Protein AF-A0AAD2PWD1-F1 (afdb_monomer)

pLDDT: mean 79.76, std 17.72, range [30.19, 98.25]

Sequence (967 aa):
MTVSPRPSRDESFILEKDSSLRKLFDGLADLHDQFEELQKESFYGIPEDQGRRESTFLSDDDGLDALRRELEGICLPEYQEWQQEERSVESMPSKRPRSSISLPIVSKMADHEKINDVIAAREKTNGIRLAESSAAAMEMIKEDSEISENIGMTPDTMLNELGAVLSKYEVPMGLMNKLMMLSEFEVLKFMIDDAGSMALCDSNMRGSIKAPLSRWNEAQGRLKELLEILAYVPFHQITIEFLNRSTTISLERNGRNPAAFLADAIAQVDEEFAKPPAGTSLFLERLTQSLTESPGIKIARWYFGDGKPQGGDTAQEQIVNLVMNRDNPAGNPITFVSCTNVDDDVEWMKDLEEIAPFCSEYDDYQTEAGEVLRDQGMAMPYSKGFHLVGTLVAAINPDDLDAMDESVPFTKTTLDNLLGIQHTEEMYRHYFRCFQVAQSKRQVISDADRLKKSMKWDYDEFFTASGPSNIPSVQRYETELKQISAPSRADSFILEKDSSLRKLFDGLADLHDQFEELQKESFYGIPEDQVRRESTFLSDDDGLDTLRRELEGICLPEYQEWQQEERSVESMPSKRPRSSISLPIVSKMADHEKINDVIAARGKTNGIRLAESSAAAMEMIKEDSEISENIGMTPDTMLNELGAVLSKYEVPMGLMNKLMMLSEFEVLKFMIDDAGSMALCDSNMRGSIKAPLSRWNEAQGRLKELLEILAYVPFHQITIEFLNRSTTISLERNGRNPAAFLADAIAQVDEEFAKPPAGTSLFLERLTQSLTESPGIKIARWYFGDGKPQGGDTAQEQIVNLVMNRDNPAGNPITFVSCTNVDDDVEWMKDLEEIAPFCSEYDDYQTEAGEVLRDQGMAMPYSKGFHLVGTLVAAINPDDLDAMDESVPFTKTTLDNLLGIQHTEEMYRHYFRCFQVAQSKRQVISDADRLKKSMKWDYDEFFTASGPSNIPSVQRYETELKRITGY

Solvent-accessible surface area (backbone atoms only — not comparable to full-atom values): 42301 Å² total; per-residue (Å²): 133,84,90,84,87,83,87,86,88,85,80,74,82,64,68,62,59,62,58,56,55,48,55,53,54,56,55,51,49,62,53,49,55,52,53,59,51,60,67,63,74,75,73,84,88,83,86,93,85,85,86,90,75,93,84,90,74,73,77,71,34,60,54,33,36,45,46,48,43,14,25,45,46,12,7,24,78,57,35,19,60,51,28,37,46,55,28,26,80,36,94,44,56,44,49,41,64,36,29,46,41,21,17,66,36,27,34,33,68,80,42,49,53,46,50,31,53,57,43,36,74,71,74,65,56,93,50,72,44,63,10,68,40,23,46,56,8,60,43,37,21,67,71,34,50,64,36,9,57,64,16,48,33,51,50,57,38,23,59,41,23,37,16,6,48,36,18,15,29,10,12,14,22,3,2,2,73,34,46,42,52,41,45,72,22,52,31,45,29,39,33,19,24,46,4,10,29,22,58,14,24,52,21,54,34,20,36,78,32,19,14,17,19,8,6,13,13,18,7,34,14,8,26,51,32,4,5,30,24,57,22,13,19,40,70,54,36,17,28,11,33,5,24,66,12,63,7,36,27,81,15,63,74,87,58,28,13,21,12,36,26,6,52,2,35,20,21,68,14,29,52,34,3,38,31,53,47,5,23,48,16,35,44,56,69,16,54,51,39,61,68,62,75,50,75,86,58,33,29,42,24,32,32,39,10,2,20,30,28,49,70,38,68,69,26,44,56,51,40,50,54,49,62,66,66,45,77,58,31,73,42,41,13,39,9,31,10,18,11,26,31,56,48,37,36,32,41,67,49,34,68,33,37,72,76,20,74,27,26,16,55,18,43,17,44,49,10,11,37,36,6,0,38,19,2,36,6,34,23,9,7,10,24,12,8,4,28,15,19,17,25,72,18,4,8,63,42,42,83,49,30,44,40,28,34,13,12,44,64,74,6,44,44,41,28,18,21,7,20,12,32,46,67,55,67,36,12,48,50,20,25,42,56,0,34,63,41,24,50,76,44,37,67,39,64,22,56,32,18,46,51,12,34,77,51,80,85,59,64,68,60,33,62,69,32,68,38,43,85,77,36,79,67,41,54,47,41,58,52,58,38,63,61,58,67,44,81,62,88,62,57,82,68,51,64,80,55,50,81,66,49,58,74,56,51,66,70,46,55,76,57,46,62,71,45,60,72,62,57,79,79,70,78,89,87,84,85,87,83,79,78,84,81,78,83,81,84,87,80,69,72,64,67,56,61,69,41,49,48,29,37,71,15,64,26,29,56,77,34,43,50,48,59,48,52,28,55,64,78,29,96,61,75,89,71,80,79,76,61,79,50,23,33,27,30,23,38,23,28,31,51,22,22,26,5,42,29,36,35,1,64,56,57,47,65,30,15,21,33,32,32,36,19,13,38,27,55,28,6,13,57,41,14,24,20,32,11,27,8,13,44,76,39,19,30,68,58,27,15,61,49,37,17,25,62,18,28,11,12,27,21,6,13,7,31,22,36,42,19,43,40,30,37,25,22,39,11,37,28,42,20,37,47,25,14,43,70,29,61,42,64,56,17,72,32,58,49,100,58,88,47,50,33,28,16,41,67,19,48,52,44,28,57,43,60,43,43,55,58,38,25,62,28,22,21,54,34,23,14,38,38,34,55,71,53,93,52,55,52,67,51,50,24,72,50,33,54,34,71,67,37,31,59,49,55,50,50,57,50,50,62,56,64,73,48,78,48,54,63,52,39,50,42,65,63,49,15,65,65,38,34,66,65,43,59,55,38,4,31,23,17,26,33,24,43,63,42,71,40,67,67,38,72,64,37,47,52,39,23,24,37,77,38,13,72,62,45,32,11,12,13,20,28,19,12,34,24,20,20,37,71,49,61,78,50,26,34,77,16,51,68,21,30,24,66,7,13,16,4,14,21,9,15,22,85,67,54,41,69,42,41,33,33,39,27,28,3,60,16,38,50,75,28,55,12,20,14,35,51,13,43,17,14,21,15,62,6,8,62,44,3,22,38,22,56,20,52,63,84,29,40,13,4,23,8,22,30,27,23,32,14,21,15,20,4,84,33,11,29,45,31,39,50,30,22,57,58,13,32,75,62,51,71,68,83,51,73,56,38,44,47,47,43,64,61,67,47,38,38,18,12,21,35,36,34,59,18,54,49,47,15,41,21,51,54,60,43,36,63,50,39,29,66,62,82,66,113

Structure (mmCIF, N/CA/C/O backbone):
data_AF-A0AAD2PWD1-F1
#
_entry.id   AF-A0AAD2PWD1-F1
#
loop_
_atom_site.group_PDB
_atom_site.id
_atom_site.type_symbol
_atom_site.label_atom_id
_atom_site.label_alt_id
_atom_site.label_comp_id
_atom_site.label_asym_id
_atom_site.label_entity_id
_atom_site.label_seq_id
_atom_site.pdbx_PDB_ins_code
_atom_site.Cartn_x
_atom_site.Cartn_y
_atom_site.Cartn_z
_atom_site.occupancy
_atom_site.B_iso_or_equiv
_atom_site.auth_seq_id
_atom_site.auth_comp_id
_atom_site.auth_asym_id
_atom_site.auth_atom_id
_atom_site.pdbx_PDB_model_num
ATOM 1 N N . MET A 1 1 ? 31.851 91.792 -3.297 1.00 39.25 1 MET A N 1
ATOM 2 C CA . MET A 1 1 ? 31.481 91.153 -2.011 1.00 39.25 1 MET A CA 1
ATOM 3 C C . MET A 1 1 ? 30.847 89.795 -2.309 1.00 39.25 1 MET A C 1
ATOM 5 O O . MET A 1 1 ? 30.501 89.575 -3.460 1.00 39.25 1 MET A O 1
ATOM 9 N N . THR A 1 2 ? 30.711 88.945 -1.282 1.00 33.47 2 THR A N 1
ATOM 10 C CA . THR A 1 2 ? 29.836 87.748 -1.194 1.00 33.47 2 THR A CA 1
ATOM 11 C C . THR A 1 2 ? 29.979 86.585 -2.199 1.00 33.47 2 THR A C 1
ATOM 13 O O . THR A 1 2 ? 29.434 86.651 -3.290 1.00 33.47 2 THR A O 1
ATOM 16 N N . VAL A 1 3 ? 30.545 85.479 -1.679 1.00 33.78 3 VAL A N 1
ATOM 17 C CA . VAL A 1 3 ? 30.082 84.061 -1.752 1.00 33.78 3 VAL A CA 1
ATOM 18 C C . VAL A 1 3 ? 30.106 83.295 -3.100 1.00 33.78 3 VAL A C 1
ATOM 20 O O . VAL A 1 3 ? 29.794 83.814 -4.163 1.00 33.78 3 VAL A O 1
ATOM 23 N N . SER A 1 4 ? 30.485 82.012 -3.007 1.00 34.62 4 SER A N 1
ATOM 24 C CA . SER A 1 4 ? 30.736 81.038 -4.087 1.00 34.62 4 SER A CA 1
ATOM 25 C C . SER A 1 4 ? 29.516 80.197 -4.516 1.00 34.62 4 SER A C 1
ATOM 27 O O . SER A 1 4 ? 28.591 80.014 -3.724 1.00 34.62 4 SER A O 1
ATOM 29 N N . PRO A 1 5 ? 29.588 79.528 -5.685 1.00 43.53 5 PRO A N 1
ATOM 30 C CA . PRO A 1 5 ? 28.935 78.243 -5.962 1.00 43.53 5 PRO A CA 1
ATOM 31 C C . PRO A 1 5 ? 29.911 77.037 -5.864 1.00 43.53 5 PRO A C 1
ATOM 33 O O . PRO A 1 5 ? 31.103 77.210 -5.606 1.00 43.53 5 PRO A O 1
ATOM 36 N N . ARG A 1 6 ? 29.391 75.809 -6.037 1.00 31.20 6 ARG A N 1
ATOM 37 C CA . ARG A 1 6 ? 30.099 74.507 -5.917 1.00 31.20 6 ARG A CA 1
ATOM 38 C C . ARG A 1 6 ? 30.609 73.962 -7.277 1.00 31.20 6 ARG A C 1
ATOM 40 O O . ARG A 1 6 ? 30.070 74.379 -8.300 1.00 31.20 6 ARG A O 1
ATOM 47 N N . PRO A 1 7 ? 31.584 73.024 -7.300 1.00 42.31 7 PRO A N 1
ATOM 48 C CA . PRO A 1 7 ? 32.034 72.322 -8.513 1.00 42.31 7 PRO A CA 1
ATOM 49 C C . PRO A 1 7 ? 31.127 71.137 -8.926 1.00 42.31 7 PRO A C 1
ATOM 51 O O . PRO A 1 7 ? 30.170 70.797 -8.228 1.00 42.31 7 PRO A O 1
ATOM 54 N N . SER A 1 8 ? 31.439 70.541 -10.082 1.00 35.03 8 SER A N 1
ATOM 55 C CA . SER A 1 8 ? 30.737 69.438 -10.765 1.00 35.03 8 SER A CA 1
ATOM 56 C C . SER A 1 8 ? 31.136 68.025 -10.288 1.00 35.03 8 SER A C 1
ATOM 58 O O . SER A 1 8 ? 32.053 67.877 -9.487 1.00 35.03 8 SER A O 1
ATOM 60 N N . ARG A 1 9 ? 30.427 66.995 -10.784 1.00 37.66 9 ARG A N 1
ATOM 61 C CA . ARG A 1 9 ? 30.715 65.557 -10.579 1.00 37.66 9 ARG A CA 1
ATOM 62 C C . ARG A 1 9 ? 31.785 65.031 -11.550 1.00 37.66 9 ARG A C 1
ATOM 64 O O . ARG A 1 9 ? 31.933 65.585 -12.636 1.00 37.66 9 ARG A O 1
ATOM 71 N N . ASP A 1 10 ? 32.448 63.943 -11.159 1.00 39.62 10 ASP A N 1
ATOM 72 C CA . ASP A 1 10 ? 33.430 63.190 -11.954 1.00 39.62 10 ASP A CA 1
ATOM 73 C C . ASP A 1 10 ? 32.801 62.164 -12.917 1.00 39.62 10 ASP A C 1
ATOM 75 O O . ASP A 1 10 ? 31.712 61.644 -12.671 1.00 39.62 10 ASP A O 1
ATOM 79 N N . GLU A 1 11 ? 33.538 61.819 -13.979 1.00 41.50 11 GLU A N 1
ATOM 80 C CA . GLU A 1 11 ? 33.194 60.778 -14.971 1.00 41.50 11 GLU A CA 1
ATOM 81 C C . GLU A 1 11 ? 33.912 59.429 -14.714 1.00 41.50 11 GLU A C 1
ATOM 83 O O . GLU A 1 11 ? 33.790 58.487 -15.494 1.00 41.50 11 GLU A O 1
ATOM 88 N N . SER A 1 12 ? 34.668 59.305 -13.618 1.00 38.44 12 SER A N 1
ATOM 89 C CA . SER A 1 12 ? 35.568 58.168 -13.351 1.00 38.44 12 SER A CA 1
ATOM 90 C C . SER A 1 12 ? 34.874 56.828 -13.062 1.00 38.44 12 SER A C 1
ATOM 92 O O . SER A 1 12 ? 35.495 55.781 -13.217 1.00 38.44 12 SER A O 1
ATOM 94 N N . PHE A 1 13 ? 33.598 56.833 -12.667 1.00 40.38 13 PHE A N 1
ATOM 95 C CA . PHE A 1 13 ? 32.919 55.660 -12.093 1.00 40.38 13 PHE A CA 1
ATOM 96 C C . PHE A 1 13 ? 32.425 54.613 -13.117 1.00 40.38 13 PHE A C 1
ATOM 98 O O . PHE A 1 13 ? 31.902 53.571 -12.729 1.00 40.38 13 PHE A O 1
ATOM 105 N N . ILE A 1 14 ? 32.549 54.878 -14.424 1.00 43.72 14 ILE A N 1
ATOM 106 C CA . ILE A 1 14 ? 31.994 54.010 -15.484 1.00 43.72 14 ILE A CA 1
ATOM 107 C C . ILE A 1 14 ? 33.025 52.995 -16.012 1.00 43.72 14 ILE A C 1
ATOM 109 O O . ILE A 1 14 ? 32.657 51.879 -16.367 1.00 43.72 14 ILE A O 1
ATOM 113 N N . LEU A 1 15 ? 34.317 53.341 -16.025 1.00 43.69 15 LEU A N 1
ATOM 114 C CA . LEU A 1 15 ? 35.368 52.510 -16.636 1.00 43.69 15 LEU A CA 1
ATOM 115 C C . LEU A 1 15 ? 35.779 51.284 -15.803 1.00 43.69 15 LEU A C 1
ATOM 117 O O . LEU A 1 15 ? 36.368 50.352 -16.342 1.00 43.69 15 LEU A O 1
ATOM 121 N N . GLU A 1 16 ? 35.486 51.266 -14.502 1.00 45.25 16 GLU A N 1
ATOM 122 C CA . GLU A 1 16 ? 35.958 50.205 -13.604 1.00 45.25 16 GLU A CA 1
ATOM 123 C C . GLU A 1 16 ? 35.095 48.930 -13.709 1.00 45.25 16 GLU A C 1
ATOM 125 O O . GLU A 1 16 ? 35.638 47.825 -13.796 1.00 45.25 16 GLU A O 1
ATOM 130 N N . LYS A 1 17 ? 33.762 49.074 -13.830 1.00 48.88 17 LYS A N 1
ATOM 131 C CA . LYS A 1 17 ? 32.816 47.943 -13.954 1.00 48.88 17 LYS A CA 1
ATOM 132 C C . LYS A 1 17 ? 33.000 47.108 -15.231 1.00 48.88 17 LYS A C 1
ATOM 134 O O . LYS A 1 17 ? 32.878 45.887 -15.166 1.00 48.88 17 LYS A O 1
ATOM 139 N N . ASP A 1 18 ? 33.325 47.738 -16.362 1.00 51.06 18 ASP A N 1
ATOM 140 C CA . ASP A 1 18 ? 33.531 47.051 -17.655 1.00 51.06 18 ASP A CA 1
ATOM 141 C C . ASP A 1 18 ? 34.737 46.083 -17.609 1.00 51.06 18 ASP A C 1
ATOM 143 O O . ASP A 1 18 ? 34.759 45.050 -18.276 1.00 51.06 18 ASP A O 1
ATOM 147 N N . SER A 1 19 ? 35.724 46.354 -16.743 1.00 49.97 19 SER A N 1
ATOM 148 C CA . SER A 1 19 ? 36.881 45.466 -16.553 1.00 49.97 19 SER A CA 1
ATOM 149 C C . SER A 1 19 ? 36.564 44.196 -15.751 1.00 49.97 19 SER A C 1
ATOM 151 O O . SER A 1 19 ? 37.165 43.150 -16.003 1.00 49.97 19 SER A O 1
ATOM 153 N N . SER A 1 20 ? 35.615 44.266 -14.812 1.00 52.94 20 SER A N 1
ATOM 154 C CA . SER A 1 20 ? 35.197 43.119 -13.995 1.00 52.94 20 SER A CA 1
ATOM 155 C C . SER A 1 20 ? 34.278 42.178 -14.769 1.00 52.94 20 SER A C 1
ATOM 157 O O . SER A 1 20 ? 34.447 40.966 -14.682 1.00 52.94 20 SER A O 1
ATOM 159 N N . LEU A 1 21 ? 33.357 42.724 -15.573 1.00 47.84 21 LEU A N 1
ATOM 160 C CA . LEU A 1 21 ? 32.475 41.923 -16.427 1.00 47.84 21 LEU A CA 1
ATOM 161 C C . LEU A 1 21 ? 33.262 41.119 -17.468 1.00 47.84 21 LEU A C 1
ATOM 163 O O . LEU A 1 21 ? 32.997 39.934 -17.632 1.00 47.84 21 LEU A O 1
ATOM 167 N N . ARG A 1 22 ? 34.276 41.715 -18.113 1.00 56.31 22 ARG A N 1
ATOM 168 C CA . ARG A 1 22 ? 35.141 40.981 -19.055 1.00 56.31 22 ARG A CA 1
ATOM 169 C C . ARG A 1 22 ? 35.827 39.786 -18.403 1.00 56.31 22 ARG A C 1
ATOM 171 O O . ARG A 1 22 ? 35.689 38.687 -18.913 1.00 56.31 22 ARG A O 1
ATOM 178 N N . LYS A 1 23 ? 36.445 39.966 -17.230 1.00 57.41 23 LYS A N 1
ATOM 179 C CA . LYS A 1 23 ? 37.082 38.861 -16.489 1.00 57.41 23 LYS A CA 1
ATOM 180 C C . LYS A 1 23 ? 36.118 37.726 -16.131 1.00 57.41 23 LYS A C 1
ATOM 182 O O . LYS A 1 23 ? 36.555 36.584 -16.054 1.00 57.41 23 LYS A O 1
ATOM 187 N N . LEU A 1 24 ? 34.840 38.036 -15.902 1.00 51.72 24 LEU A N 1
ATOM 188 C CA . LEU A 1 24 ? 33.809 37.031 -15.647 1.00 51.72 24 LEU A CA 1
ATOM 189 C C . LEU A 1 24 ? 33.505 36.212 -16.914 1.00 51.72 24 LEU A C 1
ATOM 191 O O . LEU A 1 24 ? 33.471 34.988 -16.857 1.00 51.72 24 LEU A O 1
ATOM 195 N N . PHE A 1 25 ? 33.345 36.877 -18.064 1.00 53.75 25 PHE A N 1
ATOM 196 C CA . PHE A 1 25 ? 33.115 36.207 -19.349 1.00 53.75 25 PHE A CA 1
ATOM 197 C C . PHE A 1 25 ? 34.342 35.440 -19.860 1.00 53.75 25 PHE A C 1
ATOM 199 O O . PHE A 1 25 ? 34.189 34.320 -20.336 1.00 53.75 25 PHE A O 1
ATOM 206 N N . ASP A 1 26 ? 35.545 36.003 -19.716 1.00 59.59 26 ASP A N 1
ATOM 207 C CA . ASP A 1 26 ? 36.805 35.344 -20.079 1.00 59.59 26 ASP A CA 1
ATOM 208 C C . ASP A 1 26 ? 36.976 34.038 -19.267 1.00 59.59 26 ASP A C 1
ATOM 210 O O . ASP A 1 26 ? 37.296 32.994 -19.828 1.00 59.59 26 ASP A O 1
ATOM 214 N N . GLY A 1 27 ? 36.676 34.065 -17.959 1.00 66.00 27 GLY A N 1
ATOM 215 C CA . GLY A 1 27 ? 36.751 32.884 -17.088 1.00 66.00 27 GLY A CA 1
ATOM 216 C C . GLY A 1 27 ? 35.671 31.822 -17.336 1.00 66.00 27 GLY A C 1
ATOM 217 O O . GLY A 1 27 ? 35.916 30.646 -17.085 1.00 66.00 27 GLY A O 1
ATOM 218 N N . LEU A 1 28 ? 34.496 32.206 -17.850 1.00 51.78 28 LEU A N 1
ATOM 219 C CA . LEU A 1 28 ? 33.450 31.258 -18.262 1.00 51.78 28 LEU A CA 1
ATOM 220 C C . LEU A 1 28 ? 33.791 30.550 -19.584 1.00 51.78 28 LEU A C 1
ATOM 222 O O . LEU A 1 28 ? 33.408 29.396 -19.764 1.00 51.78 28 LEU A O 1
ATOM 226 N N . ALA A 1 29 ? 34.531 31.207 -20.485 1.00 51.47 29 ALA A N 1
ATOM 227 C CA . ALA A 1 29 ? 34.992 30.600 -21.734 1.00 51.47 29 ALA A CA 1
ATOM 228 C C . ALA A 1 29 ? 36.032 29.493 -21.481 1.00 51.47 29 ALA A C 1
ATOM 230 O O . ALA A 1 29 ? 35.835 28.368 -21.937 1.00 51.47 29 ALA A O 1
ATOM 231 N N . ASP A 1 30 ? 37.065 29.771 -20.672 1.00 55.09 30 ASP A N 1
ATOM 232 C CA . ASP A 1 30 ? 38.083 28.776 -20.284 1.00 55.09 30 ASP A CA 1
ATOM 233 C C . ASP A 1 30 ? 37.453 27.520 -19.641 1.00 55.09 30 ASP A C 1
ATOM 235 O O . ASP A 1 30 ? 37.965 26.410 -19.798 1.00 55.09 30 ASP A O 1
ATOM 239 N N . LEU A 1 31 ? 36.344 27.678 -18.909 1.00 51.47 31 LEU A N 1
ATOM 240 C CA . LEU A 1 31 ? 35.621 26.591 -18.235 1.00 51.47 31 LEU A CA 1
ATOM 241 C C . LEU A 1 31 ? 34.773 25.754 -19.211 1.00 51.47 31 LEU A C 1
ATOM 243 O O . LEU A 1 31 ? 34.670 24.537 -19.054 1.00 51.47 31 LEU A O 1
ATOM 247 N N . HIS A 1 32 ? 34.208 26.387 -20.243 1.00 52.16 32 HIS A N 1
ATOM 248 C CA . HIS A 1 32 ? 33.454 25.709 -21.298 1.00 52.16 32 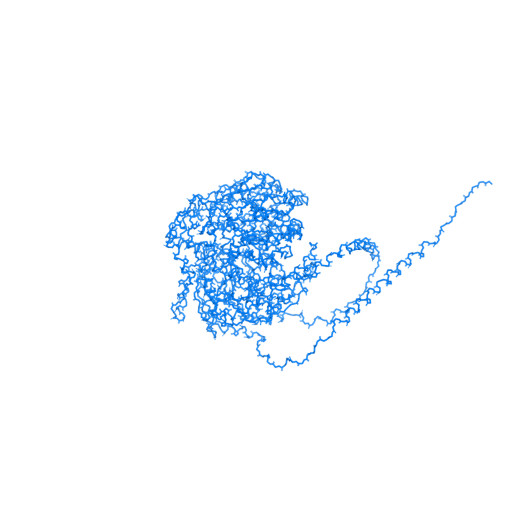HIS A CA 1
ATOM 249 C C . HIS A 1 32 ? 34.367 24.876 -22.211 1.00 52.16 32 HIS A C 1
ATOM 251 O O . HIS A 1 32 ? 34.058 23.715 -22.477 1.00 52.16 32 HIS A O 1
ATOM 257 N N . ASP A 1 33 ? 35.522 25.419 -22.610 1.00 53.25 33 ASP A N 1
ATOM 258 C CA . ASP A 1 33 ? 36.493 24.709 -23.454 1.00 53.25 33 ASP A CA 1
ATOM 259 C C . ASP A 1 33 ? 37.054 23.454 -22.747 1.00 53.25 33 ASP A C 1
ATOM 261 O O . ASP A 1 33 ? 37.162 22.394 -23.365 1.00 53.25 33 ASP A O 1
ATOM 265 N N . GLN A 1 34 ? 37.318 23.526 -21.433 1.00 54.62 34 GLN A N 1
ATOM 266 C CA . GLN A 1 34 ? 37.720 22.364 -20.617 1.00 54.62 34 GLN A CA 1
ATOM 267 C C . GLN A 1 34 ? 36.636 21.273 -20.560 1.00 54.62 34 GLN A C 1
ATOM 269 O O . GLN A 1 34 ? 36.947 20.082 -20.625 1.00 54.62 34 GLN A O 1
ATOM 274 N N . PHE A 1 35 ? 35.359 21.659 -20.471 1.00 45.88 35 PHE A N 1
ATOM 275 C CA . PHE A 1 35 ? 34.238 20.716 -20.494 1.00 45.88 35 PHE A CA 1
ATOM 276 C C . PHE A 1 35 ? 34.085 20.054 -21.874 1.00 45.88 35 PHE A C 1
ATOM 278 O O . PHE A 1 3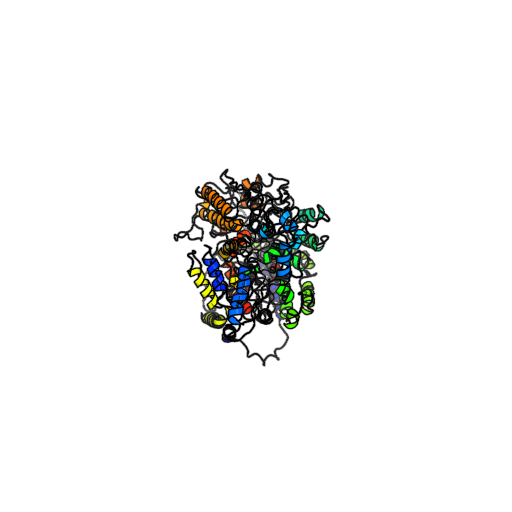5 ? 33.864 18.844 -21.970 1.00 45.88 35 PHE A O 1
ATOM 285 N N . GLU A 1 36 ? 34.272 20.821 -22.953 1.00 45.72 36 GLU A N 1
ATOM 286 C CA . GLU A 1 36 ? 34.235 20.287 -24.315 1.00 45.72 36 GLU A CA 1
ATOM 287 C C . GLU A 1 36 ? 35.437 19.378 -24.634 1.00 45.72 36 GLU A C 1
ATOM 289 O O . GLU A 1 36 ? 35.312 18.508 -25.496 1.00 45.72 36 GLU A O 1
ATOM 294 N N . GLU A 1 37 ? 36.594 19.536 -23.983 1.00 43.75 37 GLU A N 1
ATOM 295 C CA . GLU A 1 37 ? 37.750 18.638 -24.149 1.00 43.75 37 GLU A CA 1
ATOM 296 C C . GLU A 1 37 ? 37.512 17.278 -23.458 1.00 43.75 37 GLU A C 1
ATOM 298 O O . GLU A 1 37 ? 37.685 16.232 -24.089 1.00 43.75 37 GLU A O 1
ATOM 303 N N . LEU A 1 38 ? 36.966 17.272 -22.234 1.00 43.06 38 LEU A N 1
ATOM 304 C CA . LEU A 1 38 ? 36.607 16.049 -21.492 1.00 43.06 38 LEU A CA 1
ATOM 305 C C . LEU A 1 38 ? 35.541 15.184 -22.198 1.00 43.06 38 LEU A C 1
ATOM 307 O O . LEU A 1 38 ? 35.607 13.951 -22.156 1.00 43.06 38 LEU A O 1
ATOM 311 N N . GLN A 1 39 ? 34.584 15.797 -22.906 1.00 39.34 39 GLN A N 1
ATOM 312 C CA . GLN A 1 39 ? 33.607 15.044 -23.711 1.00 39.34 39 GLN A CA 1
ATOM 313 C C . GLN A 1 39 ? 34.186 14.437 -25.004 1.00 39.34 39 GLN A C 1
ATOM 315 O O . GLN A 1 39 ? 33.539 13.590 -25.618 1.00 39.34 39 GLN A O 1
ATOM 320 N N . LYS A 1 40 ? 35.398 14.821 -25.435 1.00 39.62 40 LYS A N 1
ATOM 321 C CA . LYS A 1 40 ? 36.029 14.265 -26.650 1.00 39.62 40 LYS A CA 1
ATOM 322 C C . LYS A 1 40 ? 36.901 13.037 -26.388 1.00 39.62 40 LYS A C 1
ATOM 324 O O . LYS A 1 40 ? 37.109 12.257 -27.315 1.00 39.62 40 LYS A O 1
ATOM 329 N N . GLU A 1 41 ? 37.384 12.832 -25.162 1.00 39.97 41 GLU A N 1
ATOM 330 C CA . GLU A 1 41 ? 38.195 11.651 -24.811 1.00 39.97 41 GLU A CA 1
ATOM 331 C C . GLU A 1 41 ? 37.360 10.421 -24.404 1.00 39.97 41 GLU A C 1
ATOM 333 O O . GLU A 1 41 ? 37.868 9.302 -24.405 1.00 39.97 41 GLU A O 1
ATOM 338 N N . SER A 1 42 ? 36.071 10.595 -24.097 1.00 40.47 42 SER A N 1
ATOM 339 C CA . SER A 1 42 ? 35.223 9.577 -23.451 1.00 40.47 42 SER A CA 1
ATOM 340 C C . SER A 1 42 ? 34.507 8.588 -24.393 1.00 40.47 42 SER A C 1
ATOM 342 O O . SER A 1 42 ? 33.867 7.659 -23.907 1.00 40.47 42 SER A O 1
ATOM 344 N N . PHE A 1 43 ? 34.627 8.719 -25.723 1.00 38.75 43 PHE A N 1
ATOM 345 C CA . PHE A 1 43 ? 33.912 7.863 -26.693 1.00 38.75 43 PHE A CA 1
ATOM 346 C C . PHE A 1 43 ? 34.766 7.419 -27.902 1.00 38.75 43 PHE A C 1
ATOM 348 O O . PHE A 1 43 ? 34.640 7.990 -28.982 1.00 38.75 43 PHE A O 1
ATOM 355 N N . TYR A 1 44 ? 35.575 6.350 -27.777 1.00 37.72 44 TYR A N 1
ATOM 356 C CA . TYR A 1 44 ? 36.008 5.528 -28.934 1.00 37.72 44 TYR A CA 1
ATOM 357 C C . TYR A 1 44 ? 36.525 4.114 -28.568 1.00 37.72 44 TYR A C 1
ATOM 359 O O . TYR A 1 44 ? 37.499 3.968 -27.834 1.00 37.72 44 TYR A O 1
ATOM 367 N N . GLY A 1 45 ? 35.945 3.078 -29.197 1.00 33.50 45 GLY A N 1
ATOM 368 C CA . GLY A 1 45 ? 36.287 1.646 -29.042 1.00 33.50 45 GLY A CA 1
ATOM 369 C C . GLY A 1 45 ? 35.190 0.875 -28.287 1.00 33.50 45 GLY A C 1
ATOM 370 O O . GLY A 1 45 ? 34.656 1.399 -27.324 1.00 33.50 45 GLY A O 1
ATOM 371 N N . ILE A 1 46 ? 34.762 -0.338 -28.664 1.00 34.56 46 ILE A N 1
ATOM 372 C CA . ILE A 1 46 ? 35.353 -1.418 -29.492 1.00 34.56 46 ILE A CA 1
ATOM 373 C C . ILE A 1 46 ? 34.296 -1.964 -30.512 1.00 34.56 46 ILE A C 1
ATOM 375 O O . ILE A 1 46 ? 33.115 -1.682 -30.338 1.00 34.56 46 ILE A O 1
ATOM 379 N N . PRO A 1 47 ? 34.667 -2.662 -31.617 1.00 36.12 47 PRO A N 1
ATOM 380 C CA . PRO A 1 47 ? 33.793 -2.807 -32.802 1.00 36.12 47 PRO A CA 1
ATOM 381 C C . PRO A 1 47 ? 32.680 -3.876 -32.769 1.00 36.12 47 PRO A C 1
ATOM 383 O O . PRO A 1 47 ? 32.868 -4.978 -32.259 1.00 36.12 47 PRO A O 1
ATOM 386 N N . GLU A 1 48 ? 31.585 -3.599 -33.490 1.00 35.94 48 GLU A N 1
ATOM 387 C CA . GLU A 1 48 ? 30.562 -4.575 -33.904 1.00 35.94 48 GLU A CA 1
ATOM 388 C C . GLU A 1 48 ? 31.057 -5.502 -35.044 1.00 35.94 48 GLU A C 1
ATOM 390 O O . GLU A 1 48 ? 31.077 -5.076 -36.198 1.00 35.94 48 GLU A O 1
ATOM 395 N N . ASP A 1 49 ? 31.380 -6.779 -34.779 1.00 38.19 49 ASP A N 1
ATOM 396 C CA . ASP A 1 49 ? 31.263 -7.854 -35.801 1.00 38.19 49 ASP A CA 1
ATOM 397 C C . ASP A 1 49 ? 31.194 -9.286 -35.211 1.00 38.19 49 ASP A C 1
ATOM 399 O O . ASP A 1 49 ? 32.072 -10.126 -35.440 1.00 38.19 49 ASP A O 1
ATOM 403 N N . GLN A 1 50 ? 30.152 -9.580 -34.419 1.00 38.38 50 GLN A N 1
ATOM 404 C CA . GLN A 1 50 ? 29.659 -10.952 -34.176 1.00 38.38 50 GLN A CA 1
ATOM 405 C C . GLN A 1 50 ? 28.291 -10.939 -33.468 1.00 38.38 50 GLN A C 1
ATOM 407 O O . GLN A 1 50 ? 28.213 -10.831 -32.252 1.00 38.38 50 GLN A O 1
ATOM 412 N N . GLY A 1 51 ? 27.197 -11.048 -34.234 1.00 33.53 51 GLY A N 1
ATOM 413 C CA . GLY A 1 51 ? 25.838 -10.985 -33.662 1.00 33.53 51 GLY A CA 1
ATOM 414 C C . GLY A 1 51 ? 24.673 -11.288 -34.614 1.00 33.53 51 GLY A C 1
ATOM 415 O O . GLY A 1 51 ? 23.565 -10.812 -34.397 1.00 33.53 51 GLY A O 1
ATOM 416 N N . ARG A 1 52 ? 24.892 -12.033 -35.712 1.00 35.03 52 ARG A N 1
ATOM 417 C CA . ARG A 1 52 ? 23.826 -12.398 -36.678 1.00 35.03 52 ARG A CA 1
ATOM 418 C C . ARG A 1 52 ? 23.771 -13.892 -37.011 1.00 35.03 52 ARG A C 1
ATOM 420 O O . ARG A 1 52 ? 23.956 -14.296 -38.163 1.00 35.03 52 ARG A O 1
ATOM 427 N N . ARG A 1 53 ? 23.464 -14.695 -35.993 1.00 36.94 53 ARG A N 1
ATOM 428 C CA . ARG A 1 53 ? 22.763 -15.992 -36.063 1.00 36.94 53 ARG A CA 1
ATOM 429 C C . ARG A 1 53 ? 22.158 -16.288 -34.689 1.00 36.94 53 ARG A C 1
ATOM 431 O O . ARG A 1 53 ? 22.693 -15.824 -33.694 1.00 36.94 53 ARG A O 1
ATOM 438 N N . GLU A 1 54 ? 21.075 -17.062 -34.683 1.00 40.72 54 GLU A N 1
ATOM 439 C CA . GLU A 1 54 ? 20.471 -17.663 -33.481 1.00 40.72 54 GLU A CA 1
ATOM 440 C C . GLU A 1 54 ? 19.845 -16.683 -32.465 1.00 40.72 54 GLU A C 1
ATOM 442 O O . GLU A 1 54 ? 19.992 -16.821 -31.259 1.00 40.72 54 GLU A O 1
ATOM 447 N N . SER A 1 55 ? 18.994 -15.779 -32.964 1.00 33.78 55 SER A N 1
ATOM 448 C CA . SER A 1 55 ? 17.762 -15.407 -32.251 1.00 33.78 55 SER A CA 1
ATOM 449 C C . SER A 1 55 ? 16.556 -15.607 -33.178 1.00 33.78 55 SER A C 1
ATOM 451 O O . SER A 1 55 ? 16.461 -15.028 -34.262 1.00 33.78 55 SER A O 1
ATOM 453 N N . THR A 1 56 ? 15.671 -16.544 -32.825 1.00 37.03 56 THR A N 1
ATOM 454 C CA . THR A 1 56 ? 14.410 -16.832 -33.551 1.00 37.03 56 THR A CA 1
ATOM 455 C C . THR A 1 56 ? 13.383 -17.513 -32.632 1.00 37.03 56 THR A C 1
ATOM 457 O O . THR A 1 56 ? 12.549 -18.291 -33.082 1.00 37.03 56 THR A O 1
ATOM 460 N N . PHE A 1 57 ? 13.473 -17.246 -31.328 1.00 38.78 57 PHE A N 1
ATOM 461 C CA . PHE A 1 57 ? 12.509 -17.679 -30.323 1.00 38.78 57 PHE A CA 1
ATOM 462 C C . PHE A 1 57 ? 12.087 -16.461 -29.503 1.00 38.78 57 PHE A C 1
ATOM 464 O O . PHE A 1 57 ? 12.933 -15.788 -28.922 1.00 38.78 57 PHE A O 1
ATOM 471 N N . LEU A 1 58 ? 10.776 -16.224 -29.484 1.00 42.62 58 LEU A N 1
ATOM 472 C CA . LEU A 1 58 ? 10.054 -15.372 -28.539 1.00 42.62 58 LEU A CA 1
ATOM 473 C C . LEU A 1 58 ? 10.508 -13.900 -28.480 1.00 42.62 58 LEU A C 1
ATOM 475 O O . LEU A 1 58 ? 10.868 -13.371 -27.429 1.00 42.62 58 LEU A O 1
ATOM 479 N N . SER A 1 59 ? 10.387 -13.215 -29.618 1.00 36.16 59 SER A N 1
ATOM 480 C CA . SER A 1 59 ? 9.638 -11.955 -29.579 1.00 36.16 59 SER A CA 1
ATOM 481 C C . SER A 1 59 ? 8.157 -12.263 -29.825 1.00 36.16 59 SER A C 1
ATOM 483 O O . SER A 1 59 ? 7.835 -13.325 -30.365 1.00 36.16 59 SER A O 1
ATOM 485 N N . ASP A 1 60 ? 7.303 -11.307 -29.472 1.00 47.81 60 ASP A N 1
ATOM 486 C CA . ASP A 1 60 ? 5.873 -11.274 -29.773 1.00 47.81 60 ASP A CA 1
ATOM 487 C C . ASP A 1 60 ? 5.005 -12.231 -28.927 1.00 47.81 60 ASP A C 1
ATOM 489 O O . ASP A 1 60 ? 5.465 -13.119 -28.202 1.00 47.81 60 ASP A O 1
ATOM 493 N N . ASP A 1 61 ? 3.705 -11.969 -29.032 1.00 48.31 61 ASP A N 1
ATOM 494 C CA . ASP A 1 61 ? 2.616 -12.361 -28.136 1.00 48.31 61 ASP A CA 1
ATOM 495 C C . ASP A 1 61 ? 2.537 -13.867 -27.817 1.00 48.31 61 ASP A C 1
ATOM 497 O O . ASP A 1 61 ? 2.257 -14.290 -26.690 1.00 48.31 61 ASP A O 1
ATOM 501 N N . ASP A 1 62 ? 2.831 -14.687 -28.824 1.00 46.03 62 ASP A N 1
ATOM 502 C CA . ASP A 1 62 ? 2.540 -16.117 -28.841 1.00 46.03 62 ASP A CA 1
ATOM 503 C C . ASP A 1 62 ? 3.338 -16.940 -27.827 1.00 46.03 62 ASP A C 1
ATOM 505 O O . ASP A 1 62 ? 2.883 -18.014 -27.453 1.00 46.03 62 ASP A O 1
ATOM 509 N N . GLY A 1 63 ? 4.521 -16.500 -27.385 1.00 52.66 63 GLY A N 1
ATOM 510 C CA . GLY A 1 63 ? 5.358 -17.290 -26.465 1.00 52.66 63 GLY A CA 1
ATOM 511 C C . GLY A 1 63 ? 4.719 -17.488 -25.096 1.00 52.66 63 GLY A C 1
ATOM 512 O O . GLY A 1 63 ? 4.860 -18.531 -24.463 1.00 52.66 63 GLY A O 1
ATOM 513 N N . LEU A 1 64 ? 3.967 -16.481 -24.675 1.00 54.69 64 LEU A N 1
ATOM 514 C CA . LEU A 1 64 ? 3.342 -16.398 -23.370 1.00 54.69 64 LEU A CA 1
ATOM 515 C C . LEU A 1 64 ? 1.950 -17.006 -23.385 1.00 54.69 64 LEU A C 1
ATOM 517 O O . LEU A 1 64 ? 1.563 -17.650 -22.417 1.00 54.69 64 LEU A O 1
ATOM 521 N N . ASP A 1 65 ? 1.220 -16.895 -24.494 1.00 55.03 65 ASP A N 1
ATOM 522 C CA . ASP A 1 65 ? -0.026 -17.642 -24.679 1.00 55.03 65 ASP A CA 1
ATOM 523 C C . ASP A 1 65 ? 0.228 -19.112 -25.079 1.00 55.03 65 ASP A C 1
ATOM 525 O O . ASP A 1 65 ? -0.585 -19.997 -24.818 1.00 55.03 65 ASP A O 1
ATOM 529 N N . ALA A 1 66 ? 1.407 -19.423 -25.626 1.00 54.44 66 ALA A N 1
ATOM 530 C CA . ALA A 1 66 ? 1.940 -20.779 -25.681 1.00 54.44 66 ALA A CA 1
ATOM 531 C C . ALA A 1 66 ? 2.382 -21.256 -24.303 1.00 54.44 66 ALA A C 1
ATOM 533 O O . ALA A 1 66 ? 2.183 -22.433 -24.046 1.00 54.44 66 ALA A O 1
ATOM 534 N N . LEU A 1 67 ? 2.861 -20.384 -23.405 1.00 54.03 67 LEU A N 1
ATOM 535 C CA . LEU A 1 67 ? 2.957 -20.730 -21.991 1.00 54.03 67 LEU A CA 1
ATOM 536 C C . LEU A 1 67 ? 1.568 -21.032 -21.450 1.00 54.03 67 LEU A C 1
ATOM 538 O O . LEU A 1 67 ? 1.386 -22.129 -20.958 1.00 54.03 67 LEU A O 1
ATOM 542 N N . ARG A 1 68 ? 0.574 -20.155 -21.666 1.00 61.12 68 ARG A N 1
ATOM 543 C CA . ARG A 1 68 ? -0.843 -20.322 -21.277 1.00 61.12 68 ARG A CA 1
ATOM 544 C C . ARG A 1 68 ? -1.548 -21.534 -21.894 1.00 61.12 68 ARG A C 1
ATOM 546 O O . ARG A 1 68 ? -2.623 -21.965 -21.464 1.00 61.12 68 ARG A O 1
ATOM 553 N N . ARG A 1 69 ? -0.931 -22.109 -22.921 1.00 59.91 69 ARG A N 1
ATOM 554 C CA . ARG A 1 69 ? -1.322 -23.359 -23.577 1.00 59.91 69 ARG A CA 1
ATOM 555 C C . ARG A 1 69 ? -0.216 -24.415 -23.535 1.00 59.91 69 ARG A C 1
ATOM 557 O O . ARG A 1 69 ? -0.296 -25.446 -24.189 1.00 59.91 69 ARG A O 1
ATOM 564 N N . GLU A 1 70 ? 0.715 -24.208 -22.625 1.00 57.91 70 GLU A N 1
ATOM 565 C CA . GLU A 1 70 ? 1.435 -25.193 -21.858 1.00 57.91 70 GLU A CA 1
ATOM 566 C C . GLU A 1 70 ? 0.671 -25.382 -20.530 1.00 57.91 70 GLU A C 1
ATOM 568 O O . GLU A 1 70 ? 1.288 -25.871 -19.609 1.00 57.91 70 GLU A O 1
ATOM 573 N N . LEU A 1 71 ? -0.639 -25.050 -20.415 1.00 59.44 71 LEU A N 1
ATOM 574 C CA . LEU A 1 71 ? -1.419 -25.069 -19.159 1.00 59.44 71 LEU A CA 1
ATOM 575 C C . LEU A 1 71 ? -2.839 -25.722 -19.211 1.00 59.44 71 LEU A C 1
ATOM 577 O O . LEU A 1 71 ? -3.698 -25.228 -19.924 1.00 59.44 71 LEU A O 1
ATOM 581 N N . GLU A 1 72 ? -3.109 -26.775 -18.416 1.00 59.84 72 GLU A N 1
ATOM 582 C CA . GLU A 1 72 ? -4.435 -27.315 -17.951 1.00 59.84 72 GLU A CA 1
ATOM 583 C C . GLU A 1 72 ? -4.297 -28.443 -16.858 1.00 59.84 72 GLU A C 1
ATOM 585 O O . GLU A 1 72 ? -5.226 -29.225 -16.677 1.00 59.84 72 GLU A O 1
ATOM 590 N N . GLY A 1 73 ? -3.133 -28.582 -16.161 1.00 57.12 73 GLY A N 1
ATOM 591 C CA . GLY A 1 73 ? -2.810 -29.802 -15.371 1.00 57.12 73 GLY A CA 1
ATOM 592 C C . GLY A 1 73 ? -1.584 -29.890 -14.404 1.00 57.12 73 GLY A C 1
ATOM 593 O O . GLY A 1 73 ? -0.989 -30.952 -14.350 1.00 57.12 73 GLY A O 1
ATOM 594 N N . ILE A 1 74 ? -1.102 -28.778 -13.799 1.00 65.25 74 ILE A N 1
ATOM 595 C CA . ILE A 1 74 ? -0.364 -28.648 -12.491 1.00 65.25 74 ILE A CA 1
ATOM 596 C C . ILE A 1 74 ? -0.470 -27.183 -11.959 1.00 65.25 74 ILE A C 1
ATOM 598 O O . ILE A 1 74 ? 0.448 -26.582 -11.427 1.00 65.25 74 ILE A O 1
ATOM 602 N N . CYS A 1 75 ? -1.670 -26.624 -12.163 1.00 63.34 75 CYS A N 1
ATOM 603 C CA . CYS A 1 75 ? -2.360 -25.513 -11.472 1.00 63.34 75 CYS A CA 1
ATOM 604 C C . CYS A 1 75 ? -3.960 -25.637 -11.095 1.00 63.34 75 CYS A C 1
ATOM 606 O O . CYS A 1 75 ? -4.724 -24.895 -11.685 1.00 63.34 75 CYS A O 1
ATOM 608 N N . LEU A 1 76 ? -4.515 -26.588 -10.272 1.00 77.50 76 LEU A N 1
ATOM 609 C CA . LEU A 1 76 ? -5.860 -27.288 -10.188 1.00 77.50 76 LEU A CA 1
ATOM 610 C C . LEU A 1 76 ? -7.120 -26.424 -10.009 1.00 77.50 76 LEU A C 1
ATOM 612 O O . LEU A 1 76 ? -7.542 -26.196 -8.875 1.00 77.50 76 LEU A O 1
ATOM 616 N N . PRO A 1 77 ? -7.782 -25.960 -11.081 1.00 76.50 77 PRO A N 1
ATOM 617 C CA . PRO A 1 77 ? -8.736 -24.863 -11.094 1.00 76.50 77 PRO A CA 1
ATOM 618 C C . PRO A 1 77 ? -10.062 -25.051 -10.333 1.00 76.50 77 PRO A C 1
ATOM 620 O O . PRO A 1 77 ? -11.036 -24.408 -10.693 1.00 76.50 77 PRO A O 1
ATOM 623 N N . GLU A 1 78 ? -10.052 -25.862 -9.276 1.00 79.81 78 GLU A N 1
ATOM 624 C CA . GLU A 1 78 ? -11.055 -26.238 -8.289 1.00 79.81 78 GLU A CA 1
ATOM 625 C C . GLU A 1 78 ? -10.646 -25.916 -6.824 1.00 79.81 78 GLU A C 1
ATOM 627 O O . GLU A 1 78 ? -11.517 -25.783 -5.967 1.00 79.81 78 GLU A O 1
ATOM 632 N N . TYR A 1 79 ? -9.351 -25.832 -6.466 1.00 73.94 79 TYR A N 1
ATOM 633 C CA . TYR A 1 79 ? -8.966 -25.696 -5.042 1.00 73.94 79 TYR A CA 1
ATOM 634 C C . TYR A 1 79 ? -8.911 -24.250 -4.550 1.00 73.94 79 TYR A C 1
ATOM 636 O O . TYR A 1 79 ? -9.338 -24.021 -3.424 1.00 73.94 79 TYR A O 1
ATOM 644 N N . GLN A 1 80 ? -8.574 -23.256 -5.388 1.00 76.44 80 GLN A N 1
ATOM 645 C CA . GLN A 1 80 ? -8.943 -21.882 -5.009 1.00 76.44 80 GLN A CA 1
ATOM 646 C C . GLN A 1 80 ? -10.423 -21.688 -4.967 1.00 76.44 80 GLN A C 1
ATOM 648 O O . GLN A 1 80 ? -10.852 -21.004 -4.051 1.00 76.44 80 GLN A O 1
ATOM 653 N N . GLU A 1 81 ? -11.168 -22.288 -5.901 1.00 78.06 81 GLU A N 1
ATOM 654 C CA . GLU A 1 81 ? -12.633 -22.218 -5.875 1.00 78.06 81 GLU A CA 1
ATOM 655 C C . GLU A 1 81 ? -13.154 -22.679 -4.527 1.00 78.06 81 GLU A C 1
ATOM 657 O O . GLU A 1 81 ? -14.063 -22.102 -3.961 1.00 78.06 81 GLU A O 1
ATOM 662 N N . TRP A 1 82 ? -12.487 -23.650 -3.918 1.00 82.75 82 TRP A N 1
ATOM 663 C CA . TRP A 1 82 ? -12.808 -23.976 -2.549 1.00 82.75 82 TRP A CA 1
ATOM 664 C C . TRP A 1 82 ? -12.324 -22.947 -1.509 1.00 82.75 82 TRP A C 1
ATOM 666 O O . TRP A 1 82 ? -13.022 -22.734 -0.515 1.00 82.75 82 TRP A O 1
ATOM 676 N N . GLN A 1 83 ? -11.184 -22.270 -1.693 1.00 69.88 83 GLN A N 1
ATOM 677 C CA . GLN A 1 83 ? -10.798 -21.253 -0.719 1.00 69.88 83 GLN A CA 1
ATOM 678 C C . GLN A 1 83 ? -11.625 -20.005 -0.742 1.00 69.88 83 GLN A C 1
ATOM 680 O O . GLN A 1 83 ? -11.882 -19.480 0.332 1.00 69.88 83 GLN A O 1
ATOM 685 N N . GLN A 1 84 ? -11.875 -19.402 -1.898 1.00 72.56 84 GLN A N 1
ATOM 686 C CA . GLN A 1 84 ? -12.589 -18.141 -1.865 1.00 72.56 84 GLN A CA 1
ATOM 687 C C . GLN A 1 84 ? -14.079 -18.343 -1.675 1.00 72.56 84 GLN A C 1
ATOM 689 O O . GLN A 1 84 ? -14.722 -17.407 -1.222 1.00 72.56 84 GLN A O 1
ATOM 694 N N . GLU A 1 85 ? -14.577 -19.571 -1.798 1.00 74.31 85 GLU A N 1
ATOM 695 C CA . GLU A 1 85 ? -15.809 -20.014 -1.181 1.00 74.31 85 GLU A CA 1
ATOM 696 C C . GLU A 1 85 ? -15.659 -19.956 0.347 1.00 74.31 85 GLU A C 1
ATOM 698 O O . GLU A 1 85 ? -16.443 -19.233 0.961 1.00 74.31 85 GLU A O 1
ATOM 703 N N . GLU A 1 86 ? -14.617 -20.540 0.969 1.00 68.44 86 GLU A N 1
ATOM 704 C CA . GLU A 1 86 ? -14.347 -20.292 2.405 1.00 68.44 86 GLU A CA 1
ATOM 705 C C . GLU A 1 86 ? -14.219 -18.787 2.731 1.00 68.44 86 GLU A C 1
ATOM 707 O O . GLU A 1 86 ? -14.875 -18.309 3.651 1.00 68.44 86 GLU A O 1
ATOM 712 N N . ARG A 1 87 ? -13.437 -18.012 1.964 1.00 66.25 87 ARG A N 1
ATOM 713 C CA . ARG A 1 87 ? -13.224 -16.571 2.191 1.00 66.25 87 ARG A CA 1
ATOM 714 C C . ARG A 1 87 ? -14.466 -15.735 2.011 1.00 66.25 87 ARG A C 1
ATOM 716 O O . ARG A 1 87 ? -14.531 -14.637 2.547 1.00 66.25 87 ARG A O 1
ATOM 723 N N . SER A 1 88 ? -15.348 -16.161 1.117 1.00 55.53 88 SER A N 1
ATOM 724 C CA . SER A 1 88 ? -16.572 -15.441 0.818 1.00 55.53 88 SER A CA 1
ATOM 725 C C . SER A 1 88 ? -17.471 -15.564 2.036 1.00 55.53 88 SER A C 1
ATOM 727 O O . SER A 1 88 ? -17.825 -14.546 2.619 1.00 55.53 88 SER A O 1
ATOM 729 N N . VAL A 1 89 ? -17.758 -16.807 2.446 1.00 49.41 89 VAL A N 1
ATOM 730 C CA . VAL A 1 89 ? -18.702 -17.210 3.505 1.00 49.41 89 VAL A CA 1
ATOM 731 C C . VAL A 1 89 ? -18.403 -16.572 4.863 1.00 49.41 89 VAL A C 1
ATOM 733 O O . VAL A 1 89 ? -19.270 -16.480 5.733 1.00 49.41 89 VAL A O 1
ATOM 736 N N . GLU A 1 90 ? -17.178 -16.111 5.042 1.00 49.16 90 GLU A N 1
ATOM 737 C CA . GLU A 1 90 ? -16.737 -15.341 6.180 1.00 49.16 90 GLU A CA 1
ATOM 738 C C . GLU A 1 90 ? -16.704 -13.840 5.750 1.00 49.16 90 GLU A C 1
ATOM 740 O O . GLU A 1 90 ? -16.092 -13.485 4.753 1.00 49.16 90 GLU A O 1
ATOM 745 N N . SER A 1 91 ? -17.376 -12.900 6.441 1.00 30.19 91 SER A N 1
ATOM 746 C CA . SER A 1 91 ? -17.693 -11.546 5.888 1.00 30.19 91 SER A CA 1
ATOM 747 C C . SER A 1 91 ? -16.549 -10.492 5.881 1.00 30.19 91 SER A C 1
ATOM 749 O O . SER A 1 91 ? -16.243 -9.903 6.930 1.00 30.19 91 SER A O 1
ATOM 751 N N . MET A 1 92 ? -15.845 -10.294 4.749 1.00 41.12 92 MET A N 1
ATOM 752 C CA . MET A 1 92 ? -14.397 -9.995 4.814 1.00 41.12 92 MET A CA 1
ATOM 753 C C . MET A 1 92 ? -13.771 -9.101 3.690 1.00 41.12 92 MET A C 1
ATOM 755 O O . MET A 1 92 ? -13.978 -9.359 2.502 1.00 41.12 92 MET A O 1
ATOM 759 N N . PRO A 1 93 ? -13.071 -7.972 4.004 1.00 34.88 93 PRO A N 1
ATOM 760 C CA . PRO A 1 93 ? -13.115 -6.773 3.153 1.00 34.88 93 PRO A CA 1
ATOM 761 C C . PRO A 1 93 ? -11.861 -6.492 2.311 1.00 34.88 93 PRO A C 1
ATOM 763 O O . PRO A 1 93 ? -10.797 -6.188 2.812 1.00 34.88 93 PRO A O 1
ATOM 766 N N . SER A 1 94 ? -12.027 -6.362 0.994 1.00 34.66 94 SER A N 1
ATOM 767 C CA . SER A 1 94 ? -11.044 -5.693 0.112 1.00 34.66 94 SER A CA 1
ATOM 768 C C . SER A 1 94 ? -9.683 -6.373 -0.139 1.00 34.66 94 SER A C 1
ATOM 770 O O . SER A 1 94 ? -8.754 -5.720 -0.622 1.00 34.66 94 SER A O 1
ATOM 772 N N . LYS A 1 95 ? -9.645 -7.711 -0.055 1.00 49.34 95 LYS A N 1
ATOM 773 C CA . LYS A 1 95 ? -8.763 -8.566 -0.882 1.00 49.34 95 LYS A CA 1
ATOM 774 C C . LYS A 1 95 ? -8.592 -7.968 -2.340 1.00 49.34 95 LYS A C 1
ATOM 776 O O . LYS A 1 95 ? -9.620 -7.862 -3.020 1.00 49.34 95 LYS A O 1
ATOM 781 N N . ARG A 1 96 ? -7.388 -7.508 -2.802 1.00 43.72 96 ARG A N 1
ATOM 782 C CA . ARG A 1 96 ? -6.935 -7.286 -4.229 1.00 43.72 96 ARG A CA 1
ATOM 783 C C . ARG A 1 96 ? -6.396 -8.643 -4.734 1.00 43.72 96 ARG A C 1
ATOM 785 O O . ARG A 1 96 ? -5.461 -9.094 -4.116 1.00 43.72 96 ARG A O 1
ATOM 792 N N . PRO A 1 97 ? -6.911 -9.263 -5.815 1.00 44.81 97 PRO A N 1
ATOM 793 C CA . PRO A 1 97 ? -6.698 -10.686 -6.183 1.00 44.81 97 PRO A CA 1
ATOM 794 C C . PRO A 1 97 ? -5.256 -11.267 -6.217 1.00 44.81 97 PRO A C 1
ATOM 796 O O . PRO A 1 97 ? -4.275 -10.565 -6.036 1.00 44.81 97 PRO A O 1
ATOM 799 N N . ARG A 1 98 ? -5.108 -12.535 -6.609 1.00 59.22 98 ARG A N 1
ATOM 800 C CA . ARG A 1 98 ? -3.901 -13.126 -7.201 1.00 59.22 98 ARG A CA 1
ATOM 801 C C . ARG A 1 98 ? -3.988 -13.293 -8.744 1.00 59.22 98 ARG A C 1
ATOM 803 O O . ARG A 1 98 ? -4.794 -12.640 -9.400 1.00 59.22 98 ARG A O 1
ATOM 810 N N . SER A 1 99 ? -3.121 -14.134 -9.321 1.00 59.72 99 SER A N 1
ATOM 811 C CA . SER A 1 99 ? -3.015 -14.582 -10.720 1.00 59.72 99 SER A CA 1
ATOM 812 C C . SER A 1 99 ? -2.680 -16.103 -10.710 1.00 59.72 99 SER A C 1
ATOM 814 O O . SER A 1 99 ? -1.902 -16.500 -9.843 1.00 59.72 99 SER A O 1
ATOM 816 N N . SER A 1 100 ? -3.229 -16.967 -11.594 1.00 71.56 100 SER A N 1
ATOM 817 C CA . SER A 1 100 ? -3.098 -18.454 -11.484 1.00 71.56 100 SER A CA 1
ATOM 818 C C . SER A 1 100 ? -1.784 -19.035 -12.010 1.00 71.56 100 SER A C 1
ATOM 820 O O . SER A 1 100 ? -1.772 -19.841 -12.937 1.00 71.56 100 SER A O 1
ATOM 822 N N . ILE A 1 101 ? -0.670 -18.725 -11.365 1.00 76.31 101 ILE A N 1
ATOM 823 C CA . ILE A 1 101 ? 0.601 -19.410 -11.610 1.00 76.31 101 ILE A CA 1
ATOM 824 C C . ILE A 1 101 ? 1.216 -19.972 -10.316 1.00 76.31 101 ILE A C 1
ATOM 826 O O . ILE A 1 101 ? 1.946 -19.234 -9.674 1.00 76.31 101 ILE A O 1
ATOM 830 N N . SER A 1 102 ? 0.907 -21.211 -9.855 1.00 86.19 102 SER A N 1
ATOM 831 C CA . SER A 1 102 ? 1.265 -21.617 -8.468 1.00 86.19 102 SER A CA 1
ATOM 832 C C . SER A 1 102 ? 1.264 -23.103 -8.005 1.00 86.19 102 SER A C 1
ATOM 834 O O . SER A 1 102 ? 1.870 -23.926 -8.695 1.00 86.19 102 SER A O 1
ATOM 836 N N . LEU A 1 103 ? 0.746 -23.447 -6.796 1.00 89.38 103 LEU A N 1
ATOM 837 C CA . LEU A 1 103 ? 1.087 -24.677 -6.059 1.00 89.38 103 LEU A CA 1
ATOM 838 C C . LEU A 1 103 ? 0.092 -25.182 -4.961 1.00 89.38 103 LEU A C 1
ATOM 840 O O . LEU A 1 103 ? -1.089 -25.176 -5.214 1.00 89.38 103 LEU A O 1
ATOM 844 N N . PRO A 1 104 ? 0.473 -25.721 -3.780 1.00 87.38 104 PRO A N 1
ATOM 845 C CA . PRO A 1 104 ? -0.248 -25.435 -2.502 1.00 87.38 104 PRO A CA 1
ATOM 846 C C . PRO A 1 104 ? 0.550 -24.604 -1.490 1.00 87.38 104 PRO A C 1
ATOM 848 O O . PRO A 1 104 ? 1.770 -24.615 -1.576 1.00 87.38 104 PRO A O 1
ATOM 851 N N . ILE A 1 105 ? -0.100 -23.927 -0.530 1.00 86.75 105 ILE A N 1
ATOM 852 C CA . ILE A 1 105 ? 0.591 -23.341 0.634 1.00 86.75 105 ILE A CA 1
ATOM 853 C C . ILE A 1 105 ? 0.064 -23.933 1.911 1.00 86.75 105 ILE A C 1
ATOM 855 O O . ILE A 1 105 ? -1.113 -23.807 2.136 1.00 86.75 105 ILE A O 1
ATOM 859 N N . VAL A 1 106 ? 0.880 -24.510 2.781 1.00 88.56 106 VAL A N 1
ATOM 860 C CA . VAL A 1 106 ? 0.404 -25.625 3.593 1.00 88.56 106 VAL A CA 1
ATOM 861 C C . VAL A 1 106 ? -0.236 -25.312 4.970 1.00 88.56 106 VAL A C 1
ATOM 863 O O . VAL A 1 106 ? -0.397 -26.229 5.750 1.00 88.56 106 VAL A O 1
ATOM 866 N N . SER A 1 107 ? -0.687 -24.088 5.294 1.00 88.25 107 SER A N 1
ATOM 867 C CA . SER A 1 107 ? -1.261 -23.729 6.623 1.00 88.25 107 SER A CA 1
ATOM 868 C C . SER A 1 107 ? -2.018 -24.808 7.374 1.00 88.25 107 SER A C 1
ATOM 870 O O . SER A 1 107 ? -1.703 -25.073 8.525 1.00 88.25 107 SER A O 1
ATOM 872 N N . LYS A 1 108 ? -3.076 -25.376 6.795 1.00 88.75 108 LYS A N 1
ATOM 873 C CA . LYS A 1 108 ? -3.984 -26.228 7.550 1.00 88.75 108 LYS A CA 1
ATOM 874 C C . LYS A 1 108 ? -4.010 -27.648 7.080 1.00 88.75 108 LYS A C 1
ATOM 876 O O . LYS A 1 108 ? -3.881 -27.918 5.899 1.00 88.75 108 LYS A O 1
ATOM 881 N N . MET A 1 109 ? -4.272 -28.559 8.016 1.00 86.06 109 MET A N 1
ATOM 882 C CA . MET A 1 109 ? -4.519 -29.952 7.662 1.00 86.06 109 MET A CA 1
ATOM 883 C C . MET A 1 109 ? -5.722 -30.076 6.731 1.00 86.06 109 MET A C 1
ATOM 885 O O . MET A 1 109 ? -5.593 -30.734 5.709 1.00 86.06 109 MET A O 1
ATOM 889 N N . ALA A 1 110 ? -6.829 -29.382 7.018 1.00 88.88 110 ALA A N 1
ATOM 890 C CA . ALA A 1 110 ? -8.036 -29.396 6.182 1.00 88.88 110 ALA A CA 1
ATOM 891 C C . ALA A 1 110 ? -7.778 -28.967 4.725 1.00 88.88 110 ALA A C 1
ATOM 893 O O . ALA A 1 110 ? -8.418 -29.442 3.791 1.00 88.88 110 ALA A O 1
ATOM 894 N N . ASP A 1 111 ? -6.813 -28.077 4.523 1.00 86.00 111 ASP A N 1
ATOM 895 C CA . ASP A 1 111 ? -6.381 -27.659 3.202 1.00 86.00 111 ASP A CA 1
ATOM 896 C C . ASP A 1 111 ? -5.263 -28.556 2.642 1.00 86.00 111 ASP A C 1
ATOM 898 O O . ASP A 1 111 ? -5.222 -28.776 1.433 1.00 86.00 111 ASP A O 1
ATOM 902 N N . HIS A 1 112 ? -4.374 -29.109 3.478 1.00 89.38 112 HIS A N 1
ATOM 903 C CA . HIS A 1 112 ? -3.377 -30.088 3.046 1.00 89.38 112 HIS A CA 1
ATOM 904 C C . HIS A 1 112 ? -4.061 -31.343 2.490 1.00 89.38 112 HIS A C 1
ATOM 906 O O . HIS A 1 112 ? -3.664 -31.917 1.478 1.00 89.38 112 HIS A O 1
ATOM 912 N N . GLU A 1 113 ? -5.138 -31.765 3.144 1.00 89.25 113 GLU A N 1
ATOM 913 C CA . GLU A 1 113 ? -6.043 -32.814 2.686 1.00 89.25 113 GLU A CA 1
ATOM 914 C C . GLU A 1 113 ? -6.646 -32.481 1.320 1.00 89.25 113 GLU A C 1
ATOM 916 O O . GLU A 1 113 ? -6.809 -33.377 0.490 1.00 89.25 113 GLU A O 1
ATOM 921 N N . LYS A 1 114 ? -6.884 -31.198 1.033 1.00 90.88 114 LYS A N 1
ATOM 922 C CA . LYS A 1 114 ? -7.469 -30.775 -0.233 1.00 90.88 114 LYS A CA 1
ATOM 923 C C . LYS A 1 114 ? -6.446 -30.636 -1.391 1.00 90.88 114 LYS A C 1
ATOM 925 O O . LYS A 1 114 ? -6.896 -30.893 -2.512 1.00 90.88 114 LYS A O 1
ATOM 930 N N . ILE A 1 115 ? -5.114 -30.540 -1.141 1.00 85.81 115 ILE A N 1
ATOM 931 C CA . ILE A 1 115 ? -4.085 -31.000 -2.133 1.00 85.81 115 ILE A CA 1
ATOM 932 C C . ILE A 1 115 ? -4.505 -32.357 -2.629 1.00 85.81 115 ILE A C 1
ATOM 934 O O . ILE A 1 115 ? -4.598 -32.644 -3.824 1.00 85.81 115 ILE A O 1
ATOM 938 N N . ASN A 1 116 ? -4.656 -33.233 -1.653 1.00 87.62 116 ASN A N 1
ATOM 939 C CA . ASN A 1 116 ? -4.631 -34.644 -1.896 1.00 87.62 116 ASN A CA 1
ATOM 940 C C . ASN A 1 116 ? -5.923 -35.080 -2.583 1.00 87.62 116 ASN A C 1
ATOM 942 O O . ASN A 1 116 ? -5.847 -35.901 -3.492 1.00 87.62 116 ASN A O 1
ATOM 946 N N . ASP A 1 117 ? -7.059 -34.448 -2.280 1.00 88.88 117 ASP A N 1
ATOM 947 C CA . ASP A 1 117 ? -8.291 -34.583 -3.062 1.00 88.88 117 ASP A CA 1
ATOM 948 C C . ASP A 1 117 ? -8.125 -34.135 -4.520 1.00 88.88 117 ASP A C 1
ATOM 950 O O . ASP A 1 117 ? -8.477 -34.882 -5.440 1.00 88.88 117 ASP A O 1
ATOM 954 N N . VAL A 1 118 ? -7.623 -32.920 -4.759 1.00 84.81 118 VAL A N 1
ATOM 955 C CA . VAL A 1 118 ? -7.718 -32.319 -6.094 1.00 84.81 118 VAL A CA 1
ATOM 956 C C . VAL A 1 118 ? -6.580 -32.810 -7.016 1.00 84.81 118 VAL A C 1
ATOM 958 O O . VAL A 1 118 ? -6.847 -33.108 -8.184 1.00 84.81 118 VAL A O 1
ATOM 961 N N . ILE A 1 119 ? -5.375 -33.098 -6.499 1.00 80.56 119 ILE A N 1
ATOM 962 C CA . ILE A 1 119 ? -4.345 -33.881 -7.220 1.00 80.56 119 ILE A CA 1
ATOM 963 C C . ILE A 1 119 ? -4.837 -35.311 -7.495 1.00 80.56 119 ILE A C 1
ATOM 965 O O . ILE A 1 119 ? -4.697 -35.804 -8.620 1.00 80.56 119 ILE A O 1
ATOM 969 N N . ALA A 1 120 ? -5.453 -36.002 -6.524 1.00 82.62 120 ALA A N 1
ATOM 970 C CA . ALA A 1 120 ? -5.939 -37.368 -6.756 1.00 82.62 120 ALA A CA 1
ATOM 971 C C . ALA A 1 120 ? -7.072 -37.425 -7.793 1.00 82.62 120 ALA A C 1
ATOM 973 O O . ALA A 1 120 ? -7.162 -38.407 -8.541 1.00 82.62 120 ALA A O 1
ATOM 974 N N . ALA A 1 121 ? -7.900 -36.378 -7.886 1.00 83.94 121 ALA A N 1
ATOM 975 C CA . ALA A 1 121 ? -8.930 -36.245 -8.915 1.00 83.94 121 ALA A CA 1
ATOM 976 C C . ALA A 1 121 ? -8.349 -36.207 -10.341 1.00 83.94 121 ALA A C 1
ATOM 978 O O . ALA A 1 121 ? -9.026 -36.622 -11.289 1.00 83.94 121 ALA A O 1
ATOM 979 N N . ARG A 1 122 ? -7.101 -35.749 -10.493 1.00 79.75 122 ARG A N 1
ATOM 980 C CA . ARG A 1 122 ? -6.477 -35.450 -11.786 1.00 79.75 122 ARG A CA 1
ATOM 981 C C . ARG A 1 122 ? -5.376 -36.428 -12.185 1.00 79.75 122 ARG A C 1
ATOM 983 O O . ARG A 1 122 ? -5.492 -37.071 -13.231 1.00 79.75 122 ARG A O 1
ATOM 990 N N . GLU A 1 123 ? -4.377 -36.648 -11.336 1.00 73.44 123 GLU A N 1
ATOM 991 C CA . GLU A 1 123 ? -3.208 -37.470 -11.682 1.00 73.44 123 GLU A CA 1
ATOM 992 C C . GLU A 1 123 ? -3.302 -38.942 -11.248 1.00 73.44 123 GLU A C 1
ATOM 994 O O . GLU A 1 123 ? -2.648 -39.808 -11.836 1.00 73.44 123 GLU A O 1
ATOM 999 N N . LYS A 1 124 ? -4.121 -39.255 -10.230 1.00 74.62 124 LYS A N 1
ATOM 1000 C CA . LYS A 1 124 ? -4.147 -40.565 -9.530 1.00 74.62 124 LYS A CA 1
ATOM 1001 C C . LYS A 1 124 ? -2.808 -40.949 -8.877 1.00 74.62 124 LYS A C 1
ATOM 1003 O O . LYS A 1 124 ? -2.503 -42.137 -8.727 1.00 74.62 124 LYS A O 1
ATOM 1008 N N . THR A 1 125 ? -2.010 -39.954 -8.509 1.00 75.75 125 THR A N 1
ATOM 1009 C CA . THR A 1 125 ? -0.801 -40.094 -7.690 1.00 75.75 125 THR A CA 1
ATOM 1010 C C . THR A 1 125 ? -1.168 -40.365 -6.221 1.00 75.75 125 THR A C 1
ATOM 1012 O O . THR A 1 125 ? -2.339 -40.361 -5.844 1.00 75.75 125 THR A O 1
ATOM 1015 N N . ASN A 1 126 ? -0.177 -40.660 -5.372 1.00 78.31 126 ASN A N 1
ATOM 1016 C CA . ASN A 1 126 ? -0.398 -40.998 -3.952 1.00 78.31 126 ASN A CA 1
ATOM 1017 C C . ASN A 1 126 ? -0.594 -39.759 -3.054 1.00 78.31 126 ASN A C 1
ATOM 1019 O O . ASN A 1 126 ? -0.340 -39.838 -1.852 1.00 78.31 126 ASN A O 1
ATOM 1023 N N . GLY A 1 127 ? -0.987 -38.630 -3.644 1.00 83.44 127 GLY A N 1
ATOM 1024 C CA . GLY A 1 127 ? -0.943 -37.337 -2.987 1.00 83.44 127 GLY A CA 1
ATOM 1025 C C . GLY A 1 127 ? 0.476 -36.791 -2.803 1.00 83.44 127 GLY A C 1
ATOM 1026 O O . GLY A 1 127 ? 1.484 -37.439 -3.108 1.00 83.44 127 GLY A O 1
ATOM 1027 N N . ILE A 1 128 ? 0.516 -35.575 -2.285 1.00 88.12 128 ILE A N 1
ATOM 1028 C CA . ILE A 1 128 ? 1.690 -34.871 -1.796 1.00 88.12 128 ILE A CA 1
ATOM 1029 C C . ILE A 1 128 ? 1.784 -35.081 -0.283 1.00 88.12 128 ILE A C 1
ATOM 1031 O O . ILE A 1 128 ? 0.793 -35.308 0.411 1.00 88.12 128 ILE A O 1
ATOM 1035 N N . ARG A 1 129 ? 3.010 -35.054 0.228 1.00 92.38 129 ARG A N 1
ATOM 1036 C CA . ARG A 1 129 ? 3.289 -35.197 1.657 1.00 92.38 129 ARG A CA 1
ATOM 1037 C C . ARG A 1 129 ? 3.580 -33.847 2.260 1.00 92.38 129 ARG A C 1
ATOM 1039 O O . ARG A 1 129 ? 4.170 -33.023 1.575 1.00 92.38 129 ARG A O 1
ATOM 1046 N N . LEU A 1 130 ? 3.324 -33.719 3.555 1.00 91.31 130 LEU A N 1
ATOM 1047 C CA . LEU A 1 130 ? 3.967 -32.711 4.382 1.00 91.31 130 LEU A CA 1
ATOM 1048 C C . LEU A 1 130 ? 5.501 -32.755 4.237 1.00 91.31 130 LEU A C 1
ATOM 1050 O O . LEU A 1 130 ? 6.072 -33.810 3.942 1.00 91.31 130 LEU A O 1
ATOM 1054 N N . ALA A 1 131 ? 6.156 -31.612 4.434 1.00 92.38 131 ALA A N 1
ATOM 1055 C CA . ALA A 1 131 ? 7.615 -31.522 4.469 1.00 92.38 131 ALA A CA 1
ATOM 1056 C C . ALA A 1 131 ? 8.232 -32.268 5.663 1.00 92.38 131 ALA A C 1
ATOM 1058 O O . ALA A 1 131 ? 7.516 -32.720 6.555 1.00 92.38 131 ALA A O 1
ATOM 1059 N N . GLU A 1 132 ? 9.563 -32.388 5.696 1.00 90.81 132 GLU A N 1
ATOM 1060 C CA . GLU A 1 132 ? 10.252 -32.948 6.868 1.00 90.81 132 GLU A CA 1
ATOM 1061 C C . GLU A 1 132 ? 10.072 -32.031 8.079 1.00 90.81 132 GLU A C 1
ATOM 1063 O O . GLU A 1 132 ? 9.627 -32.483 9.134 1.00 90.81 132 GLU A O 1
ATOM 1068 N N . SER A 1 133 ? 10.263 -30.733 7.867 1.00 88.31 133 SER A N 1
ATOM 1069 C CA . SER A 1 133 ? 10.028 -29.710 8.875 1.00 88.31 133 SER A CA 1
ATOM 1070 C C . SER A 1 133 ? 8.558 -29.681 9.349 1.00 88.31 133 SER A C 1
ATOM 1072 O O . SER A 1 133 ? 8.274 -29.845 10.529 1.00 88.31 133 SER A O 1
ATOM 1074 N N . SER A 1 134 ? 7.573 -29.720 8.437 1.00 88.06 134 SER A N 1
ATOM 1075 C CA . SER A 1 134 ? 6.146 -29.949 8.772 1.00 88.06 134 SER A CA 1
ATOM 1076 C C . SER A 1 134 ? 5.815 -31.204 9.571 1.00 88.06 134 SER A C 1
ATOM 1078 O O . SER A 1 134 ? 4.714 -31.282 10.133 1.00 88.06 134 SER A O 1
ATOM 1080 N N . ALA A 1 135 ? 6.649 -32.235 9.498 1.00 91.00 135 ALA A N 1
ATOM 1081 C CA . ALA A 1 135 ? 6.397 -33.482 10.195 1.00 91.00 135 ALA A CA 1
ATOM 1082 C C . ALA A 1 135 ? 6.867 -33.340 11.642 1.00 91.00 135 ALA A C 1
ATOM 1084 O O . ALA A 1 135 ? 6.022 -33.429 12.536 1.00 91.00 135 ALA A O 1
ATOM 1085 N N . ALA A 1 136 ? 8.145 -32.977 11.834 1.00 88.19 136 ALA A N 1
ATOM 1086 C CA . ALA A 1 136 ? 8.712 -32.575 13.128 1.00 88.19 136 ALA A CA 1
ATOM 1087 C C . ALA A 1 136 ? 7.787 -31.578 13.845 1.00 88.19 136 ALA A C 1
ATOM 1089 O O . ALA A 1 136 ? 7.437 -31.748 15.011 1.00 88.19 136 ALA A O 1
ATOM 1090 N N . ALA A 1 137 ? 7.218 -30.668 13.057 1.00 85.19 137 ALA A N 1
ATOM 1091 C CA . ALA A 1 137 ? 6.348 -29.610 13.506 1.00 85.19 137 ALA A CA 1
ATOM 1092 C C . ALA A 1 137 ? 5.155 -30.037 14.340 1.00 85.19 137 ALA A C 1
ATOM 1094 O O . ALA A 1 137 ? 4.754 -29.416 15.320 1.00 85.19 137 ALA A O 1
ATOM 1095 N N . MET A 1 138 ? 4.475 -31.049 13.821 1.00 86.25 138 MET A N 1
ATOM 1096 C CA . MET A 1 138 ? 3.276 -31.576 14.435 1.00 86.25 138 MET A CA 1
ATOM 1097 C C . MET A 1 138 ? 3.620 -32.664 15.440 1.00 86.25 138 MET A C 1
ATOM 1099 O O . MET A 1 138 ? 2.733 -33.075 16.180 1.00 86.25 138 MET A O 1
ATOM 1103 N N . GLU A 1 139 ? 4.859 -33.150 15.422 1.00 90.38 139 GLU A N 1
ATOM 1104 C CA . GLU A 1 139 ? 5.401 -34.132 16.347 1.00 90.38 139 GLU A CA 1
ATOM 1105 C C . GLU A 1 139 ? 5.715 -33.449 17.681 1.00 90.38 139 GLU A C 1
ATOM 1107 O O . GLU A 1 139 ? 5.128 -33.840 18.687 1.00 90.38 139 GLU A O 1
ATOM 1112 N N . MET A 1 140 ? 6.490 -32.356 17.703 1.00 87.00 140 MET A N 1
ATOM 1113 C CA . MET A 1 140 ? 6.863 -31.727 18.977 1.00 87.00 140 MET A CA 1
ATOM 1114 C C . MET A 1 140 ? 5.659 -31.136 19.744 1.00 87.00 140 MET A C 1
ATOM 1116 O O . MET A 1 140 ? 5.682 -31.249 20.957 1.00 87.00 140 MET A O 1
ATOM 1120 N N . ILE A 1 141 ? 4.554 -30.672 19.107 1.00 84.06 141 ILE A N 1
ATOM 1121 C CA . ILE A 1 141 ? 3.314 -30.312 19.861 1.00 84.06 141 ILE A CA 1
ATOM 1122 C C . ILE A 1 141 ? 2.874 -31.522 20.673 1.00 84.06 141 ILE A C 1
ATOM 1124 O O . ILE A 1 141 ? 2.550 -31.466 21.854 1.00 84.06 141 ILE A O 1
ATOM 1128 N N . LYS A 1 142 ? 2.710 -32.623 19.934 1.00 85.75 142 LYS A N 1
ATOM 1129 C CA . LYS A 1 142 ? 1.914 -33.776 20.342 1.00 85.75 142 LYS A CA 1
ATOM 1130 C C . LYS A 1 142 ? 2.692 -34.631 21.323 1.00 85.75 142 LYS A C 1
ATOM 1132 O O . LYS A 1 142 ? 2.078 -35.401 22.061 1.00 85.75 142 LYS A O 1
ATOM 1137 N N . GLU A 1 143 ? 4.015 -34.503 21.308 1.00 88.06 143 GLU A N 1
ATOM 1138 C CA . GLU A 1 143 ? 4.932 -35.244 22.158 1.00 88.06 143 GLU A CA 1
ATOM 1139 C C . GLU A 1 143 ? 5.551 -34.386 23.277 1.00 88.06 143 GLU A C 1
ATOM 1141 O O . GLU A 1 143 ? 5.764 -34.934 24.361 1.00 88.06 143 GLU A O 1
ATOM 1146 N N . ASP A 1 144 ? 5.758 -33.075 23.090 1.00 86.62 144 ASP A N 1
ATOM 1147 C CA . ASP A 1 144 ? 6.263 -32.167 24.130 1.00 86.62 144 ASP A CA 1
ATOM 1148 C C . ASP A 1 144 ? 5.160 -31.292 24.749 1.00 86.62 144 ASP A C 1
ATOM 1150 O O . ASP A 1 144 ? 4.883 -30.151 24.372 1.00 86.62 144 ASP A O 1
ATOM 1154 N N . SER A 1 145 ? 4.534 -31.853 25.784 1.00 85.44 145 SER A N 1
ATOM 1155 C CA . SER A 1 145 ? 3.571 -31.124 26.599 1.00 85.44 145 SER A CA 1
ATOM 1156 C C . SER A 1 145 ? 4.203 -30.234 27.677 1.00 85.44 145 SER A C 1
ATOM 1158 O O . SER A 1 145 ? 3.438 -29.635 28.427 1.00 85.44 145 SER A O 1
ATOM 1160 N N . GLU A 1 146 ? 5.535 -30.146 27.828 1.00 86.62 146 GLU A N 1
ATOM 1161 C CA . GLU A 1 146 ? 6.123 -29.115 28.704 1.00 86.62 146 GLU A CA 1
ATOM 1162 C C . GLU A 1 146 ? 6.039 -27.762 28.023 1.00 86.62 146 GLU A C 1
ATOM 1164 O O . GLU A 1 146 ? 5.632 -26.794 28.667 1.00 86.62 146 GLU A O 1
ATOM 1169 N N . ILE A 1 147 ? 6.344 -27.709 26.721 1.00 84.88 147 ILE A N 1
ATOM 1170 C CA . ILE A 1 147 ? 6.208 -26.467 25.970 1.00 84.88 147 ILE A CA 1
ATOM 1171 C C . ILE A 1 147 ? 4.744 -26.008 26.045 1.00 84.88 147 ILE A C 1
ATOM 1173 O O . ILE A 1 147 ? 4.505 -24.914 26.529 1.00 84.88 147 ILE A O 1
ATOM 1177 N N . SER A 1 148 ? 3.770 -26.897 25.815 1.00 85.94 148 SER A N 1
ATOM 1178 C CA . SER A 1 148 ? 2.350 -26.680 26.176 1.00 85.94 148 SER A CA 1
ATOM 1179 C C . SER A 1 148 ? 2.125 -26.161 27.616 1.00 85.94 148 SER A C 1
ATOM 1181 O O . SER A 1 148 ? 1.769 -25.007 27.848 1.00 85.94 148 SER A O 1
ATOM 1183 N N . GLU A 1 149 ? 2.351 -26.985 28.643 1.00 86.38 149 GLU A N 1
ATOM 1184 C CA . GLU A 1 149 ? 1.917 -26.681 30.018 1.00 86.38 149 GLU A CA 1
ATOM 1185 C C . GLU A 1 149 ? 2.575 -25.454 30.664 1.00 86.38 149 GLU A C 1
ATOM 1187 O O . GLU A 1 149 ? 2.027 -24.924 31.639 1.00 86.38 149 GLU A O 1
ATOM 1192 N N . ASN A 1 150 ? 3.701 -24.969 30.132 1.00 84.50 150 ASN A N 1
ATOM 1193 C CA . ASN A 1 150 ? 4.328 -23.713 30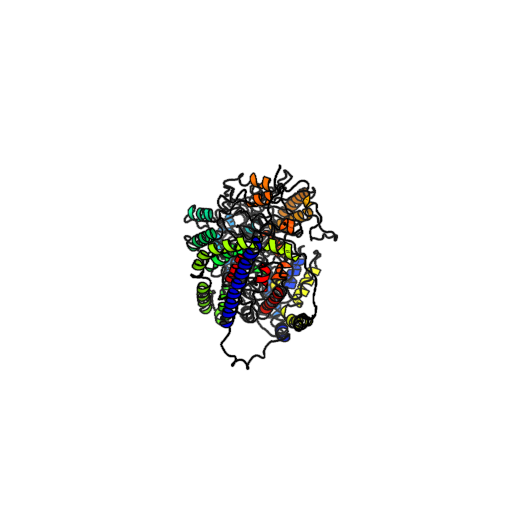.550 1.00 84.50 150 ASN A CA 1
ATOM 1194 C C . ASN A 1 150 ? 3.382 -22.497 30.433 1.00 84.50 150 ASN A C 1
ATOM 1196 O O . ASN A 1 150 ? 3.657 -21.442 31.018 1.00 84.50 150 ASN A O 1
ATOM 1200 N N . ILE A 1 151 ? 2.228 -22.668 29.775 1.00 84.25 151 ILE A N 1
ATOM 1201 C CA . ILE A 1 151 ? 1.161 -21.684 29.749 1.00 84.25 151 ILE A CA 1
ATOM 1202 C C . ILE A 1 151 ? -0.213 -22.109 30.287 1.00 84.25 151 ILE A C 1
ATOM 1204 O O . ILE A 1 151 ? -0.668 -21.494 31.260 1.00 84.25 151 ILE A O 1
ATOM 1208 N N . GLY A 1 152 ? -0.934 -23.062 29.655 1.00 86.06 152 GLY A N 1
ATOM 1209 C CA . GLY A 1 152 ? -2.376 -23.137 29.937 1.00 86.06 152 GLY A CA 1
ATOM 1210 C C . GLY A 1 152 ? -3.335 -24.103 29.212 1.00 86.06 152 GLY A C 1
ATOM 1211 O O . GLY A 1 152 ? -4.503 -24.116 29.616 1.00 86.06 152 GLY A O 1
ATOM 1212 N N . MET A 1 153 ? -2.944 -24.909 28.217 1.00 90.12 153 MET A N 1
ATOM 1213 C CA . MET A 1 153 ? -3.812 -25.863 27.486 1.00 90.12 153 MET A CA 1
ATOM 1214 C C . MET A 1 153 ? -3.114 -26.936 26.589 1.00 90.12 153 MET A C 1
ATOM 1216 O O . MET A 1 153 ? -3.064 -26.807 25.372 1.00 90.12 153 MET A O 1
ATOM 1220 N N . THR A 1 154 ? -2.808 -28.103 27.148 1.00 90.75 154 THR A N 1
ATOM 1221 C CA . THR A 1 154 ? -2.714 -29.440 26.493 1.00 90.75 154 THR A CA 1
ATOM 1222 C C . THR A 1 154 ? -2.483 -29.561 24.952 1.00 90.75 154 THR A C 1
ATOM 1224 O O . THR A 1 154 ? -3.307 -29.082 24.190 1.00 90.75 154 THR A O 1
ATOM 1227 N N . PRO A 1 155 ? -1.627 -30.468 24.442 1.00 87.19 155 PRO A N 1
ATOM 1228 C CA . PRO A 1 155 ? -1.456 -30.777 22.999 1.00 87.19 155 PRO A CA 1
ATOM 1229 C C . PRO A 1 155 ? -2.696 -31.138 22.125 1.00 87.19 155 PRO A C 1
ATOM 1231 O O . PRO A 1 155 ? -2.603 -31.160 20.897 1.00 87.19 155 PRO A O 1
ATOM 1234 N N . ASP A 1 156 ? -3.862 -31.384 22.736 1.00 86.94 156 ASP A N 1
ATOM 1235 C CA . ASP A 1 156 ? -5.182 -31.604 22.101 1.00 86.94 156 ASP A CA 1
ATOM 1236 C C . ASP A 1 156 ? -6.205 -30.476 22.418 1.00 86.94 156 ASP A C 1
ATOM 1238 O O . ASP A 1 156 ? -7.374 -30.515 22.046 1.00 86.94 156 ASP A O 1
ATOM 1242 N N . THR A 1 157 ? -5.760 -29.445 23.128 1.00 88.31 157 THR A N 1
ATOM 1243 C CA . THR A 1 157 ? -6.385 -28.130 23.298 1.00 88.31 157 THR A CA 1
ATOM 1244 C C . THR A 1 157 ? -5.324 -27.058 23.025 1.00 88.31 157 THR A C 1
ATOM 1246 O O . THR A 1 157 ? -5.499 -25.969 23.507 1.00 88.31 157 THR A O 1
ATOM 1249 N N . MET A 1 158 ? -4.233 -27.236 22.267 1.00 86.56 158 MET A N 1
ATOM 1250 C CA . MET A 1 158 ? -4.085 -27.809 20.905 1.00 86.56 158 MET A CA 1
ATOM 1251 C C . MET A 1 158 ? -5.279 -28.662 20.346 1.00 86.56 158 MET A C 1
ATOM 1253 O O . MET A 1 158 ? -6.366 -28.183 20.509 1.00 86.56 158 MET A O 1
ATOM 1257 N N . LEU A 1 159 ? -5.224 -29.807 19.645 1.00 84.31 159 LEU A N 1
ATOM 1258 C CA . LEU A 1 159 ? -6.310 -30.451 18.798 1.00 84.31 159 LEU A CA 1
ATOM 1259 C C . LEU A 1 159 ? -7.888 -30.496 19.136 1.00 84.31 159 LEU A C 1
ATOM 1261 O O . LEU A 1 159 ? -8.540 -31.509 18.872 1.00 84.31 159 LEU A O 1
ATOM 1265 N N . ASN A 1 160 ? -8.568 -29.438 19.629 1.00 85.94 160 ASN A N 1
ATOM 1266 C CA . ASN A 1 160 ? -9.811 -28.721 19.121 1.00 85.94 160 ASN A CA 1
ATOM 1267 C C . ASN A 1 160 ? -9.317 -27.260 18.783 1.00 85.94 160 ASN A C 1
ATOM 1269 O O . ASN A 1 160 ? -8.173 -27.100 19.025 1.00 85.94 160 ASN A O 1
ATOM 1273 N N . GLU A 1 161 ? -9.862 -26.143 18.263 1.00 88.50 161 GLU A N 1
ATOM 1274 C CA . GLU A 1 161 ? -9.014 -24.862 18.120 1.00 88.50 161 GLU A CA 1
ATOM 1275 C C . GLU A 1 161 ? -8.033 -24.747 16.878 1.00 88.50 161 GLU A C 1
ATOM 1277 O O . GLU A 1 161 ? -8.463 -25.146 15.877 1.00 88.50 161 GLU A O 1
ATOM 1282 N N . LEU A 1 162 ? -6.773 -24.283 16.654 1.00 85.31 162 LEU A N 1
ATOM 1283 C CA . LEU A 1 162 ? -5.984 -24.354 15.324 1.00 85.31 162 LEU A CA 1
ATOM 1284 C C . LEU A 1 162 ? -6.771 -24.772 14.010 1.00 85.31 162 LEU A C 1
ATOM 1286 O O . LEU A 1 162 ? -6.647 -25.919 13.623 1.00 85.31 162 LEU A O 1
ATOM 1290 N N . GLY A 1 163 ? -7.372 -23.914 13.149 1.00 85.44 163 GLY A N 1
ATOM 1291 C CA . GLY A 1 163 ? -8.767 -23.488 12.765 1.00 85.44 163 GLY A CA 1
ATOM 1292 C C . GLY A 1 163 ? -9.265 -21.952 12.709 1.00 85.44 163 GLY A C 1
ATOM 1293 O O . GLY A 1 163 ? -10.440 -21.696 12.524 1.00 85.44 163 GLY A O 1
ATOM 1294 N N . ALA A 1 164 ? -8.378 -20.950 12.850 1.00 87.88 164 ALA A N 1
ATOM 1295 C CA . ALA A 1 164 ? -8.262 -19.463 12.975 1.00 87.88 164 ALA A CA 1
ATOM 1296 C C . ALA A 1 164 ? -6.820 -18.901 12.696 1.00 87.88 164 ALA A C 1
ATOM 1298 O O . ALA A 1 164 ? -6.506 -18.542 11.579 1.00 87.88 164 ALA A O 1
ATOM 1299 N N . VAL A 1 165 ? -5.915 -18.742 13.663 1.00 86.00 165 VAL A N 1
ATOM 1300 C CA . VAL A 1 165 ? -4.622 -18.015 13.539 1.00 86.00 165 VAL A CA 1
ATOM 1301 C C . VAL A 1 165 ? -3.732 -18.303 12.296 1.00 86.00 165 VAL A C 1
ATOM 1303 O O . VAL A 1 165 ? -3.525 -17.413 11.480 1.00 86.00 165 VAL A O 1
ATOM 1306 N N . LEU A 1 166 ? -3.215 -19.515 12.086 1.00 85.56 166 LEU A N 1
ATOM 1307 C CA . LEU A 1 166 ? -2.222 -19.861 11.032 1.00 85.56 166 LEU A CA 1
ATOM 1308 C C . LEU A 1 166 ? -2.717 -19.963 9.589 1.00 85.56 166 LEU A C 1
ATOM 1310 O O . LEU A 1 166 ? -1.939 -20.237 8.678 1.00 85.56 166 LEU A O 1
ATOM 1314 N N . SER A 1 167 ? -4.014 -19.800 9.360 1.00 86.94 167 SER A N 1
ATOM 1315 C CA . SER A 1 167 ? -4.521 -19.509 8.020 1.00 86.94 167 SER A CA 1
ATOM 1316 C C . SER A 1 167 ? -5.129 -18.124 7.958 1.00 86.94 167 SER A C 1
ATOM 1318 O O . SER A 1 167 ? -5.802 -17.915 6.952 1.00 86.94 167 SER A O 1
ATOM 1320 N N . LYS A 1 168 ? -4.900 -17.243 8.977 1.00 87.50 168 LYS A N 1
ATOM 1321 C CA . LYS A 1 168 ? -4.973 -15.754 8.934 1.00 87.50 168 LYS A CA 1
ATOM 1322 C C . LYS A 1 168 ? -3.726 -15.267 8.315 1.00 87.50 168 LYS A C 1
ATOM 1324 O O . LYS A 1 168 ? -3.716 -14.732 7.236 1.00 87.50 168 LYS A O 1
ATOM 1329 N N . TYR A 1 169 ? -2.669 -15.531 9.023 1.00 89.00 169 TYR A N 1
ATOM 1330 C CA . TYR A 1 169 ? -1.382 -15.496 8.462 1.00 89.00 169 TYR A CA 1
ATOM 1331 C C . TYR A 1 169 ? -1.138 -16.982 8.329 1.00 89.00 169 TYR A C 1
ATOM 1333 O O . TYR A 1 169 ? -0.565 -17.611 9.195 1.00 89.00 169 TYR A O 1
ATOM 1341 N N . GLU A 1 170 ? -1.878 -17.713 7.498 1.00 89.69 170 GLU A N 1
ATOM 1342 C CA . GLU A 1 170 ? -1.659 -17.799 6.059 1.00 89.69 170 GLU A CA 1
ATOM 1343 C C . GLU A 1 170 ? -0.207 -18.356 5.814 1.00 89.69 170 GLU A C 1
ATOM 1345 O O . GLU A 1 170 ? 0.165 -18.737 4.729 1.00 89.69 170 GLU A O 1
ATOM 1350 N N . VAL A 1 171 ? 0.561 -18.674 6.858 1.00 90.88 171 VAL A N 1
ATOM 1351 C CA . VAL A 1 171 ? 1.740 -19.554 6.932 1.00 90.88 171 VAL A CA 1
ATOM 1352 C C . VAL A 1 171 ? 1.568 -20.873 6.174 1.00 90.88 171 VAL A C 1
ATOM 1354 O O . VAL A 1 171 ? 0.566 -21.531 6.403 1.00 90.88 171 VAL A O 1
ATOM 1357 N N . PRO A 1 172 ? 2.522 -21.371 5.369 1.00 92.69 172 PRO A N 1
ATOM 1358 C CA . PRO A 1 172 ? 2.582 -22.792 5.003 1.00 92.69 172 PRO A CA 1
ATOM 1359 C C . PRO A 1 172 ? 3.038 -23.756 6.097 1.00 92.69 172 PRO A C 1
ATOM 1361 O O . PRO A 1 172 ? 3.812 -23.397 6.961 1.00 92.69 172 PRO A O 1
ATOM 1364 N N . MET A 1 173 ? 2.671 -25.040 6.020 1.00 89.00 173 MET A N 1
ATOM 1365 C CA . MET A 1 173 ? 2.837 -25.966 7.152 1.00 89.00 173 MET A CA 1
ATOM 1366 C C . MET A 1 173 ? 4.249 -26.353 7.534 1.00 89.00 173 MET A C 1
ATOM 1368 O O . MET A 1 173 ? 4.405 -27.136 8.474 1.00 89.00 173 MET A O 1
ATOM 1372 N N . GLY A 1 174 ? 5.259 -25.893 6.818 1.00 89.38 174 GLY A N 1
ATOM 1373 C CA . GLY A 1 174 ? 6.628 -26.363 6.973 1.00 89.38 174 GLY A CA 1
ATOM 1374 C C . GLY A 1 174 ? 7.275 -25.924 8.250 1.00 89.38 174 GLY A C 1
ATOM 1375 O O . GLY A 1 174 ? 8.384 -26.318 8.532 1.00 89.38 174 GLY A O 1
ATOM 1376 N N . LEU A 1 175 ? 6.663 -24.954 8.892 1.00 92.31 175 LEU A N 1
ATOM 1377 C CA . LEU A 1 175 ? 7.399 -23.734 8.872 1.00 92.31 175 LEU A CA 1
ATOM 1378 C C . LEU A 1 175 ? 8.423 -23.756 10.067 1.00 92.31 175 LEU A C 1
ATOM 1380 O O . LEU A 1 175 ? 9.591 -23.548 9.848 1.00 92.31 175 LEU A O 1
ATOM 1384 N N . MET A 1 176 ? 8.098 -24.243 11.273 1.00 89.06 176 MET A N 1
ATOM 1385 C CA . MET A 1 176 ? 8.329 -23.492 12.542 1.00 89.06 176 MET A CA 1
ATOM 1386 C C . MET A 1 176 ? 9.691 -23.901 13.244 1.00 89.06 176 MET A C 1
ATOM 1388 O O . MET A 1 176 ? 9.774 -23.951 14.461 1.00 89.06 176 MET A O 1
ATOM 1392 N N . ASN A 1 177 ? 10.752 -24.344 12.571 1.00 86.56 177 ASN A N 1
ATOM 1393 C CA . ASN A 1 177 ? 11.984 -24.744 13.288 1.00 86.56 177 ASN A CA 1
ATOM 1394 C C . ASN A 1 177 ? 12.858 -23.553 13.739 1.00 86.56 177 ASN A C 1
ATOM 1396 O O . ASN A 1 177 ? 13.931 -23.780 14.299 1.00 86.56 177 ASN A O 1
ATOM 1400 N N . LYS A 1 178 ? 12.444 -22.290 13.512 1.00 91.88 178 LYS A N 1
ATOM 1401 C CA . LYS A 1 178 ? 13.365 -21.127 13.579 1.00 91.88 178 LYS A CA 1
ATOM 1402 C C . LYS A 1 178 ? 13.128 -20.057 14.659 1.00 91.88 178 LYS A C 1
ATOM 1404 O O . LYS A 1 178 ? 14.050 -19.405 15.083 1.00 91.88 178 LYS A O 1
ATOM 1409 N N . LEU A 1 179 ? 11.910 -19.908 15.139 1.00 90.62 179 LEU A N 1
ATOM 1410 C CA . LEU A 1 179 ? 11.308 -19.165 16.281 1.00 90.62 179 LEU A CA 1
ATOM 1411 C C . LEU A 1 179 ? 11.024 -20.165 17.412 1.00 90.62 179 LEU A C 1
ATOM 1413 O O . LEU A 1 179 ? 11.003 -19.768 18.563 1.00 90.62 179 LEU A O 1
ATOM 1417 N N . MET A 1 180 ? 11.121 -21.469 17.122 1.00 90.94 180 MET A N 1
ATOM 1418 C CA . MET A 1 180 ? 11.652 -22.480 18.037 1.00 90.94 180 MET A CA 1
ATOM 1419 C C . MET A 1 180 ? 12.988 -21.982 18.555 1.00 90.94 180 MET A C 1
ATOM 1421 O O . MET A 1 180 ? 13.259 -22.028 19.745 1.00 90.94 180 MET A O 1
ATOM 1425 N N . MET A 1 181 ? 13.792 -21.363 17.686 1.00 92.50 181 MET A N 1
ATOM 1426 C CA . MET A 1 181 ? 15.034 -20.739 18.113 1.00 92.50 181 MET A CA 1
ATOM 1427 C C . MET A 1 181 ? 14.808 -19.467 18.953 1.00 92.50 181 MET A C 1
ATOM 1429 O O . MET A 1 181 ? 15.754 -19.069 19.613 1.00 92.50 181 MET A O 1
ATOM 1433 N N . LEU A 1 182 ? 13.604 -18.868 19.043 1.00 93.00 182 LEU A N 1
ATOM 1434 C CA . LEU A 1 182 ? 13.290 -17.829 20.048 1.00 93.00 182 LEU A CA 1
ATOM 1435 C C . LEU A 1 182 ? 13.074 -18.401 21.447 1.00 93.00 182 LEU A C 1
ATOM 1437 O O . LEU A 1 182 ? 13.390 -17.701 22.411 1.00 93.00 182 LEU A O 1
ATOM 1441 N N . SER A 1 183 ? 12.653 -19.671 21.570 1.00 93.38 183 SER A N 1
ATOM 1442 C CA . SER A 1 183 ? 12.736 -20.391 22.852 1.00 93.38 183 SER A CA 1
ATOM 1443 C C . SER A 1 183 ? 14.133 -20.273 23.449 1.00 93.38 183 SER A C 1
ATOM 1445 O O . SER A 1 183 ? 14.299 -20.156 24.661 1.00 93.38 183 SER A O 1
ATOM 1447 N N . GLU A 1 184 ? 15.156 -20.268 22.590 1.00 93.81 184 GLU A N 1
ATOM 1448 C CA . GLU A 1 184 ? 16.539 -20.315 23.023 1.00 93.81 184 GLU A CA 1
ATOM 1449 C C . GLU A 1 184 ? 17.034 -18.994 23.622 1.00 93.81 184 GLU A C 1
ATOM 1451 O O . GLU A 1 184 ? 18.165 -18.961 24.109 1.00 93.81 184 GLU A O 1
ATOM 1456 N N . PHE A 1 185 ? 16.260 -17.907 23.568 1.00 96.62 185 PHE A N 1
ATOM 1457 C CA . PHE A 1 185 ? 16.673 -16.606 24.084 1.00 96.62 185 PHE A CA 1
ATOM 1458 C C . PHE A 1 185 ? 15.995 -16.286 25.419 1.00 96.62 185 PHE A C 1
ATOM 1460 O O . PHE A 1 185 ? 14.832 -16.592 25.679 1.00 96.62 185 PHE A O 1
ATOM 1467 N N . GLU A 1 186 ? 16.774 -15.666 26.300 1.00 95.31 186 GLU A N 1
ATOM 1468 C CA . GLU A 1 186 ? 16.361 -15.333 27.667 1.00 95.31 186 GLU A CA 1
ATOM 1469 C C . GLU A 1 186 ? 15.571 -14.027 27.718 1.00 95.31 186 GLU A C 1
ATOM 1471 O O . GLU A 1 186 ? 14.691 -13.856 28.559 1.00 95.31 186 GLU A O 1
ATOM 1476 N N . VAL A 1 187 ? 15.963 -13.101 26.845 1.00 96.38 187 VAL A N 1
ATOM 1477 C CA . VAL A 1 187 ? 15.440 -11.749 26.732 1.00 96.38 187 VAL A CA 1
ATOM 1478 C C . VAL A 1 187 ? 15.373 -11.437 25.254 1.00 96.38 187 VAL A C 1
ATOM 1480 O O . VAL A 1 187 ? 16.336 -10.964 24.660 1.00 96.38 187 VAL A O 1
ATOM 1483 N N . LEU A 1 188 ? 14.235 -11.725 24.643 1.00 97.69 188 LEU A N 1
ATOM 1484 C CA . LEU A 1 188 ? 13.926 -11.121 23.361 1.00 97.69 188 LEU A CA 1
ATOM 1485 C C . LEU A 1 188 ? 13.771 -9.605 23.667 1.00 97.69 188 LEU A C 1
ATOM 1487 O O . LEU A 1 188 ? 13.079 -9.192 24.608 1.00 97.69 188 LEU A O 1
ATOM 1491 N N . LYS A 1 189 ? 14.652 -8.811 23.048 1.00 96.00 189 LYS A N 1
ATOM 1492 C CA . LYS A 1 189 ? 14.858 -7.374 23.271 1.00 96.00 189 LYS A CA 1
ATOM 1493 C C . LYS A 1 189 ? 15.497 -6.741 22.050 1.00 96.00 189 LYS A C 1
ATOM 1495 O O . LYS A 1 189 ? 16.682 -6.430 22.008 1.00 96.00 189 LYS A O 1
ATOM 1500 N N . PHE A 1 190 ? 14.666 -6.450 21.079 1.00 97.75 190 PHE A N 1
ATOM 1501 C CA . PHE A 1 190 ? 14.341 -5.067 20.801 1.00 97.75 190 PHE A CA 1
ATOM 1502 C C . PHE A 1 190 ? 15.340 -3.949 21.088 1.00 97.75 190 PHE A C 1
ATOM 1504 O O . PHE A 1 190 ? 15.973 -3.856 22.135 1.00 97.75 190 PHE A O 1
ATOM 1511 N N . MET A 1 191 ? 15.341 -2.972 20.186 1.00 96.00 191 MET A N 1
ATOM 1512 C CA . MET A 1 191 ? 16.054 -1.708 20.258 1.00 96.00 191 MET A CA 1
ATOM 1513 C C . MET A 1 191 ? 15.241 -0.512 19.676 1.00 96.00 191 MET A C 1
ATOM 1515 O O . MET A 1 191 ? 15.881 0.257 18.990 1.00 96.00 191 MET A O 1
ATOM 1519 N N . ILE A 1 192 ? 13.927 -0.348 19.996 1.00 96.94 192 ILE A N 1
ATOM 1520 C CA . ILE A 1 192 ? 12.932 0.805 20.154 1.00 96.94 192 ILE A CA 1
ATOM 1521 C C . ILE A 1 192 ? 13.200 2.343 20.100 1.00 96.94 192 ILE A C 1
ATOM 1523 O O . ILE A 1 192 ? 12.773 3.003 21.046 1.00 96.94 192 ILE A O 1
ATOM 1527 N N . ASP A 1 193 ? 13.833 2.977 19.116 1.00 95.38 193 ASP A N 1
ATOM 1528 C CA . ASP A 1 193 ? 14.032 4.434 19.059 1.00 95.38 193 ASP A CA 1
ATOM 1529 C C . ASP A 1 193 ? 12.681 5.201 18.941 1.00 95.38 193 ASP A C 1
ATOM 1531 O O . ASP A 1 193 ? 11.612 4.633 19.070 1.00 95.38 193 ASP A O 1
ATOM 1535 N N . ASP A 1 194 ? 12.675 6.521 18.928 1.00 94.38 194 ASP A N 1
ATOM 1536 C CA . ASP A 1 194 ? 11.516 7.393 19.233 1.00 94.38 194 ASP A CA 1
ATOM 1537 C C . ASP A 1 194 ? 11.874 8.820 18.855 1.00 94.38 194 ASP A C 1
ATOM 1539 O O . ASP A 1 194 ? 11.903 9.753 19.662 1.00 94.38 194 ASP A O 1
ATOM 1543 N N . ALA A 1 195 ? 12.482 8.880 17.687 1.00 90.94 195 ALA A N 1
ATOM 1544 C CA . ALA A 1 195 ? 13.163 10.004 17.144 1.00 90.94 195 ALA A CA 1
ATOM 1545 C C . ALA A 1 195 ? 12.247 11.230 16.835 1.00 90.94 195 ALA A C 1
ATOM 1547 O O . ALA A 1 195 ? 11.253 11.479 17.522 1.00 90.94 195 ALA A O 1
ATOM 1548 N N . GLY A 1 196 ? 12.648 12.085 15.894 1.00 88.88 196 GLY A N 1
ATOM 1549 C CA . GLY A 1 196 ? 12.086 13.413 15.675 1.00 88.88 196 GLY A CA 1
ATOM 1550 C C . GLY A 1 196 ? 11.032 13.377 14.599 1.00 88.88 196 GLY A C 1
ATOM 1551 O O . GLY A 1 196 ? 9.892 13.073 14.899 1.00 88.88 196 GLY A O 1
ATOM 1552 N N . SER A 1 197 ? 11.436 13.693 13.374 1.00 89.81 197 SER A N 1
ATOM 1553 C CA . SER A 1 197 ? 11.486 12.672 12.324 1.00 89.81 197 SER A CA 1
ATOM 1554 C C . SER A 1 197 ? 10.242 11.798 12.254 1.00 89.81 197 SER A C 1
ATOM 1556 O O . SER A 1 197 ? 9.298 12.247 11.642 1.00 89.81 197 SER A O 1
ATOM 1558 N N . MET A 1 198 ? 10.141 10.727 13.033 1.00 88.81 198 MET A N 1
ATOM 1559 C CA . MET A 1 198 ? 8.968 10.000 13.578 1.00 88.81 198 MET A CA 1
ATOM 1560 C C . MET A 1 198 ? 7.595 10.686 13.671 1.00 88.81 198 MET A C 1
ATOM 1562 O O . MET A 1 198 ? 6.536 10.079 13.858 1.00 88.81 198 MET A O 1
ATOM 1566 N N . ALA A 1 199 ? 7.626 12.002 13.719 1.00 88.12 199 ALA A N 1
ATOM 1567 C CA . ALA A 1 199 ? 6.540 12.895 13.977 1.00 88.12 199 ALA A CA 1
ATOM 1568 C C . ALA A 1 199 ? 5.583 13.105 12.797 1.00 88.12 199 ALA A C 1
ATOM 1570 O O . ALA A 1 199 ? 4.903 14.128 12.800 1.00 88.12 199 ALA A O 1
ATOM 1571 N N . LEU A 1 200 ? 5.599 12.260 11.761 1.00 81.50 200 LEU A N 1
ATOM 1572 C CA . LEU A 1 200 ? 5.412 12.772 10.401 1.00 81.50 200 LEU A CA 1
ATOM 1573 C C . LEU A 1 200 ? 4.753 11.766 9.388 1.00 81.50 200 LEU A C 1
ATOM 1575 O O . LEU A 1 200 ? 5.079 10.603 9.391 1.00 81.50 200 LEU A O 1
ATOM 1579 N N . CYS A 1 201 ? 3.739 12.197 8.615 1.00 83.94 201 CYS A N 1
ATOM 1580 C CA . CYS A 1 201 ? 2.866 11.552 7.593 1.00 83.94 201 CYS A CA 1
ATOM 1581 C C . CYS A 1 201 ? 3.174 11.409 6.006 1.00 83.94 201 CYS A C 1
ATOM 1583 O O . CYS A 1 201 ? 2.367 11.925 5.230 1.00 83.94 201 CYS A O 1
ATOM 1585 N N . ASP A 1 202 ? 4.208 10.675 5.507 1.00 72.56 202 ASP A N 1
ATOM 1586 C CA . ASP A 1 202 ? 4.525 10.026 4.177 1.00 72.56 202 ASP A CA 1
ATOM 1587 C C . ASP A 1 202 ? 4.043 8.610 3.702 1.00 72.56 202 ASP A C 1
ATOM 1589 O O . ASP A 1 202 ? 3.385 8.554 2.656 1.00 72.56 202 ASP A O 1
ATOM 1593 N N . SER A 1 203 ? 4.509 7.511 4.311 1.00 68.12 203 SER A N 1
ATOM 1594 C CA . SER A 1 203 ? 4.718 6.159 3.736 1.00 68.12 203 SER A CA 1
ATOM 1595 C C . SER A 1 203 ? 3.502 5.308 3.243 1.00 68.12 203 SER A C 1
ATOM 1597 O O . SER A 1 203 ? 2.400 5.797 2.943 1.00 68.12 203 SER A O 1
ATOM 1599 N N . ASN A 1 204 ? 3.730 4.014 2.991 1.00 61.81 204 ASN A N 1
ATOM 1600 C CA . ASN A 1 204 ? 3.186 3.286 1.857 1.00 61.81 204 ASN A CA 1
ATOM 1601 C C . ASN A 1 204 ? 2.131 2.168 2.074 1.00 61.81 204 ASN A C 1
ATOM 1603 O O . ASN A 1 204 ? 1.482 1.760 1.126 1.00 61.81 204 ASN A O 1
ATOM 1607 N N . MET A 1 205 ? 1.877 1.568 3.228 1.00 61.53 205 MET A N 1
ATOM 1608 C CA . MET A 1 205 ? 0.519 1.212 3.699 1.00 61.53 205 MET A CA 1
ATOM 1609 C C . MET A 1 205 ? -0.377 2.421 3.965 1.00 61.53 205 MET A C 1
ATOM 1611 O O . MET A 1 205 ? -0.070 3.541 3.596 1.00 61.53 205 MET A O 1
ATOM 1615 N N . ARG A 1 206 ? -1.590 2.184 4.498 1.00 52.78 206 ARG A N 1
ATOM 1616 C CA . ARG A 1 206 ? -2.685 3.129 4.317 1.00 52.78 206 ARG A CA 1
ATOM 1617 C C . ARG A 1 206 ? -4.016 2.886 5.060 1.00 52.78 206 ARG A C 1
ATOM 1619 O O . ARG A 1 206 ? -5.007 2.492 4.432 1.00 52.78 206 ARG A O 1
ATOM 1626 N N . GLY A 1 207 ? -4.099 3.000 6.386 1.00 51.03 207 GLY A N 1
ATOM 1627 C CA . GLY A 1 207 ? -5.233 2.529 7.231 1.00 51.03 207 GLY A CA 1
ATOM 1628 C C . GLY A 1 207 ? -6.677 2.526 6.627 1.00 51.03 207 GLY A C 1
ATOM 1629 O O . GLY A 1 207 ? -7.004 3.375 5.806 1.00 51.03 207 GLY A O 1
ATOM 1630 N N . SER A 1 208 ? -7.628 1.700 7.083 1.00 41.88 208 SER A N 1
ATOM 1631 C CA . SER A 1 208 ? -9.008 1.514 6.540 1.00 41.88 208 SER A CA 1
ATOM 1632 C C . SER A 1 208 ? -9.817 2.625 5.807 1.00 41.88 208 SER A C 1
ATOM 1634 O O . SER A 1 208 ? -10.666 2.269 4.992 1.00 41.88 208 SER A O 1
ATOM 1636 N N . ILE A 1 209 ? -9.589 3.929 6.009 1.00 39.06 209 ILE A N 1
ATOM 1637 C CA . ILE A 1 209 ? -10.476 5.035 5.574 1.00 39.06 209 ILE A CA 1
ATOM 1638 C C . ILE A 1 209 ? -9.837 6.121 4.705 1.00 39.06 209 ILE A C 1
ATOM 1640 O O . ILE A 1 209 ? -10.561 6.869 4.046 1.00 39.06 209 ILE A O 1
ATOM 1644 N N . LYS A 1 210 ? -8.526 6.012 4.537 1.00 57.38 210 LYS A N 1
ATOM 1645 C CA . LYS A 1 210 ? -7.717 6.643 3.518 1.00 57.38 210 LYS A CA 1
ATOM 1646 C C . LYS A 1 210 ? -7.194 8.079 3.762 1.00 57.38 210 LYS A C 1
ATOM 1648 O O . LYS A 1 210 ? -7.767 9.030 3.227 1.00 57.38 210 LYS A O 1
ATOM 1653 N N . ALA A 1 211 ? -6.045 8.176 4.438 1.00 50.72 211 ALA A N 1
ATOM 1654 C CA . ALA A 1 211 ? -5.147 9.340 4.575 1.00 50.72 211 ALA A CA 1
ATOM 1655 C C . ALA A 1 211 ? -3.854 8.962 5.369 1.00 50.72 211 ALA A C 1
ATOM 1657 O O . ALA A 1 211 ? -3.880 7.911 6.001 1.00 50.72 211 ALA A O 1
ATOM 1658 N N . PRO A 1 212 ? -2.755 9.738 5.451 1.00 67.31 212 PRO A N 1
ATOM 1659 C CA . PRO A 1 212 ? -1.478 9.149 5.894 1.00 67.31 212 PRO A CA 1
ATOM 1660 C C . PRO A 1 212 ? -1.242 8.891 7.386 1.00 67.31 212 PRO A C 1
ATOM 1662 O O . PRO A 1 212 ? -1.343 9.793 8.192 1.00 67.31 212 PRO A O 1
ATOM 1665 N N . LEU A 1 213 ? -0.998 7.648 7.823 1.00 76.38 213 LEU A N 1
ATOM 1666 C CA . LEU A 1 213 ? -0.833 7.281 9.226 1.00 76.38 213 LEU A CA 1
ATOM 1667 C C . LEU A 1 213 ? 0.594 7.312 9.785 1.00 76.38 213 LEU A C 1
ATOM 1669 O O . LEU A 1 213 ? 1.309 6.341 9.614 1.00 76.38 213 LEU A O 1
ATOM 1673 N N . SER A 1 214 ? 0.937 8.427 10.480 1.00 90.06 214 SER A N 1
ATOM 1674 C CA . SER A 1 214 ? 2.322 8.955 10.563 1.00 90.06 214 SER A CA 1
ATOM 1675 C C . SER A 1 214 ? 3.341 7.948 10.905 1.00 90.06 214 SER A C 1
ATOM 1677 O O . SER A 1 214 ? 3.029 7.169 11.760 1.00 90.06 214 SER A O 1
ATOM 1679 N N . ARG A 1 215 ? 4.578 8.220 10.558 1.00 88.25 215 ARG A N 1
ATOM 1680 C CA . ARG A 1 215 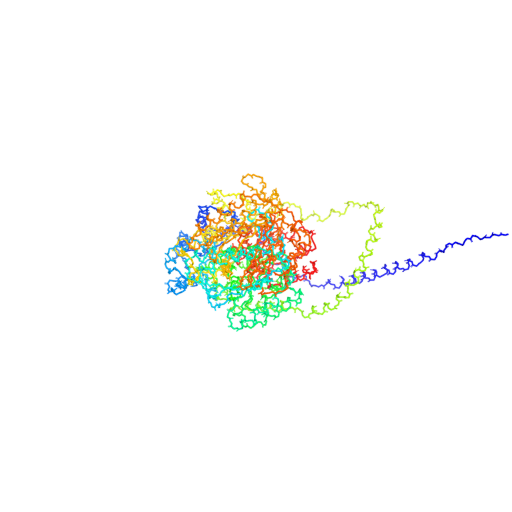? 5.792 7.698 11.088 1.00 88.25 215 ARG A CA 1
ATOM 1681 C C . ARG A 1 215 ? 5.755 6.960 12.395 1.00 88.25 215 ARG A C 1
ATOM 1683 O O . ARG A 1 215 ? 6.322 5.920 12.402 1.00 88.25 215 ARG A O 1
ATOM 1690 N N . TRP A 1 216 ? 5.155 7.396 13.495 1.00 90.56 216 TRP A N 1
ATOM 1691 C CA . TRP A 1 216 ? 5.190 6.683 14.791 1.00 90.56 216 TRP A CA 1
ATOM 1692 C C . TRP A 1 216 ? 5.103 5.001 14.594 1.00 90.56 216 TRP A C 1
ATOM 1694 O O . TRP A 1 216 ? 6.164 4.397 14.502 1.00 90.56 216 TRP A O 1
ATOM 1704 N N . ASN A 1 217 ? 4.050 4.119 14.461 1.00 91.44 217 ASN A N 1
ATOM 1705 C CA . ASN A 1 217 ? 3.198 3.033 15.187 1.00 91.44 217 ASN A CA 1
ATOM 1706 C C . ASN A 1 217 ? 2.565 2.070 14.163 1.00 91.44 217 ASN A C 1
ATOM 1708 O O . ASN A 1 217 ? 1.894 1.137 14.570 1.00 91.44 217 ASN A O 1
ATOM 1712 N N . GLU A 1 218 ? 2.642 2.246 12.857 1.00 91.19 218 GLU A N 1
ATOM 1713 C CA . GLU A 1 218 ? 2.696 1.086 12.004 1.00 91.19 218 GLU A CA 1
ATOM 1714 C C . GLU A 1 218 ? 3.695 0.136 12.686 1.00 91.19 218 GLU A C 1
ATOM 1716 O O . GLU A 1 218 ? 3.288 -0.923 13.106 1.00 91.19 218 GLU A O 1
ATOM 1721 N N . ALA A 1 219 ? 4.784 0.662 13.228 1.00 90.00 219 ALA A N 1
ATOM 1722 C CA . ALA A 1 219 ? 5.684 -0.012 14.124 1.00 90.00 219 ALA A CA 1
ATOM 1723 C C . ALA A 1 219 ? 4.949 -0.704 15.323 1.00 90.00 219 ALA A C 1
ATOM 1725 O O . ALA A 1 219 ? 4.996 -1.920 15.502 1.00 90.00 219 ALA A O 1
ATOM 1726 N N . GLN A 1 220 ? 4.143 -0.001 16.140 1.00 92.88 220 GLN A N 1
ATOM 1727 C CA . GLN A 1 220 ? 3.235 -0.637 17.127 1.00 92.88 220 GLN A CA 1
ATOM 1728 C C . GLN A 1 220 ? 2.308 -1.649 16.499 1.00 92.88 220 GLN A C 1
ATOM 1730 O O . GLN A 1 220 ? 1.738 -2.518 17.136 1.00 92.88 220 GLN A O 1
ATOM 1735 N N . GLY A 1 221 ? 1.919 -1.344 15.299 1.00 91.94 221 GLY A N 1
ATOM 1736 C CA . GLY A 1 221 ? 0.923 -1.979 14.549 1.00 91.94 221 GLY A CA 1
ATOM 1737 C C . GLY A 1 221 ? 1.484 -3.349 14.277 1.00 91.94 221 GLY A C 1
ATOM 1738 O O . GLY A 1 221 ? 0.782 -4.292 14.596 1.00 91.94 221 GLY A O 1
ATOM 1739 N N . ARG A 1 222 ? 2.752 -3.520 13.881 1.00 91.19 222 ARG A N 1
ATOM 1740 C CA . ARG A 1 222 ? 3.358 -4.838 13.973 1.00 91.19 222 ARG A CA 1
ATOM 1741 C C . ARG A 1 222 ? 3.257 -5.323 15.353 1.00 91.19 222 ARG A C 1
ATOM 1743 O O . ARG A 1 222 ? 2.981 -6.472 15.483 1.00 91.19 222 ARG A O 1
ATOM 1750 N N . LEU A 1 223 ? 3.543 -4.535 16.371 1.00 92.50 223 LEU A N 1
ATOM 1751 C CA . LEU A 1 223 ? 3.389 -4.993 17.748 1.00 92.50 223 LEU A CA 1
ATOM 1752 C C . LEU A 1 223 ? 2.053 -5.720 17.891 1.00 92.50 223 LEU A C 1
ATOM 1754 O O . LEU A 1 223 ? 2.007 -6.899 18.210 1.00 92.50 223 LEU A O 1
ATOM 1758 N N . LYS A 1 224 ? 0.992 -5.069 17.462 1.00 95.12 224 LYS A N 1
ATOM 1759 C CA . LYS A 1 224 ? -0.380 -5.529 17.337 1.00 95.12 224 LYS A CA 1
ATOM 1760 C C . LYS A 1 224 ? -0.574 -6.680 16.335 1.00 95.12 224 LYS A C 1
ATOM 1762 O O . LYS A 1 224 ? -1.469 -7.486 16.552 1.00 95.12 224 LYS A O 1
ATOM 1767 N N . GLU A 1 225 ? 0.271 -6.832 15.322 1.00 93.75 225 GLU A N 1
ATOM 1768 C CA . GLU A 1 225 ? 0.596 -8.135 14.748 1.00 93.75 225 GLU A CA 1
ATOM 1769 C C . GLU A 1 225 ? 1.298 -8.950 15.854 1.00 93.75 225 GLU A C 1
ATOM 1771 O O . GLU A 1 225 ? 0.695 -9.553 16.731 1.00 93.75 225 GLU A O 1
ATOM 1776 N N . LEU A 1 226 ? 2.615 -8.993 15.776 1.00 93.31 226 LEU A N 1
ATOM 1777 C CA . LEU A 1 226 ? 3.611 -9.485 16.666 1.00 93.31 226 LEU A CA 1
ATOM 1778 C C . LEU A 1 226 ? 3.144 -10.450 17.697 1.00 93.31 226 LEU A C 1
ATOM 1780 O O . LEU A 1 226 ? 3.341 -11.627 17.504 1.00 93.31 226 LEU A O 1
ATOM 1784 N N . LEU A 1 227 ? 2.637 -10.077 18.842 1.00 94.94 227 LEU A N 1
ATOM 1785 C CA . LEU A 1 227 ? 2.500 -11.123 19.844 1.00 94.94 227 LEU A CA 1
ATOM 1786 C C . LEU A 1 227 ? 1.351 -12.045 19.511 1.00 94.94 227 LEU A C 1
ATOM 1788 O O . LEU A 1 227 ? 1.055 -12.904 20.312 1.00 94.94 227 LEU A O 1
ATOM 1792 N N . GLU A 1 228 ? 0.782 -11.952 18.306 1.00 94.12 228 GLU A N 1
ATOM 1793 C CA . GLU A 1 228 ? -0.356 -12.725 17.919 1.00 94.12 228 GLU A CA 1
ATOM 1794 C C . GLU A 1 228 ? -0.331 -14.217 18.201 1.00 94.12 228 GLU A C 1
ATOM 1796 O O . GLU A 1 228 ? -1.393 -14.793 18.308 1.00 94.12 228 GLU A O 1
ATOM 1801 N N . ILE A 1 229 ? 0.777 -14.902 18.473 1.00 92.50 229 ILE A N 1
ATOM 1802 C CA . ILE A 1 229 ? 2.065 -14.706 17.830 1.00 92.50 229 ILE A CA 1
ATOM 1803 C C . ILE A 1 229 ? 3.188 -15.111 18.819 1.00 92.50 229 ILE A C 1
ATOM 1805 O O . ILE A 1 229 ? 3.279 -16.292 19.057 1.00 92.50 229 ILE A O 1
ATOM 1809 N N . LEU A 1 230 ? 3.940 -14.238 19.541 1.00 94.25 230 LEU A N 1
ATOM 1810 C CA . LEU A 1 230 ? 4.679 -14.621 20.801 1.00 94.25 230 LEU A CA 1
ATOM 1811 C C . LEU A 1 230 ? 3.651 -14.866 21.962 1.00 94.25 230 LEU A C 1
ATOM 1813 O O . LEU A 1 230 ? 3.992 -14.836 23.143 1.00 94.25 230 LEU A O 1
ATOM 1817 N N . ALA A 1 231 ? 2.380 -15.162 21.640 1.00 93.62 231 ALA A N 1
ATOM 1818 C CA . ALA A 1 231 ? 1.728 -16.321 22.252 1.00 93.62 231 ALA A CA 1
ATOM 1819 C C . ALA A 1 231 ? 1.069 -17.411 21.306 1.00 93.62 231 ALA A C 1
ATOM 1821 O O . ALA A 1 231 ? -0.132 -17.636 21.388 1.00 93.62 231 ALA A O 1
ATOM 1822 N N . TYR A 1 232 ? 1.944 -18.039 20.463 1.00 92.88 232 TYR A N 1
ATOM 1823 C CA . TYR A 1 232 ? 2.344 -19.323 19.749 1.00 92.88 232 TYR A CA 1
ATOM 1824 C C . TYR A 1 232 ? 3.243 -20.555 20.347 1.00 92.88 232 TYR A C 1
ATOM 1826 O O . TYR A 1 232 ? 2.608 -21.579 20.484 1.00 92.88 232 TYR A O 1
ATOM 1834 N N . VAL A 1 233 ? 4.588 -20.784 20.661 1.00 90.12 233 VAL A N 1
ATOM 1835 C CA . VAL A 1 233 ? 6.050 -20.251 20.890 1.00 90.12 233 VAL A CA 1
ATOM 1836 C C . VAL A 1 233 ? 6.803 -20.888 22.083 1.00 90.12 233 VAL A C 1
ATOM 1838 O O . VAL A 1 233 ? 6.137 -21.623 22.793 1.00 90.12 233 VAL A O 1
ATOM 1841 N N . PRO A 1 234 ? 7.995 -20.395 22.521 1.00 90.81 234 PRO A N 1
ATOM 1842 C CA . PRO A 1 234 ? 8.222 -19.922 23.906 1.00 90.81 234 PRO A CA 1
ATOM 1843 C C . PRO A 1 234 ? 8.960 -18.579 24.016 1.00 90.81 234 PRO A C 1
ATOM 1845 O O . PRO A 1 234 ? 9.566 -18.088 23.065 1.00 90.81 234 PRO A O 1
ATOM 1848 N N . PHE A 1 235 ? 8.961 -18.020 25.227 1.00 93.25 235 PHE A N 1
ATOM 1849 C CA . PHE A 1 235 ? 9.931 -17.027 25.686 1.00 93.25 235 PHE A CA 1
ATOM 1850 C C . PHE A 1 235 ? 10.084 -17.082 27.208 1.00 93.25 235 PHE A C 1
ATOM 1852 O O . PHE A 1 235 ? 9.188 -17.511 27.929 1.00 93.25 235 PHE A O 1
ATOM 1859 N N . HIS A 1 236 ? 11.186 -16.533 27.716 1.00 91.44 236 HIS A N 1
ATOM 1860 C CA . HIS A 1 236 ? 11.462 -16.476 29.152 1.00 91.44 236 HIS A CA 1
ATOM 1861 C C . HIS A 1 236 ? 10.969 -15.174 29.799 1.00 91.44 236 HIS A C 1
ATOM 1863 O O . HIS A 1 236 ? 9.905 -15.130 30.421 1.00 91.44 236 HIS A O 1
ATOM 1869 N N . GLN A 1 237 ? 11.744 -14.106 29.625 1.00 94.50 237 GLN A N 1
ATOM 1870 C CA . GLN A 1 237 ? 11.328 -12.728 29.830 1.00 94.50 237 GLN A CA 1
ATOM 1871 C C . GLN A 1 237 ? 11.422 -12.037 28.473 1.00 94.50 237 GLN A C 1
ATOM 1873 O O . GLN A 1 237 ? 12.297 -12.372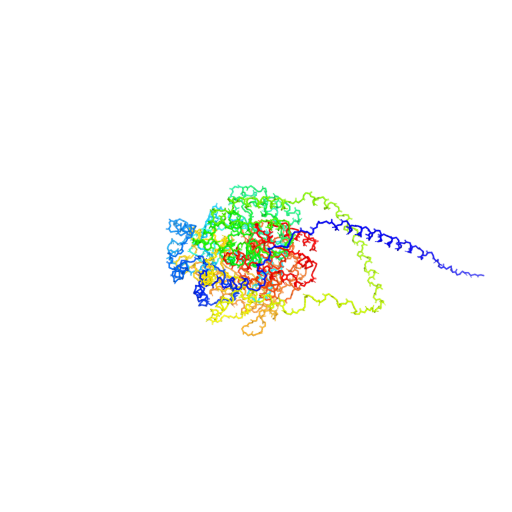 27.678 1.00 94.50 237 GLN A O 1
ATOM 1878 N N . ILE A 1 238 ? 10.559 -11.070 28.206 1.00 97.75 238 ILE A N 1
ATOM 1879 C CA . ILE A 1 238 ? 10.623 -10.279 26.984 1.00 97.75 238 ILE A CA 1
ATOM 1880 C C . ILE A 1 238 ? 10.306 -8.813 27.218 1.00 97.75 238 ILE A C 1
ATOM 1882 O O . ILE A 1 238 ? 9.634 -8.440 28.182 1.00 97.75 238 ILE A O 1
ATOM 1886 N N . THR A 1 239 ? 11.039 -7.979 26.485 1.00 96.06 239 THR A N 1
ATOM 1887 C CA . THR A 1 239 ? 11.699 -6.901 27.210 1.00 96.06 239 THR A CA 1
ATOM 1888 C C . THR A 1 239 ? 12.144 -5.790 26.228 1.00 96.06 239 THR A C 1
ATOM 1890 O O . THR A 1 239 ? 13.116 -5.927 25.515 1.00 96.06 239 THR A O 1
ATOM 1893 N N . ILE A 1 240 ? 11.563 -4.588 26.310 1.00 97.94 240 ILE A N 1
ATOM 1894 C CA . ILE A 1 240 ? 11.593 -3.428 25.374 1.00 97.94 240 ILE A CA 1
ATOM 1895 C C . ILE A 1 240 ? 12.051 -1.981 25.860 1.00 97.94 240 ILE A C 1
ATOM 1897 O O . ILE A 1 240 ? 11.312 -1.030 26.059 1.00 97.94 240 ILE A O 1
ATOM 1901 N N . GLU A 1 241 ? 13.334 -1.776 26.158 1.00 95.81 241 GLU A N 1
ATOM 1902 C CA . GLU A 1 241 ? 14.007 -0.638 26.881 1.00 95.81 241 GLU A CA 1
ATOM 1903 C C . GLU A 1 241 ? 13.773 0.824 26.369 1.00 95.81 241 GLU A C 1
ATOM 1905 O O . GLU A 1 241 ? 14.633 1.332 25.696 1.00 95.81 241 GLU A O 1
ATOM 1910 N N . PHE A 1 242 ? 12.667 1.533 26.644 1.00 95.94 242 PHE A N 1
ATOM 1911 C CA . PHE A 1 242 ? 12.298 2.857 26.051 1.00 95.94 242 PHE A CA 1
ATOM 1912 C C . PHE A 1 242 ? 13.360 3.970 25.841 1.00 95.94 242 PHE A C 1
ATOM 1914 O O . PHE A 1 242 ? 14.295 4.096 26.611 1.00 95.94 242 PHE A O 1
ATOM 1921 N N . LEU A 1 243 ? 12.994 4.935 24.969 1.00 95.19 243 LEU A N 1
ATOM 1922 C CA . LEU A 1 243 ? 13.420 6.352 24.795 1.00 95.19 243 LEU A CA 1
ATOM 1923 C C . LEU A 1 243 ? 13.437 7.363 25.945 1.00 95.19 243 LEU A C 1
ATOM 1925 O O . LEU A 1 243 ? 13.945 6.994 26.964 1.00 95.19 243 LEU A O 1
ATOM 1929 N N . ASN A 1 244 ? 13.117 8.678 25.797 1.00 93.62 244 ASN A N 1
ATOM 1930 C CA . ASN A 1 244 ? 13.363 9.765 26.828 1.00 93.62 244 ASN A CA 1
ATOM 1931 C C . ASN A 1 244 ? 12.370 9.698 27.992 1.00 93.62 244 ASN A C 1
ATOM 1933 O O . ASN A 1 244 ? 11.697 10.633 28.416 1.00 93.62 244 ASN A O 1
ATOM 1937 N N . ARG A 1 245 ? 12.246 8.446 28.346 1.00 90.81 245 ARG A N 1
ATOM 1938 C CA . ARG A 1 245 ? 11.212 7.608 28.849 1.00 90.81 245 ARG A CA 1
ATOM 1939 C C . ARG A 1 245 ? 12.132 6.506 29.400 1.00 90.81 245 ARG A C 1
ATOM 1941 O O . ARG A 1 245 ? 12.482 5.589 28.697 1.00 90.81 245 ARG A O 1
ATOM 1948 N N . SER A 1 246 ? 12.657 6.633 30.614 1.00 88.88 246 SER A N 1
ATOM 1949 C CA . SER A 1 246 ? 13.606 5.684 31.246 1.00 88.88 246 SER A CA 1
ATOM 1950 C C . SER A 1 246 ? 13.023 4.278 31.538 1.00 88.88 246 SER A C 1
ATOM 1952 O O . SER A 1 246 ? 13.159 3.717 32.629 1.00 88.88 246 SER A O 1
ATOM 1954 N N . THR A 1 247 ? 12.241 3.744 30.617 1.00 88.00 247 THR A N 1
ATOM 1955 C CA . THR A 1 247 ? 10.901 3.211 30.877 1.00 88.00 247 THR A CA 1
ATOM 1956 C C . THR A 1 247 ? 11.009 1.751 30.376 1.00 88.00 247 THR A C 1
ATOM 1958 O O . THR A 1 247 ? 11.322 1.454 29.229 1.00 88.00 247 THR A O 1
ATOM 1961 N N . THR A 1 248 ? 11.038 0.792 31.322 1.00 93.88 248 THR A N 1
ATOM 1962 C CA . THR A 1 248 ? 11.568 -0.580 31.149 1.00 93.88 248 THR A CA 1
ATOM 1963 C C . THR A 1 248 ? 10.889 -1.866 31.837 1.00 93.88 248 THR A C 1
ATOM 1965 O O . THR A 1 248 ? 11.327 -2.299 32.889 1.00 93.88 248 THR A O 1
ATOM 1968 N N . ILE A 1 249 ? 9.918 -2.520 31.142 1.00 92.94 249 ILE A N 1
ATOM 1969 C CA . ILE A 1 249 ? 8.966 -3.676 31.274 1.00 92.94 249 ILE A CA 1
ATOM 1970 C C . ILE A 1 249 ? 9.686 -4.990 31.449 1.00 92.94 249 ILE A C 1
ATOM 1972 O O . ILE A 1 249 ? 10.811 -5.175 30.976 1.00 92.94 249 ILE A O 1
ATOM 1976 N N . SER A 1 250 ? 8.938 -5.921 32.023 1.00 94.62 250 SER A N 1
ATOM 1977 C CA . SER A 1 250 ? 9.304 -7.315 32.174 1.00 94.62 250 SER A CA 1
ATOM 1978 C C . SER A 1 250 ? 8.126 -8.172 31.741 1.00 94.62 250 SER A C 1
ATOM 1980 O O . SER A 1 250 ? 7.182 -8.315 32.520 1.00 94.62 250 SER A O 1
ATOM 1982 N N . LEU A 1 251 ? 8.148 -8.723 30.519 1.00 93.94 251 LEU A N 1
ATOM 1983 C CA . LEU A 1 251 ? 7.070 -9.589 30.068 1.00 93.94 251 LEU A CA 1
ATOM 1984 C C . LEU A 1 251 ? 7.297 -11.076 30.150 1.00 93.94 251 LEU A C 1
ATOM 1986 O O . LEU A 1 251 ? 8.326 -11.621 29.795 1.00 93.94 251 LEU A O 1
ATOM 1990 N N . GLU A 1 252 ? 6.281 -11.704 30.722 1.00 93.12 252 GLU A N 1
ATOM 1991 C CA . GLU A 1 252 ? 6.387 -12.941 31.462 1.00 93.12 252 GLU A CA 1
ATOM 1992 C C . GLU A 1 252 ? 5.026 -13.614 31.434 1.00 93.12 252 GLU A C 1
ATOM 1994 O O . GLU A 1 252 ? 3.977 -12.970 31.596 1.00 93.12 252 GLU A O 1
ATOM 1999 N N . ARG A 1 253 ? 5.034 -14.930 31.262 1.00 87.38 253 ARG A N 1
ATOM 2000 C CA . ARG A 1 253 ? 3.819 -15.680 30.994 1.00 87.38 253 ARG A CA 1
ATOM 2001 C C . ARG A 1 253 ? 2.769 -15.601 32.083 1.00 87.38 253 ARG A C 1
ATOM 2003 O O . ARG A 1 253 ? 1.620 -15.226 31.840 1.00 87.38 253 ARG A O 1
ATOM 2010 N N . ASN A 1 254 ? 3.178 -15.918 33.303 1.00 87.31 254 ASN A N 1
ATOM 2011 C CA . ASN A 1 254 ? 2.301 -15.970 34.465 1.00 87.31 254 ASN A CA 1
ATOM 2012 C C . ASN A 1 254 ? 1.070 -16.905 34.293 1.00 87.31 254 ASN A C 1
ATOM 2014 O O . ASN A 1 254 ? 0.057 -16.694 34.954 1.00 87.31 254 ASN A O 1
ATOM 2018 N N . GLY A 1 255 ? 1.165 -17.948 33.450 1.00 82.56 255 GLY A N 1
ATOM 2019 C CA . GLY A 1 255 ? 0.243 -19.102 33.426 1.00 82.56 255 GLY A CA 1
ATOM 2020 C C . GLY A 1 255 ? -1.216 -18.791 33.062 1.00 82.56 255 GLY A C 1
ATOM 2021 O O . GLY A 1 255 ? -2.136 -19.041 33.843 1.00 82.56 255 GLY A O 1
ATOM 2022 N N . ARG A 1 256 ? -1.424 -18.197 31.892 1.00 88.25 256 ARG A N 1
ATOM 2023 C CA . ARG A 1 256 ? -2.721 -17.881 31.254 1.00 88.25 256 ARG A CA 1
ATOM 2024 C C . ARG A 1 256 ? -2.835 -18.828 30.008 1.00 88.25 256 ARG A C 1
ATOM 2026 O O . ARG A 1 256 ? -1.755 -19.226 29.646 1.00 88.25 256 ARG A O 1
ATOM 2033 N N . ASN A 1 257 ? -4.021 -19.170 29.391 1.00 90.94 257 ASN A N 1
ATOM 2034 C CA . ASN A 1 257 ? -4.478 -20.152 28.260 1.00 90.94 257 ASN A CA 1
ATOM 2035 C C . ASN A 1 257 ? -4.765 -20.112 26.543 1.00 90.94 257 ASN A C 1
ATOM 2037 O O . ASN A 1 257 ? -4.931 -21.263 26.253 1.00 90.94 257 ASN A O 1
ATOM 2041 N N . PRO A 1 258 ? -4.903 -19.265 25.319 1.00 91.44 258 PRO A N 1
ATOM 2042 C CA . PRO A 1 258 ? -4.805 -17.798 24.693 1.00 91.44 258 PRO A CA 1
ATOM 2043 C C . PRO A 1 258 ? -5.303 -16.381 25.190 1.00 91.44 258 PRO A C 1
ATOM 2045 O O . PRO A 1 258 ? -4.474 -15.512 25.295 1.00 91.44 258 PRO A O 1
ATOM 2048 N N . ALA A 1 259 ? -6.542 -16.082 25.593 1.00 92.62 259 ALA A N 1
ATOM 2049 C CA . ALA A 1 259 ? -7.147 -14.789 25.968 1.00 92.62 259 ALA A CA 1
ATOM 2050 C C . ALA A 1 259 ? -6.912 -14.029 27.318 1.00 92.62 259 ALA A C 1
ATOM 2052 O O . ALA A 1 259 ? -7.654 -13.087 27.552 1.00 92.62 259 ALA A O 1
ATOM 2053 N N . ALA A 1 260 ? -6.074 -14.402 28.277 1.00 91.62 260 ALA A N 1
ATOM 2054 C CA . ALA A 1 260 ? -6.009 -13.796 29.639 1.00 91.62 260 ALA A CA 1
ATOM 2055 C C . ALA A 1 260 ? -4.714 -13.069 29.956 1.00 91.62 260 ALA A C 1
ATOM 2057 O O . ALA A 1 260 ? -4.651 -12.078 30.670 1.00 91.62 260 ALA A O 1
ATOM 2058 N N . PHE A 1 261 ? -3.678 -13.583 29.350 1.00 92.44 261 PHE A N 1
ATOM 2059 C CA . PHE A 1 261 ? -2.763 -12.744 28.628 1.00 92.44 261 PHE A CA 1
ATOM 2060 C C . PHE A 1 261 ? -3.640 -12.301 27.388 1.00 92.44 261 PHE A C 1
ATOM 2062 O O . PHE A 1 261 ? -4.772 -11.845 27.578 1.00 92.44 261 PHE A O 1
ATOM 2069 N N . LEU A 1 262 ? -3.273 -12.417 26.118 1.00 93.88 262 LEU A N 1
ATOM 2070 C CA . LEU A 1 262 ? -4.042 -11.830 24.991 1.00 93.88 262 LEU A CA 1
ATOM 2071 C C . LEU A 1 262 ? -4.552 -10.426 25.239 1.00 93.88 262 LEU A C 1
ATOM 2073 O O . LEU A 1 262 ? -3.727 -9.669 25.687 1.00 93.88 262 LEU A O 1
ATOM 2077 N N . ALA A 1 263 ? -5.724 -9.973 24.818 1.00 94.56 263 ALA A N 1
ATOM 2078 C CA . ALA A 1 263 ? -5.941 -8.530 24.639 1.00 94.56 263 ALA A CA 1
ATOM 2079 C C . ALA A 1 263 ? -6.012 -7.732 25.923 1.00 94.56 263 ALA A C 1
ATOM 2081 O O . ALA A 1 263 ? -7.030 -7.423 26.506 1.00 94.56 263 ALA A O 1
ATOM 2082 N N . ASP A 1 264 ? -4.831 -7.426 26.333 1.00 93.81 264 ASP A N 1
ATOM 2083 C CA . ASP A 1 264 ? -4.391 -7.120 27.648 1.00 93.81 264 ASP A CA 1
ATOM 2084 C C . ASP A 1 264 ? -3.108 -6.297 27.288 1.00 93.81 264 ASP A C 1
ATOM 2086 O O . ASP A 1 264 ? -2.270 -5.945 28.063 1.00 93.81 264 ASP A O 1
ATOM 2090 N N . ALA A 1 265 ? -2.876 -5.846 26.063 1.00 92.44 265 ALA A N 1
ATOM 2091 C CA . ALA A 1 265 ? -1.809 -4.897 25.792 1.00 92.44 265 ALA A CA 1
ATOM 2092 C C . ALA A 1 265 ? -2.431 -3.800 24.985 1.00 92.44 265 ALA A C 1
ATOM 2094 O O . ALA A 1 265 ? -2.173 -3.613 23.804 1.00 92.44 265 ALA A O 1
ATOM 2095 N N . ILE A 1 266 ? -3.300 -3.122 25.735 1.00 96.75 266 ILE A N 1
ATOM 2096 C CA . ILE A 1 266 ? -3.853 -1.822 25.475 1.00 96.75 266 ILE A CA 1
ATOM 2097 C C . ILE A 1 266 ? -4.014 -0.970 26.790 1.00 96.75 266 ILE A C 1
ATOM 2099 O O . ILE A 1 266 ? -4.877 -0.146 26.700 1.00 96.75 266 ILE A O 1
ATOM 2103 N N . ALA A 1 267 ? -3.366 -1.152 28.001 1.00 94.25 267 ALA A N 1
ATOM 2104 C CA . ALA A 1 267 ? -3.653 -0.546 29.384 1.00 94.25 267 ALA A CA 1
ATOM 2105 C C . ALA A 1 267 ? -2.752 0.389 30.259 1.00 94.25 267 ALA A C 1
ATOM 2107 O O . ALA A 1 267 ? -3.236 1.435 30.666 1.00 94.25 267 ALA A O 1
ATOM 2108 N N . GLN A 1 268 ? -1.551 -0.023 30.694 1.00 93.56 268 GLN A N 1
ATOM 2109 C CA . GLN A 1 268 ? -0.553 0.707 31.512 1.00 93.56 268 GLN A CA 1
ATOM 2110 C C . GLN A 1 268 ? 0.693 1.077 30.669 1.00 93.56 268 GLN A C 1
ATOM 2112 O O . GLN A 1 268 ? 1.199 2.188 30.730 1.00 93.56 268 GLN A O 1
ATOM 2117 N N . VAL A 1 269 ? 0.998 0.273 29.647 1.00 92.50 269 VAL A N 1
ATOM 2118 C CA . VAL A 1 269 ? 1.321 0.765 28.303 1.00 92.50 269 VAL A CA 1
ATOM 2119 C C . VAL A 1 269 ? 0.027 1.310 27.648 1.00 92.50 269 VAL A C 1
ATOM 2121 O O . VAL A 1 269 ? -0.031 1.545 26.477 1.00 92.50 269 VAL A O 1
ATOM 2124 N N . ASP A 1 270 ? -1.064 1.585 28.348 1.00 94.88 270 ASP A N 1
ATOM 2125 C CA . ASP A 1 270 ? -2.063 2.633 28.034 1.00 94.88 270 ASP A CA 1
ATOM 2126 C C . ASP A 1 270 ? -2.257 3.597 29.186 1.00 94.88 270 ASP A C 1
ATOM 2128 O O . ASP A 1 270 ? -3.155 4.422 29.315 1.00 94.88 270 ASP A O 1
ATOM 2132 N N . GLU A 1 271 ? -1.165 3.690 29.886 1.00 93.25 271 GLU A N 1
ATOM 2133 C CA . GLU A 1 271 ? -0.543 4.962 29.830 1.00 93.25 271 GLU A CA 1
ATOM 2134 C C . GLU A 1 271 ? 0.324 4.988 28.585 1.00 93.25 271 GLU A C 1
ATOM 2136 O O . GLU A 1 271 ? -0.136 5.527 27.571 1.00 93.25 271 GLU A O 1
ATOM 2141 N N . GLU A 1 272 ? 1.532 4.421 28.603 1.00 91.00 272 GLU A N 1
ATOM 2142 C CA . GLU A 1 272 ? 2.482 4.748 27.549 1.00 91.00 272 GLU A CA 1
ATOM 2143 C C . GLU A 1 272 ? 2.330 4.194 26.137 1.00 91.00 272 GLU A C 1
ATOM 2145 O O . GLU A 1 272 ? 3.352 4.271 25.497 1.00 91.00 272 GLU A O 1
ATOM 2150 N N . PHE A 1 273 ? 1.138 3.827 25.615 1.00 93.44 273 PHE A N 1
ATOM 2151 C CA . PHE A 1 273 ? 0.873 3.649 24.162 1.00 93.44 273 PHE A CA 1
ATOM 2152 C C . PHE A 1 273 ? 0.144 4.737 23.384 1.00 93.44 273 PHE A C 1
ATOM 2154 O O . PHE A 1 273 ? -0.319 4.476 22.284 1.00 93.44 273 PHE A O 1
ATOM 2161 N N . ALA A 1 274 ? 0.057 5.965 23.871 1.00 89.31 274 ALA A N 1
ATOM 2162 C CA . ALA A 1 274 ? -0.444 7.046 23.036 1.00 89.31 274 ALA A CA 1
ATOM 2163 C C . ALA A 1 274 ? -0.265 8.406 23.669 1.00 89.31 274 ALA A C 1
ATOM 2165 O O . ALA A 1 274 ? -1.046 8.848 24.519 1.00 89.31 274 ALA A O 1
ATOM 2166 N N . LYS A 1 275 ? 0.874 8.981 23.299 1.00 88.94 275 LYS A N 1
ATOM 2167 C CA . LYS A 1 275 ? 1.506 10.222 23.739 1.00 88.94 275 LYS A CA 1
ATOM 2168 C C . LYS A 1 275 ? 2.568 10.489 22.603 1.00 88.94 275 LYS A C 1
ATOM 2170 O O . LYS A 1 275 ? 3.249 9.535 22.312 1.00 88.94 275 LYS A O 1
ATOM 2175 N N . PRO A 1 276 ? 2.710 11.629 21.885 1.00 85.25 276 PRO A N 1
ATOM 2176 C CA . PRO A 1 276 ? 3.611 11.893 20.693 1.00 85.25 276 PRO A CA 1
ATOM 2177 C C . PRO A 1 276 ? 5.161 11.708 20.736 1.00 85.25 276 PRO A C 1
ATOM 2179 O O . PRO A 1 276 ? 5.706 11.641 21.842 1.00 85.25 276 PRO A O 1
ATOM 2182 N N . PRO A 1 277 ? 5.886 11.699 19.580 1.00 88.88 277 PRO A N 1
ATOM 2183 C CA . PRO A 1 277 ? 7.369 11.575 19.443 1.00 88.88 277 PRO A CA 1
ATOM 2184 C C . PRO A 1 277 ? 8.158 12.912 19.564 1.00 88.88 277 PRO A C 1
ATOM 2186 O O . PRO A 1 277 ? 7.476 13.908 19.800 1.00 88.88 277 PRO A O 1
ATOM 2189 N N . ALA A 1 278 ? 9.529 12.921 19.484 1.00 88.88 278 ALA A N 1
ATOM 2190 C CA . ALA A 1 278 ? 10.481 14.082 19.303 1.00 88.88 278 ALA A CA 1
ATOM 2191 C C . ALA A 1 278 ? 11.991 13.882 19.695 1.00 88.88 278 ALA A C 1
ATOM 2193 O O . ALA A 1 278 ? 12.266 12.943 20.417 1.00 88.88 278 ALA A O 1
ATOM 2194 N N . GLY A 1 279 ? 12.952 14.819 19.409 1.00 85.75 279 GLY A N 1
ATOM 2195 C CA . GLY A 1 279 ? 14.335 15.010 20.012 1.00 85.75 279 GLY A CA 1
ATOM 2196 C C . GLY A 1 279 ? 15.657 15.258 19.188 1.00 85.75 279 GLY A C 1
ATOM 2197 O O . GLY A 1 279 ? 15.674 16.073 18.281 1.00 85.75 279 GLY A O 1
ATOM 2198 N N . THR A 1 280 ? 16.707 14.411 19.434 1.00 90.06 280 THR A N 1
ATOM 2199 C CA . THR A 1 280 ? 17.726 13.902 18.439 1.00 90.06 280 THR A CA 1
ATOM 2200 C C . THR A 1 280 ? 18.269 12.433 18.637 1.00 90.06 280 THR A C 1
ATOM 2202 O O . THR A 1 280 ? 18.889 12.189 19.652 1.00 90.06 280 THR A O 1
ATOM 2205 N N . SER A 1 281 ? 18.143 11.468 17.698 1.00 87.69 281 SER A N 1
ATOM 2206 C CA . SER A 1 281 ? 18.110 9.975 17.858 1.00 87.69 281 SER A CA 1
ATOM 2207 C C . SER A 1 281 ? 19.285 9.245 18.547 1.00 87.69 281 SER A C 1
ATOM 2209 O O . SER A 1 281 ? 20.243 8.817 17.898 1.00 87.69 281 SER A O 1
ATOM 2211 N N . LEU A 1 282 ? 19.177 8.952 19.844 1.00 90.81 282 LEU A N 1
ATOM 2212 C CA . LEU A 1 282 ? 20.200 8.187 20.582 1.00 90.81 282 LEU A CA 1
ATOM 2213 C C . LEU A 1 282 ? 20.133 6.645 20.443 1.00 90.81 282 LEU A C 1
ATOM 2215 O O . LEU A 1 282 ? 20.240 5.937 21.454 1.00 90.81 282 LEU A O 1
ATOM 2219 N N . PHE A 1 283 ? 20.013 6.094 19.226 1.00 94.12 283 PHE A N 1
ATOM 2220 C CA . PHE A 1 283 ? 20.255 4.657 19.037 1.00 94.12 283 PHE A CA 1
ATOM 2221 C C . PHE A 1 283 ? 21.665 4.294 19.469 1.00 94.12 283 PHE A C 1
ATOM 2223 O O . PHE A 1 283 ? 21.840 3.409 20.297 1.00 94.12 283 PHE A O 1
ATOM 2230 N N . LEU A 1 284 ? 22.671 4.981 18.927 1.00 93.38 284 LEU A N 1
ATOM 2231 C CA . LEU A 1 284 ? 24.082 4.656 19.117 1.00 93.38 284 LEU A CA 1
ATOM 2232 C C . LEU A 1 284 ? 24.429 4.445 20.599 1.00 93.38 284 LEU A C 1
ATOM 2234 O O . LEU A 1 284 ? 24.978 3.404 20.969 1.00 93.38 284 LEU A O 1
ATOM 2238 N N . GLU A 1 285 ? 24.056 5.390 21.464 1.00 94.75 285 GLU A N 1
ATOM 2239 C CA . GLU A 1 285 ? 24.297 5.357 22.911 1.00 94.75 285 GLU A CA 1
ATOM 2240 C C . GLU A 1 285 ? 23.704 4.128 23.592 1.00 94.75 285 GLU A C 1
ATOM 2242 O O . GLU A 1 285 ? 24.171 3.704 24.652 1.00 94.75 285 GLU A O 1
ATOM 2247 N N . ARG A 1 286 ? 22.662 3.552 23.007 1.00 93.38 286 ARG A N 1
ATOM 2248 C CA . ARG A 1 286 ? 21.795 2.607 23.685 1.00 93.38 286 ARG A CA 1
ATOM 2249 C C . ARG A 1 286 ? 21.674 1.249 22.992 1.00 93.38 286 ARG A C 1
ATOM 2251 O O . ARG A 1 286 ? 21.404 0.280 23.691 1.00 93.38 286 ARG A O 1
ATOM 2258 N N . LEU A 1 287 ? 22.072 1.120 21.725 1.00 94.25 287 LEU A N 1
ATOM 2259 C CA . LEU A 1 287 ? 22.711 -0.100 21.235 1.00 94.25 287 LEU A CA 1
ATOM 2260 C C . LEU A 1 287 ? 23.941 -0.383 22.080 1.00 94.25 287 LEU A C 1
ATOM 2262 O O . LEU A 1 287 ? 24.099 -1.480 22.608 1.00 94.25 287 LEU A O 1
ATOM 2266 N N . THR A 1 288 ? 24.776 0.648 22.263 1.00 94.50 288 THR A N 1
ATOM 2267 C CA . THR A 1 288 ? 25.949 0.581 23.132 1.00 94.50 288 THR A CA 1
ATOM 2268 C C . THR A 1 288 ? 25.521 0.156 24.530 1.00 94.50 288 THR A C 1
ATOM 2270 O O . THR A 1 288 ? 26.095 -0.786 25.071 1.00 94.50 288 THR A O 1
ATOM 2273 N N . GLN A 1 289 ? 24.472 0.758 25.101 1.00 92.94 289 GLN A N 1
ATOM 2274 C CA . GLN A 1 289 ? 23.948 0.315 26.392 1.00 92.94 289 GLN A CA 1
ATOM 2275 C C . GLN A 1 289 ? 23.447 -1.139 26.362 1.00 92.94 289 GLN A C 1
ATOM 2277 O O . GLN A 1 289 ? 23.893 -1.943 27.171 1.00 92.94 289 GLN A O 1
ATOM 2282 N N . SER A 1 290 ? 22.611 -1.542 25.407 1.00 92.75 290 SER A N 1
ATOM 2283 C CA . SER A 1 290 ? 22.055 -2.899 25.365 1.00 92.75 290 SER A CA 1
ATOM 2284 C C . SER A 1 290 ? 23.069 -4.007 25.100 1.00 92.75 290 SER A C 1
ATOM 2286 O O . SER A 1 290 ? 22.839 -5.143 25.525 1.00 92.75 290 SER A O 1
ATOM 2288 N N . LEU A 1 291 ? 24.129 -3.723 24.346 1.00 91.38 291 LEU A N 1
ATOM 2289 C CA . LEU A 1 291 ? 25.228 -4.657 24.109 1.00 91.38 291 LEU A CA 1
ATOM 2290 C C . LEU A 1 291 ? 26.195 -4.696 25.306 1.00 91.38 291 LEU A C 1
ATOM 2292 O O . LEU A 1 291 ? 26.942 -5.662 25.442 1.00 91.38 291 LEU A O 1
ATOM 2296 N N . THR A 1 292 ? 26.169 -3.697 26.202 1.00 92.31 292 THR A N 1
ATOM 2297 C CA . THR A 1 292 ? 27.061 -3.626 27.379 1.00 92.31 292 THR A CA 1
ATOM 2298 C C . THR A 1 292 ? 26.397 -3.924 28.728 1.00 92.31 292 THR A C 1
ATOM 2300 O O . THR A 1 292 ? 27.103 -4.341 29.646 1.00 92.31 292 THR A O 1
ATOM 2303 N N . GLU A 1 293 ? 25.077 -3.770 28.880 1.00 82.69 293 GLU A N 1
ATOM 2304 C CA . GLU A 1 293 ? 24.365 -4.013 30.149 1.00 82.69 293 GLU A CA 1
ATOM 2305 C C . GLU A 1 293 ? 24.103 -5.492 30.439 1.00 82.69 293 GLU A C 1
ATOM 2307 O O . GLU A 1 293 ? 24.090 -5.886 31.604 1.00 82.69 293 GLU A O 1
ATOM 2312 N N . SER A 1 294 ? 23.932 -6.315 29.401 1.00 77.00 294 SER A N 1
ATOM 2313 C CA . SER A 1 294 ? 23.577 -7.739 29.529 1.00 77.00 294 SER A CA 1
ATOM 2314 C C . SER A 1 294 ? 24.572 -8.684 28.826 1.00 77.00 294 SER A C 1
ATOM 2316 O O . SER A 1 294 ? 24.181 -9.475 27.966 1.00 77.00 294 SER A O 1
ATOM 2318 N N . PRO A 1 295 ? 25.880 -8.622 29.149 1.00 83.38 295 PRO A N 1
ATOM 2319 C CA . PRO A 1 295 ? 26.900 -9.408 28.463 1.00 83.38 295 PRO A CA 1
ATOM 2320 C C . PRO A 1 295 ? 26.746 -10.909 28.743 1.00 83.38 295 PRO A C 1
ATOM 2322 O O . PRO A 1 295 ? 26.949 -11.373 29.866 1.00 83.38 295 PRO A O 1
ATOM 2325 N N . GLY A 1 296 ? 26.449 -11.674 27.692 1.00 84.12 296 GLY A N 1
ATOM 2326 C CA . GLY A 1 296 ? 26.333 -13.134 27.737 1.00 84.12 296 GLY A CA 1
ATOM 2327 C C . GLY A 1 296 ? 24.919 -13.672 27.965 1.00 84.12 296 GLY A C 1
ATOM 2328 O O . GLY A 1 296 ? 24.759 -14.887 27.909 1.00 84.12 296 GLY A O 1
ATOM 2329 N N . ILE A 1 297 ? 23.925 -12.801 28.165 1.00 94.62 297 ILE A N 1
ATOM 2330 C CA . ILE A 1 297 ? 22.512 -13.165 27.996 1.00 94.62 297 ILE A CA 1
ATOM 2331 C C . ILE A 1 297 ? 22.275 -13.361 26.495 1.00 94.62 297 ILE A C 1
ATOM 2333 O O . ILE A 1 297 ? 22.765 -12.558 25.692 1.00 94.62 297 ILE A O 1
ATOM 2337 N N . LYS A 1 298 ? 21.544 -14.407 26.097 1.00 94.44 298 LYS A N 1
ATOM 2338 C CA . LYS A 1 298 ? 21.044 -14.495 24.717 1.00 94.44 298 LYS A CA 1
ATOM 2339 C C . LYS A 1 298 ? 19.941 -13.453 24.536 1.00 94.44 298 LYS A C 1
ATOM 2341 O O . LYS A 1 298 ? 18.851 -13.607 25.090 1.00 94.44 298 LYS A O 1
ATOM 2346 N N . ILE A 1 299 ? 20.240 -12.414 23.758 1.00 96.44 299 ILE A N 1
ATOM 2347 C CA . ILE A 1 299 ? 19.338 -11.295 23.504 1.00 96.44 299 ILE A CA 1
ATOM 2348 C C . ILE A 1 299 ? 19.127 -11.113 22.011 1.00 96.44 299 ILE A C 1
ATOM 2350 O O . ILE A 1 299 ? 19.959 -10.499 21.340 1.00 96.44 299 ILE A O 1
ATOM 2354 N N . ALA A 1 300 ? 18.000 -11.601 21.502 1.00 96.31 300 ALA A N 1
ATOM 2355 C CA . ALA A 1 300 ? 17.610 -11.283 20.144 1.00 96.31 300 ALA A CA 1
ATOM 2356 C C . ALA A 1 300 ? 17.103 -9.845 20.080 1.00 96.31 300 ALA A C 1
ATOM 2358 O O . ALA A 1 300 ? 16.354 -9.432 20.963 1.00 96.31 300 ALA A O 1
ATOM 2359 N N . ARG A 1 301 ? 17.599 -9.055 19.122 1.00 97.31 301 ARG A N 1
ATOM 2360 C CA . ARG A 1 301 ? 17.294 -7.629 19.010 1.00 97.31 301 ARG A CA 1
ATOM 2361 C C . ARG A 1 301 ? 16.713 -7.285 17.667 1.00 97.31 301 ARG A C 1
ATOM 2363 O O . ARG A 1 301 ? 17.092 -7.828 16.638 1.00 97.31 301 ARG A O 1
ATOM 2370 N N . TRP A 1 302 ? 15.878 -6.268 17.741 1.00 98.00 302 TRP A N 1
ATOM 2371 C CA . TRP A 1 302 ? 15.213 -5.650 16.616 1.00 98.00 302 TRP A CA 1
ATOM 2372 C C . TRP A 1 302 ? 15.407 -4.162 16.805 1.00 98.00 302 TRP A C 1
ATOM 2374 O O . TRP A 1 302 ? 14.776 -3.580 17.682 1.00 98.00 302 TRP A O 1
ATOM 2384 N N . TYR A 1 303 ? 16.377 -3.577 16.112 1.00 94.56 303 TYR A N 1
ATOM 2385 C CA . TYR A 1 303 ? 16.616 -2.135 16.099 1.00 94.56 303 TYR A CA 1
ATOM 2386 C C . TYR A 1 303 ? 16.019 -1.536 14.849 1.00 94.56 303 TYR A C 1
ATOM 2388 O O . TYR A 1 303 ? 16.283 -2.048 13.789 1.00 94.56 303 TYR A O 1
ATOM 2396 N N . PHE A 1 304 ? 15.308 -0.433 14.983 1.00 96.19 304 PHE A N 1
ATOM 2397 C CA . PHE A 1 304 ? 14.440 0.170 13.992 1.00 96.19 304 PHE A CA 1
ATOM 2398 C C . PHE A 1 304 ? 14.857 1.525 13.470 1.00 96.19 304 PHE A C 1
ATOM 2400 O O . PHE A 1 304 ? 15.796 2.148 13.934 1.00 96.19 304 PHE A O 1
ATOM 2407 N N . GLY A 1 305 ? 14.167 1.955 12.438 1.00 90.81 305 GLY A N 1
ATOM 2408 C CA . GLY A 1 305 ? 14.628 2.920 11.481 1.00 90.81 305 GLY A CA 1
ATOM 2409 C C . GLY A 1 305 ? 13.507 3.839 11.077 1.00 90.81 305 GLY A C 1
ATOM 2410 O O . GLY A 1 305 ? 12.354 3.493 11.180 1.00 90.81 305 GLY A O 1
ATOM 2411 N N . ASP A 1 306 ? 13.931 5.037 10.767 1.00 85.44 306 ASP A N 1
ATOM 2412 C CA . ASP A 1 306 ? 13.336 6.250 10.190 1.00 85.44 306 ASP A CA 1
ATOM 2413 C C . ASP A 1 306 ? 14.643 6.966 9.798 1.00 85.44 306 ASP A C 1
ATOM 2415 O O . ASP A 1 306 ? 15.178 7.836 10.474 1.00 85.44 306 ASP A O 1
ATOM 2419 N N . GLY A 1 307 ? 15.405 6.275 8.962 1.00 85.56 307 GLY A N 1
ATOM 2420 C CA . GLY A 1 307 ? 16.804 6.538 8.688 1.00 85.56 307 GLY A CA 1
ATOM 2421 C C . GLY A 1 307 ? 17.748 6.957 9.830 1.00 85.56 307 GLY A C 1
ATOM 2422 O O . GLY A 1 307 ? 18.287 6.112 10.558 1.00 85.56 307 GLY A O 1
ATOM 2423 N N . LYS A 1 308 ? 18.123 8.247 9.880 1.00 87.31 308 LYS A N 1
ATOM 2424 C CA . LYS A 1 308 ? 19.455 8.696 10.370 1.00 87.31 308 LYS A CA 1
ATOM 2425 C C . LYS A 1 308 ? 19.649 8.888 11.897 1.00 87.31 308 LYS A C 1
ATOM 2427 O O . LYS A 1 308 ? 19.157 9.863 12.466 1.00 87.31 308 LYS A O 1
ATOM 2432 N N . PRO A 1 309 ? 20.451 8.057 12.597 1.00 88.38 309 PRO A N 1
ATOM 2433 C CA . PRO A 1 309 ? 20.741 8.207 14.033 1.00 88.38 309 PRO A CA 1
ATOM 2434 C C . PRO A 1 309 ? 21.429 9.545 14.382 1.00 88.38 309 PRO A C 1
ATOM 2436 O O . PRO A 1 309 ? 22.032 10.193 13.530 1.00 88.38 309 PRO A O 1
ATOM 2439 N N . GLN A 1 310 ? 21.383 9.979 15.650 1.00 88.00 310 GLN A N 1
ATOM 2440 C CA . GLN A 1 310 ? 21.887 11.294 16.078 1.00 88.00 310 GLN A CA 1
ATOM 2441 C C . GLN A 1 310 ? 23.376 11.464 15.817 1.00 88.00 310 GLN A C 1
ATOM 2443 O O . GLN A 1 310 ? 24.211 10.784 16.407 1.00 88.00 310 GLN A O 1
ATOM 2448 N N . GLY A 1 311 ? 23.704 12.465 15.008 1.00 85.19 311 GLY A N 1
ATOM 2449 C CA . GLY A 1 311 ? 25.021 12.640 14.405 1.00 85.19 311 GLY A CA 1
ATOM 2450 C C . GLY A 1 311 ? 25.045 12.303 12.913 1.00 85.19 311 GLY A C 1
ATOM 2451 O O . GLY A 1 311 ? 26.102 12.447 12.301 1.00 85.19 311 GLY A O 1
ATOM 2452 N N . GLY A 1 312 ? 23.912 11.891 12.334 1.00 90.81 312 GLY A N 1
ATOM 2453 C CA . GLY A 1 312 ? 23.780 11.509 10.930 1.00 90.81 312 GLY A CA 1
ATOM 2454 C C . GLY A 1 312 ? 24.704 10.346 10.590 1.00 90.81 312 GLY A C 1
ATOM 2455 O O . GLY A 1 312 ? 24.902 9.432 11.395 1.00 90.81 312 GLY A O 1
ATOM 2456 N N . ASP A 1 313 ? 25.357 10.440 9.438 1.00 88.25 313 ASP A N 1
ATOM 2457 C CA . ASP A 1 313 ? 26.318 9.456 8.927 1.00 88.25 313 ASP A CA 1
ATOM 2458 C C . ASP A 1 313 ? 27.414 9.109 9.947 1.00 88.25 313 ASP A C 1
ATOM 2460 O O . ASP A 1 313 ? 27.842 7.965 10.053 1.00 88.25 313 ASP A O 1
ATOM 2464 N N . THR A 1 314 ? 27.834 10.068 10.783 1.00 90.69 314 THR A N 1
ATOM 2465 C CA . THR A 1 314 ? 28.844 9.821 11.831 1.00 90.69 314 THR A CA 1
ATOM 2466 C C . THR A 1 314 ? 28.346 8.850 12.907 1.00 90.69 314 THR A C 1
ATOM 2468 O O . THR A 1 314 ? 29.158 8.171 13.537 1.00 90.69 314 THR A O 1
ATOM 2471 N N . ALA A 1 315 ? 27.035 8.770 13.143 1.00 90.56 315 ALA A N 1
ATOM 2472 C CA . ALA A 1 315 ? 26.441 7.769 14.021 1.00 90.56 315 ALA A CA 1
ATOM 2473 C C . ALA A 1 315 ? 26.102 6.474 13.277 1.00 90.56 315 ALA A C 1
ATOM 2475 O O . ALA A 1 315 ? 26.329 5.413 13.856 1.00 90.56 315 ALA A O 1
ATOM 2476 N N . GLN A 1 316 ? 25.682 6.538 12.005 1.00 91.81 316 GLN A N 1
ATOM 2477 C CA . GLN A 1 316 ? 25.556 5.355 11.139 1.00 91.81 316 GLN A CA 1
ATOM 2478 C C . GLN A 1 316 ? 26.882 4.582 11.095 1.00 91.81 316 GLN A C 1
ATOM 2480 O O . GLN A 1 316 ? 26.914 3.424 11.493 1.00 91.81 316 GLN A O 1
ATOM 2485 N N . GLU A 1 317 ? 28.008 5.236 10.770 1.00 90.44 317 GLU A N 1
ATOM 2486 C CA . GLU A 1 317 ? 29.360 4.648 10.803 1.00 90.44 317 GLU A CA 1
ATOM 2487 C C . GLU A 1 317 ? 29.668 3.952 12.141 1.00 90.44 317 GLU A C 1
ATOM 2489 O O . GLU A 1 317 ? 30.278 2.880 12.180 1.00 90.44 317 GLU A O 1
ATOM 2494 N N . GLN A 1 318 ? 29.263 4.563 13.260 1.00 93.88 318 GLN A N 1
ATOM 2495 C CA . GLN A 1 318 ? 29.527 4.035 14.598 1.00 93.88 318 GLN A CA 1
ATOM 2496 C C . GLN A 1 318 ? 28.612 2.862 14.959 1.00 93.88 318 GLN A C 1
ATOM 2498 O O . GLN A 1 318 ? 29.080 1.940 15.626 1.00 93.88 318 GLN A O 1
ATOM 2503 N N . ILE A 1 319 ? 27.362 2.857 14.494 1.00 93.12 319 ILE A N 1
ATOM 2504 C CA . ILE A 1 319 ? 26.416 1.748 14.642 1.00 93.12 319 ILE A CA 1
ATOM 2505 C C . ILE A 1 319 ? 26.810 0.583 13.734 1.00 93.12 319 ILE A C 1
ATOM 2507 O O . ILE A 1 319 ? 26.954 -0.523 14.240 1.00 93.12 319 ILE A O 1
ATOM 2511 N N . VAL A 1 320 ? 27.094 0.826 12.452 1.00 92.12 320 VAL A N 1
ATOM 2512 C CA . VAL A 1 320 ? 27.656 -0.156 11.509 1.00 92.12 320 VAL A CA 1
ATOM 2513 C C . VAL A 1 320 ? 28.881 -0.822 12.130 1.00 92.12 320 VAL A C 1
ATOM 2515 O O . VAL A 1 320 ? 28.935 -2.042 12.270 1.00 92.12 320 VAL A O 1
ATOM 2518 N N . ASN A 1 321 ? 29.838 -0.032 12.628 1.00 93.81 321 ASN A N 1
ATOM 2519 C CA . ASN A 1 321 ? 31.010 -0.560 13.323 1.00 93.81 321 ASN A CA 1
ATOM 2520 C C . ASN A 1 321 ? 30.657 -1.316 14.623 1.00 93.81 321 ASN A C 1
ATOM 2522 O O . ASN A 1 321 ? 31.314 -2.310 14.937 1.00 93.81 321 ASN A O 1
ATOM 2526 N N . LEU A 1 322 ? 29.655 -0.878 15.388 1.00 94.25 322 LEU A N 1
ATOM 2527 C CA . LEU A 1 322 ? 29.217 -1.532 16.626 1.00 94.25 322 LEU A CA 1
ATOM 2528 C C . LEU A 1 322 ? 28.529 -2.880 16.356 1.00 94.25 322 LEU A C 1
ATOM 2530 O O . LEU A 1 322 ? 28.798 -3.840 17.073 1.00 94.25 322 LEU A O 1
ATOM 2534 N N . VAL A 1 323 ? 27.706 -2.974 15.310 1.00 92.81 323 VAL A N 1
ATOM 2535 C CA . VAL A 1 323 ? 27.008 -4.196 14.888 1.00 92.81 323 VAL A CA 1
ATOM 2536 C C . VAL A 1 323 ? 27.971 -5.181 14.237 1.00 92.81 323 VAL A C 1
ATOM 2538 O O . VAL A 1 323 ? 28.018 -6.340 14.653 1.00 92.81 323 VAL A O 1
ATOM 2541 N N . MET A 1 324 ? 28.806 -4.724 13.300 1.00 92.69 324 MET A N 1
ATOM 2542 C CA . MET A 1 324 ? 29.838 -5.538 12.637 1.00 92.69 324 MET A CA 1
ATOM 2543 C C . MET A 1 324 ? 30.842 -6.163 13.611 1.00 92.69 324 MET A C 1
ATOM 2545 O O . MET A 1 324 ? 31.395 -7.226 13.339 1.00 92.69 324 MET A O 1
ATOM 2549 N N . ASN A 1 325 ? 31.088 -5.510 14.751 1.00 93.50 325 ASN A N 1
ATOM 2550 C CA . ASN A 1 325 ? 32.037 -5.964 15.768 1.00 93.50 325 ASN A CA 1
ATOM 2551 C C . ASN A 1 325 ? 31.353 -6.375 17.090 1.00 93.50 325 ASN A C 1
ATOM 2553 O O . ASN A 1 325 ? 32.026 -6.425 18.123 1.00 93.50 325 ASN A O 1
ATOM 2557 N N . ARG A 1 326 ? 30.041 -6.665 17.088 1.00 93.88 326 ARG A N 1
ATOM 2558 C CA . ARG A 1 326 ? 29.320 -7.095 18.301 1.00 93.88 326 ARG A CA 1
ATOM 2559 C C . ARG A 1 326 ? 29.728 -8.502 18.737 1.00 93.88 326 ARG A C 1
ATOM 2561 O O . ARG A 1 326 ? 29.919 -9.396 17.914 1.00 93.88 326 ARG A O 1
ATOM 2568 N N . ASP A 1 327 ? 29.819 -8.715 20.047 1.00 91.38 327 ASP A N 1
ATOM 2569 C CA . ASP A 1 327 ? 30.113 -10.035 20.605 1.00 91.38 327 ASP A CA 1
ATOM 2570 C C . ASP A 1 327 ? 28.947 -11.010 20.362 1.00 91.38 327 ASP A C 1
ATOM 2572 O O . ASP A 1 327 ? 27.790 -10.707 20.647 1.00 91.38 327 ASP A O 1
ATOM 2576 N N . ASN A 1 328 ? 29.271 -12.217 19.888 1.00 92.31 328 ASN A N 1
ATOM 2577 C CA . ASN A 1 328 ? 28.327 -13.310 19.616 1.00 92.31 328 ASN A CA 1
ATOM 2578 C C . ASN A 1 328 ? 27.090 -12.909 18.768 1.00 92.31 328 ASN A C 1
ATOM 2580 O O . ASN A 1 328 ? 25.977 -12.969 19.288 1.00 92.31 328 ASN A O 1
ATOM 2584 N N . PRO A 1 329 ? 27.245 -12.558 17.474 1.00 94.62 329 PRO A N 1
ATOM 2585 C CA . PRO A 1 329 ? 26.133 -12.156 16.607 1.00 94.62 329 PRO A CA 1
ATOM 2586 C C . PRO A 1 329 ? 24.919 -13.099 16.628 1.00 94.62 329 PRO A C 1
ATOM 2588 O O . PRO A 1 329 ? 23.811 -12.621 16.791 1.00 94.62 329 PRO A O 1
ATOM 2591 N N . ALA A 1 330 ? 25.099 -14.423 16.603 1.00 93.94 330 ALA A N 1
ATOM 2592 C CA . ALA A 1 330 ? 23.985 -15.387 16.623 1.00 93.94 330 ALA A CA 1
ATOM 2593 C C . ALA A 1 330 ? 23.185 -15.443 17.946 1.00 93.94 330 ALA A C 1
ATOM 2595 O O . ALA A 1 330 ? 22.070 -15.952 17.983 1.00 93.94 330 ALA A O 1
ATOM 2596 N N . GLY A 1 331 ? 23.755 -14.962 19.058 1.00 93.88 331 GLY A N 1
ATOM 2597 C CA . GLY A 1 331 ? 23.047 -14.797 20.338 1.00 93.88 331 GLY A CA 1
ATOM 2598 C C . GLY A 1 331 ? 22.788 -13.337 20.712 1.00 93.88 331 GLY A C 1
ATOM 2599 O O . GLY A 1 331 ? 22.183 -13.073 21.746 1.00 93.88 331 GLY A O 1
ATOM 2600 N N . ASN A 1 332 ? 23.250 -12.410 19.877 1.00 95.19 332 ASN A N 1
ATOM 2601 C CA . ASN A 1 332 ? 22.929 -10.993 19.880 1.00 95.19 332 ASN A CA 1
ATOM 2602 C C . ASN A 1 332 ? 22.504 -10.577 18.460 1.00 95.19 332 ASN A C 1
ATOM 2604 O O . ASN A 1 332 ? 23.127 -9.667 17.897 1.00 95.19 332 ASN A O 1
ATOM 2608 N N . PRO A 1 333 ? 21.528 -11.271 17.840 1.00 96.06 333 PRO A N 1
ATOM 2609 C CA . PRO A 1 333 ? 21.096 -10.941 16.498 1.00 96.06 333 PRO A CA 1
ATOM 2610 C C . PRO A 1 333 ? 20.505 -9.536 16.543 1.00 96.06 333 PRO A C 1
ATOM 2612 O O . PRO A 1 333 ? 19.931 -9.137 17.560 1.00 96.06 333 PRO A O 1
ATOM 2615 N N . ILE A 1 334 ? 20.750 -8.752 15.502 1.00 96.00 334 ILE A N 1
ATOM 2616 C CA . ILE A 1 334 ? 20.186 -7.408 15.383 1.00 96.00 334 ILE A CA 1
ATOM 2617 C C . ILE A 1 334 ? 19.577 -7.352 14.015 1.00 96.00 334 ILE A C 1
ATOM 2619 O O . ILE A 1 334 ? 20.185 -6.900 13.057 1.00 96.00 334 ILE A O 1
ATOM 2623 N N . THR A 1 335 ? 18.365 -7.838 13.950 1.00 96.56 335 THR A N 1
ATOM 2624 C CA . THR A 1 335 ? 17.477 -7.432 12.897 1.00 96.56 335 THR A CA 1
ATOM 2625 C C . THR A 1 335 ? 17.372 -5.904 12.905 1.00 96.56 335 THR A C 1
ATOM 2627 O O . THR A 1 335 ? 17.127 -5.315 13.968 1.00 96.56 335 THR A O 1
ATOM 2630 N N . PHE A 1 336 ? 17.637 -5.277 11.764 1.00 96.06 336 PHE A N 1
ATOM 2631 C CA . PHE A 1 336 ? 17.382 -3.857 11.551 1.00 96.06 336 PHE A CA 1
ATOM 2632 C C . PHE A 1 336 ? 15.911 -3.640 11.288 1.00 96.06 336 PHE A C 1
ATOM 2634 O O . PHE A 1 336 ? 15.190 -4.626 11.326 1.00 96.06 336 PHE A O 1
ATOM 2641 N N . VAL A 1 337 ? 15.428 -2.394 11.268 1.00 94.69 337 VAL A N 1
ATOM 2642 C CA . VAL A 1 337 ? 14.003 -2.119 11.477 1.00 94.69 337 VAL A CA 1
ATOM 2643 C C . VAL A 1 337 ? 13.513 -0.669 11.065 1.00 94.69 337 VAL A C 1
ATOM 2645 O O . VAL A 1 337 ? 12.603 -0.122 11.633 1.00 94.69 337 VAL A O 1
ATOM 2648 N N . SER A 1 338 ? 14.023 0.061 10.080 1.00 93.50 338 SER A N 1
ATOM 2649 C CA . SER A 1 338 ? 13.124 0.917 9.235 1.00 93.50 338 SER A CA 1
ATOM 2650 C C . SER A 1 338 ? 11.724 0.309 8.876 1.00 93.50 338 SER A C 1
ATOM 2652 O O . SER A 1 338 ? 11.346 -0.741 9.385 1.00 93.50 338 SER A O 1
ATOM 2654 N N . CYS A 1 339 ? 10.924 0.810 7.944 1.00 87.56 339 CYS A N 1
ATOM 2655 C CA . CYS A 1 339 ? 10.483 2.192 7.767 1.00 87.56 339 CYS A CA 1
ATOM 2656 C C . CYS A 1 339 ? 11.386 3.253 7.169 1.00 87.56 339 CYS A C 1
ATOM 2658 O O . CYS A 1 339 ? 12.037 3.986 7.916 1.00 87.56 339 CYS A O 1
ATOM 2660 N N . THR A 1 340 ? 11.346 3.387 5.845 1.00 85.38 340 THR A N 1
ATOM 2661 C CA . THR A 1 340 ? 10.882 4.641 5.245 1.00 85.38 340 THR A CA 1
ATOM 2662 C C . THR A 1 340 ? 10.470 4.526 3.772 1.00 85.38 340 THR A C 1
ATOM 2664 O O . THR A 1 340 ? 10.996 3.698 3.032 1.00 85.38 340 THR A O 1
ATOM 2667 N N . ASN A 1 341 ? 9.659 5.482 3.306 1.00 82.56 341 ASN A N 1
ATOM 2668 C CA . ASN A 1 341 ? 9.463 5.814 1.897 1.00 82.56 341 ASN A CA 1
ATOM 2669 C C . ASN A 1 341 ? 10.690 6.201 1.086 1.00 82.56 341 ASN A C 1
ATOM 2671 O O . ASN A 1 341 ? 10.931 5.576 0.045 1.00 82.56 341 ASN A O 1
ATOM 2675 N N . VAL A 1 342 ? 11.395 7.284 1.441 1.00 86.38 342 VAL A N 1
ATOM 2676 C CA . VAL A 1 342 ? 12.560 7.699 0.658 1.00 86.38 342 VAL A CA 1
ATOM 2677 C C . VAL A 1 342 ? 13.766 6.921 1.140 1.00 86.38 342 VAL A C 1
ATOM 2679 O O . VAL A 1 342 ? 14.561 7.379 1.959 1.00 86.38 342 VAL A O 1
ATOM 2682 N N . ASP A 1 343 ? 13.874 5.743 0.520 1.00 82.25 343 ASP A N 1
ATOM 2683 C CA . ASP A 1 343 ? 15.067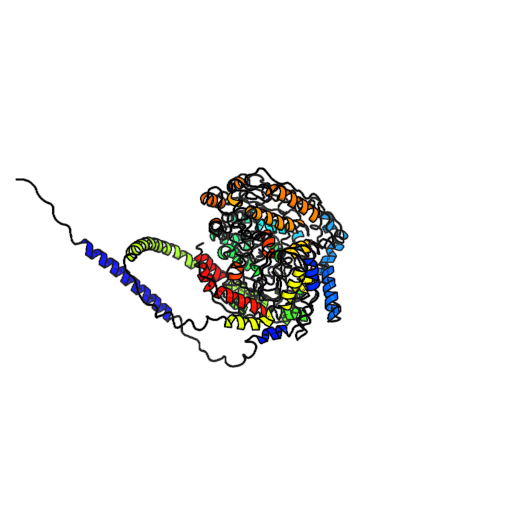 4.977 0.155 1.00 82.25 343 ASP A CA 1
ATOM 2684 C C . ASP A 1 343 ? 16.345 5.365 0.934 1.00 82.25 343 ASP A C 1
ATOM 2686 O O . ASP A 1 343 ? 16.913 4.608 1.725 1.00 82.25 343 ASP A O 1
ATOM 2690 N N . ASP A 1 344 ? 16.791 6.592 0.675 1.00 85.38 344 ASP A N 1
ATOM 2691 C CA . ASP A 1 344 ? 17.961 7.273 1.199 1.00 85.38 344 ASP A CA 1
ATOM 2692 C C . ASP A 1 344 ? 18.339 6.954 2.628 1.00 85.38 344 ASP A C 1
ATOM 2694 O O . ASP A 1 344 ? 19.438 6.463 2.899 1.00 85.38 344 ASP A O 1
ATOM 2698 N N . ASP A 1 345 ? 17.511 7.365 3.571 1.00 83.88 345 ASP A N 1
ATOM 2699 C CA . ASP A 1 345 ? 18.056 7.599 4.894 1.00 83.88 345 ASP A CA 1
ATOM 2700 C C . ASP A 1 345 ? 18.061 6.334 5.731 1.00 83.88 345 ASP A C 1
ATOM 2702 O O . ASP A 1 345 ? 18.805 6.287 6.714 1.00 83.88 345 ASP A O 1
ATOM 2706 N N . VAL A 1 346 ? 17.317 5.308 5.303 1.00 87.38 346 VAL A N 1
ATOM 2707 C CA . VAL A 1 346 ? 17.292 3.955 5.870 1.00 87.38 346 VAL A CA 1
ATOM 2708 C C . VAL A 1 346 ? 18.305 3.020 5.254 1.00 87.38 346 VAL A C 1
ATOM 2710 O O . VAL A 1 346 ? 18.786 2.147 5.959 1.00 87.38 346 VAL A O 1
ATOM 2713 N N . GLU A 1 347 ? 18.719 3.236 4.005 1.00 88.62 347 GLU A N 1
ATOM 2714 C CA . GLU A 1 347 ? 19.633 2.349 3.274 1.00 88.62 347 GLU A CA 1
ATOM 2715 C C . GLU A 1 347 ? 20.981 2.103 3.986 1.00 88.62 347 GLU A C 1
ATOM 2717 O O . GLU A 1 347 ? 21.701 1.189 3.627 1.00 88.62 347 GLU A O 1
ATOM 2722 N N . TRP A 1 348 ? 21.358 2.836 5.041 1.00 89.38 348 TRP A N 1
ATOM 2723 C CA . TRP A 1 348 ? 22.506 2.417 5.872 1.00 89.38 348 TRP A CA 1
ATOM 2724 C C . TRP A 1 348 ? 22.259 1.127 6.679 1.00 89.38 348 TRP A C 1
ATOM 2726 O O . TRP A 1 348 ? 23.210 0.563 7.219 1.00 89.38 348 TRP A O 1
ATOM 2736 N N . MET A 1 349 ? 21.000 0.711 6.810 1.00 91.50 349 MET A N 1
ATOM 2737 C CA . MET A 1 349 ? 20.556 -0.577 7.341 1.00 91.50 349 MET A CA 1
ATOM 2738 C C . MET A 1 349 ? 20.717 -1.639 6.237 1.00 91.50 349 MET A C 1
ATOM 2740 O O . MET A 1 349 ? 21.372 -2.655 6.493 1.00 91.50 349 MET A O 1
ATOM 2744 N N . LYS A 1 350 ? 20.358 -1.274 4.991 1.00 89.75 350 LYS A N 1
ATOM 2745 C CA . LYS A 1 350 ? 20.562 -2.062 3.755 1.00 89.75 350 LYS A CA 1
ATOM 2746 C C . LYS A 1 350 ? 22.031 -2.368 3.532 1.00 89.75 350 LYS A C 1
ATOM 2748 O O . LYS A 1 350 ? 22.447 -3.523 3.561 1.00 89.75 350 LYS A O 1
ATOM 2753 N N . ASP A 1 351 ? 22.859 -1.328 3.521 1.00 85.25 351 ASP A N 1
ATOM 2754 C CA . ASP A 1 351 ? 24.324 -1.381 3.549 1.00 85.25 351 ASP A CA 1
ATOM 2755 C C . ASP A 1 351 ? 24.913 -2.172 4.754 1.00 85.25 351 ASP A C 1
ATOM 2757 O O . ASP A 1 351 ? 26.116 -2.466 4.754 1.00 85.25 351 ASP A O 1
ATOM 2761 N N . LEU A 1 352 ? 24.140 -2.483 5.810 1.00 88.19 352 LEU A N 1
ATOM 2762 C CA . LEU A 1 352 ? 24.621 -3.125 7.044 1.00 88.19 352 LEU A CA 1
ATOM 2763 C C . LEU A 1 352 ? 24.322 -4.626 7.123 1.00 88.19 352 LEU A C 1
ATOM 2765 O O . LEU A 1 352 ? 25.231 -5.366 7.509 1.00 88.19 352 LEU A O 1
ATOM 2769 N N . GLU A 1 353 ? 23.133 -5.113 6.768 1.00 88.81 353 GLU A N 1
ATOM 2770 C CA . GLU A 1 353 ? 22.894 -6.569 6.742 1.00 88.81 353 GLU A CA 1
ATOM 2771 C C . GLU A 1 353 ? 23.823 -7.274 5.757 1.00 88.81 353 GLU A C 1
ATOM 2773 O O . GLU A 1 353 ? 24.482 -8.234 6.166 1.00 88.81 353 GLU A O 1
ATOM 2778 N N . GLU A 1 354 ? 23.989 -6.703 4.551 1.00 83.94 354 GLU A N 1
ATOM 2779 C CA . GLU A 1 354 ? 25.003 -7.021 3.523 1.00 83.94 354 GLU A CA 1
ATOM 2780 C C . GLU A 1 354 ? 26.254 -7.730 4.061 1.00 83.94 354 GLU A C 1
ATOM 2782 O O . GLU A 1 354 ? 26.809 -8.696 3.513 1.00 83.94 354 GLU A O 1
ATOM 2787 N N . ILE A 1 355 ? 26.775 -7.111 5.117 1.00 82.62 355 ILE A N 1
ATOM 2788 C CA . ILE A 1 355 ? 28.100 -7.295 5.669 1.00 82.62 355 ILE A CA 1
ATOM 2789 C C . ILE A 1 355 ? 28.059 -7.870 7.090 1.00 82.62 355 ILE A C 1
ATOM 2791 O O . ILE A 1 355 ? 29.056 -8.469 7.515 1.00 82.62 355 ILE A O 1
ATOM 2795 N N . ALA A 1 356 ? 26.951 -7.718 7.824 1.00 88.38 356 ALA A N 1
ATOM 2796 C CA . ALA A 1 356 ? 26.830 -8.094 9.227 1.00 88.38 356 ALA A CA 1
ATOM 2797 C C . ALA A 1 356 ? 26.097 -9.438 9.396 1.00 88.38 356 ALA A C 1
ATOM 2799 O O . ALA A 1 356 ? 24.880 -9.501 9.305 1.00 88.38 356 ALA A O 1
ATOM 2800 N N . PRO A 1 357 ? 26.786 -10.531 9.774 1.00 89.25 357 PRO A N 1
ATOM 2801 C CA . PRO A 1 357 ? 26.116 -11.814 9.978 1.00 89.25 357 PRO A CA 1
ATOM 2802 C C . PRO A 1 357 ? 25.151 -11.737 11.169 1.00 89.25 357 PRO A C 1
ATOM 2804 O O . PRO A 1 357 ? 25.475 -11.093 12.178 1.00 89.25 357 PRO A O 1
ATOM 2807 N N . PHE A 1 358 ? 24.003 -12.421 11.089 1.00 92.62 358 PHE A N 1
ATOM 2808 C CA . PHE A 1 358 ? 22.936 -12.382 12.109 1.00 92.62 358 PHE A CA 1
ATOM 2809 C C . PHE A 1 358 ? 22.398 -10.954 12.358 1.00 92.62 358 PHE A C 1
ATOM 2811 O O . PHE A 1 358 ? 21.925 -10.614 13.449 1.00 92.62 358 PHE A O 1
ATOM 2818 N N . CYS A 1 359 ? 22.625 -10.065 11.394 1.00 93.94 359 CYS A N 1
ATOM 2819 C CA . CYS A 1 359 ? 21.776 -8.916 11.110 1.00 93.94 359 CYS A CA 1
ATOM 2820 C C . CYS A 1 359 ? 20.599 -9.429 10.258 1.00 93.94 359 CYS A C 1
ATOM 2822 O O . CYS A 1 359 ? 20.711 -10.550 9.783 1.00 93.94 359 CYS A O 1
ATOM 2824 N N . SER A 1 360 ? 19.495 -8.694 10.106 1.00 93.75 360 SER A N 1
ATOM 2825 C CA . SER A 1 360 ? 18.493 -9.021 9.069 1.00 93.75 360 SER A CA 1
ATOM 2826 C C . SER A 1 360 ? 17.582 -7.847 8.708 1.00 93.75 360 SER A C 1
ATOM 2828 O O . SER A 1 360 ? 17.419 -6.978 9.561 1.00 93.75 360 SER A O 1
ATOM 2830 N N . GLU A 1 361 ? 16.915 -7.907 7.550 1.00 93.12 361 GLU A N 1
ATOM 2831 C CA . GLU A 1 361 ? 16.246 -6.791 6.835 1.00 93.12 361 GLU A CA 1
ATOM 2832 C C . GLU A 1 361 ? 14.834 -7.115 6.228 1.00 93.12 361 GLU A C 1
ATOM 2834 O O . GLU A 1 361 ? 14.762 -7.559 5.100 1.00 93.12 361 GLU A O 1
ATOM 2839 N N . TYR A 1 362 ? 13.672 -6.921 6.897 1.00 92.62 362 TYR A N 1
ATOM 2840 C CA . TYR A 1 362 ? 12.348 -7.506 6.510 1.00 92.62 362 TYR A CA 1
ATOM 2841 C C . TYR A 1 362 ? 11.034 -6.700 6.936 1.00 92.62 362 TYR A C 1
ATOM 2843 O O . TYR A 1 362 ? 10.899 -6.505 8.134 1.00 92.62 362 TYR A O 1
ATOM 2851 N N . ASP A 1 363 ? 9.977 -6.294 6.161 1.00 90.56 363 ASP A N 1
ATOM 2852 C CA . ASP A 1 363 ? 8.881 -5.281 6.626 1.00 90.56 363 ASP A CA 1
ATOM 2853 C C . ASP A 1 363 ? 7.311 -5.029 6.286 1.00 90.56 363 ASP A C 1
ATOM 2855 O O . ASP A 1 363 ? 6.440 -5.884 6.468 1.00 90.56 363 ASP A O 1
ATOM 2859 N N . ASP A 1 364 ? 6.861 -3.763 6.036 1.00 89.88 364 ASP A N 1
ATOM 2860 C CA . ASP A 1 364 ? 5.536 -3.271 5.593 1.00 89.88 364 ASP A CA 1
ATOM 2861 C C . ASP A 1 364 ? 5.057 -4.202 4.533 1.00 89.88 364 ASP A C 1
ATOM 2863 O O . ASP A 1 364 ? 5.819 -4.543 3.670 1.00 89.88 364 ASP A O 1
ATOM 2867 N N . TYR A 1 365 ? 3.799 -4.581 4.468 1.00 89.25 365 TYR A N 1
ATOM 2868 C CA . TYR A 1 365 ? 3.490 -5.535 3.432 1.00 89.25 365 TYR A CA 1
ATOM 2869 C C . TYR A 1 365 ? 3.707 -5.088 1.930 1.00 89.25 365 TYR A C 1
ATOM 2871 O O . TYR A 1 365 ? 3.602 -5.975 1.096 1.00 89.25 365 TYR A O 1
ATOM 2879 N N . GLN A 1 366 ? 4.045 -3.853 1.483 1.00 86.19 366 GLN A N 1
ATOM 2880 C CA . GLN A 1 366 ? 4.105 -3.502 0.030 1.00 86.19 366 GLN A CA 1
ATOM 2881 C C . GLN A 1 366 ? 5.417 -3.094 -0.728 1.00 86.19 366 GLN A C 1
ATOM 2883 O O . GLN A 1 366 ? 5.274 -2.825 -1.927 1.00 86.19 366 GLN A O 1
ATOM 2888 N N . THR A 1 367 ? 6.649 -3.074 -0.200 1.00 88.94 367 THR A N 1
ATOM 2889 C CA . THR A 1 367 ? 7.890 -2.707 -0.975 1.00 88.94 367 THR A CA 1
ATOM 2890 C C . THR A 1 367 ? 8.535 -3.914 -1.437 1.00 88.94 367 THR A C 1
ATOM 2892 O O . THR A 1 367 ? 8.664 -4.129 -2.634 1.00 88.94 367 THR A O 1
ATOM 2895 N N . GLU A 1 368 ? 8.781 -4.748 -0.448 1.00 88.06 368 GLU A N 1
ATOM 2896 C CA . GLU A 1 368 ? 9.029 -6.082 -0.696 1.00 88.06 368 GLU A CA 1
ATOM 2897 C C . GLU A 1 368 ? 7.760 -6.504 -1.458 1.00 88.06 368 GLU A C 1
ATOM 2899 O O . GLU A 1 368 ? 7.939 -7.037 -2.498 1.00 88.06 368 GLU A O 1
ATOM 2904 N N . ALA A 1 369 ? 6.516 -6.005 -1.255 1.00 90.56 369 ALA A N 1
ATOM 2905 C CA . ALA A 1 369 ? 5.423 -5.897 -2.281 1.00 90.56 369 ALA A CA 1
ATOM 2906 C C . ALA A 1 369 ? 5.703 -5.772 -3.778 1.00 90.56 369 ALA A C 1
ATOM 2908 O O . ALA A 1 369 ? 5.054 -6.440 -4.591 1.00 90.56 369 ALA A O 1
ATOM 2909 N N . GLY A 1 370 ? 6.514 -4.810 -4.176 1.00 90.00 370 GLY A N 1
ATOM 2910 C CA . GLY A 1 370 ? 6.874 -4.625 -5.566 1.00 90.00 370 GLY A CA 1
ATOM 2911 C C . GLY A 1 370 ? 8.194 -5.312 -5.912 1.00 90.00 370 GLY A C 1
ATOM 2912 O O . GLY A 1 370 ? 8.397 -5.552 -7.099 1.00 90.00 370 GLY A O 1
ATOM 2913 N N . GLU A 1 371 ? 9.059 -5.573 -4.921 1.00 88.75 371 GLU A N 1
ATOM 2914 C CA . GLU A 1 371 ? 10.351 -6.255 -5.010 1.00 88.75 371 GLU A CA 1
ATOM 2915 C C . GLU A 1 371 ? 10.131 -7.766 -5.391 1.00 88.75 371 GLU A C 1
ATOM 2917 O O . GLU A 1 371 ? 9.197 -7.980 -6.129 1.00 88.75 371 GLU A O 1
ATOM 2922 N N . VAL A 1 372 ? 10.976 -8.809 -5.140 1.00 90.06 372 VAL A N 1
ATOM 2923 C CA . VAL A 1 372 ? 10.905 -10.366 -5.013 1.00 90.06 372 VAL A CA 1
ATOM 2924 C C . VAL A 1 372 ? 10.120 -11.020 -6.201 1.00 90.06 372 VAL A C 1
ATOM 2926 O O . VAL A 1 372 ? 10.509 -12.031 -6.709 1.00 90.06 372 VAL A O 1
ATOM 2929 N N . LEU A 1 373 ? 9.119 -10.433 -6.834 1.00 91.06 373 LEU A N 1
ATOM 2930 C CA . LEU A 1 373 ? 8.930 -10.352 -8.274 1.00 91.06 373 LEU A CA 1
ATOM 2931 C C . LEU A 1 373 ? 9.748 -9.122 -8.711 1.00 91.06 373 LEU A C 1
ATOM 2933 O O . LEU A 1 373 ? 9.326 -8.454 -9.641 1.00 91.06 373 LEU A O 1
ATOM 2937 N N . ARG A 1 374 ? 10.901 -8.869 -8.023 1.00 91.06 374 ARG A N 1
ATOM 2938 C CA . ARG A 1 374 ? 12.144 -8.209 -8.413 1.00 91.06 374 ARG A CA 1
ATOM 2939 C C . ARG A 1 374 ? 13.579 -8.625 -7.899 1.00 91.06 374 ARG A C 1
ATOM 2941 O O . ARG A 1 374 ? 14.081 -8.019 -8.848 1.00 91.06 374 ARG A O 1
ATOM 2948 N N . ASP A 1 375 ? 14.261 -9.450 -6.851 1.00 88.94 375 ASP A N 1
ATOM 2949 C CA . ASP A 1 375 ? 15.498 -10.681 -6.696 1.00 88.94 375 ASP A CA 1
ATOM 2950 C C . ASP A 1 375 ? 15.660 -12.216 -7.525 1.00 88.94 375 ASP A C 1
ATOM 2952 O O . ASP A 1 375 ? 16.703 -12.286 -8.160 1.00 88.94 375 ASP A O 1
ATOM 2956 N N . GLN A 1 376 ? 14.912 -13.404 -7.921 1.00 92.56 376 GLN A N 1
ATOM 2957 C CA . GLN A 1 376 ? 13.535 -14.230 -7.794 1.00 92.56 376 GLN A CA 1
ATOM 2958 C C . GLN A 1 376 ? 12.426 -14.339 -8.967 1.00 92.56 376 GLN A C 1
ATOM 2960 O O . GLN A 1 376 ? 12.661 -15.128 -9.875 1.00 92.56 376 GLN A O 1
ATOM 2965 N N . GLY A 1 377 ? 11.196 -13.758 -9.061 1.00 90.12 377 GLY A N 1
ATOM 2966 C CA . GLY A 1 377 ? 10.392 -13.828 -10.340 1.00 90.12 377 GLY A CA 1
ATOM 2967 C C . GLY A 1 377 ? 8.854 -13.497 -10.584 1.00 90.12 377 GLY A C 1
ATOM 2968 O O . GLY A 1 377 ? 8.581 -12.325 -10.632 1.00 90.12 377 GLY A O 1
ATOM 2969 N N . MET A 1 378 ? 7.868 -14.375 -10.990 1.00 91.56 378 MET A N 1
ATOM 2970 C CA . MET A 1 378 ? 6.354 -14.085 -10.998 1.00 91.56 378 MET A CA 1
ATOM 2971 C C . MET A 1 378 ? 5.256 -15.138 -10.614 1.00 91.56 378 MET A C 1
ATOM 2973 O O . MET A 1 378 ? 4.172 -14.753 -10.187 1.00 91.56 378 MET A O 1
ATOM 2977 N N . ALA A 1 379 ? 5.467 -16.449 -10.695 1.00 91.19 379 ALA A N 1
ATOM 2978 C CA . ALA A 1 379 ? 4.565 -17.439 -10.076 1.00 91.19 379 ALA A CA 1
ATOM 2979 C C . ALA A 1 379 ? 4.424 -17.387 -8.553 1.00 91.19 379 ALA A C 1
ATOM 2981 O O . ALA A 1 379 ? 3.291 -17.318 -8.105 1.00 91.19 379 ALA A O 1
ATOM 2982 N N . MET A 1 380 ? 5.519 -17.389 -7.766 1.00 92.44 380 MET A N 1
ATOM 2983 C CA . MET A 1 380 ? 5.603 -16.785 -6.416 1.00 92.44 380 MET A CA 1
ATOM 2984 C C . MET A 1 380 ? 4.690 -15.583 -6.282 1.00 92.44 380 MET A C 1
ATOM 2986 O O . MET A 1 380 ? 4.294 -15.008 -7.300 1.00 92.44 380 MET A O 1
ATOM 2990 N N . PRO A 1 381 ? 4.229 -15.290 -5.052 1.00 89.31 381 PRO A N 1
ATOM 2991 C CA . PRO A 1 381 ? 5.173 -14.551 -4.197 1.00 89.31 381 PRO A CA 1
ATOM 2992 C C . PRO A 1 381 ? 5.557 -14.752 -2.650 1.00 89.31 381 PRO A C 1
ATOM 2994 O O . PRO A 1 381 ? 6.139 -13.865 -2.120 1.00 89.31 381 PRO A O 1
ATOM 2997 N N . TYR A 1 382 ? 5.278 -15.748 -1.790 1.00 91.62 382 TYR A N 1
ATOM 2998 C CA . TYR A 1 382 ? 4.988 -15.676 -0.288 1.00 91.62 382 TYR A CA 1
ATOM 2999 C C . TYR A 1 382 ? 3.670 -15.157 0.452 1.00 91.62 382 TYR A C 1
ATOM 3001 O O . TYR A 1 382 ? 2.809 -16.012 0.635 1.00 91.62 382 TYR A O 1
ATOM 3009 N N . SER A 1 383 ? 3.395 -13.870 0.848 1.00 91.38 383 SER A N 1
ATOM 3010 C CA . SER A 1 383 ? 2.147 -13.095 1.367 1.00 91.38 383 SER A CA 1
ATOM 3011 C C . SER A 1 383 ? 1.816 -12.430 2.782 1.00 91.38 383 SER A C 1
ATOM 3013 O O . SER A 1 383 ? 1.947 -11.227 2.939 1.00 91.38 383 SER A O 1
ATOM 3015 N N . LYS A 1 384 ? 1.188 -13.109 3.767 1.00 92.44 384 LYS A N 1
ATOM 3016 C CA . LYS A 1 384 ? 1.206 -13.016 5.237 1.00 92.44 384 LYS A CA 1
ATOM 3017 C C . LYS A 1 384 ? 1.207 -14.434 5.921 1.00 92.44 384 LYS A C 1
ATOM 3019 O O . LYS A 1 384 ? 0.238 -15.137 6.063 1.00 92.44 384 LYS A O 1
ATOM 3024 N N . GLY A 1 385 ? 2.380 -14.957 6.251 1.00 90.94 385 GLY A N 1
ATOM 3025 C CA . GLY A 1 385 ? 2.734 -16.236 6.874 1.00 90.94 385 GLY A CA 1
ATOM 3026 C C . GLY A 1 385 ? 4.252 -16.426 7.033 1.00 90.94 385 GLY A C 1
ATOM 3027 O O . GLY A 1 385 ? 4.785 -16.612 8.094 1.00 90.94 385 GLY A O 1
ATOM 3028 N N . PHE A 1 386 ? 4.979 -16.256 5.956 1.00 92.44 386 PHE A N 1
ATOM 3029 C CA . PHE A 1 386 ? 6.433 -16.162 5.741 1.00 92.44 386 PHE A CA 1
ATOM 3030 C C . PHE A 1 386 ? 7.173 -14.937 6.375 1.00 92.44 386 PHE A C 1
ATOM 3032 O O . PHE A 1 386 ? 7.413 -15.028 7.563 1.00 92.44 386 PHE A O 1
ATOM 3039 N N . HIS A 1 387 ? 7.500 -13.820 5.685 1.00 94.69 387 HIS A N 1
ATOM 3040 C CA . HIS A 1 387 ? 8.395 -12.683 6.080 1.00 94.69 387 HIS A CA 1
ATOM 3041 C C . HIS A 1 387 ? 8.478 -12.268 7.514 1.00 94.69 387 HIS A C 1
ATOM 3043 O O . HIS A 1 387 ? 9.454 -11.628 7.921 1.00 94.69 387 HIS A O 1
ATOM 3049 N N . LEU A 1 388 ? 7.384 -12.448 8.249 1.00 93.25 388 LEU A N 1
ATOM 3050 C CA . LEU A 1 388 ? 7.363 -11.904 9.555 1.00 93.25 388 LEU A CA 1
ATOM 3051 C C . LEU A 1 388 ? 8.361 -12.730 10.435 1.00 93.25 388 LEU A C 1
ATOM 3053 O O . LEU A 1 388 ? 9.039 -12.241 11.318 1.00 93.25 388 LEU A O 1
ATOM 3057 N N . VAL A 1 389 ? 8.739 -13.935 10.019 1.00 93.81 389 VAL A N 1
ATOM 3058 C CA . VAL A 1 389 ? 9.907 -14.669 10.524 1.00 93.81 389 VAL A CA 1
ATOM 3059 C C . VAL A 1 389 ? 11.187 -13.968 10.139 1.00 93.81 389 VAL A C 1
ATOM 3061 O O . VAL A 1 389 ? 12.156 -14.050 10.870 1.00 93.81 389 VAL A O 1
ATOM 3064 N N . GLY A 1 390 ? 11.191 -13.296 8.995 1.00 94.19 390 GLY A N 1
ATOM 3065 C CA . GLY A 1 390 ? 12.251 -12.412 8.563 1.00 94.19 390 GLY A CA 1
ATOM 3066 C C . GLY A 1 390 ? 12.569 -11.360 9.620 1.00 94.19 390 GLY A C 1
ATOM 3067 O O . GLY A 1 390 ? 13.718 -11.006 9.785 1.00 94.19 390 GLY A O 1
ATOM 3068 N N . THR A 1 391 ? 11.620 -10.898 10.454 1.00 94.31 391 THR A N 1
ATOM 3069 C CA . THR A 1 391 ? 12.049 -10.183 11.681 1.00 94.31 391 THR A CA 1
ATOM 3070 C C . THR A 1 391 ? 12.714 -11.156 12.582 1.00 94.31 391 THR A C 1
ATOM 3072 O O . THR A 1 391 ? 13.854 -10.984 12.983 1.00 94.31 391 THR A O 1
ATOM 3075 N N . LEU A 1 392 ? 11.911 -12.104 13.039 1.00 94.62 392 LEU A N 1
ATOM 3076 C CA . LEU A 1 392 ? 12.210 -12.612 14.348 1.00 94.62 392 LEU A CA 1
ATOM 3077 C C . LEU A 1 392 ? 13.414 -13.507 14.320 1.00 94.62 392 LEU A C 1
ATOM 3079 O O . LEU A 1 392 ? 14.113 -13.605 15.315 1.00 94.62 392 LEU A O 1
ATOM 3083 N N . VAL A 1 393 ? 13.645 -14.141 13.181 1.00 93.62 393 VAL A N 1
ATOM 3084 C CA . VAL A 1 393 ? 14.579 -15.228 13.047 1.00 93.62 393 VAL A CA 1
ATOM 3085 C C . VAL A 1 393 ? 15.314 -15.257 11.710 1.00 93.62 393 VAL A C 1
ATOM 3087 O O . VAL A 1 393 ? 16.061 -16.209 11.527 1.00 93.62 393 VAL A O 1
ATOM 3090 N N . ALA A 1 394 ? 15.216 -14.258 10.817 1.00 89.44 394 ALA A N 1
ATOM 3091 C CA . ALA A 1 394 ? 16.217 -14.147 9.741 1.00 89.44 394 ALA A CA 1
ATOM 3092 C C . ALA A 1 394 ? 17.601 -13.905 10.321 1.00 89.44 394 ALA A C 1
ATOM 3094 O O . ALA A 1 394 ? 18.453 -14.794 10.257 1.00 89.44 394 ALA A O 1
ATOM 3095 N N . ALA A 1 395 ? 17.703 -12.884 11.173 1.00 88.56 395 ALA A N 1
ATOM 3096 C CA . ALA A 1 395 ? 18.897 -12.630 11.961 1.00 88.56 395 ALA A CA 1
ATOM 3097 C C . ALA A 1 395 ? 19.281 -13.785 12.908 1.00 88.56 395 ALA A C 1
ATOM 3099 O O . ALA A 1 395 ? 20.330 -13.719 13.535 1.00 88.56 395 ALA A O 1
ATOM 3100 N N . ILE A 1 396 ? 18.469 -14.839 13.060 1.00 92.62 396 ILE A N 1
ATOM 3101 C CA . ILE A 1 396 ? 18.776 -16.038 13.864 1.00 92.62 396 ILE A CA 1
ATOM 3102 C C . ILE A 1 396 ? 19.123 -17.248 12.980 1.00 92.62 396 ILE A C 1
ATOM 3104 O O . ILE A 1 396 ? 19.862 -18.136 13.410 1.00 92.62 396 ILE A O 1
ATOM 3108 N N . ASN A 1 397 ? 18.636 -17.277 11.742 1.00 88.44 397 ASN A N 1
ATOM 3109 C CA . ASN A 1 397 ? 18.744 -18.381 10.800 1.00 88.44 397 ASN A CA 1
ATOM 3110 C C . ASN A 1 397 ? 18.946 -17.844 9.361 1.00 88.44 397 ASN A C 1
ATOM 3112 O O . ASN A 1 397 ? 18.055 -17.963 8.520 1.00 88.44 397 ASN A O 1
ATOM 3116 N N . PRO A 1 398 ? 20.127 -17.263 9.078 1.00 81.31 398 PRO A N 1
ATOM 3117 C CA . PRO A 1 398 ? 20.380 -16.498 7.860 1.00 81.31 398 PRO A CA 1
ATOM 3118 C C . PRO A 1 398 ? 20.635 -17.354 6.606 1.00 81.31 398 PRO A C 1
ATOM 3120 O O . PRO A 1 398 ? 20.287 -16.928 5.520 1.00 81.31 398 PRO A O 1
ATOM 3123 N N . ASP A 1 399 ? 21.136 -18.597 6.733 1.00 79.69 399 ASP A N 1
ATOM 3124 C CA . ASP A 1 399 ? 21.357 -19.571 5.621 1.00 79.69 399 ASP A CA 1
ATOM 3125 C C . ASP A 1 399 ? 20.095 -19.928 4.798 1.00 79.69 399 ASP A C 1
ATOM 3127 O O . ASP A 1 399 ? 20.156 -20.670 3.815 1.00 79.69 399 ASP A O 1
ATOM 3131 N N . ASP A 1 400 ? 18.970 -19.421 5.271 1.00 83.38 400 ASP A N 1
ATOM 3132 C CA . ASP A 1 400 ? 17.599 -19.716 4.925 1.00 83.38 400 ASP A CA 1
ATOM 3133 C C . ASP A 1 400 ? 16.862 -18.370 4.833 1.00 83.38 400 ASP A C 1
ATOM 3135 O O . ASP A 1 400 ? 16.342 -17.986 3.804 1.00 83.38 400 ASP A O 1
ATOM 3139 N N . LEU A 1 401 ? 16.857 -17.575 5.903 1.00 82.50 401 LEU A N 1
ATOM 3140 C CA . LEU A 1 401 ? 15.886 -16.494 6.049 1.00 82.50 401 LEU A CA 1
ATOM 3141 C C . LEU A 1 401 ? 16.429 -15.088 5.857 1.00 82.50 401 LEU A C 1
ATOM 3143 O O . LEU A 1 401 ? 15.671 -14.236 5.433 1.00 82.50 401 LEU A O 1
ATOM 3147 N N . ASP A 1 402 ? 17.717 -14.861 6.101 1.00 76.50 402 ASP A N 1
ATOM 3148 C CA . ASP A 1 402 ? 18.401 -13.852 5.287 1.00 76.50 402 ASP A CA 1
ATOM 3149 C C . ASP A 1 402 ? 18.508 -14.401 3.854 1.00 76.50 402 ASP A C 1
ATOM 3151 O O . ASP A 1 402 ? 18.700 -13.626 2.938 1.00 76.50 402 ASP A O 1
ATOM 3155 N N . ALA A 1 403 ? 18.333 -15.720 3.611 1.00 80.56 403 ALA A N 1
ATOM 3156 C CA . ALA A 1 403 ? 18.351 -16.290 2.263 1.00 80.56 403 ALA A CA 1
ATOM 3157 C C . ALA A 1 403 ? 17.137 -15.833 1.377 1.00 80.56 403 ALA A C 1
ATOM 3159 O O . ALA A 1 403 ? 16.873 -16.406 0.322 1.00 80.56 403 ALA A O 1
ATOM 3160 N N . MET A 1 404 ? 16.384 -14.794 1.765 1.00 81.62 404 MET A N 1
ATOM 3161 C CA . MET A 1 404 ? 15.025 -14.500 1.287 1.00 81.62 404 MET A CA 1
ATOM 3162 C C . MET A 1 404 ? 14.876 -13.349 0.323 1.00 81.62 404 MET A C 1
ATOM 3164 O O . MET A 1 404 ? 14.306 -13.528 -0.756 1.00 81.62 404 MET A O 1
ATOM 3168 N N . ASP A 1 405 ? 15.387 -12.191 0.682 1.00 70.69 405 ASP A N 1
ATOM 3169 C CA . ASP A 1 405 ? 15.687 -11.188 -0.319 1.00 70.69 405 ASP A CA 1
ATOM 3170 C C . ASP A 1 405 ? 16.717 -11.756 -1.342 1.00 70.69 405 ASP A C 1
ATOM 3172 O O . ASP A 1 405 ? 16.865 -11.272 -2.464 1.00 70.69 405 ASP A O 1
ATOM 3176 N N . GLU A 1 406 ? 17.369 -12.887 -1.032 1.00 78.56 406 GLU A N 1
ATOM 3177 C CA . GLU A 1 406 ? 18.266 -13.567 -1.949 1.00 78.56 406 GLU A CA 1
ATOM 3178 C C . GLU A 1 406 ? 17.672 -14.245 -3.185 1.00 78.56 406 GLU A C 1
ATOM 3180 O O . GLU A 1 406 ? 16.581 -14.809 -3.264 1.00 78.56 406 GLU A O 1
ATOM 3185 N N . SER A 1 407 ? 18.534 -14.334 -4.188 1.00 85.81 407 SER A N 1
ATOM 3186 C CA . SER A 1 407 ? 18.329 -14.975 -5.474 1.00 85.81 407 SER A CA 1
ATOM 3187 C C . SER A 1 407 ? 19.501 -15.768 -5.997 1.00 85.81 407 SER A C 1
ATOM 3189 O O . SER A 1 407 ? 19.544 -16.220 -7.135 1.00 85.81 407 SER A O 1
ATOM 3191 N N . VAL A 1 408 ? 20.390 -16.122 -5.104 1.00 91.12 408 VAL A N 1
ATOM 3192 C CA . VAL A 1 408 ? 20.508 -17.549 -4.843 1.00 91.12 408 VAL A CA 1
ATOM 3193 C C . VAL A 1 408 ? 19.129 -18.245 -4.964 1.00 91.12 408 VAL A C 1
ATOM 3195 O O . VAL A 1 408 ? 18.209 -17.870 -4.248 1.00 91.12 408 VAL A O 1
ATOM 3198 N N . PRO A 1 409 ? 18.903 -19.205 -5.886 1.00 93.81 409 PRO A N 1
ATOM 3199 C CA . PRO A 1 409 ? 17.701 -20.015 -5.830 1.00 93.81 409 PRO A CA 1
ATOM 3200 C C . PRO A 1 409 ? 17.602 -20.802 -4.538 1.00 93.81 409 PRO A C 1
ATOM 3202 O O . PRO A 1 409 ? 18.593 -21.349 -4.053 1.00 93.81 409 PRO A O 1
ATOM 3205 N N . PHE A 1 410 ? 16.381 -21.013 -4.069 1.00 94.81 410 PHE A N 1
ATOM 3206 C CA . PHE A 1 410 ? 16.162 -22.034 -3.068 1.00 94.81 410 PHE A CA 1
ATOM 3207 C C . PHE A 1 410 ? 16.390 -23.413 -3.649 1.00 94.81 410 PHE A C 1
ATOM 3209 O O . PHE A 1 410 ? 15.909 -23.777 -4.727 1.00 94.81 410 PHE A O 1
ATOM 3216 N N . THR A 1 411 ? 17.149 -24.216 -2.918 1.00 95.38 411 THR A N 1
ATOM 3217 C CA . THR A 1 411 ? 17.347 -25.620 -3.272 1.00 95.38 411 THR A CA 1
ATOM 3218 C C . THR A 1 411 ? 16.035 -26.365 -3.114 1.00 95.38 411 THR A C 1
ATOM 3220 O O . THR A 1 411 ? 15.216 -25.956 -2.302 1.00 95.38 411 THR A O 1
ATOM 3223 N N . LYS A 1 412 ? 15.812 -27.502 -3.787 1.00 95.56 412 LYS A N 1
ATOM 3224 C CA . LYS A 1 412 ? 14.585 -28.281 -3.541 1.00 95.56 412 LYS A CA 1
ATOM 3225 C C . LYS A 1 412 ? 14.398 -28.588 -2.052 1.00 95.56 412 LYS A C 1
ATOM 3227 O O . LYS A 1 412 ? 13.250 -28.713 -1.643 1.00 95.56 412 LYS A O 1
ATOM 3232 N N . THR A 1 413 ? 15.465 -28.762 -1.284 1.00 94.31 413 THR A N 1
ATOM 3233 C CA . THR A 1 413 ? 15.375 -29.303 0.074 1.00 94.31 413 THR A CA 1
ATOM 3234 C C . THR A 1 413 ? 15.040 -28.249 1.107 1.00 94.31 413 THR A C 1
ATOM 3236 O O . THR A 1 413 ? 14.094 -28.498 1.850 1.00 94.31 413 THR A O 1
ATOM 3239 N N . THR A 1 414 ? 15.740 -27.097 1.096 1.00 93.06 414 THR A N 1
ATOM 3240 C CA . THR A 1 414 ? 15.274 -25.882 1.785 1.00 93.06 414 THR A CA 1
ATOM 3241 C C . THR A 1 414 ? 13.817 -25.740 1.394 1.00 93.06 414 THR A C 1
ATOM 3243 O O . THR A 1 414 ? 12.921 -26.032 2.170 1.00 93.06 414 THR A O 1
ATOM 3246 N N . LEU A 1 415 ? 13.569 -25.565 0.101 1.00 93.81 415 LEU A N 1
ATOM 3247 C CA . LEU A 1 415 ? 12.246 -25.318 -0.425 1.00 93.81 415 LEU A CA 1
ATOM 3248 C C . LEU A 1 415 ? 11.200 -26.341 0.028 1.00 93.81 415 LEU A C 1
ATOM 3250 O O . LEU A 1 415 ? 10.163 -25.946 0.491 1.00 93.81 415 LEU A O 1
ATOM 3254 N N . ASP A 1 416 ? 11.407 -27.657 -0.005 1.00 94.75 416 ASP A N 1
ATOM 3255 C CA . ASP A 1 416 ? 10.401 -28.600 0.525 1.00 94.75 416 ASP A CA 1
ATOM 3256 C C . ASP A 1 416 ? 10.040 -28.300 1.987 1.00 94.75 416 ASP A C 1
ATOM 3258 O O . ASP A 1 416 ? 8.850 -28.162 2.283 1.00 94.75 416 ASP A O 1
ATOM 3262 N N . ASN A 1 417 ? 11.046 -28.153 2.861 1.00 91.62 417 ASN A N 1
ATOM 3263 C CA . ASN A 1 417 ? 10.852 -27.736 4.252 1.00 91.62 417 ASN A CA 1
ATOM 3264 C C . ASN A 1 417 ? 10.018 -26.471 4.303 1.00 91.62 417 ASN A C 1
ATOM 3266 O O . ASN A 1 417 ? 8.929 -26.492 4.869 1.00 91.62 417 ASN A O 1
ATOM 3270 N N . LEU A 1 418 ? 10.481 -25.450 3.584 1.00 90.75 418 LEU A N 1
ATOM 3271 C CA . LEU A 1 418 ? 10.055 -24.054 3.562 1.00 90.75 418 LEU A CA 1
ATOM 3272 C C . LEU A 1 418 ? 8.610 -23.741 3.284 1.00 90.75 418 LEU A C 1
ATOM 3274 O O . LEU A 1 418 ? 8.276 -22.575 3.143 1.00 90.75 418 LEU A O 1
ATOM 3278 N N . LEU A 1 419 ? 7.786 -24.771 3.152 1.00 92.31 419 LEU A N 1
ATOM 3279 C CA . LEU A 1 419 ? 6.486 -24.769 2.506 1.00 92.31 419 LEU A CA 1
ATOM 3280 C C . LEU A 1 419 ? 5.530 -25.741 3.128 1.00 92.31 419 LEU A C 1
ATOM 3282 O O . LEU A 1 419 ? 4.320 -25.658 2.940 1.00 92.31 419 LEU A O 1
ATOM 3286 N N . GLY A 1 420 ? 6.085 -26.696 3.845 1.00 89.88 420 GLY A N 1
ATOM 3287 C CA . GLY A 1 420 ? 5.333 -27.752 4.441 1.00 89.88 420 GLY A CA 1
ATOM 3288 C C . GLY A 1 420 ? 4.773 -28.774 3.501 1.00 89.88 420 GLY A C 1
ATOM 3289 O O . GLY A 1 420 ? 3.882 -29.504 3.911 1.00 89.88 420 GLY A O 1
ATOM 3290 N N . ILE A 1 421 ? 5.300 -28.882 2.286 1.00 92.69 421 ILE A N 1
ATOM 3291 C CA . ILE A 1 421 ? 5.065 -30.051 1.446 1.00 92.69 421 ILE A CA 1
ATOM 3292 C C . ILE A 1 421 ? 6.323 -30.509 0.712 1.00 92.69 421 ILE A C 1
ATOM 3294 O O . ILE A 1 421 ? 7.199 -29.730 0.356 1.00 92.69 421 ILE A O 1
ATOM 3298 N N . GLN A 1 422 ? 6.371 -31.803 0.415 1.00 94.12 422 GLN A N 1
ATOM 3299 C CA . GLN A 1 422 ? 7.337 -32.418 -0.486 1.00 94.12 422 GLN A CA 1
ATOM 3300 C C . GLN A 1 422 ? 6.837 -32.332 -1.921 1.00 94.12 422 GLN A C 1
ATOM 3302 O O . GLN A 1 422 ? 5.897 -33.015 -2.331 1.00 94.12 422 GLN A O 1
ATOM 3307 N N . HIS A 1 423 ? 7.501 -31.499 -2.700 1.00 93.44 423 HIS A N 1
ATOM 3308 C CA . HIS A 1 423 ? 7.091 -31.163 -4.048 1.00 93.44 423 HIS A CA 1
ATOM 3309 C C . HIS A 1 423 ? 7.542 -32.214 -5.050 1.00 93.44 423 HIS A C 1
ATOM 3311 O O . HIS A 1 423 ? 8.619 -32.800 -4.902 1.00 93.44 423 HIS A O 1
ATOM 3317 N N . THR A 1 424 ? 6.772 -32.390 -6.118 1.00 91.81 424 THR A N 1
ATOM 3318 C CA . THR A 1 424 ? 7.196 -33.173 -7.285 1.00 91.81 424 THR A CA 1
ATOM 3319 C C . THR A 1 424 ? 8.398 -32.518 -8.002 1.00 91.81 424 THR A C 1
ATOM 3321 O O . THR A 1 424 ? 8.798 -31.390 -7.683 1.00 91.81 424 THR A O 1
ATOM 3324 N N . GLU A 1 425 ? 9.042 -33.234 -8.933 1.00 91.50 425 GLU A N 1
ATOM 3325 C CA . GLU A 1 425 ? 10.177 -32.681 -9.696 1.00 91.50 425 GLU A CA 1
ATOM 3326 C C . GLU A 1 425 ? 9.671 -31.555 -10.578 1.00 91.50 425 GLU A C 1
ATOM 3328 O O . GLU A 1 425 ? 10.161 -30.441 -10.499 1.00 91.50 425 GLU A O 1
ATOM 3333 N N . GLU A 1 426 ? 8.646 -31.878 -11.352 1.00 89.31 426 GLU A N 1
ATOM 3334 C CA . GLU A 1 426 ? 7.614 -31.008 -11.883 1.00 89.31 426 GLU A CA 1
ATOM 3335 C C . GLU A 1 426 ? 7.490 -29.701 -11.095 1.00 89.31 426 GLU A C 1
ATOM 3337 O O . GLU A 1 426 ? 7.825 -28.637 -11.613 1.00 89.31 426 GLU A O 1
ATOM 3342 N N . MET A 1 427 ? 7.080 -29.798 -9.831 1.00 89.69 427 MET A N 1
ATOM 3343 C CA . MET A 1 427 ? 6.877 -28.662 -8.948 1.00 89.69 427 MET A CA 1
ATOM 3344 C C . MET A 1 427 ? 8.161 -27.812 -8.774 1.00 89.69 427 MET A C 1
ATOM 3346 O O . MET A 1 427 ? 8.184 -26.604 -9.024 1.00 89.69 427 MET A O 1
ATOM 3350 N N . TYR A 1 428 ? 9.311 -28.441 -8.510 1.00 94.56 428 TYR A N 1
ATOM 3351 C CA . TYR A 1 428 ? 10.602 -27.728 -8.518 1.00 94.56 428 TYR A CA 1
ATOM 3352 C C . TYR A 1 428 ? 11.019 -27.176 -9.896 1.00 94.56 428 TYR A C 1
ATOM 3354 O O . TYR A 1 428 ? 11.659 -26.133 -9.991 1.00 94.56 428 TYR A O 1
ATOM 3362 N N . ARG A 1 429 ? 10.645 -27.833 -10.990 1.00 92.25 429 ARG A N 1
ATOM 3363 C CA . ARG A 1 429 ? 11.050 -27.476 -12.349 1.00 92.25 429 ARG A CA 1
ATOM 3364 C C . ARG A 1 429 ? 10.244 -26.328 -12.914 1.00 92.25 429 ARG A C 1
ATOM 3366 O O . ARG A 1 429 ? 10.735 -25.686 -13.843 1.00 92.25 429 ARG A O 1
ATOM 3373 N N . HIS A 1 430 ? 9.057 -26.020 -12.393 1.00 92.19 430 HIS A N 1
ATOM 3374 C CA . HIS A 1 430 ? 8.520 -24.700 -12.673 1.00 92.19 430 HIS A CA 1
ATOM 3375 C C . HIS A 1 430 ? 9.230 -23.735 -11.786 1.00 92.19 430 HIS A C 1
ATOM 3377 O O . HIS A 1 430 ? 9.695 -22.792 -12.364 1.00 92.19 430 HIS A O 1
ATOM 3383 N N . TYR A 1 431 ? 9.448 -23.976 -10.488 1.00 94.44 431 TYR A N 1
ATOM 3384 C CA . TYR A 1 431 ? 10.288 -23.045 -9.735 1.00 94.44 431 TYR A CA 1
ATOM 3385 C C . TYR A 1 431 ? 11.649 -22.736 -10.416 1.00 94.44 431 TYR A C 1
ATOM 3387 O O . TYR A 1 431 ? 12.159 -21.621 -10.353 1.00 94.44 431 TYR A O 1
ATOM 3395 N N . PHE A 1 432 ? 12.209 -23.645 -11.194 1.00 93.81 432 PHE A N 1
ATOM 3396 C CA . PHE A 1 432 ? 13.401 -23.288 -11.945 1.00 93.81 432 PHE A CA 1
ATOM 3397 C C . PHE A 1 432 ? 13.180 -22.720 -13.344 1.00 93.81 432 PHE A C 1
ATOM 3399 O O . PHE A 1 432 ? 13.904 -21.809 -13.733 1.00 93.81 432 PHE A O 1
ATOM 3406 N N . ARG A 1 433 ? 12.107 -23.127 -14.032 1.00 91.69 433 ARG A N 1
ATOM 3407 C CA . ARG A 1 433 ? 11.399 -22.273 -15.005 1.00 91.69 433 ARG A CA 1
ATOM 3408 C C . ARG A 1 433 ? 10.590 -21.193 -14.271 1.00 91.69 433 ARG A C 1
ATOM 3410 O O . ARG A 1 433 ? 9.400 -21.005 -14.530 1.00 91.69 433 ARG A O 1
ATOM 3417 N N . CYS A 1 434 ? 11.206 -20.584 -13.263 1.00 92.00 434 CYS A N 1
ATOM 3418 C CA . CYS A 1 434 ? 10.702 -19.485 -12.454 1.00 92.00 434 CYS A CA 1
ATOM 3419 C C . CYS A 1 434 ? 11.873 -18.614 -11.987 1.00 92.00 434 CYS A C 1
ATOM 3421 O O . CYS A 1 434 ? 11.996 -17.440 -12.331 1.00 92.00 434 CYS A O 1
ATOM 3423 N N . PHE A 1 435 ? 12.930 -19.277 -11.570 1.00 93.06 435 PHE A N 1
ATOM 3424 C CA . PHE A 1 435 ? 14.219 -18.959 -12.145 1.00 93.06 435 PHE A CA 1
ATOM 3425 C C . PHE A 1 435 ? 14.232 -18.814 -13.698 1.00 93.06 435 PHE A C 1
ATOM 3427 O O . PHE A 1 435 ? 13.220 -18.782 -14.387 1.00 93.06 435 PHE A O 1
ATOM 3434 N N . GLN A 1 436 ? 15.405 -18.631 -14.284 1.00 91.25 436 GLN A N 1
ATOM 3435 C CA . GLN A 1 436 ? 15.635 -18.656 -15.737 1.00 91.25 436 GLN A CA 1
ATOM 3436 C C . GLN A 1 436 ? 15.054 -17.525 -16.613 1.00 91.25 436 GLN A C 1
ATOM 3438 O O . GLN A 1 436 ? 15.832 -16.643 -16.922 1.00 91.25 436 GLN A O 1
ATOM 3443 N N . VAL A 1 437 ? 13.804 -17.442 -17.078 1.00 90.06 437 VAL A N 1
ATOM 3444 C CA . VAL A 1 437 ? 13.349 -16.329 -17.976 1.00 90.06 437 VAL A CA 1
ATOM 3445 C C . VAL A 1 437 ? 13.031 -15.039 -17.230 1.00 90.06 437 VAL A C 1
ATOM 3447 O O . VAL A 1 437 ? 12.988 -13.948 -17.802 1.00 90.06 437 VAL A O 1
ATOM 3450 N N . ALA A 1 438 ? 13.081 -15.144 -15.919 1.00 89.50 438 ALA A N 1
ATOM 3451 C CA . ALA A 1 438 ? 13.431 -14.084 -15.029 1.00 89.50 438 ALA A CA 1
ATOM 3452 C C . ALA A 1 438 ? 14.858 -13.510 -15.362 1.00 89.50 438 ALA A C 1
ATOM 3454 O O . ALA A 1 438 ? 15.283 -12.566 -14.714 1.00 89.50 438 ALA A O 1
ATOM 3455 N N . GLN A 1 439 ? 15.507 -14.029 -16.445 1.00 90.44 439 GLN A N 1
ATOM 3456 C CA . GLN A 1 439 ? 16.582 -13.577 -17.368 1.00 90.44 439 GLN A CA 1
ATOM 3457 C C . GLN A 1 439 ? 16.120 -13.290 -18.896 1.00 90.44 439 GLN A C 1
ATOM 3459 O O . GLN A 1 439 ? 16.494 -14.017 -19.818 1.00 90.44 439 GLN A O 1
ATOM 3464 N N . SER A 1 440 ? 15.238 -12.305 -19.279 1.00 88.25 440 SER A N 1
ATOM 3465 C CA . SER A 1 440 ? 15.662 -11.056 -20.067 1.00 88.25 440 SER A CA 1
ATOM 3466 C C . SER A 1 440 ? 14.744 -9.736 -20.123 1.00 88.25 440 SER A C 1
ATOM 3468 O O . SER A 1 440 ? 14.266 -9.420 -21.214 1.00 88.25 440 SER A O 1
ATOM 3470 N N . LYS A 1 441 ? 14.494 -8.941 -19.029 1.00 89.56 441 LYS A N 1
ATOM 3471 C CA . LYS A 1 441 ? 14.298 -7.437 -18.857 1.00 89.56 441 LYS A CA 1
ATOM 3472 C C . LYS A 1 441 ? 15.197 -6.504 -17.889 1.00 89.56 441 LYS A C 1
ATOM 3474 O O . LYS A 1 441 ? 15.787 -5.678 -18.572 1.00 89.56 441 LYS A O 1
ATOM 3479 N N . ARG A 1 442 ? 15.320 -6.602 -16.498 1.00 86.19 442 ARG A N 1
ATOM 3480 C CA . ARG A 1 442 ? 16.010 -5.818 -15.310 1.00 86.19 442 ARG A CA 1
ATOM 3481 C C . ARG A 1 442 ? 15.970 -4.351 -15.595 1.00 86.19 442 ARG A C 1
ATOM 3483 O O . ARG A 1 442 ? 15.732 -3.892 -16.703 1.00 86.19 442 ARG A O 1
ATOM 3490 N N . GLN A 1 443 ? 16.132 -3.574 -14.563 1.00 89.50 443 GLN A N 1
ATOM 3491 C CA . GLN A 1 443 ? 16.922 -2.419 -14.791 1.00 89.50 443 GLN A CA 1
ATOM 3492 C C . GLN A 1 443 ? 18.333 -2.531 -14.149 1.00 89.50 443 GLN A C 1
ATOM 3494 O O . GLN A 1 443 ? 18.343 -2.493 -12.951 1.00 89.50 443 GLN A O 1
ATOM 3499 N N . VAL A 1 444 ? 19.456 -2.766 -14.909 1.00 84.25 444 VAL A N 1
ATOM 3500 C CA . VAL A 1 444 ? 20.952 -2.525 -14.693 1.00 84.25 444 VAL A CA 1
ATOM 3501 C C . VAL A 1 444 ? 21.386 -1.083 -14.333 1.00 84.25 444 VAL A C 1
ATOM 3503 O O . VAL A 1 444 ? 21.761 -0.293 -15.209 1.00 84.25 444 VAL A O 1
ATOM 3506 N N . ILE A 1 445 ? 21.246 -0.672 -13.084 1.00 85.25 445 ILE A N 1
ATOM 3507 C CA . ILE A 1 445 ? 21.861 0.554 -12.575 1.00 85.25 445 ILE A CA 1
ATOM 3508 C C . ILE A 1 445 ? 23.208 0.027 -12.032 1.00 85.25 445 ILE A C 1
ATOM 3510 O O . ILE A 1 445 ? 24.253 0.519 -12.465 1.00 85.25 445 ILE A O 1
ATOM 3514 N N . SER A 1 446 ? 23.199 -1.003 -11.165 1.00 82.69 446 SER A N 1
ATOM 3515 C CA . SER A 1 446 ? 24.325 -1.425 -10.303 1.00 82.69 446 SER A CA 1
ATOM 3516 C C . SER A 1 446 ? 25.445 -2.212 -10.955 1.00 82.69 446 SER A C 1
ATOM 3518 O O . SER A 1 446 ? 25.388 -2.611 -12.114 1.00 82.69 446 SER A O 1
ATOM 3520 N N . ASP A 1 447 ? 26.466 -2.510 -10.148 1.00 82.62 447 ASP A N 1
ATOM 3521 C CA . ASP A 1 447 ? 27.579 -3.381 -10.515 1.00 82.62 447 ASP A CA 1
ATOM 3522 C C . ASP A 1 447 ? 27.509 -4.809 -9.944 1.00 82.62 447 ASP A C 1
ATOM 3524 O O . ASP A 1 447 ? 27.920 -5.713 -10.671 1.00 82.62 447 ASP A O 1
ATOM 3528 N N . ALA A 1 448 ? 26.909 -5.082 -8.768 1.00 80.62 448 ALA A N 1
ATOM 3529 C CA . ALA A 1 448 ? 26.426 -6.453 -8.511 1.00 80.62 448 ALA A CA 1
ATOM 3530 C C . ALA A 1 448 ? 25.053 -6.711 -9.138 1.00 80.62 448 ALA A C 1
ATOM 3532 O O . ALA A 1 448 ? 24.638 -7.860 -9.204 1.00 80.62 448 ALA A O 1
ATOM 3533 N N . ASP A 1 449 ? 24.400 -5.685 -9.714 1.00 83.62 449 ASP A N 1
ATOM 3534 C CA . ASP A 1 449 ? 23.290 -5.895 -10.641 1.00 83.62 449 ASP A CA 1
ATOM 3535 C C . ASP A 1 449 ? 23.995 -6.711 -11.731 1.00 83.62 449 ASP A C 1
ATOM 3537 O O . ASP A 1 449 ? 23.673 -7.864 -11.987 1.00 83.62 449 ASP A O 1
ATOM 3541 N N . ARG A 1 450 ? 25.108 -6.189 -12.249 1.00 90.06 450 ARG A N 1
ATOM 3542 C CA . ARG A 1 450 ? 25.920 -6.826 -13.286 1.00 90.06 450 ARG A CA 1
ATOM 3543 C C . ARG A 1 450 ? 26.545 -8.151 -12.920 1.00 90.06 450 ARG A C 1
ATOM 3545 O O . ARG A 1 450 ? 26.591 -9.030 -13.787 1.00 90.06 450 ARG A O 1
ATOM 3552 N N . LEU A 1 451 ? 26.968 -8.329 -11.670 1.00 87.25 451 LEU A N 1
ATOM 3553 C CA . LEU A 1 451 ? 27.323 -9.654 -11.174 1.00 87.25 451 LEU A CA 1
ATOM 3554 C C . LEU A 1 451 ? 26.146 -10.605 -11.373 1.00 87.25 451 LEU A C 1
ATOM 3556 O O . LEU A 1 451 ? 26.303 -11.626 -12.049 1.00 87.25 451 LEU A O 1
ATOM 3560 N N . LYS A 1 452 ? 24.963 -10.209 -10.897 1.00 88.31 452 LYS A N 1
ATOM 3561 C CA . LYS A 1 452 ? 23.749 -10.981 -11.083 1.00 88.31 452 LYS A CA 1
ATOM 3562 C C . LYS A 1 452 ? 23.470 -11.282 -12.587 1.00 88.31 452 LYS A C 1
ATOM 3564 O O . LYS A 1 452 ? 23.267 -12.448 -12.908 1.00 88.31 452 LYS A O 1
ATOM 3569 N N . LYS A 1 453 ? 23.657 -10.378 -13.581 1.00 90.00 453 LYS A N 1
ATOM 3570 C CA . LYS A 1 453 ? 23.449 -10.739 -15.034 1.00 90.00 453 LYS A CA 1
ATOM 3571 C C . LYS A 1 453 ? 24.402 -11.746 -15.564 1.00 90.00 453 LYS A C 1
ATOM 3573 O O . LYS A 1 453 ? 24.026 -12.612 -16.360 1.00 90.00 453 LYS A O 1
ATOM 3578 N N . SER A 1 454 ? 25.660 -11.572 -15.201 1.00 90.94 454 SER A N 1
ATOM 3579 C CA . SER A 1 454 ? 26.688 -12.487 -15.655 1.00 90.94 454 SER A CA 1
ATOM 3580 C C . SER A 1 454 ? 26.374 -13.924 -15.219 1.00 90.94 454 SER A C 1
ATOM 3582 O O . SER A 1 454 ? 26.754 -14.880 -15.903 1.00 90.94 454 SER A O 1
ATOM 3584 N N . MET A 1 455 ? 25.630 -14.064 -14.122 1.00 91.62 455 MET A N 1
ATOM 3585 C CA . MET A 1 455 ? 25.360 -15.312 -13.453 1.00 91.62 455 MET A CA 1
ATOM 3586 C C . MET A 1 455 ? 24.147 -16.053 -14.020 1.00 91.62 455 MET A C 1
ATOM 3588 O O . MET A 1 455 ? 23.176 -15.513 -14.554 1.00 91.62 455 MET A O 1
ATOM 3592 N N . LYS A 1 456 ? 24.284 -17.377 -13.984 1.00 93.06 456 LYS A N 1
ATOM 3593 C CA . LYS A 1 456 ? 23.364 -18.344 -14.570 1.00 93.06 456 LYS A CA 1
ATOM 3594 C C . LYS A 1 456 ? 23.339 -19.555 -13.669 1.00 93.06 456 LYS A C 1
ATOM 3596 O O . LYS A 1 456 ? 24.391 -20.129 -13.395 1.00 93.06 456 LYS A O 1
ATOM 3601 N N . TRP A 1 457 ? 22.149 -19.934 -13.239 1.00 93.81 457 TRP A N 1
ATOM 3602 C CA . TRP A 1 457 ? 21.974 -21.045 -12.324 1.00 93.81 457 TRP A CA 1
ATOM 3603 C C . TRP A 1 457 ? 21.603 -22.322 -13.061 1.00 93.81 457 TRP A C 1
ATOM 3605 O O . TRP A 1 457 ? 20.824 -22.302 -14.022 1.00 93.81 457 TRP A O 1
ATOM 3615 N N . ASP A 1 458 ? 22.174 -23.427 -12.598 1.00 95.81 458 ASP A N 1
ATOM 3616 C CA . ASP A 1 458 ? 21.903 -24.755 -13.123 1.00 95.81 458 ASP A CA 1
ATOM 3617 C C . ASP A 1 458 ? 20.732 -25.398 -12.373 1.00 95.81 458 ASP A C 1
ATOM 3619 O O . ASP A 1 458 ? 20.685 -25.389 -11.146 1.00 95.81 458 ASP A O 1
ATOM 3623 N N . TYR A 1 459 ? 19.779 -25.959 -13.115 1.00 96.06 459 TYR A N 1
ATOM 3624 C CA . TYR A 1 459 ? 18.598 -26.588 -12.528 1.00 96.06 459 TYR A CA 1
ATOM 3625 C C . TYR A 1 459 ? 18.942 -27.744 -11.586 1.00 96.06 459 TYR A C 1
ATOM 3627 O O . TYR A 1 459 ? 18.353 -27.871 -10.511 1.00 96.06 459 TYR A O 1
ATOM 3635 N N . ASP A 1 460 ? 19.852 -28.615 -12.021 1.00 97.19 460 ASP A N 1
ATOM 3636 C CA . ASP A 1 460 ? 20.127 -29.875 -11.345 1.00 97.19 460 ASP A CA 1
ATOM 3637 C C . ASP A 1 460 ? 20.944 -29.630 -10.063 1.00 97.19 460 ASP A C 1
ATOM 3639 O O . ASP A 1 460 ? 20.762 -30.358 -9.085 1.00 97.19 460 ASP A O 1
ATOM 3643 N N . GLU A 1 461 ? 21.773 -28.576 -10.014 1.00 96.12 461 GLU A N 1
ATOM 3644 C CA . GLU A 1 461 ? 22.474 -28.156 -8.788 1.00 96.12 461 GLU A CA 1
ATOM 3645 C C . GLU A 1 461 ? 21.480 -27.813 -7.667 1.00 96.12 461 GLU A C 1
ATOM 3647 O O . GLU A 1 461 ? 21.526 -28.418 -6.594 1.00 96.12 461 GLU A O 1
ATOM 3652 N N . PHE A 1 462 ? 20.517 -26.922 -7.916 1.00 95.62 462 PHE A N 1
ATOM 3653 C CA . PHE A 1 462 ? 19.560 -26.526 -6.880 1.00 95.62 462 PHE A CA 1
ATOM 3654 C C . PHE A 1 462 ? 18.453 -27.567 -6.649 1.00 95.62 462 PHE A C 1
ATOM 3656 O O . PHE A 1 462 ? 17.999 -27.729 -5.518 1.00 95.62 462 PHE A O 1
ATOM 3663 N N . PHE A 1 463 ? 18.063 -28.357 -7.656 1.00 96.31 463 PHE A N 1
ATOM 3664 C CA . PHE A 1 463 ? 17.126 -29.475 -7.465 1.00 96.31 463 PHE A CA 1
ATOM 3665 C C . PHE A 1 463 ? 17.684 -30.593 -6.564 1.00 96.31 463 PHE A C 1
ATOM 3667 O O . PHE A 1 463 ? 16.907 -31.369 -6.004 1.00 96.31 463 PHE A O 1
ATOM 3674 N N . THR A 1 464 ? 19.010 -30.700 -6.421 1.00 95.44 464 THR A N 1
ATOM 3675 C CA . THR A 1 464 ? 19.657 -31.784 -5.657 1.00 95.44 464 THR A CA 1
ATOM 3676 C C . THR A 1 464 ? 20.384 -31.339 -4.388 1.00 95.44 464 THR A C 1
ATOM 3678 O O . THR A 1 464 ? 20.706 -32.190 -3.557 1.00 95.44 464 THR A O 1
ATOM 3681 N N . ALA A 1 465 ? 20.623 -30.040 -4.202 1.00 95.19 465 ALA A N 1
ATOM 3682 C CA . ALA A 1 465 ? 21.227 -29.498 -2.990 1.00 95.19 465 ALA A CA 1
ATOM 3683 C C . ALA A 1 465 ? 20.278 -29.512 -1.772 1.00 95.19 465 ALA A C 1
ATOM 3685 O O . ALA A 1 465 ? 19.052 -29.579 -1.898 1.00 95.19 465 ALA A O 1
ATOM 3686 N N . SER A 1 466 ? 20.879 -29.449 -0.579 1.00 90.06 466 SER A N 1
ATOM 3687 C CA . SER A 1 466 ? 20.188 -29.413 0.718 1.00 90.06 466 SER A CA 1
ATOM 3688 C C . SER A 1 466 ? 19.889 -28.001 1.239 1.00 90.06 466 SER A C 1
ATOM 3690 O O . SER A 1 466 ? 18.980 -27.842 2.041 1.00 90.06 466 SER A O 1
ATOM 3692 N N . GLY A 1 467 ? 20.672 -27.011 0.811 1.00 89.00 467 GLY A N 1
ATOM 3693 C CA . GLY A 1 467 ? 20.608 -25.609 1.232 1.00 89.00 467 GLY A CA 1
ATOM 3694 C C . GLY A 1 467 ? 21.570 -24.761 0.385 1.00 89.00 467 GLY A C 1
ATOM 3695 O O . GLY A 1 467 ? 22.530 -25.330 -0.159 1.00 89.00 467 GLY A O 1
ATOM 3696 N N . PRO A 1 468 ? 21.315 -23.455 0.216 1.00 86.75 468 PRO A N 1
ATOM 3697 C CA . PRO A 1 468 ? 21.957 -22.608 -0.797 1.00 86.75 468 PRO A CA 1
ATOM 3698 C C . PRO A 1 468 ? 23.488 -22.583 -0.720 1.00 86.75 468 PRO A C 1
ATOM 3700 O O . PRO A 1 468 ? 24.172 -22.810 -1.724 1.00 86.75 468 PRO A O 1
ATOM 3703 N N . SER A 1 469 ? 24.026 -22.452 0.494 1.00 88.62 469 SER A N 1
ATOM 3704 C CA . SER A 1 469 ? 25.461 -22.413 0.810 1.00 88.62 469 SER A CA 1
ATOM 3705 C C . SER A 1 469 ? 26.255 -23.667 0.391 1.00 88.62 469 SER A C 1
ATOM 3707 O O . SER A 1 469 ? 27.488 -23.678 0.435 1.00 88.62 469 SER A O 1
ATOM 3709 N N . ASN A 1 470 ? 25.592 -24.728 -0.091 1.00 91.62 470 ASN A N 1
ATOM 3710 C CA . ASN A 1 470 ? 26.230 -25.930 -0.644 1.00 91.62 470 ASN A CA 1
ATOM 3711 C C . ASN A 1 470 ? 26.596 -25.814 -2.139 1.00 91.62 470 ASN A C 1
ATOM 3713 O O . ASN A 1 470 ? 27.234 -26.722 -2.679 1.00 91.62 470 ASN A O 1
ATOM 3717 N N . ILE A 1 471 ? 26.189 -24.740 -2.825 1.00 93.62 471 ILE A N 1
ATOM 3718 C CA . ILE A 1 471 ? 26.240 -24.652 -4.289 1.00 93.62 471 ILE A CA 1
ATOM 3719 C C . ILE A 1 471 ? 27.434 -23.790 -4.760 1.00 93.62 471 ILE A C 1
ATOM 3721 O O . ILE A 1 471 ? 27.557 -22.632 -4.362 1.00 93.62 471 ILE A O 1
ATOM 3725 N N . PRO A 1 472 ? 28.329 -24.287 -5.645 1.00 93.94 472 PRO A N 1
ATOM 3726 C CA . PRO A 1 472 ? 29.565 -23.572 -6.007 1.00 93.94 472 PRO A CA 1
ATOM 3727 C C . PRO A 1 472 ? 29.383 -22.278 -6.812 1.00 93.94 472 PRO A C 1
ATOM 3729 O O . PRO A 1 472 ? 30.325 -21.487 -6.930 1.00 93.94 472 PRO A O 1
ATOM 3732 N N . SER A 1 473 ? 28.220 -22.071 -7.431 1.00 91.88 473 SER A N 1
ATOM 3733 C CA . SER A 1 473 ? 27.850 -20.778 -8.004 1.00 91.88 473 SER A CA 1
ATOM 3734 C C . SER A 1 473 ? 27.401 -19.793 -6.924 1.00 91.88 473 SER A C 1
ATOM 3736 O O . SER A 1 473 ? 27.752 -18.630 -7.046 1.00 91.88 473 SER A O 1
ATOM 3738 N N . VAL A 1 474 ? 26.714 -20.245 -5.866 1.00 91.75 474 VAL A N 1
ATOM 3739 C CA . VAL A 1 474 ? 26.215 -19.408 -4.752 1.00 91.75 474 VAL A CA 1
ATOM 3740 C C . VAL A 1 474 ? 27.381 -18.849 -3.947 1.00 91.75 474 VAL A C 1
ATOM 3742 O O . VAL A 1 474 ? 27.563 -17.642 -3.885 1.00 91.75 474 VAL A O 1
ATOM 3745 N N . GLN A 1 475 ? 28.302 -19.715 -3.529 1.00 92.31 475 GLN A N 1
ATOM 3746 C CA . GLN A 1 475 ? 29.518 -19.302 -2.818 1.00 92.31 475 GLN A CA 1
ATOM 3747 C C . GLN A 1 475 ? 30.366 -18.291 -3.608 1.00 92.31 475 GLN A C 1
ATOM 3749 O O . GLN A 1 475 ? 30.985 -17.391 -3.038 1.00 92.31 475 GLN A O 1
ATOM 3754 N N . ARG A 1 476 ? 30.436 -18.438 -4.942 1.00 91.94 476 ARG A N 1
ATOM 3755 C CA . ARG A 1 476 ? 31.120 -17.463 -5.808 1.00 91.94 476 ARG A CA 1
ATOM 3756 C C . ARG A 1 476 ? 30.335 -16.166 -5.879 1.00 91.94 476 ARG A C 1
ATOM 3758 O O . ARG A 1 476 ? 30.937 -15.102 -5.817 1.00 91.94 476 ARG A O 1
ATOM 3765 N N . TYR A 1 477 ? 29.027 -16.292 -6.031 1.00 89.44 477 TYR A N 1
ATOM 3766 C CA . TYR A 1 477 ? 28.109 -15.189 -6.106 1.00 89.44 477 TYR A CA 1
ATOM 3767 C C . TYR A 1 477 ? 28.242 -14.291 -4.857 1.00 89.44 477 TYR A C 1
ATOM 3769 O O . TYR A 1 477 ? 28.670 -13.148 -4.997 1.00 89.44 477 TYR A O 1
ATOM 3777 N N . GLU A 1 478 ? 28.056 -14.845 -3.652 1.00 88.06 478 GLU A N 1
ATOM 3778 C CA . GLU A 1 478 ? 28.294 -14.179 -2.357 1.00 88.06 478 GLU A CA 1
ATOM 3779 C C . GLU A 1 478 ? 29.680 -13.514 -2.277 1.00 88.06 478 GLU A C 1
ATOM 3781 O O . GLU A 1 478 ? 29.850 -12.429 -1.723 1.00 88.06 478 GLU A O 1
ATOM 3786 N N . THR A 1 479 ? 30.702 -14.181 -2.821 1.00 88.62 479 THR A N 1
ATOM 3787 C CA . THR A 1 479 ? 32.095 -13.724 -2.751 1.00 88.62 479 THR A CA 1
ATOM 3788 C C . THR A 1 479 ? 32.375 -12.552 -3.689 1.00 88.62 479 THR A C 1
ATOM 3790 O O . THR A 1 479 ? 33.126 -11.649 -3.323 1.00 88.62 479 THR A O 1
ATOM 3793 N N . GLU A 1 480 ? 31.852 -12.566 -4.916 1.00 88.75 480 GLU A N 1
ATOM 3794 C CA . GLU A 1 480 ? 32.023 -11.467 -5.876 1.00 88.75 480 GLU A CA 1
ATOM 3795 C C . GLU A 1 480 ? 31.186 -10.252 -5.455 1.00 88.75 480 GLU A C 1
ATOM 3797 O O . GLU A 1 480 ? 31.663 -9.127 -5.529 1.00 88.75 480 GLU A O 1
ATOM 3802 N N . LEU A 1 481 ? 30.007 -10.489 -4.894 1.00 83.88 481 LEU A N 1
ATOM 3803 C CA . LEU A 1 481 ? 29.126 -9.510 -4.268 1.00 83.88 481 LEU A CA 1
ATOM 3804 C C . LEU A 1 481 ? 29.778 -8.757 -3.105 1.00 83.88 481 LEU A C 1
ATOM 3806 O O . LEU A 1 481 ? 29.953 -7.544 -3.187 1.00 83.88 481 LEU A O 1
ATOM 3810 N N . LYS A 1 482 ? 30.253 -9.480 -2.080 1.00 83.44 482 LYS A N 1
ATOM 3811 C CA . LYS A 1 482 ? 30.912 -8.908 -0.889 1.00 83.44 482 LYS A CA 1
ATOM 3812 C C . LYS A 1 482 ? 32.259 -8.232 -1.211 1.00 83.44 482 LYS A C 1
ATOM 3814 O O . LYS A 1 482 ? 32.901 -7.668 -0.328 1.00 83.44 482 LYS A O 1
ATOM 3819 N N . GLN A 1 483 ? 32.705 -8.261 -2.474 1.00 85.12 483 GLN A N 1
ATOM 3820 C CA . GLN A 1 483 ? 33.808 -7.441 -2.998 1.00 85.12 483 GLN A CA 1
ATOM 3821 C C . GLN A 1 483 ? 33.357 -6.125 -3.650 1.00 85.12 483 GLN A C 1
ATOM 3823 O O . GLN A 1 483 ? 34.196 -5.237 -3.808 1.00 85.12 483 GLN A O 1
ATOM 3828 N N . ILE A 1 484 ? 32.092 -6.000 -4.055 1.00 82.31 484 ILE A N 1
ATOM 3829 C CA . ILE A 1 484 ? 31.539 -4.798 -4.691 1.00 82.31 484 ILE A CA 1
ATOM 3830 C C . ILE A 1 484 ? 30.758 -3.962 -3.659 1.00 82.31 484 ILE A C 1
ATOM 3832 O O . ILE A 1 484 ? 30.928 -2.748 -3.658 1.00 82.31 484 ILE A O 1
ATOM 3836 N N . SER A 1 485 ? 30.029 -4.593 -2.728 1.00 72.88 485 SER A N 1
ATOM 3837 C CA . SER A 1 485 ? 29.386 -3.926 -1.575 1.00 72.88 485 SER A CA 1
ATOM 3838 C C . SER A 1 485 ? 30.377 -3.418 -0.519 1.00 72.88 485 SER A C 1
ATOM 3840 O O . SER A 1 485 ? 30.027 -2.689 0.400 1.00 72.88 485 SER A O 1
ATOM 3842 N N . ALA A 1 486 ? 31.654 -3.802 -0.618 1.00 71.56 486 ALA A N 1
ATOM 3843 C CA . ALA A 1 486 ? 32.683 -3.328 0.299 1.00 71.56 486 ALA A CA 1
ATOM 3844 C C . ALA A 1 486 ? 33.009 -1.841 0.024 1.00 71.56 486 ALA A C 1
ATOM 3846 O O . ALA A 1 486 ? 33.552 -1.541 -1.047 1.00 71.56 486 ALA A O 1
ATOM 3847 N N . PRO A 1 487 ? 32.768 -0.910 0.974 1.00 56.66 487 PRO A N 1
ATOM 3848 C CA . PRO A 1 487 ? 32.830 0.526 0.713 1.00 56.66 487 PRO A CA 1
ATOM 3849 C C . PRO A 1 487 ? 34.192 0.963 0.166 1.00 56.66 487 PRO A C 1
ATOM 3851 O O . PRO A 1 487 ? 35.264 0.654 0.708 1.00 56.66 487 PRO A O 1
ATOM 3854 N N . SER A 1 488 ? 34.149 1.685 -0.954 1.00 51.47 488 SER A N 1
ATOM 3855 C CA . SER A 1 488 ? 35.340 1.984 -1.737 1.00 51.47 488 SER A CA 1
ATOM 3856 C C . SER A 1 488 ? 36.304 2.901 -0.977 1.00 51.47 488 SER A C 1
ATOM 3858 O O . SER A 1 488 ? 35.982 3.971 -0.458 1.00 51.47 488 SER A O 1
ATOM 3860 N N . ARG A 1 489 ? 37.579 2.503 -0.971 1.00 43.78 489 ARG A N 1
ATOM 3861 C CA . ARG A 1 489 ? 38.648 3.232 -0.273 1.00 43.78 489 ARG A CA 1
ATOM 3862 C C . ARG A 1 489 ? 38.986 4.593 -0.905 1.00 43.78 489 ARG A C 1
ATOM 3864 O O . ARG A 1 489 ? 39.878 5.276 -0.403 1.00 43.78 489 ARG A O 1
ATOM 3871 N N . ALA A 1 490 ? 38.340 4.966 -2.011 1.00 40.03 490 ALA A N 1
ATOM 3872 C CA . ALA A 1 490 ? 38.534 6.248 -2.684 1.00 40.03 490 ALA A CA 1
ATOM 3873 C C . ALA A 1 490 ? 37.652 7.367 -2.104 1.00 40.03 490 ALA A C 1
ATOM 3875 O O . ALA A 1 490 ? 38.096 8.514 -2.049 1.00 40.03 490 ALA A O 1
ATOM 3876 N N . ASP A 1 491 ? 36.448 7.050 -1.633 1.00 42.00 491 ASP A N 1
ATOM 3877 C CA . ASP A 1 491 ? 35.399 8.052 -1.388 1.00 42.00 491 ASP A CA 1
ATOM 3878 C C . ASP A 1 491 ? 35.638 8.831 -0.087 1.00 42.00 491 ASP A C 1
ATOM 3880 O O . ASP A 1 491 ? 35.511 10.058 -0.049 1.00 42.00 491 ASP A O 1
ATOM 3884 N N . SER A 1 492 ? 36.234 8.159 0.906 1.00 41.94 492 SER A N 1
ATOM 3885 C CA . SER A 1 492 ? 36.869 8.784 2.083 1.00 41.94 492 SER A CA 1
ATOM 3886 C C . SER A 1 492 ? 37.912 9.876 1.757 1.00 41.94 492 SER A C 1
ATOM 3888 O O . SER A 1 492 ? 38.272 10.665 2.629 1.00 41.94 492 SER A O 1
ATOM 3890 N N . PHE A 1 493 ? 38.409 9.950 0.515 1.00 38.88 493 PHE A N 1
ATOM 3891 C CA . PHE A 1 493 ? 39.381 10.950 0.052 1.00 38.88 493 PHE A CA 1
ATOM 3892 C C . PHE A 1 493 ? 38.740 12.125 -0.718 1.00 38.88 493 PHE A C 1
ATOM 3894 O O . PHE A 1 493 ? 39.429 13.093 -1.057 1.00 38.88 493 PHE A O 1
ATOM 3901 N N . ILE A 1 494 ? 37.439 12.057 -1.018 1.00 44.50 494 ILE A N 1
ATOM 3902 C CA . ILE A 1 494 ? 36.698 13.095 -1.756 1.00 44.50 494 ILE A CA 1
ATOM 3903 C C . ILE A 1 494 ? 36.097 14.118 -0.779 1.00 44.50 494 ILE A C 1
ATOM 3905 O O . ILE A 1 494 ? 36.270 15.325 -0.976 1.00 44.50 494 ILE A O 1
ATOM 3909 N N . LEU A 1 495 ? 35.504 13.641 0.321 1.00 44.28 495 LEU A N 1
ATOM 3910 C CA . LEU A 1 495 ? 34.843 14.449 1.359 1.00 44.28 495 LEU A CA 1
ATOM 3911 C C . LEU A 1 495 ? 35.723 15.575 1.943 1.00 44.28 495 LEU A C 1
ATOM 3913 O O . LEU A 1 495 ? 35.233 16.677 2.194 1.00 44.28 495 LEU A O 1
ATOM 3917 N N . GLU A 1 496 ? 37.041 15.369 2.090 1.00 44.22 496 GLU A N 1
ATOM 3918 C CA . GLU A 1 496 ? 37.951 16.389 2.652 1.00 44.22 496 GLU A CA 1
ATOM 3919 C C . GLU A 1 496 ? 38.011 17.681 1.797 1.00 44.22 496 GLU A C 1
ATOM 3921 O O . GLU A 1 496 ? 38.308 18.765 2.312 1.00 44.22 496 GLU A O 1
ATOM 3926 N N . LYS A 1 497 ? 37.686 17.614 0.496 1.00 44.06 497 LYS A N 1
ATOM 3927 C CA . LYS A 1 497 ? 37.717 18.783 -0.403 1.00 44.06 497 LYS A CA 1
ATOM 3928 C C . LYS A 1 497 ? 36.439 19.616 -0.412 1.00 44.06 497 LYS A C 1
ATOM 3930 O O . LYS A 1 497 ? 36.528 20.830 -0.618 1.00 44.06 497 LYS A O 1
ATOM 3935 N N . ASP A 1 498 ? 35.273 19.012 -0.211 1.00 46.88 498 ASP A N 1
ATOM 3936 C CA . ASP A 1 498 ? 33.999 19.658 -0.567 1.00 46.88 498 ASP A CA 1
ATOM 3937 C C . ASP A 1 498 ? 33.614 20.814 0.384 1.00 46.88 498 ASP A C 1
ATOM 3939 O O . ASP A 1 498 ? 33.017 21.822 -0.004 1.00 46.88 498 ASP A O 1
ATOM 3943 N N . SER A 1 499 ? 34.139 20.784 1.616 1.00 43.91 499 SER A N 1
ATOM 3944 C CA . SER A 1 499 ? 34.058 21.890 2.592 1.00 43.91 499 SER A CA 1
ATOM 3945 C C . SER A 1 499 ? 34.651 23.235 2.109 1.00 43.91 499 SER A C 1
ATOM 3947 O O . SER A 1 499 ? 34.428 24.289 2.734 1.00 43.91 499 SER A O 1
ATOM 3949 N N . SER A 1 500 ? 35.414 23.208 1.008 1.00 48.25 500 SER A N 1
ATOM 3950 C CA . SER A 1 500 ? 35.959 24.384 0.317 1.00 48.25 500 SER A CA 1
ATOM 3951 C C . SER A 1 500 ? 35.105 24.860 -0.865 1.00 48.25 500 SER A C 1
ATOM 3953 O O . SER A 1 500 ? 35.245 26.019 -1.253 1.00 48.25 500 SER A O 1
ATOM 3955 N N . LEU A 1 501 ? 34.226 24.015 -1.417 1.00 48.19 501 LEU A N 1
ATOM 3956 C CA . LEU A 1 501 ? 33.349 24.352 -2.544 1.00 48.19 501 LEU A CA 1
ATOM 3957 C C . LEU A 1 501 ? 32.034 24.990 -2.087 1.00 48.19 501 LEU A C 1
ATOM 3959 O O . LEU A 1 501 ? 31.668 26.017 -2.654 1.00 48.19 501 LEU A O 1
ATOM 3963 N N . ARG A 1 502 ? 31.375 24.485 -1.026 1.00 47.84 502 ARG A N 1
ATOM 3964 C CA . ARG A 1 502 ? 30.114 25.081 -0.510 1.00 47.84 502 ARG A CA 1
ATOM 3965 C C . ARG A 1 502 ? 30.236 26.602 -0.271 1.00 47.84 502 ARG A C 1
ATOM 3967 O O . ARG A 1 502 ? 29.435 27.370 -0.792 1.00 47.84 502 ARG A O 1
ATOM 3974 N N . LYS A 1 503 ? 31.349 27.058 0.330 1.00 57.50 503 LYS A N 1
ATOM 3975 C CA . LYS A 1 503 ? 31.664 28.492 0.560 1.00 57.50 503 LYS A CA 1
ATOM 3976 C C . LYS A 1 503 ? 31.799 29.358 -0.706 1.00 57.50 503 LYS A C 1
ATOM 3978 O O . LYS A 1 503 ? 31.923 30.578 -0.592 1.00 57.50 503 LYS A O 1
ATOM 3983 N N . LEU A 1 504 ? 31.870 28.753 -1.892 1.00 49.25 504 LEU A N 1
ATOM 3984 C CA . LEU A 1 504 ? 31.901 29.450 -3.178 1.00 49.25 504 LEU A CA 1
ATOM 3985 C C . LEU A 1 504 ? 30.487 29.629 -3.759 1.00 49.25 504 LEU A C 1
ATOM 3987 O O . LEU A 1 504 ? 30.232 30.630 -4.426 1.00 49.25 504 LEU A O 1
ATOM 3991 N N . PHE A 1 505 ? 29.580 28.684 -3.488 1.00 49.03 505 PHE A N 1
ATOM 3992 C CA . PHE A 1 505 ? 28.198 28.698 -3.976 1.00 49.03 505 PHE A CA 1
ATOM 3993 C C . PHE A 1 505 ? 27.312 29.687 -3.212 1.00 49.03 505 PHE A C 1
ATOM 3995 O O . PHE A 1 505 ? 26.544 30.408 -3.850 1.00 49.03 505 PHE A O 1
ATOM 4002 N N . ASP A 1 506 ? 27.498 29.827 -1.894 1.00 51.75 506 ASP A N 1
ATOM 4003 C CA . ASP A 1 506 ? 26.785 30.824 -1.072 1.00 51.75 506 ASP A CA 1
ATOM 4004 C C . ASP A 1 506 ? 26.907 32.249 -1.660 1.00 51.75 506 ASP A C 1
ATOM 4006 O O . ASP A 1 506 ? 25.957 33.027 -1.678 1.00 51.75 506 ASP A O 1
ATOM 4010 N N . GLY A 1 507 ? 28.085 32.583 -2.207 1.00 59.66 507 GLY A N 1
ATOM 4011 C CA . GLY A 1 507 ? 28.374 33.881 -2.829 1.00 59.66 507 GLY A CA 1
ATOM 4012 C C . GLY A 1 507 ? 27.863 34.060 -4.266 1.00 59.66 507 GLY A C 1
ATOM 4013 O O . GLY A 1 507 ? 28.040 35.140 -4.833 1.00 59.66 507 GLY A O 1
ATOM 4014 N N . LEU A 1 508 ? 27.265 33.027 -4.870 1.00 51.75 508 LEU A N 1
ATOM 4015 C CA . LEU A 1 508 ? 26.649 33.081 -6.202 1.00 51.75 508 LEU A CA 1
ATOM 4016 C C . LEU A 1 508 ? 25.129 33.296 -6.132 1.00 51.75 508 LEU A C 1
ATOM 4018 O O . LEU A 1 508 ? 24.589 33.964 -7.015 1.00 51.75 508 LEU A O 1
ATOM 4022 N N . ALA A 1 509 ? 24.458 32.809 -5.081 1.00 49.12 509 ALA A N 1
ATOM 4023 C CA . ALA A 1 509 ? 23.018 33.002 -4.871 1.00 49.12 509 ALA A CA 1
ATOM 4024 C C . ALA A 1 509 ? 22.643 34.494 -4.756 1.00 49.12 509 ALA A C 1
ATOM 4026 O O . ALA A 1 509 ? 21.832 34.986 -5.540 1.00 49.12 509 ALA A O 1
ATOM 4027 N N . ASP A 1 510 ? 23.356 35.245 -3.904 1.00 54.12 510 ASP A N 1
ATOM 4028 C CA . ASP A 1 510 ? 23.260 36.714 -3.738 1.00 54.12 510 ASP A CA 1
ATOM 4029 C C . ASP A 1 510 ? 23.353 37.505 -5.066 1.00 54.12 510 ASP A C 1
ATOM 4031 O O . ASP A 1 510 ? 22.944 38.667 -5.156 1.00 54.12 510 ASP A O 1
ATOM 4035 N N . LEU A 1 511 ? 23.948 36.902 -6.100 1.00 54.19 511 LEU A N 1
ATOM 4036 C CA . LEU A 1 511 ? 24.198 37.485 -7.418 1.00 54.19 511 LEU A CA 1
ATOM 4037 C C . LEU A 1 511 ? 23.114 37.118 -8.451 1.00 54.19 511 LEU A C 1
ATOM 4039 O O . LEU A 1 511 ? 22.979 37.819 -9.457 1.00 54.19 511 LEU A O 1
ATOM 4043 N N . HIS A 1 512 ? 22.335 36.062 -8.199 1.00 52.12 512 HIS A N 1
ATOM 4044 C CA . HIS A 1 512 ? 21.247 35.593 -9.059 1.00 52.12 512 HIS A CA 1
ATOM 4045 C C . HIS A 1 512 ? 19.991 36.468 -8.914 1.00 52.12 512 HIS A C 1
ATOM 4047 O O . HIS A 1 512 ? 19.451 36.945 -9.914 1.00 52.12 512 HIS A O 1
ATOM 4053 N N . ASP A 1 513 ? 19.596 36.791 -7.679 1.00 53.44 513 ASP A N 1
ATOM 4054 C CA . ASP A 1 513 ? 18.425 37.634 -7.378 1.00 53.44 513 ASP A CA 1
ATOM 4055 C C . ASP A 1 513 ? 18.528 39.033 -8.014 1.00 53.44 513 ASP A C 1
ATOM 4057 O O . ASP A 1 513 ? 17.562 39.579 -8.552 1.00 53.44 513 ASP A O 1
ATOM 4061 N N . GLN A 1 514 ? 19.743 39.593 -8.040 1.00 54.16 514 GLN A N 1
ATOM 4062 C CA . GLN A 1 514 ? 20.053 40.877 -8.687 1.00 54.16 514 GLN A CA 1
ATOM 4063 C C . GLN A 1 514 ? 19.963 40.828 -10.227 1.00 54.16 514 GLN A C 1
ATOM 4065 O O . GLN A 1 514 ? 19.983 41.873 -10.881 1.00 54.16 514 GLN A O 1
ATOM 4070 N N . PHE A 1 515 ? 19.889 39.634 -10.821 1.00 45.62 515 PHE A N 1
ATOM 4071 C CA . PHE A 1 515 ? 19.770 39.405 -12.263 1.00 45.62 515 PHE A CA 1
ATOM 4072 C C . PHE A 1 515 ? 18.313 39.127 -12.673 1.00 45.62 515 PHE A C 1
ATOM 4074 O O . PHE A 1 515 ? 17.846 39.650 -13.688 1.00 45.62 515 PHE A O 1
ATOM 4081 N N . GLU A 1 516 ? 17.572 38.396 -11.836 1.00 47.81 516 GLU A N 1
ATOM 4082 C CA . GLU A 1 516 ? 16.115 38.186 -11.906 1.00 47.81 516 GLU A CA 1
ATOM 4083 C C . GLU A 1 516 ? 15.328 39.512 -11.979 1.00 47.81 516 GLU A C 1
ATOM 4085 O O . GLU A 1 516 ? 14.414 39.659 -12.797 1.00 47.81 516 GLU A O 1
ATOM 4090 N N . GLU A 1 517 ? 15.703 40.515 -11.172 1.00 43.69 517 GLU A N 1
ATOM 4091 C CA . GLU A 1 517 ? 15.050 41.838 -11.174 1.00 43.69 517 GLU A CA 1
ATOM 4092 C C . GLU A 1 517 ? 15.268 42.609 -12.497 1.00 43.69 517 GLU A C 1
ATOM 4094 O O . GLU A 1 517 ? 14.430 43.422 -12.890 1.00 43.69 517 GLU A O 1
ATOM 4099 N N . LEU A 1 518 ? 16.346 42.314 -13.239 1.00 42.62 518 LEU A N 1
ATOM 4100 C CA . LEU A 1 518 ? 16.678 42.970 -14.511 1.00 42.62 518 LEU A CA 1
ATOM 4101 C C . LEU A 1 518 ? 16.029 42.318 -15.744 1.00 42.62 518 LEU A C 1
ATOM 4103 O O . LEU A 1 518 ? 15.805 43.011 -16.737 1.00 42.62 518 LEU A O 1
ATOM 4107 N N . GLN A 1 519 ? 15.711 41.017 -15.720 1.00 41.81 519 GLN A N 1
ATOM 4108 C CA . GLN A 1 519 ? 15.121 40.346 -16.894 1.00 41.81 519 GLN A CA 1
ATOM 4109 C C . GLN A 1 519 ? 13.633 40.664 -17.110 1.00 41.81 519 GLN A C 1
ATOM 4111 O O . GLN A 1 519 ? 13.136 40.598 -18.238 1.00 41.81 519 GLN A O 1
ATOM 4116 N N . LYS A 1 520 ? 12.913 41.061 -16.055 1.00 46.88 520 LYS A N 1
ATOM 4117 C CA . LYS A 1 520 ? 11.451 41.258 -16.084 1.00 46.88 520 LYS A CA 1
ATOM 4118 C C . LYS A 1 520 ? 10.972 42.458 -16.924 1.00 46.88 520 LYS A C 1
ATOM 4120 O O . LYS A 1 520 ? 9.768 42.592 -17.136 1.00 46.88 520 LYS A O 1
ATOM 4125 N N . GLU A 1 521 ? 11.870 43.287 -17.472 1.00 38.81 521 GLU A N 1
ATOM 4126 C CA . GLU A 1 521 ? 11.516 44.403 -18.372 1.00 38.81 521 GLU A CA 1
ATOM 4127 C C . GLU A 1 521 ? 11.577 44.084 -19.892 1.00 38.81 521 GLU A C 1
ATOM 4129 O O . GLU A 1 521 ? 11.095 44.894 -20.690 1.00 38.81 521 GLU A O 1
ATOM 4134 N N . SER A 1 522 ? 12.125 42.940 -20.348 1.00 35.72 522 SER A N 1
ATOM 4135 C CA . SER A 1 522 ? 12.513 42.755 -21.770 1.00 35.72 522 SER A CA 1
ATOM 4136 C C . SER A 1 522 ? 11.844 41.606 -22.564 1.00 35.72 522 SER A C 1
ATOM 4138 O O . SER A 1 522 ? 12.448 40.571 -22.812 1.00 35.72 522 SER A O 1
ATOM 4140 N N . PHE A 1 523 ? 10.637 41.876 -23.079 1.00 36.03 523 PHE A N 1
ATOM 4141 C CA . PHE A 1 523 ? 10.089 41.468 -24.402 1.00 36.03 523 PHE A CA 1
ATOM 4142 C C . PHE A 1 523 ? 10.206 40.014 -24.961 1.00 36.03 523 PHE A C 1
ATOM 4144 O O . PHE A 1 523 ? 11.197 39.637 -25.572 1.00 36.03 523 PHE A O 1
ATOM 4151 N N . TYR A 1 524 ? 9.060 39.312 -24.974 1.00 38.88 524 TYR A N 1
ATOM 4152 C CA . TYR A 1 524 ? 8.392 38.643 -26.126 1.00 38.88 524 TYR A CA 1
ATOM 4153 C C . TYR A 1 524 ? 9.187 38.062 -27.339 1.00 38.88 524 TYR A C 1
ATOM 4155 O O . TYR A 1 524 ? 9.712 38.811 -28.163 1.00 38.88 524 TYR A O 1
ATOM 4163 N N . GLY A 1 525 ? 8.961 36.761 -27.618 1.00 35.00 525 GLY A N 1
ATOM 4164 C CA . GLY A 1 525 ? 9.122 36.089 -28.936 1.00 35.00 525 GLY A CA 1
ATOM 4165 C C . GLY A 1 525 ? 10.437 35.302 -29.119 1.00 35.00 525 GLY A C 1
ATOM 4166 O O . GLY A 1 525 ? 11.428 35.641 -28.492 1.00 35.00 525 GLY A O 1
ATOM 4167 N N . ILE A 1 526 ? 10.559 34.260 -29.963 1.00 35.62 526 ILE A N 1
ATOM 4168 C CA . ILE A 1 526 ? 9.686 33.666 -31.017 1.00 35.62 526 ILE A CA 1
ATOM 4169 C C . ILE A 1 526 ? 9.970 32.117 -31.094 1.00 35.62 526 ILE A C 1
ATOM 4171 O O . ILE A 1 526 ? 10.392 31.572 -30.082 1.00 35.62 526 ILE A O 1
ATOM 4175 N N . PRO A 1 527 ? 9.887 31.406 -32.246 1.00 38.66 527 PRO A N 1
ATOM 4176 C CA . PRO A 1 527 ? 8.737 30.750 -32.889 1.00 38.66 527 PRO A CA 1
ATOM 4177 C C . PRO A 1 527 ? 8.614 29.211 -32.670 1.00 38.66 527 PRO A C 1
ATOM 4179 O O . PRO A 1 527 ? 9.505 28.544 -32.160 1.00 38.66 527 PRO A O 1
ATOM 4182 N N . GLU A 1 528 ? 7.505 28.636 -33.149 1.00 38.84 528 GLU A N 1
ATOM 4183 C CA . GLU A 1 528 ? 6.986 27.274 -32.878 1.00 38.84 528 GLU A CA 1
ATOM 4184 C C . GLU A 1 528 ? 7.619 26.122 -33.714 1.00 38.84 528 GLU A C 1
ATOM 4186 O O . GLU A 1 528 ? 7.195 24.968 -33.642 1.00 38.84 528 GLU A O 1
ATOM 4191 N N . ASP A 1 529 ? 8.633 26.403 -34.539 1.00 36.44 529 ASP A N 1
ATOM 4192 C CA . ASP A 1 529 ? 8.990 25.557 -35.696 1.00 36.44 529 ASP A CA 1
ATOM 4193 C C . ASP A 1 529 ? 9.875 24.319 -35.402 1.00 36.44 529 ASP A C 1
ATOM 4195 O O . ASP A 1 529 ? 10.118 23.514 -36.307 1.00 36.44 529 ASP A O 1
ATOM 4199 N N . GLN A 1 530 ? 10.367 24.131 -34.169 1.00 35.91 530 GLN A N 1
ATOM 4200 C CA . GLN A 1 530 ? 11.395 23.115 -33.853 1.00 35.91 530 GLN A CA 1
ATOM 4201 C C . GLN A 1 530 ? 10.878 21.851 -33.129 1.00 35.91 530 GLN A C 1
ATOM 4203 O O . GLN A 1 530 ? 11.602 20.865 -33.030 1.00 35.91 530 GLN A O 1
ATOM 4208 N N . VAL A 1 531 ? 9.608 21.810 -32.713 1.00 40.34 531 VAL A N 1
ATOM 4209 C CA . VAL A 1 531 ? 9.012 20.696 -31.927 1.00 40.34 531 VAL A CA 1
ATOM 4210 C C . VAL A 1 531 ? 8.749 19.421 -32.764 1.00 40.34 531 VAL A C 1
ATOM 4212 O O . VAL A 1 531 ? 8.387 18.369 -32.247 1.00 40.34 531 VAL A O 1
ATOM 4215 N N . ARG A 1 532 ? 8.899 19.480 -34.094 1.00 33.97 532 ARG A N 1
ATOM 4216 C CA . ARG A 1 532 ? 8.129 18.626 -35.019 1.00 33.97 532 ARG A CA 1
ATOM 4217 C C . ARG A 1 532 ? 8.887 17.489 -35.724 1.00 33.97 532 ARG A C 1
ATOM 4219 O O . ARG A 1 532 ? 8.540 17.169 -36.864 1.00 33.97 532 ARG A O 1
ATOM 4226 N N . ARG A 1 533 ? 9.929 16.904 -35.111 1.00 34.28 533 ARG A N 1
ATOM 4227 C CA . ARG A 1 533 ? 10.738 15.838 -35.757 1.00 34.28 533 ARG A CA 1
ATOM 4228 C C . ARG A 1 533 ? 11.109 14.590 -34.954 1.00 34.28 533 ARG A C 1
ATOM 4230 O O . ARG A 1 533 ? 11.538 13.637 -35.592 1.00 34.28 533 ARG A O 1
ATOM 4237 N N . GLU A 1 534 ? 10.891 14.535 -33.641 1.00 38.84 534 GLU A N 1
ATOM 4238 C CA . GLU A 1 534 ? 11.247 13.344 -32.835 1.00 38.84 534 GLU A CA 1
ATOM 4239 C C . GLU A 1 534 ? 10.035 12.681 -32.144 1.00 38.84 534 GLU A C 1
ATOM 4241 O O . GLU A 1 534 ? 10.148 11.620 -31.542 1.00 38.84 534 GLU A O 1
ATOM 4246 N N . SER A 1 535 ? 8.824 13.212 -32.347 1.00 34.94 535 SER A N 1
ATOM 4247 C CA . SER A 1 535 ? 7.560 12.678 -31.811 1.00 34.94 535 SER A CA 1
ATOM 4248 C C . SER A 1 535 ? 6.968 11.516 -32.638 1.00 34.94 535 SER A C 1
ATOM 4250 O O . SER A 1 535 ? 5.776 11.523 -32.934 1.00 34.94 535 SER A O 1
ATOM 4252 N N . THR A 1 536 ? 7.786 10.574 -33.125 1.00 36.97 536 THR A N 1
ATOM 4253 C CA . THR A 1 536 ? 7.336 9.529 -34.085 1.00 36.97 536 THR A CA 1
ATOM 4254 C C . THR A 1 536 ? 7.714 8.092 -33.710 1.00 36.97 536 THR A C 1
ATOM 4256 O O . THR A 1 536 ? 7.791 7.234 -34.585 1.00 36.97 536 THR A O 1
ATOM 4259 N N . PHE A 1 537 ? 7.909 7.806 -32.416 1.00 40.59 537 PHE A N 1
ATOM 4260 C CA . PHE A 1 537 ? 8.042 6.420 -31.930 1.00 40.59 537 PHE A CA 1
ATOM 4261 C C . PHE A 1 537 ? 7.402 6.107 -30.561 1.00 40.59 537 PHE A C 1
ATOM 4263 O O . PHE A 1 537 ? 7.409 4.951 -30.156 1.00 40.59 537 PHE A O 1
ATOM 4270 N N . LEU A 1 538 ? 6.834 7.094 -29.852 1.00 48.03 538 LEU A N 1
ATOM 4271 C CA . LEU A 1 538 ? 6.165 6.906 -28.549 1.00 48.03 538 LEU A CA 1
ATOM 4272 C C . LEU A 1 538 ? 4.871 7.737 -28.442 1.00 48.03 538 LEU A C 1
ATOM 4274 O O . LEU A 1 538 ? 4.639 8.449 -27.468 1.00 48.03 538 LEU A O 1
ATOM 4278 N N . SER A 1 539 ? 4.027 7.665 -29.471 1.00 37.88 539 SER A N 1
ATOM 4279 C CA . SER A 1 539 ? 2.666 8.210 -29.443 1.00 37.88 539 SER A CA 1
ATOM 4280 C C . SER A 1 539 ? 1.749 7.386 -30.348 1.00 37.88 539 SER A C 1
ATOM 4282 O O . SER A 1 539 ? 1.771 7.595 -31.557 1.00 37.88 539 SER A O 1
ATOM 4284 N N . ASP A 1 540 ? 1.038 6.425 -29.755 1.00 43.25 540 ASP A N 1
ATOM 4285 C CA . ASP A 1 540 ? -0.301 5.906 -30.104 1.00 43.25 540 ASP A CA 1
ATOM 4286 C C . ASP A 1 540 ? -0.569 4.635 -29.255 1.00 43.25 540 ASP A C 1
ATOM 4288 O O . ASP A 1 540 ? 0.368 4.018 -28.737 1.00 43.25 540 ASP A O 1
ATOM 4292 N N . ASP A 1 541 ? -1.838 4.248 -29.068 1.00 46.31 541 ASP A N 1
ATOM 4293 C CA . ASP A 1 541 ? -2.248 3.153 -28.159 1.00 46.31 541 ASP A CA 1
ATOM 4294 C C . ASP A 1 541 ? -1.759 1.745 -28.581 1.00 46.31 541 ASP A C 1
ATOM 4296 O O . ASP A 1 541 ? -1.779 0.809 -27.775 1.00 46.31 541 ASP A O 1
ATOM 4300 N N . ASP A 1 542 ? -1.260 1.588 -29.815 1.00 46.41 542 ASP A N 1
ATOM 4301 C CA . ASP A 1 542 ? -0.783 0.319 -30.397 1.00 46.41 542 ASP A CA 1
ATOM 4302 C C . ASP A 1 542 ? 0.262 -0.408 -29.528 1.00 46.41 542 ASP A C 1
ATOM 4304 O O . ASP A 1 542 ? 0.333 -1.641 -29.535 1.00 46.41 542 ASP A O 1
ATOM 4308 N N . GLY A 1 543 ? 1.065 0.336 -28.757 1.00 53.94 543 GLY A N 1
ATOM 4309 C CA . GLY A 1 543 ? 2.070 -0.227 -27.849 1.00 53.94 543 GLY A CA 1
ATOM 4310 C C . GLY A 1 543 ? 1.480 -0.955 -26.636 1.00 53.94 543 GLY A C 1
ATOM 4311 O O . GLY A 1 543 ? 2.106 -1.879 -26.124 1.00 53.94 543 GLY A O 1
ATOM 4312 N N . LEU A 1 544 ? 0.271 -0.587 -26.194 1.00 53.81 544 LEU A N 1
ATOM 4313 C CA . LEU A 1 544 ? -0.444 -1.301 -25.132 1.00 53.81 544 LEU A CA 1
ATOM 4314 C C . LEU A 1 544 ? -1.185 -2.519 -25.679 1.00 53.81 544 LEU A C 1
ATOM 4316 O O . LEU A 1 544 ? -1.138 -3.569 -25.051 1.00 53.81 544 LEU A O 1
ATOM 4320 N N . ASP A 1 545 ? -1.794 -2.430 -26.863 1.00 52.59 545 ASP A N 1
ATOM 4321 C CA . ASP A 1 545 ? -2.468 -3.577 -27.491 1.00 52.59 545 ASP A CA 1
ATOM 4322 C C . ASP A 1 545 ? -1.484 -4.632 -28.047 1.00 52.59 545 ASP A C 1
ATOM 4324 O O . ASP A 1 545 ? -1.861 -5.792 -28.206 1.00 52.59 545 ASP A O 1
ATOM 4328 N N . THR A 1 546 ? -0.219 -4.262 -28.282 1.00 55.25 546 THR A N 1
ATOM 4329 C CA . THR A 1 546 ? 0.904 -5.179 -28.612 1.00 55.25 546 THR A CA 1
ATOM 4330 C C . THR A 1 546 ? 1.698 -5.619 -27.369 1.00 55.25 546 THR A C 1
ATOM 4332 O O . THR A 1 546 ? 2.672 -6.350 -27.465 1.00 55.25 546 THR A O 1
ATOM 4335 N N . LEU A 1 547 ? 1.268 -5.191 -26.180 1.00 54.66 547 LEU A N 1
ATOM 4336 C CA . LEU A 1 547 ? 1.594 -5.850 -24.913 1.00 54.66 547 LEU A CA 1
ATOM 4337 C C . LEU A 1 547 ? 0.428 -6.759 -24.511 1.00 54.66 547 LEU A C 1
ATOM 4339 O O . LEU A 1 547 ? 0.622 -7.876 -24.063 1.00 54.66 547 LEU A O 1
ATOM 4343 N N . ARG A 1 548 ? -0.814 -6.304 -24.706 1.00 56.81 548 ARG A N 1
ATOM 4344 C CA . ARG A 1 548 ? -2.044 -6.991 -24.295 1.00 56.81 548 ARG A CA 1
ATOM 4345 C C . ARG A 1 548 ? -2.183 -8.399 -24.863 1.00 56.81 548 ARG A C 1
ATOM 4347 O O . ARG A 1 548 ? -2.765 -9.242 -24.195 1.00 56.81 548 ARG A O 1
ATOM 4354 N N . ARG A 1 549 ? -1.662 -8.637 -26.065 1.00 55.78 549 ARG A N 1
ATOM 4355 C CA . ARG A 1 549 ? -1.651 -9.953 -26.704 1.00 55.78 549 ARG A CA 1
ATOM 4356 C C . ARG A 1 549 ? -0.575 -10.869 -26.075 1.00 55.78 549 ARG A C 1
ATOM 4358 O O . ARG A 1 549 ? -0.923 -11.985 -25.719 1.00 55.78 549 ARG A O 1
ATOM 4365 N N . GLU A 1 550 ? 0.645 -10.399 -25.766 1.00 54.91 550 GLU A N 1
ATOM 4366 C CA . GLU A 1 550 ? 1.611 -11.111 -24.885 1.00 54.91 550 GLU A CA 1
ATOM 4367 C C . GLU A 1 550 ? 0.965 -11.470 -23.530 1.00 54.91 550 GLU A C 1
ATOM 4369 O O . GLU A 1 550 ? 1.151 -12.555 -22.971 1.00 54.91 550 GLU A O 1
ATOM 4374 N N . LEU A 1 551 ? 0.164 -10.543 -23.005 1.00 56.50 551 LEU A N 1
ATOM 4375 C CA . LEU A 1 551 ? -0.549 -10.663 -21.737 1.00 56.50 551 LEU A CA 1
ATOM 4376 C C . LEU A 1 551 ? -1.785 -11.570 -21.811 1.00 56.50 551 LEU A C 1
ATOM 4378 O O . LEU A 1 551 ? -2.252 -12.005 -20.755 1.00 56.50 551 LEU A O 1
ATOM 4382 N N . GLU A 1 552 ? -2.274 -11.926 -23.012 1.00 56.50 552 GLU A N 1
ATOM 4383 C CA . GLU A 1 552 ? -3.302 -12.967 -23.153 1.00 56.50 552 GLU A CA 1
ATOM 4384 C C . GLU A 1 552 ? -2.808 -14.288 -22.580 1.00 56.50 552 GLU A C 1
ATOM 4386 O O . GLU A 1 552 ? -3.651 -15.076 -22.177 1.00 56.50 552 GLU A O 1
ATOM 4391 N N . GLY A 1 553 ? -1.492 -14.477 -22.402 1.00 54.91 553 GLY A N 1
ATOM 4392 C CA . GLY A 1 553 ? -0.932 -15.632 -21.720 1.00 54.91 553 GLY A CA 1
ATOM 4393 C C . GLY A 1 553 ? -0.479 -15.452 -20.266 1.00 54.91 553 GLY A C 1
ATOM 4394 O O . GLY A 1 553 ? -0.814 -16.282 -19.422 1.00 54.91 553 GLY A O 1
ATOM 4395 N N . ILE A 1 554 ? 0.235 -14.365 -19.961 1.00 59.84 554 ILE A N 1
ATOM 4396 C CA . ILE A 1 554 ? 0.912 -14.119 -18.668 1.00 59.84 554 ILE A CA 1
ATOM 4397 C C . ILE A 1 554 ? -0.035 -14.097 -17.459 1.00 59.84 554 ILE A C 1
ATOM 4399 O O . ILE A 1 554 ? 0.259 -14.691 -16.429 1.00 59.84 554 ILE A O 1
ATOM 4403 N N . CYS A 1 555 ? -1.090 -13.280 -17.514 1.00 60.44 555 CYS A N 1
ATOM 4404 C CA . CYS A 1 555 ? -1.687 -12.686 -16.300 1.00 60.44 555 CYS A CA 1
ATOM 4405 C C . CYS A 1 555 ? -2.913 -13.441 -15.770 1.00 60.44 555 CYS A C 1
ATOM 4407 O O . CYS A 1 555 ? -3.645 -12.943 -14.917 1.00 60.44 555 CYS A O 1
ATOM 4409 N N . LEU A 1 556 ? -3.161 -14.599 -16.375 1.00 69.50 556 LEU A N 1
ATOM 4410 C CA . LEU A 1 556 ? -4.240 -15.559 -16.155 1.00 69.50 556 LEU A CA 1
ATOM 4411 C C . LEU A 1 556 ? -5.566 -14.961 -15.679 1.00 69.50 556 LEU A C 1
ATOM 4413 O O . LEU A 1 556 ? -6.006 -15.204 -14.556 1.00 69.50 556 LEU A O 1
ATOM 4417 N N . PRO A 1 557 ? -6.248 -14.215 -16.565 1.00 69.00 557 PRO A N 1
ATOM 4418 C CA . PRO A 1 557 ? -7.681 -13.998 -16.508 1.00 69.00 557 PRO A CA 1
ATOM 4419 C C . PRO A 1 557 ? -8.527 -15.143 -15.933 1.00 69.00 557 PRO A C 1
ATOM 4421 O O . PRO A 1 557 ? -9.293 -14.817 -15.043 1.00 69.00 557 PRO A O 1
ATOM 4424 N N . GLU A 1 558 ? -8.358 -16.435 -16.274 1.00 74.69 558 GLU A N 1
ATOM 4425 C CA . GLU A 1 558 ? -9.207 -17.520 -15.709 1.00 74.69 558 GLU A CA 1
ATOM 4426 C C . GLU A 1 558 ? -9.155 -17.557 -14.183 1.00 74.69 558 GLU A C 1
ATOM 4428 O O . GLU A 1 558 ? -10.074 -18.031 -13.522 1.00 74.69 558 GLU A O 1
ATOM 4433 N N . TYR A 1 559 ? -8.059 -17.056 -13.626 1.00 62.19 559 TYR A N 1
ATOM 4434 C CA . TYR A 1 559 ? -7.892 -16.892 -12.209 1.00 62.19 559 TYR A CA 1
ATOM 4435 C C . TYR A 1 559 ? -8.483 -15.623 -11.661 1.00 62.19 559 TYR A C 1
ATOM 4437 O O . TYR A 1 559 ? -9.171 -15.642 -10.653 1.00 62.19 559 TYR A O 1
ATOM 4445 N N . GLN A 1 560 ? -8.180 -14.496 -12.293 1.00 75.00 560 GLN A N 1
ATOM 4446 C CA . GLN A 1 560 ? -8.640 -13.211 -11.797 1.00 75.00 560 GLN A CA 1
ATOM 4447 C C . GLN A 1 560 ? -10.162 -13.128 -11.908 1.00 75.00 560 GLN A C 1
ATOM 4449 O O . GLN A 1 560 ? -10.800 -12.562 -11.026 1.00 75.00 560 GLN A O 1
ATOM 4454 N N . GLU A 1 561 ? -10.726 -13.700 -12.973 1.00 73.50 561 GLU A N 1
ATOM 4455 C CA . GLU A 1 561 ? -12.149 -13.927 -13.218 1.00 73.50 561 GLU A CA 1
ATOM 4456 C C . GLU A 1 561 ? -12.735 -14.789 -12.115 1.00 73.50 561 GLU A C 1
ATOM 4458 O O . GLU A 1 561 ? -13.540 -14.283 -11.341 1.00 73.50 561 GLU A O 1
ATOM 4463 N N . TRP A 1 562 ? -12.260 -16.025 -11.974 1.00 77.69 562 TRP A N 1
ATOM 4464 C CA . TRP A 1 562 ? -12.707 -16.928 -10.923 1.00 77.69 562 TRP A CA 1
ATOM 4465 C C . TRP A 1 562 ? -12.633 -16.269 -9.527 1.00 77.69 562 TRP A C 1
ATOM 4467 O O . TRP A 1 562 ? -13.593 -16.250 -8.767 1.00 77.69 562 TRP A O 1
ATOM 4477 N N . GLN A 1 563 ? -11.535 -15.587 -9.217 1.00 69.31 563 GLN A N 1
ATOM 4478 C CA . GLN A 1 563 ? -11.330 -14.899 -7.948 1.00 69.31 563 GLN A CA 1
ATOM 4479 C C . GLN A 1 563 ? -12.345 -13.777 -7.725 1.00 69.31 563 GLN A C 1
ATOM 4481 O O . GLN A 1 563 ? -12.669 -13.435 -6.589 1.00 69.31 563 GLN A O 1
ATOM 4486 N N . GLN A 1 564 ? -12.845 -13.180 -8.806 1.00 67.06 564 GLN A N 1
ATOM 4487 C CA . GLN A 1 564 ? -13.950 -12.230 -8.786 1.00 67.06 564 GLN A CA 1
ATOM 4488 C C . GLN A 1 564 ? -15.324 -12.925 -8.713 1.00 67.06 564 GLN A C 1
ATOM 4490 O O . GLN A 1 564 ? -16.237 -12.326 -8.147 1.00 67.06 564 GLN A O 1
ATOM 4495 N N . GLU A 1 565 ? -15.482 -14.157 -9.208 1.00 71.69 565 GLU A N 1
ATOM 4496 C CA . GLU A 1 565 ? -16.712 -14.964 -9.086 1.00 71.69 565 GLU A CA 1
ATOM 4497 C C . GLU A 1 565 ? -17.001 -15.334 -7.625 1.00 71.69 565 GLU A C 1
ATOM 4499 O O . GLU A 1 565 ? -18.127 -15.188 -7.156 1.00 71.69 565 GLU A O 1
ATOM 4504 N N . GLU A 1 566 ? -15.979 -15.673 -6.854 1.00 62.31 566 GLU A N 1
ATOM 4505 C CA . GLU A 1 566 ? -16.100 -16.050 -5.437 1.00 62.31 566 GLU A CA 1
ATOM 4506 C C . GLU A 1 566 ? -16.482 -14.844 -4.579 1.00 62.31 566 GLU A C 1
ATOM 4508 O O . GLU A 1 566 ? -17.409 -14.860 -3.772 1.00 62.31 566 GLU A O 1
ATOM 4513 N N . ARG A 1 567 ? -15.837 -13.710 -4.872 1.00 64.06 567 ARG A N 1
ATOM 4514 C CA . ARG A 1 567 ? -16.197 -12.385 -4.346 1.00 64.06 567 ARG A CA 1
ATOM 4515 C C . ARG A 1 567 ? -17.564 -11.912 -4.832 1.00 64.06 567 ARG A C 1
ATOM 4517 O O . ARG A 1 567 ? -18.031 -10.890 -4.344 1.00 64.06 567 ARG A O 1
ATOM 4524 N N . SER A 1 568 ? -18.185 -12.595 -5.796 1.00 55.25 568 SER A N 1
ATOM 4525 C CA . SER A 1 568 ? -19.560 -12.327 -6.228 1.00 55.25 568 SER A CA 1
ATOM 4526 C C . SER A 1 568 ? -20.599 -13.138 -5.445 1.00 55.25 568 SER A C 1
ATOM 4528 O O . SER A 1 568 ? -21.773 -12.762 -5.448 1.00 55.25 568 SER A O 1
ATOM 4530 N N . VAL A 1 569 ? -20.175 -14.190 -4.728 1.00 48.62 569 VAL A N 1
ATOM 4531 C CA . VAL A 1 569 ? -21.015 -14.927 -3.771 1.00 48.62 569 VAL A CA 1
ATOM 4532 C C . VAL A 1 569 ? -21.309 -14.068 -2.535 1.00 48.62 569 VAL A C 1
ATOM 4534 O O . VAL A 1 569 ? -22.407 -14.157 -1.984 1.00 48.62 569 VAL A O 1
ATOM 4537 N N . GLU A 1 570 ? -20.385 -13.178 -2.148 1.00 47.69 570 GLU A N 1
ATOM 4538 C CA . GLU A 1 570 ? -20.476 -12.396 -0.908 1.00 47.69 570 GLU A CA 1
ATOM 4539 C C . GLU A 1 570 ? -20.421 -10.877 -1.047 1.00 47.69 570 GLU A C 1
ATOM 4541 O O . GLU A 1 570 ? -19.798 -10.288 -1.929 1.00 47.69 570 GLU A O 1
ATOM 4546 N N . SER A 1 571 ? -21.159 -10.213 -0.159 1.00 35.31 571 SER A N 1
ATOM 4547 C CA . SER A 1 571 ? -21.701 -8.871 -0.408 1.00 35.31 571 SER A CA 1
ATOM 4548 C C . SER A 1 571 ? -20.780 -7.736 0.051 1.00 35.31 571 SER A C 1
ATOM 4550 O O . SER A 1 571 ? -21.215 -6.763 0.670 1.00 35.31 571 SER A O 1
ATOM 4552 N N . MET A 1 572 ? -19.490 -7.847 -0.273 1.00 43.03 572 MET A N 1
ATOM 4553 C CA . MET A 1 572 ? -18.457 -6.959 0.264 1.00 43.03 572 MET A CA 1
ATOM 4554 C C . MET A 1 572 ? -18.301 -5.628 -0.501 1.00 43.03 572 MET A C 1
ATOM 4556 O O . MET A 1 572 ? -18.428 -5.591 -1.729 1.00 43.03 572 MET A O 1
ATOM 4560 N N . PRO A 1 573 ? -18.011 -4.496 0.182 1.00 35.62 573 PRO A N 1
ATOM 4561 C CA . PRO A 1 573 ? -18.039 -3.182 -0.460 1.00 35.62 573 PRO A CA 1
ATOM 4562 C C . PRO A 1 573 ? -16.846 -2.897 -1.387 1.00 35.62 573 PRO A C 1
ATOM 4564 O O . PRO A 1 573 ? -15.703 -3.224 -1.090 1.00 35.62 573 PRO A O 1
ATOM 4567 N N . SER A 1 574 ? -17.116 -2.142 -2.458 1.00 41.25 574 SER A N 1
ATOM 4568 C CA . SER A 1 574 ? -16.179 -1.204 -3.104 1.00 41.25 574 SER A CA 1
ATOM 4569 C C . SER A 1 574 ? -14.754 -1.706 -3.433 1.00 41.25 574 SER A C 1
ATOM 4571 O O . SER A 1 574 ? -13.767 -1.090 -3.023 1.00 41.25 574 SER A O 1
ATOM 4573 N N . LYS A 1 575 ? -14.616 -2.726 -4.288 1.00 50.75 575 LYS A N 1
ATOM 4574 C CA . LYS A 1 575 ? -13.319 -3.062 -4.912 1.00 50.75 575 LYS A CA 1
ATOM 4575 C C . LYS A 1 575 ? -13.147 -2.337 -6.261 1.00 50.75 575 LYS A C 1
ATOM 4577 O O . LYS A 1 575 ? -14.083 -2.293 -7.061 1.00 50.75 575 LYS A O 1
ATOM 4582 N N . ARG A 1 576 ? -11.956 -1.779 -6.543 1.00 45.12 576 ARG A N 1
ATOM 4583 C CA . ARG A 1 576 ? -11.562 -1.438 -7.930 1.00 45.12 576 ARG A CA 1
ATOM 4584 C C . ARG A 1 576 ? -11.468 -2.769 -8.708 1.00 45.12 576 ARG A C 1
ATOM 4586 O O . ARG A 1 576 ? -10.908 -3.715 -8.151 1.00 45.12 576 ARG A O 1
ATOM 4593 N N . PRO A 1 577 ? -11.988 -2.881 -9.949 1.00 48.38 577 PRO A N 1
ATOM 4594 C CA . PRO A 1 577 ? -11.718 -4.056 -10.773 1.00 48.38 577 PRO A CA 1
ATOM 4595 C C . PRO A 1 577 ? -10.212 -4.149 -11.003 1.00 48.38 577 PRO A C 1
ATOM 4597 O O . PRO A 1 577 ? -9.522 -3.125 -11.068 1.00 48.38 577 PRO A O 1
ATOM 4600 N N . ARG A 1 578 ? -9.691 -5.371 -11.094 1.00 58.03 578 ARG A N 1
ATOM 4601 C CA . ARG A 1 578 ? -8.251 -5.552 -11.214 1.00 58.03 578 ARG A CA 1
ATOM 4602 C C . ARG A 1 578 ? -7.728 -5.055 -12.554 1.00 58.03 578 ARG A C 1
ATOM 4604 O O . ARG A 1 578 ? -8.417 -5.138 -13.569 1.00 58.03 578 ARG A O 1
ATOM 4611 N N . SER A 1 579 ? -6.472 -4.614 -12.574 1.00 55.31 579 SER A N 1
ATOM 4612 C CA . SER A 1 579 ? -5.723 -4.642 -13.823 1.00 55.31 579 SER A CA 1
ATOM 4613 C C . SER A 1 579 ? -5.550 -6.116 -14.202 1.00 55.31 579 SER A C 1
ATOM 4615 O O . SER A 1 579 ? -5.061 -6.898 -13.384 1.00 55.31 579 SER A O 1
ATOM 4617 N N . SER A 1 580 ? -5.913 -6.497 -15.432 1.00 67.38 580 SER A N 1
ATOM 4618 C CA . SER A 1 580 ? -5.744 -7.864 -15.969 1.00 67.38 580 SER A CA 1
ATOM 4619 C C . SER A 1 580 ? -4.274 -8.207 -16.260 1.00 67.38 580 SER A C 1
ATOM 4621 O O . SER A 1 580 ? -3.967 -8.899 -17.225 1.00 67.38 580 SER A O 1
ATOM 4623 N N . ILE A 1 581 ? -3.381 -7.596 -15.480 1.00 72.06 581 ILE A N 1
ATOM 4624 C CA . ILE A 1 581 ? -1.925 -7.574 -15.571 1.00 72.06 581 ILE A CA 1
ATOM 4625 C C . ILE A 1 581 ? -1.253 -7.543 -14.190 1.00 72.06 581 ILE A C 1
ATOM 4627 O O . ILE A 1 581 ? -0.033 -7.585 -14.127 1.00 72.06 581 ILE A O 1
ATOM 4631 N N . SER A 1 582 ? -2.019 -7.477 -13.094 1.00 81.25 582 SER A N 1
ATOM 4632 C CA . SER A 1 582 ? -1.488 -7.555 -11.725 1.00 81.25 582 SER A CA 1
ATOM 4633 C C . SER A 1 582 ? -1.461 -8.991 -11.211 1.00 81.25 582 SER A C 1
ATOM 4635 O O . SER A 1 582 ? -2.118 -9.870 -11.763 1.00 81.25 582 SER A O 1
ATOM 4637 N N . LEU A 1 583 ? -0.650 -9.244 -10.188 1.00 84.50 583 LEU A N 1
ATOM 4638 C CA . LEU A 1 583 ? 0.016 -10.536 -9.997 1.00 84.50 583 LEU A CA 1
ATOM 4639 C C . LEU A 1 583 ? -0.366 -11.227 -8.678 1.00 84.50 583 LEU A C 1
ATOM 4641 O O . LEU A 1 583 ? -1.346 -10.770 -8.072 1.00 84.50 583 LEU A O 1
ATOM 4645 N N . PRO A 1 584 ? 0.211 -12.383 -8.296 1.00 84.25 584 PRO A N 1
ATOM 4646 C CA . PRO A 1 584 ? -0.469 -13.205 -7.315 1.00 84.25 584 PRO A CA 1
ATOM 4647 C C . PRO A 1 584 ? -0.374 -12.700 -5.865 1.00 84.25 584 PRO A C 1
ATOM 4649 O O . PRO A 1 584 ? 0.636 -12.930 -5.260 1.00 84.25 584 PRO A O 1
ATOM 4652 N N . ILE A 1 585 ? -1.405 -12.102 -5.255 1.00 83.88 585 ILE A N 1
ATOM 4653 C CA . ILE A 1 585 ? -1.467 -11.855 -3.802 1.00 83.88 585 ILE A CA 1
ATOM 4654 C C . ILE A 1 585 ? -2.250 -12.948 -3.065 1.00 83.88 585 ILE A C 1
ATOM 4656 O O . ILE A 1 585 ? -3.455 -13.056 -3.266 1.00 83.88 585 ILE A O 1
ATOM 4660 N N . VAL A 1 586 ? -1.622 -13.725 -2.192 1.00 83.31 586 VAL A N 1
ATOM 4661 C CA . VAL A 1 586 ? -1.999 -15.132 -1.993 1.00 83.31 586 VAL A CA 1
ATOM 4662 C C . VAL A 1 586 ? -2.506 -15.555 -0.627 1.00 83.31 586 VAL A C 1
ATOM 4664 O O . VAL A 1 586 ? -1.793 -15.556 0.345 1.00 83.31 586 VAL A O 1
ATOM 4667 N N . SER A 1 587 ? -3.751 -15.987 -0.519 1.00 84.00 587 SER A N 1
ATOM 4668 C CA . SER A 1 587 ? -4.495 -15.441 0.613 1.00 84.00 587 SER A CA 1
ATOM 4669 C C . SER A 1 587 ? -5.190 -16.437 1.576 1.00 84.00 587 SER A C 1
ATOM 4671 O O . SER A 1 587 ? -6.320 -16.189 1.994 1.00 84.00 587 SER A O 1
ATOM 4673 N N . LYS A 1 588 ? -4.478 -17.514 1.920 1.00 84.69 588 LYS A N 1
ATOM 4674 C CA . LYS A 1 588 ? -4.765 -18.844 2.524 1.00 84.69 588 LYS A CA 1
ATOM 4675 C C . LYS A 1 588 ? -4.446 -20.002 1.553 1.00 84.69 588 LYS A C 1
ATOM 4677 O O . LYS A 1 588 ? -4.236 -19.805 0.349 1.00 84.69 588 LYS A O 1
ATOM 4682 N N . MET A 1 589 ? -4.301 -21.197 2.134 1.00 80.31 589 MET A N 1
ATOM 4683 C CA . MET A 1 589 ? -3.828 -22.446 1.516 1.00 80.31 589 MET A CA 1
ATOM 4684 C C . MET A 1 589 ? -4.526 -22.778 0.201 1.00 80.31 589 MET A C 1
ATOM 4686 O O . MET A 1 589 ? -3.880 -22.710 -0.841 1.00 80.31 589 MET A O 1
ATOM 4690 N N . ALA A 1 590 ? -5.832 -23.096 0.275 1.00 84.62 590 ALA A N 1
ATOM 4691 C CA . ALA A 1 590 ? -6.779 -23.292 -0.808 1.00 84.62 590 ALA A CA 1
ATOM 4692 C C . ALA A 1 590 ? -6.587 -22.298 -1.929 1.00 84.62 590 ALA A C 1
ATOM 4694 O O . ALA A 1 590 ? -6.660 -22.654 -3.097 1.00 84.62 590 ALA A O 1
ATOM 4695 N N . ASP A 1 591 ? -6.195 -21.066 -1.632 1.00 82.38 591 ASP A N 1
ATOM 4696 C CA . ASP A 1 591 ? -6.036 -20.111 -2.692 1.00 82.38 591 ASP A CA 1
ATOM 4697 C C . ASP A 1 591 ? -4.797 -20.406 -3.552 1.00 82.38 591 ASP A C 1
ATOM 4699 O O . ASP A 1 591 ? -4.569 -19.722 -4.533 1.00 82.38 591 ASP A O 1
ATOM 4703 N N . HIS A 1 592 ? -4.023 -21.460 -3.275 1.00 83.19 592 HIS A N 1
ATOM 4704 C CA . HIS A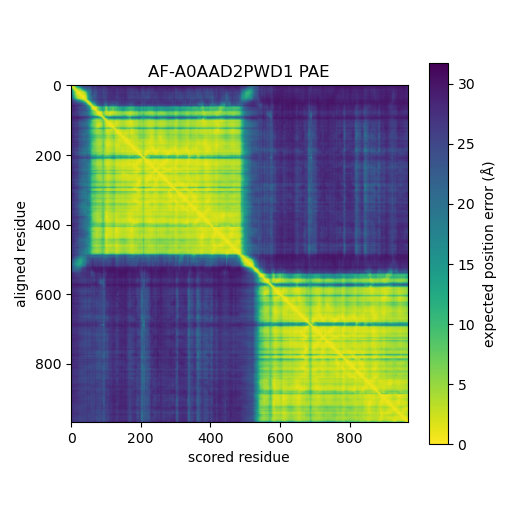 1 592 ? -2.786 -21.830 -3.957 1.00 83.19 592 HIS A CA 1
ATOM 4705 C C . HIS A 1 592 ? -2.879 -22.999 -4.951 1.00 83.19 592 HIS A C 1
ATOM 4707 O O . HIS A 1 592 ? -2.165 -22.935 -5.936 1.00 83.19 592 HIS A O 1
ATOM 4713 N N . GLU A 1 593 ? -3.834 -23.938 -4.862 1.00 81.88 593 GLU A N 1
ATOM 4714 C CA . GLU A 1 593 ? -4.030 -25.037 -5.852 1.00 81.88 593 GLU A CA 1
ATOM 4715 C C . GLU A 1 593 ? -5.220 -25.060 -6.861 1.00 81.88 593 GLU A C 1
ATOM 4717 O O . GLU A 1 593 ? -5.174 -25.943 -7.690 1.00 81.88 593 GLU A O 1
ATOM 4722 N N . LYS A 1 594 ? -6.111 -24.065 -7.036 1.00 86.00 594 LYS A N 1
ATOM 4723 C CA . LYS A 1 594 ? -6.405 -23.543 -8.429 1.00 86.00 594 LYS A CA 1
ATOM 4724 C C . LYS A 1 594 ? -5.198 -22.961 -9.144 1.00 86.00 594 LYS A C 1
ATOM 4726 O O . LYS A 1 594 ? -5.228 -22.466 -10.267 1.00 86.00 594 LYS A O 1
ATOM 4731 N N . ILE A 1 595 ? -4.091 -23.227 -8.474 1.00 82.69 595 ILE A N 1
ATOM 4732 C CA . ILE A 1 595 ? -2.774 -23.321 -8.938 1.00 82.69 595 ILE A CA 1
ATOM 4733 C C . ILE A 1 595 ? -1.996 -24.655 -8.591 1.00 82.69 595 ILE A C 1
ATOM 4735 O O . ILE A 1 595 ? -0.798 -24.632 -8.676 1.00 82.69 595 ILE A O 1
ATOM 4739 N N . ASN A 1 596 ? -2.550 -25.910 -8.553 1.00 80.12 596 ASN A N 1
ATOM 4740 C CA . ASN A 1 596 ? -1.782 -27.183 -8.903 1.00 80.12 596 ASN A CA 1
ATOM 4741 C C . ASN A 1 596 ? -2.196 -28.421 -9.887 1.00 80.12 596 ASN A C 1
ATOM 4743 O O . ASN A 1 596 ? -1.674 -29.472 -9.557 1.00 80.12 596 ASN A O 1
ATOM 4747 N N . ASP A 1 597 ? -2.935 -28.710 -11.035 1.00 84.06 597 ASP A N 1
ATOM 4748 C CA . ASP A 1 597 ? -3.918 -28.543 -12.228 1.00 84.06 597 ASP A CA 1
ATOM 4749 C C . ASP A 1 597 ? -4.370 -27.519 -13.414 1.00 84.06 597 ASP A C 1
ATOM 4751 O O . ASP A 1 597 ? -5.301 -27.840 -14.141 1.00 84.06 597 ASP A O 1
ATOM 4755 N N . VAL A 1 598 ? -3.749 -26.385 -13.803 1.00 78.69 598 VAL A N 1
ATOM 4756 C CA . VAL A 1 598 ? -3.799 -25.602 -15.058 1.00 78.69 598 VAL A CA 1
ATOM 4757 C C . VAL A 1 598 ? -2.395 -25.110 -15.437 1.00 78.69 598 VAL A C 1
ATOM 4759 O O . VAL A 1 598 ? -2.263 -23.907 -15.527 1.00 78.69 598 VAL A O 1
ATOM 4762 N N . ILE A 1 599 ? -1.305 -25.911 -15.557 1.00 73.94 599 ILE A N 1
ATOM 4763 C CA . ILE A 1 599 ? 0.015 -25.293 -15.885 1.00 73.94 599 ILE A CA 1
ATOM 4764 C C . ILE A 1 599 ? 1.107 -26.013 -16.717 1.00 73.94 599 ILE A C 1
ATOM 4766 O O . ILE A 1 599 ? 2.071 -25.335 -17.017 1.00 73.94 599 ILE A O 1
ATOM 4770 N N . ALA A 1 600 ? 1.209 -27.232 -17.264 1.00 76.62 600 ALA A N 1
ATOM 4771 C CA . ALA A 1 600 ? 0.546 -28.491 -17.605 1.00 76.62 600 ALA A CA 1
ATOM 4772 C C . ALA A 1 600 ? -0.585 -28.553 -18.604 1.00 76.62 600 ALA A C 1
ATOM 4774 O O . ALA A 1 600 ? -0.413 -27.952 -19.633 1.00 76.62 600 ALA A O 1
ATOM 4775 N N . ALA A 1 601 ? -1.666 -29.307 -18.417 1.00 81.38 601 ALA A N 1
ATOM 4776 C CA . ALA A 1 601 ? -2.470 -29.940 -19.486 1.00 81.38 601 ALA A CA 1
ATOM 4777 C C . ALA A 1 601 ? -3.121 -29.143 -20.662 1.00 81.38 601 ALA A C 1
ATOM 4779 O O . ALA A 1 601 ? -4.160 -29.528 -21.187 1.00 81.38 601 ALA A O 1
ATOM 4780 N N . ARG A 1 602 ? -2.427 -28.171 -21.247 1.00 81.25 602 ARG A N 1
ATOM 4781 C CA . ARG A 1 602 ? -2.258 -28.034 -22.698 1.00 81.25 602 ARG A CA 1
ATOM 4782 C C . ARG A 1 602 ? -0.798 -28.343 -23.145 1.00 81.25 602 ARG A C 1
ATOM 4784 O O . ARG A 1 602 ? -0.616 -28.702 -24.306 1.00 81.25 602 ARG A O 1
ATOM 4791 N N . GLY A 1 603 ? 0.208 -28.340 -22.240 1.00 77.62 603 GLY A N 1
ATOM 4792 C CA . GLY A 1 603 ? 1.597 -28.776 -22.503 1.00 77.62 603 GLY A CA 1
ATOM 4793 C C . GLY A 1 603 ? 2.649 -29.019 -21.363 1.00 77.62 603 GLY A C 1
ATOM 4794 O O . GLY A 1 603 ? 3.377 -29.993 -21.554 1.00 77.62 603 GLY A O 1
ATOM 4795 N N . LYS A 1 604 ? 2.822 -28.236 -20.253 1.00 75.19 604 LYS A N 1
ATOM 4796 C CA . LYS A 1 604 ? 3.936 -28.509 -19.271 1.00 75.19 604 LYS A CA 1
ATOM 4797 C C . LYS A 1 604 ? 3.677 -29.811 -18.490 1.00 75.19 604 LYS A C 1
ATOM 4799 O O . LYS A 1 604 ? 2.750 -30.579 -18.740 1.00 75.19 604 LYS A O 1
ATOM 4804 N N . THR A 1 605 ? 4.469 -29.965 -17.442 1.00 59.00 605 THR A N 1
ATOM 4805 C CA . THR A 1 605 ? 4.339 -30.911 -16.339 1.00 59.00 605 THR A CA 1
ATOM 4806 C C . THR A 1 605 ? 4.601 -30.247 -14.999 1.00 59.00 605 THR A C 1
ATOM 4808 O O . THR A 1 605 ? 4.538 -30.920 -13.993 1.00 59.00 605 THR A O 1
ATOM 4811 N N . ASN A 1 606 ? 4.939 -28.958 -14.962 1.00 66.81 606 ASN A N 1
ATOM 4812 C CA . ASN A 1 606 ? 5.621 -28.363 -13.829 1.00 66.81 606 ASN A CA 1
ATOM 4813 C C . ASN A 1 606 ? 4.709 -27.468 -12.988 1.00 66.81 606 ASN A C 1
ATOM 4815 O O . ASN A 1 606 ? 4.453 -26.341 -13.406 1.00 66.81 606 ASN A O 1
ATOM 4819 N N . GLY A 1 607 ? 4.230 -27.944 -11.834 1.00 77.75 607 GLY A N 1
ATOM 4820 C CA . GLY A 1 607 ? 3.634 -27.062 -10.832 1.00 77.75 607 GLY A CA 1
ATOM 4821 C C . GLY A 1 607 ? 4.740 -26.196 -10.280 1.00 77.75 607 GLY A C 1
ATOM 4822 O O . GLY A 1 607 ? 5.883 -26.306 -10.711 1.00 77.75 607 GLY A O 1
ATOM 4823 N N . ILE A 1 608 ? 4.463 -25.328 -9.339 1.00 86.25 608 ILE A N 1
ATOM 4824 C CA . ILE A 1 608 ? 5.520 -24.446 -8.863 1.00 86.25 608 ILE A CA 1
ATOM 4825 C C . ILE A 1 608 ? 6.142 -25.010 -7.597 1.00 86.25 608 ILE A C 1
ATOM 4827 O O . ILE A 1 608 ? 5.994 -26.184 -7.273 1.00 86.25 608 ILE A O 1
ATOM 4831 N N . ARG A 1 609 ? 6.914 -24.213 -6.891 1.00 85.06 609 ARG A N 1
ATOM 4832 C CA . ARG A 1 609 ? 7.183 -24.441 -5.485 1.00 85.06 609 ARG A CA 1
ATOM 4833 C C . ARG A 1 609 ? 6.368 -23.453 -4.675 1.00 85.06 609 ARG A C 1
ATOM 4835 O O . ARG A 1 609 ? 5.289 -23.053 -5.084 1.00 85.06 609 ARG A O 1
ATOM 4842 N N . LEU A 1 610 ? 6.854 -23.096 -3.523 1.00 86.12 610 LEU A N 1
ATOM 4843 C CA . LEU A 1 610 ? 6.271 -22.178 -2.574 1.00 86.12 610 LEU A CA 1
ATOM 4844 C C . LEU A 1 610 ? 7.580 -21.456 -1.950 1.00 86.12 610 LEU A C 1
ATOM 4846 O O . LEU A 1 610 ? 8.652 -21.957 -2.252 1.00 86.12 610 LEU A O 1
ATOM 4850 N N . ALA A 1 611 ? 7.635 -20.377 -1.133 1.00 89.19 611 ALA A N 1
ATOM 4851 C CA . ALA A 1 611 ? 8.877 -19.586 -0.800 1.00 89.19 611 ALA A CA 1
ATOM 4852 C C . ALA A 1 611 ? 9.895 -19.965 0.361 1.00 89.19 611 ALA A C 1
ATOM 4854 O O . ALA A 1 611 ? 10.280 -21.120 0.435 1.00 89.19 611 ALA A O 1
ATOM 4855 N N . GLU A 1 612 ? 10.373 -19.050 1.255 1.00 82.06 612 GLU A N 1
ATOM 4856 C CA . GLU A 1 612 ? 11.288 -19.362 2.409 1.00 82.06 612 GLU A CA 1
ATOM 4857 C C . GLU A 1 612 ? 10.954 -18.878 3.838 1.00 82.06 612 GLU A C 1
ATOM 4859 O O . GLU A 1 612 ? 10.925 -19.748 4.703 1.00 82.06 612 GLU A O 1
ATOM 4864 N N . SER A 1 613 ? 10.619 -17.624 4.201 1.00 83.31 613 SER A N 1
ATOM 4865 C CA . SER A 1 613 ? 10.247 -17.359 5.630 1.00 83.31 613 SER A CA 1
ATOM 4866 C C . SER A 1 613 ? 8.991 -18.058 6.102 1.00 83.31 613 SER A C 1
ATOM 4868 O O . SER A 1 613 ? 8.541 -17.877 7.235 1.00 83.31 613 SER A O 1
ATOM 4870 N N . SER A 1 614 ? 8.474 -18.923 5.232 1.00 84.38 614 SER A N 1
ATOM 4871 C CA . SER A 1 614 ? 7.632 -20.050 5.479 1.00 84.38 614 SER A CA 1
ATOM 4872 C C . SER A 1 614 ? 8.246 -21.508 5.621 1.00 84.38 614 SER A C 1
ATOM 4874 O O . SER A 1 614 ? 7.446 -22.445 5.591 1.00 84.38 614 SER A O 1
ATOM 4876 N N . ALA A 1 615 ? 9.561 -21.743 5.944 1.00 81.00 615 ALA A N 1
ATOM 4877 C CA . ALA A 1 615 ? 10.061 -22.664 7.040 1.00 81.00 615 ALA A CA 1
ATOM 4878 C C . ALA A 1 615 ? 11.435 -22.464 7.758 1.00 81.00 615 ALA A C 1
ATOM 4880 O O . ALA A 1 615 ? 12.408 -23.141 7.444 1.00 81.00 615 ALA A O 1
ATOM 4881 N N . ALA A 1 616 ? 11.626 -21.693 8.830 1.00 81.81 616 ALA A N 1
ATOM 4882 C CA . ALA A 1 616 ? 10.866 -20.668 9.557 1.00 81.81 616 ALA A CA 1
ATOM 4883 C C . ALA A 1 616 ? 9.883 -20.988 10.747 1.00 81.81 616 ALA A C 1
ATOM 4885 O O . ALA A 1 616 ? 10.397 -21.711 11.579 1.00 81.81 616 ALA A O 1
ATOM 4886 N N . ALA A 1 617 ? 8.647 -20.373 10.901 1.00 82.44 617 ALA A N 1
ATOM 4887 C CA . ALA A 1 617 ? 7.238 -20.464 11.540 1.00 82.44 617 ALA A CA 1
ATOM 4888 C C . ALA A 1 617 ? 5.917 -21.399 11.224 1.00 82.44 617 ALA A C 1
ATOM 4890 O O . ALA A 1 617 ? 4.796 -20.901 11.349 1.00 82.44 617 ALA A O 1
ATOM 4891 N N . MET A 1 618 ? 5.885 -22.741 11.019 1.00 82.88 618 MET A N 1
ATOM 4892 C CA . MET A 1 618 ? 4.850 -23.852 11.179 1.00 82.88 618 MET A CA 1
ATOM 4893 C C . MET A 1 618 ? 5.321 -25.304 11.687 1.00 82.88 618 MET A C 1
ATOM 4895 O O . MET A 1 618 ? 4.957 -26.308 11.085 1.00 82.88 618 MET A O 1
ATOM 4899 N N . GLU A 1 619 ? 6.076 -25.393 12.794 1.00 85.19 619 GLU A N 1
ATOM 4900 C CA . GLU A 1 619 ? 6.797 -26.320 13.712 1.00 85.19 619 GLU A CA 1
ATOM 4901 C C . GLU A 1 619 ? 6.773 -25.595 15.131 1.00 85.19 619 GLU A C 1
ATOM 4903 O O . GLU A 1 619 ? 5.696 -25.641 15.645 1.00 85.19 619 GLU A O 1
ATOM 4908 N N . MET A 1 620 ? 7.659 -24.859 15.824 1.00 82.75 620 MET A N 1
ATOM 4909 C CA . MET A 1 620 ? 7.353 -23.756 16.849 1.00 82.75 620 MET A CA 1
ATOM 4910 C C . MET A 1 620 ? 5.877 -23.416 17.281 1.00 82.75 620 MET A C 1
ATOM 4912 O O . MET A 1 620 ? 5.384 -24.039 18.191 1.00 82.75 620 MET A O 1
ATOM 4916 N N . ILE A 1 621 ? 5.144 -22.419 16.732 1.00 83.25 621 ILE A N 1
ATOM 4917 C CA . ILE A 1 621 ? 3.706 -21.985 16.917 1.00 83.25 621 ILE A CA 1
ATOM 4918 C C . ILE A 1 621 ? 2.692 -23.181 16.995 1.00 83.25 621 ILE A C 1
ATOM 4920 O O . ILE A 1 621 ? 1.516 -23.002 17.292 1.00 83.25 621 ILE A O 1
ATOM 4924 N N . LYS A 1 622 ? 3.150 -24.395 16.676 1.00 81.31 622 LYS A N 1
ATOM 4925 C CA . LYS A 1 622 ? 2.672 -25.759 16.860 1.00 81.31 622 LYS A CA 1
ATOM 4926 C C . LYS A 1 622 ? 3.607 -26.279 17.993 1.00 81.31 622 LYS A C 1
ATOM 4928 O O . LYS A 1 622 ? 3.265 -26.104 19.154 1.00 81.31 622 LYS A O 1
ATOM 4933 N N . GLU A 1 623 ? 4.726 -26.935 17.642 1.00 82.50 623 GLU A N 1
ATOM 4934 C CA . GLU A 1 623 ? 5.787 -27.567 18.450 1.00 82.50 623 GLU A CA 1
ATOM 4935 C C . GLU A 1 623 ? 5.914 -27.029 19.855 1.00 82.50 623 GLU A C 1
ATOM 4937 O O . GLU A 1 623 ? 5.575 -27.705 20.819 1.00 82.50 623 GLU A O 1
ATOM 4942 N N . ASP A 1 624 ? 6.413 -25.811 19.949 1.00 81.06 624 ASP A N 1
ATOM 4943 C CA . ASP A 1 624 ? 6.420 -25.077 21.165 1.00 81.06 624 ASP A CA 1
ATOM 4944 C C . ASP A 1 624 ? 5.012 -24.594 21.458 1.00 81.06 624 ASP A C 1
ATOM 4946 O O . ASP A 1 624 ? 4.628 -23.484 21.106 1.00 81.06 624 ASP A O 1
ATOM 4950 N N . SER A 1 625 ? 4.217 -25.374 22.165 1.00 78.12 625 SER A N 1
ATOM 4951 C CA . SER A 1 625 ? 2.936 -24.847 22.621 1.00 78.12 625 SER A CA 1
ATOM 4952 C C . SER A 1 625 ? 3.082 -23.918 23.851 1.00 78.12 625 SER A C 1
ATOM 4954 O O . SER A 1 625 ? 2.099 -23.725 24.548 1.00 78.12 625 SER A O 1
ATOM 4956 N N . GLU A 1 626 ? 4.254 -23.289 24.106 1.00 82.62 626 GLU A N 1
ATOM 4957 C CA . GLU A 1 626 ? 4.494 -22.352 25.243 1.00 82.62 626 GLU A CA 1
ATOM 4958 C C . GLU A 1 626 ? 4.075 -20.935 24.948 1.00 82.62 626 GLU A C 1
ATOM 4960 O O . GLU A 1 626 ? 4.153 -20.067 25.814 1.00 82.62 626 GLU A O 1
ATOM 4965 N N . ILE A 1 627 ? 3.551 -20.684 23.758 1.00 81.75 627 ILE A N 1
ATOM 4966 C CA . ILE A 1 627 ? 3.036 -19.368 23.433 1.00 81.75 627 ILE A CA 1
ATOM 4967 C C . ILE A 1 627 ? 1.525 -19.531 23.112 1.00 81.75 627 ILE A C 1
ATOM 4969 O O . ILE A 1 627 ? 0.735 -18.791 23.702 1.00 81.75 627 ILE A O 1
ATOM 4973 N N . SER A 1 628 ? 1.090 -20.633 22.473 1.00 81.50 628 SER A N 1
ATOM 4974 C CA . SER A 1 628 ? -0.255 -21.007 21.958 1.00 81.50 628 SER A CA 1
ATOM 4975 C C . SER A 1 628 ? -1.413 -21.032 22.941 1.00 81.50 628 SER A C 1
ATOM 4977 O O . SER A 1 628 ? -2.535 -21.438 22.636 1.00 81.50 628 SER A O 1
ATOM 4979 N N . GLU A 1 629 ? -1.154 -20.673 24.169 1.00 80.44 629 GLU A N 1
ATOM 4980 C CA . GLU A 1 629 ? -1.979 -21.076 25.263 1.00 80.44 629 GLU A CA 1
ATOM 4981 C C . GLU A 1 629 ? -2.038 -19.987 26.332 1.00 80.44 629 GLU A C 1
ATOM 4983 O O . GLU A 1 629 ? -1.827 -20.326 27.447 1.00 80.44 629 GLU A O 1
ATOM 4988 N N . ASN A 1 630 ? -2.481 -18.745 26.070 1.00 80.19 630 ASN A N 1
ATOM 4989 C CA . ASN A 1 630 ? -3.155 -17.717 26.984 1.00 80.19 630 ASN A CA 1
ATOM 4990 C C . ASN A 1 630 ? -4.777 -17.477 27.563 1.00 80.19 630 ASN A C 1
ATOM 4992 O O . ASN A 1 630 ? -4.746 -16.657 28.462 1.00 80.19 630 ASN A O 1
ATOM 4996 N N . ILE A 1 631 ? -6.155 -17.979 27.464 1.00 83.06 631 ILE A N 1
ATOM 4997 C CA . ILE A 1 631 ? -7.249 -18.783 26.571 1.00 83.06 631 ILE A CA 1
ATOM 4998 C C . ILE A 1 631 ? -7.558 -20.307 26.694 1.00 83.06 631 ILE A C 1
ATOM 5000 O O . ILE A 1 631 ? -8.180 -20.795 27.636 1.00 83.06 631 ILE A O 1
ATOM 5004 N N . GLY A 1 632 ? -7.603 -20.864 25.490 1.00 82.75 632 GLY A N 1
ATOM 5005 C CA . GLY A 1 632 ? -8.705 -21.601 24.871 1.00 82.75 632 GLY A CA 1
ATOM 5006 C C . GLY A 1 632 ? -8.628 -21.720 23.328 1.00 82.75 632 GLY A C 1
ATOM 5007 O O . GLY A 1 632 ? -9.680 -21.603 22.722 1.00 82.75 632 GLY A O 1
ATOM 5008 N N . MET A 1 633 ? -7.462 -21.835 22.675 1.00 88.00 633 MET A N 1
ATOM 5009 C CA . MET A 1 633 ? -7.297 -22.017 21.207 1.00 88.00 633 MET A CA 1
ATOM 5010 C C . MET A 1 633 ? -5.926 -22.699 20.849 1.00 88.00 633 MET A C 1
ATOM 5012 O O . MET A 1 633 ? -4.965 -21.949 20.848 1.00 88.00 633 MET A O 1
ATOM 5016 N N . THR A 1 634 ? -5.641 -24.008 20.601 1.00 86.12 634 THR A N 1
ATOM 5017 C CA . THR A 1 634 ? -6.351 -25.318 20.284 1.00 86.12 634 THR A CA 1
ATOM 5018 C C . THR A 1 634 ? -5.855 -25.844 18.763 1.00 86.12 634 THR A C 1
ATOM 5020 O O . THR A 1 634 ? -5.013 -25.026 18.425 1.00 86.12 634 THR A O 1
ATOM 5023 N N . PRO A 1 635 ? -5.912 -27.020 17.906 1.00 84.50 635 PRO A N 1
ATOM 5024 C CA . PRO A 1 635 ? -6.698 -27.428 16.564 1.00 84.50 635 PRO A CA 1
ATOM 5025 C C . PRO A 1 635 ? -8.152 -28.104 16.347 1.00 84.50 635 PRO A C 1
ATOM 5027 O O . PRO A 1 635 ? -8.296 -29.258 16.717 1.00 84.50 635 PRO A O 1
ATOM 5030 N N . ASP A 1 636 ? -9.299 -27.722 15.684 1.00 83.19 636 ASP A N 1
ATOM 5031 C CA . ASP A 1 636 ? -9.665 -26.982 14.414 1.00 83.19 636 ASP A CA 1
ATOM 5032 C C . ASP A 1 636 ? -10.803 -25.840 14.428 1.00 83.19 636 ASP A C 1
ATOM 5034 O O . ASP A 1 636 ? -11.690 -25.805 13.577 1.00 83.19 636 ASP A O 1
ATOM 5038 N N . THR A 1 637 ? -10.812 -24.845 15.352 1.00 85.56 637 THR A N 1
ATOM 5039 C CA . THR A 1 637 ? -10.940 -23.351 15.131 1.00 85.56 637 THR A CA 1
ATOM 5040 C C . THR A 1 637 ? -9.737 -22.297 15.531 1.00 85.56 637 THR A C 1
ATOM 5042 O O . THR A 1 637 ? -10.059 -21.246 16.061 1.00 85.56 637 THR A O 1
ATOM 5045 N N . MET A 1 638 ? -8.373 -22.481 15.306 1.00 82.19 638 MET A N 1
ATOM 5046 C CA . MET A 1 638 ? -7.096 -21.584 15.151 1.00 82.19 638 MET A CA 1
ATOM 5047 C C . MET A 1 638 ? -5.918 -21.586 13.942 1.00 82.19 638 MET A C 1
ATOM 5049 O O . MET A 1 638 ? -4.811 -21.267 14.315 1.00 82.19 638 MET A O 1
ATOM 5053 N N . LEU A 1 639 ? -5.744 -21.803 12.564 1.00 81.06 639 LEU A N 1
ATOM 5054 C CA . LEU A 1 639 ? -6.277 -22.117 11.134 1.00 81.06 639 LEU A CA 1
ATOM 5055 C C . LEU A 1 639 ? -7.430 -21.403 10.310 1.00 81.06 639 LEU A C 1
ATOM 5057 O O . LEU A 1 639 ? -7.264 -20.285 9.870 1.00 81.06 639 LEU A O 1
ATOM 5061 N N . ASN A 1 640 ? -8.580 -22.048 10.021 1.00 82.56 640 ASN A N 1
ATOM 5062 C CA . ASN A 1 640 ? -9.766 -21.540 9.281 1.00 82.56 640 ASN A CA 1
ATOM 5063 C C . ASN A 1 640 ? -10.185 -20.062 9.455 1.00 82.56 640 ASN A C 1
ATOM 5065 O O . ASN A 1 640 ? -10.330 -19.429 8.421 1.00 82.56 640 ASN A O 1
ATOM 5069 N N . GLU A 1 641 ? -10.443 -19.553 10.679 1.00 85.88 641 GLU A N 1
ATOM 5070 C CA . GLU A 1 641 ? -11.235 -18.322 10.963 1.00 85.88 641 GLU A CA 1
ATOM 5071 C C . GLU A 1 641 ? -10.571 -16.957 11.356 1.00 85.88 641 GLU A C 1
ATOM 5073 O O . GLU A 1 641 ? -11.033 -15.918 10.910 1.00 85.88 641 GLU A O 1
ATOM 5078 N N . LEU A 1 642 ? -9.458 -16.841 12.085 1.00 80.38 642 LEU A N 1
ATOM 5079 C CA . LEU A 1 642 ? -8.543 -15.707 11.930 1.00 80.38 642 LEU A CA 1
ATOM 5080 C C . LEU A 1 642 ? -8.062 -15.785 10.463 1.00 80.38 642 LEU A C 1
ATOM 5082 O O . LEU A 1 642 ? -7.850 -14.774 9.809 1.00 80.38 642 LEU A O 1
ATOM 5086 N N . GLY A 1 643 ? -7.989 -17.001 9.916 1.00 81.50 643 GLY A N 1
ATOM 5087 C CA . GLY A 1 643 ? -7.918 -17.321 8.506 1.00 81.50 643 GLY A CA 1
ATOM 5088 C C . GLY A 1 643 ? -9.118 -17.089 7.664 1.00 81.50 643 GLY A C 1
ATOM 5089 O O . GLY A 1 643 ? -9.097 -17.291 6.456 1.00 81.50 643 GLY A O 1
ATOM 5090 N N . ALA A 1 644 ? -10.131 -16.574 8.314 1.00 84.75 644 ALA A N 1
ATOM 5091 C CA . ALA A 1 644 ? -11.028 -15.648 7.735 1.00 84.75 644 ALA A CA 1
ATOM 5092 C C . ALA A 1 644 ? -10.441 -14.229 7.883 1.00 84.75 644 ALA A C 1
ATOM 5094 O O . ALA A 1 644 ? -10.185 -13.530 6.912 1.00 84.75 644 ALA A O 1
ATOM 5095 N N . VAL A 1 645 ? -10.200 -13.763 9.100 1.00 84.38 645 VAL A N 1
ATOM 5096 C CA . VAL A 1 645 ? -9.771 -12.391 9.425 1.00 84.38 645 VAL A CA 1
ATOM 5097 C C . VAL A 1 645 ? -8.562 -11.781 8.640 1.00 84.38 645 VAL A C 1
ATOM 5099 O O . VAL A 1 645 ? -8.473 -10.556 8.630 1.00 84.38 645 VAL A O 1
ATOM 5102 N N . LEU A 1 646 ? -7.693 -12.505 7.902 1.00 82.50 646 LEU A N 1
ATOM 5103 C CA . LEU A 1 646 ? -6.841 -11.903 6.827 1.00 82.50 646 LEU A CA 1
ATOM 5104 C C . LEU A 1 646 ? -7.422 -12.151 5.453 1.00 82.50 646 LEU A C 1
ATOM 5106 O O . LEU A 1 646 ? -7.403 -11.215 4.661 1.00 82.50 646 LEU A O 1
ATOM 5110 N N . SER A 1 647 ? -7.933 -13.361 5.172 1.00 85.50 647 SER A N 1
ATOM 5111 C CA . SER A 1 647 ? -8.960 -13.738 4.169 1.00 85.50 647 SER A CA 1
ATOM 5112 C C . SER A 1 647 ? -9.996 -12.620 3.890 1.00 85.50 647 SER A C 1
ATOM 5114 O O . SER A 1 647 ? -10.416 -12.433 2.752 1.00 85.50 647 SER A O 1
ATOM 5116 N N . LYS A 1 648 ? -10.162 -11.697 4.836 1.00 86.81 648 LYS A N 1
ATOM 5117 C CA . LYS A 1 648 ? -10.433 -10.249 4.714 1.00 86.81 648 LYS A CA 1
ATOM 5118 C C . LYS A 1 648 ? -9.816 -9.452 3.568 1.00 86.81 648 LYS A C 1
ATOM 5120 O O . LYS A 1 648 ? -10.513 -9.146 2.593 1.00 86.81 648 LYS A O 1
ATOM 5125 N N . TYR A 1 649 ? -8.568 -9.016 3.693 1.00 88.81 649 TYR A N 1
ATOM 5126 C CA . TYR A 1 649 ? -8.107 -7.796 3.040 1.00 88.81 649 TYR A CA 1
ATOM 5127 C C . TYR A 1 649 ? -7.107 -7.980 1.875 1.00 88.81 649 TYR A C 1
ATOM 5129 O O . TYR A 1 649 ? -6.716 -6.995 1.275 1.00 88.81 649 TYR A O 1
ATOM 5137 N N . GLU A 1 650 ? -6.761 -9.217 1.469 1.00 88.25 650 GLU A N 1
ATOM 5138 C CA . GLU A 1 650 ? -5.512 -9.634 0.747 1.00 88.25 650 GLU A CA 1
ATOM 5139 C C . GLU A 1 650 ? -4.337 -9.059 1.497 1.00 88.25 650 GLU A C 1
ATOM 5141 O O . GLU A 1 650 ? -3.329 -8.624 0.970 1.00 88.25 650 GLU A O 1
ATOM 5146 N N . VAL A 1 651 ? -4.512 -9.073 2.797 1.00 87.88 651 VAL A N 1
ATOM 5147 C CA . VAL A 1 651 ? -3.486 -9.623 3.601 1.00 87.88 651 VAL A CA 1
ATOM 5148 C C . VAL A 1 651 ? -3.468 -11.129 3.327 1.00 87.88 651 VAL A C 1
ATOM 5150 O O . VAL A 1 651 ? -4.562 -11.669 3.232 1.00 87.88 651 VAL A O 1
ATOM 5153 N N . PRO A 1 652 ? -2.343 -11.779 3.062 1.00 88.19 652 PRO A N 1
ATOM 5154 C CA . PRO A 1 652 ? -2.294 -13.056 2.363 1.00 88.19 652 PRO A CA 1
ATOM 5155 C C . PRO A 1 652 ? -1.373 -14.087 3.142 1.00 88.19 652 PRO A C 1
ATOM 5157 O O . PRO A 1 652 ? -1.436 -13.971 4.344 1.00 88.19 652 PRO A O 1
ATOM 5160 N N . MET A 1 653 ? -0.511 -15.004 2.596 1.00 82.38 653 MET A N 1
ATOM 5161 C CA . MET A 1 653 ? 0.311 -16.150 3.173 1.00 82.38 653 MET A CA 1
ATOM 5162 C C . MET A 1 653 ? 1.839 -16.178 3.526 1.00 82.38 653 MET A C 1
ATOM 5164 O O . MET A 1 653 ? 2.322 -17.137 4.100 1.00 82.38 653 MET A O 1
ATOM 5168 N N . GLY A 1 654 ? 2.634 -15.172 3.229 1.00 83.06 654 GLY A N 1
ATOM 5169 C CA . GLY A 1 654 ? 3.994 -14.783 3.607 1.00 83.06 654 GLY A CA 1
ATOM 5170 C C . GLY A 1 654 ? 4.288 -13.484 4.408 1.00 83.06 654 GLY A C 1
ATOM 5171 O O . GLY A 1 654 ? 4.147 -12.459 3.828 1.00 83.06 654 GLY A O 1
ATOM 5172 N N . LEU A 1 655 ? 4.662 -13.440 5.689 1.00 88.50 655 LEU A N 1
ATOM 5173 C CA . LEU A 1 655 ? 4.401 -12.407 6.725 1.00 88.50 655 LEU A CA 1
ATOM 5174 C C . LEU A 1 655 ? 3.499 -13.007 7.909 1.00 88.50 655 LEU A C 1
ATOM 5176 O O . LEU A 1 655 ? 2.322 -12.725 7.930 1.00 88.50 655 LEU A O 1
ATOM 5180 N N . MET A 1 656 ? 3.870 -13.921 8.837 1.00 83.88 656 MET A N 1
ATOM 5181 C CA . MET A 1 656 ? 3.107 -14.297 10.104 1.00 83.88 656 MET A CA 1
ATOM 5182 C C . MET A 1 656 ? 3.842 -13.887 11.376 1.00 83.88 656 MET A C 1
ATOM 5184 O O . MET A 1 656 ? 3.729 -12.756 11.746 1.00 83.88 656 MET A O 1
ATOM 5188 N N . ASN A 1 657 ? 4.534 -14.770 12.086 1.00 78.19 657 ASN A N 1
ATOM 5189 C CA . ASN A 1 657 ? 5.837 -14.661 12.744 1.00 78.19 657 ASN A CA 1
ATOM 5190 C C . ASN A 1 657 ? 6.570 -13.337 13.068 1.00 78.19 657 ASN A C 1
ATOM 5192 O O . ASN A 1 657 ? 7.616 -13.402 13.681 1.00 78.19 657 ASN A O 1
ATOM 5196 N N . LYS A 1 658 ? 6.058 -12.167 12.741 1.00 86.62 658 LYS A N 1
ATOM 5197 C CA . LYS A 1 658 ? 6.238 -10.852 13.338 1.00 86.62 658 LYS A CA 1
ATOM 5198 C C . LYS A 1 658 ? 4.880 -10.125 13.368 1.00 86.62 658 LYS A C 1
ATOM 5200 O O . LYS A 1 658 ? 4.754 -8.973 13.015 1.00 86.62 658 LYS A O 1
ATOM 5205 N N . LEU A 1 659 ? 3.753 -10.731 13.719 1.00 87.06 659 LEU A N 1
ATOM 5206 C CA . LEU A 1 659 ? 3.389 -11.883 14.563 1.00 87.06 659 LEU A CA 1
ATOM 5207 C C . LEU A 1 659 ? 4.445 -12.782 15.248 1.00 87.06 659 LEU A C 1
ATOM 5209 O O . LEU A 1 659 ? 4.334 -13.990 15.137 1.00 87.06 659 LEU A O 1
ATOM 5213 N N . MET A 1 660 ? 5.420 -12.262 16.007 1.00 85.19 660 MET A N 1
ATOM 5214 C CA . MET A 1 660 ? 5.832 -12.872 17.273 1.00 85.19 660 MET A CA 1
ATOM 5215 C C . MET A 1 660 ? 6.407 -11.898 18.368 1.00 85.19 660 MET A C 1
ATOM 5217 O O . MET A 1 660 ? 7.390 -12.217 18.972 1.00 85.19 660 MET A O 1
ATOM 5221 N N . MET A 1 661 ? 5.845 -10.721 18.714 1.00 87.31 661 MET A N 1
ATOM 5222 C CA . MET A 1 661 ? 6.329 -9.814 19.816 1.00 87.31 661 MET A CA 1
ATOM 5223 C C . MET A 1 661 ? 5.454 -8.642 20.477 1.00 87.31 661 MET A C 1
ATOM 5225 O O . MET A 1 661 ? 5.977 -8.029 21.389 1.00 87.31 661 MET A O 1
ATOM 5229 N N . LEU A 1 662 ? 4.205 -8.232 20.126 1.00 91.19 662 LEU A N 1
ATOM 5230 C CA . LEU A 1 662 ? 3.257 -7.289 20.830 1.00 91.19 662 LEU A CA 1
ATOM 5231 C C . LEU A 1 662 ? 3.580 -7.037 22.290 1.00 91.19 662 LEU A C 1
ATOM 5233 O O . LEU A 1 662 ? 3.711 -5.910 22.726 1.00 91.19 662 LEU A O 1
ATOM 5237 N N . SER A 1 663 ? 3.637 -8.127 23.043 1.00 88.81 663 SER A N 1
ATOM 5238 C CA . SER A 1 663 ? 3.838 -8.176 24.460 1.00 88.81 663 SER A CA 1
ATOM 5239 C C . SER A 1 663 ? 5.112 -8.961 24.781 1.00 88.81 663 SER A C 1
ATOM 5241 O O . SER A 1 663 ? 5.165 -9.797 25.669 1.00 88.81 663 SER A O 1
ATOM 5243 N N . GLU A 1 664 ? 6.153 -8.731 23.999 1.00 88.69 664 GLU A N 1
ATOM 5244 C CA . GLU A 1 664 ? 7.427 -8.392 24.600 1.00 88.69 664 GLU A CA 1
ATOM 5245 C C . GLU A 1 664 ? 7.253 -7.054 25.383 1.00 88.69 664 GLU A C 1
ATOM 5247 O O . GLU A 1 664 ? 7.945 -6.796 26.361 1.00 88.69 664 GLU A O 1
ATOM 5252 N N . PHE A 1 665 ? 6.240 -6.241 25.043 1.00 93.69 665 PHE A N 1
ATOM 5253 C CA . PHE A 1 665 ? 5.818 -4.972 25.645 1.00 93.69 665 PHE A CA 1
ATOM 5254 C C . PHE A 1 665 ? 4.552 -5.178 26.529 1.00 93.69 665 PHE A C 1
ATOM 5256 O O . PHE A 1 665 ? 3.487 -5.393 25.963 1.00 93.69 665 PHE A O 1
ATOM 5263 N N . GLU A 1 666 ? 4.587 -5.095 27.877 1.00 93.88 666 GLU A N 1
ATOM 5264 C CA . GLU A 1 666 ? 3.424 -5.379 28.775 1.00 93.88 666 GLU A CA 1
ATOM 5265 C C . GLU A 1 666 ? 2.043 -5.058 28.157 1.00 93.88 666 GLU A C 1
ATOM 5267 O O . GLU A 1 666 ? 1.267 -5.996 27.993 1.00 93.88 666 GLU A O 1
ATOM 5272 N N . VAL A 1 667 ? 1.667 -3.784 27.903 1.00 95.44 667 VAL A N 1
ATOM 5273 C CA . VAL A 1 667 ? 0.278 -3.424 28.242 1.00 95.44 667 VAL A CA 1
ATOM 5274 C C . VAL A 1 667 ? -0.474 -2.135 27.674 1.00 95.44 667 VAL A C 1
ATOM 5276 O O . VAL A 1 667 ? -0.810 -1.398 28.563 1.00 95.44 667 VAL A O 1
ATOM 5279 N N . LEU A 1 668 ? -0.873 -1.618 26.445 1.00 97.00 668 LEU A N 1
ATOM 5280 C CA . LEU A 1 668 ? -0.317 -1.183 25.081 1.00 97.00 668 LEU A CA 1
ATOM 5281 C C . LEU A 1 668 ? -1.306 -0.382 24.073 1.00 97.00 668 LEU A C 1
ATOM 5283 O O . LEU A 1 668 ? -1.737 -0.856 23.028 1.00 97.00 668 LEU A O 1
ATOM 5287 N N . LYS A 1 669 ? -1.847 0.796 24.474 1.00 96.75 669 LYS A N 1
ATOM 5288 C CA . LYS A 1 669 ? -2.895 1.775 23.940 1.00 96.75 669 LYS A CA 1
ATOM 5289 C C . LYS A 1 669 ? -3.247 2.033 22.439 1.00 96.75 669 LYS A C 1
ATOM 5291 O O . LYS A 1 669 ? -2.665 1.481 21.520 1.00 96.75 669 LYS A O 1
ATOM 5296 N N . PHE A 1 670 ? -4.195 2.962 22.193 1.00 97.81 670 PHE A N 1
ATOM 5297 C CA . PHE A 1 670 ? -4.339 3.846 21.001 1.00 97.81 670 PHE A CA 1
ATOM 5298 C C . PHE A 1 670 ? -4.667 5.321 21.455 1.00 97.81 670 PHE A C 1
ATOM 5300 O O . PHE A 1 670 ? -5.416 5.424 22.424 1.00 97.81 670 PHE A O 1
ATOM 5307 N N . MET A 1 671 ? -4.219 6.451 20.841 1.00 97.31 671 MET A N 1
ATOM 5308 C CA . MET A 1 671 ? -4.849 7.798 21.084 1.00 97.31 671 MET A CA 1
ATOM 5309 C C . MET A 1 671 ? -5.487 8.354 19.834 1.00 97.31 671 MET A C 1
ATOM 5311 O O . MET A 1 671 ? -4.855 8.493 18.801 1.00 97.31 671 MET A O 1
ATOM 5315 N N . ILE A 1 672 ? -6.735 8.764 19.933 1.00 97.88 672 ILE A N 1
ATOM 5316 C CA . ILE A 1 672 ? -7.408 9.357 18.787 1.00 97.88 672 ILE A CA 1
ATOM 5317 C C . ILE A 1 672 ? -7.287 10.874 18.892 1.00 97.88 672 ILE A C 1
ATOM 5319 O O . ILE A 1 672 ? -7.580 11.425 19.962 1.00 97.88 672 ILE A O 1
ATOM 5323 N N . ASP A 1 673 ? -6.892 11.562 17.815 1.00 97.19 673 ASP A N 1
ATOM 5324 C CA . ASP A 1 673 ? -7.185 12.988 17.753 1.00 97.19 673 ASP A CA 1
ATOM 5325 C C . ASP A 1 673 ? -8.686 13.169 17.644 1.00 97.19 673 ASP A C 1
ATOM 5327 O O . ASP A 1 673 ? -9.365 12.614 16.782 1.00 97.19 673 ASP A O 1
ATOM 5331 N N . ASP A 1 674 ? -9.212 13.964 18.554 1.00 96.81 674 ASP A N 1
ATOM 5332 C CA . ASP A 1 674 ? -10.584 14.413 18.530 1.00 96.81 674 ASP A CA 1
ATOM 5333 C C . ASP A 1 674 ? -10.648 15.943 18.457 1.00 96.81 674 ASP A C 1
ATOM 5335 O O . ASP A 1 674 ? -11.629 16.546 18.883 1.00 96.81 674 ASP A O 1
ATOM 5339 N N . ALA A 1 675 ? -9.622 16.584 17.889 1.00 96.12 675 ALA A N 1
ATOM 5340 C CA . ALA A 1 675 ? -9.620 17.987 17.501 1.00 96.12 675 ALA A CA 1
ATOM 5341 C C . ALA A 1 675 ? -10.764 18.330 16.536 1.00 96.12 675 ALA A C 1
ATOM 5343 O O . ALA A 1 675 ? -11.225 17.511 15.747 1.00 96.12 675 ALA A O 1
ATOM 5344 N N . GLY A 1 676 ? -11.208 19.591 16.529 1.00 92.38 676 GLY A N 1
ATOM 5345 C CA . GLY A 1 676 ? -12.300 20.034 15.651 1.00 92.38 676 GLY A CA 1
ATOM 5346 C C . GLY A 1 676 ? -12.001 19.929 14.147 1.00 92.38 676 GLY A C 1
ATOM 5347 O O . GLY A 1 676 ? -12.937 19.962 13.348 1.00 92.38 676 GLY A O 1
ATOM 5348 N N . SER A 1 677 ? -10.729 19.788 13.766 1.00 91.88 677 SER A N 1
ATOM 5349 C CA . SER A 1 677 ? -10.269 19.481 12.408 1.00 91.88 677 SER A CA 1
ATOM 5350 C C . SER A 1 677 ? -10.738 18.089 11.957 1.00 91.88 677 SER A C 1
ATOM 5352 O O . SER A 1 677 ? -11.262 17.954 10.851 1.00 91.88 677 SER A O 1
ATOM 5354 N N . MET A 1 678 ? -10.784 17.111 12.870 1.00 92.31 678 MET A N 1
ATOM 5355 C CA . MET A 1 678 ? -11.245 15.743 12.598 1.00 92.31 678 MET A CA 1
ATOM 5356 C C . MET A 1 678 ? -12.732 15.655 12.173 1.00 92.31 678 MET A C 1
ATOM 5358 O O . MET A 1 678 ? -13.219 14.618 11.720 1.00 92.31 678 MET A O 1
ATOM 5362 N N . ALA A 1 679 ? -13.498 16.745 12.277 1.00 92.25 679 ALA A N 1
ATOM 5363 C CA . ALA A 1 679 ? -14.858 16.832 11.738 1.00 92.25 679 ALA A CA 1
ATOM 5364 C C . ALA A 1 679 ? -14.923 17.127 10.220 1.00 92.25 679 ALA A C 1
ATOM 5366 O O . ALA A 1 679 ? -16.009 17.044 9.635 1.00 92.25 679 ALA A O 1
ATOM 5367 N N . LEU A 1 680 ? -13.808 17.502 9.580 1.00 86.38 680 LEU A N 1
ATOM 5368 C CA . LEU A 1 680 ? -13.738 17.810 8.147 1.00 86.38 680 LEU A CA 1
ATOM 5369 C C . LEU A 1 680 ? -14.083 16.580 7.293 1.00 86.38 680 LEU A C 1
ATOM 5371 O O . LEU A 1 680 ? -13.989 15.451 7.757 1.00 86.38 680 LEU A O 1
ATOM 5375 N N . CYS A 1 681 ? -14.588 16.802 6.076 1.00 81.38 681 CYS A N 1
ATOM 5376 C CA . CYS A 1 681 ? -15.185 15.773 5.207 1.00 81.38 681 CYS A CA 1
ATOM 5377 C C . CYS A 1 681 ? -14.466 15.686 3.854 1.00 81.38 681 CYS A C 1
ATOM 5379 O O . CYS A 1 681 ? -15.075 15.813 2.790 1.00 81.38 681 CYS A O 1
ATOM 5381 N N . ASP A 1 682 ? -13.156 15.526 3.944 1.00 65.06 682 ASP A N 1
ATOM 5382 C CA . ASP A 1 682 ? -12.147 15.477 2.886 1.00 65.06 682 ASP A CA 1
ATOM 5383 C C . ASP A 1 682 ? -11.305 14.186 2.952 1.00 65.06 682 ASP A C 1
ATOM 5385 O O . ASP A 1 682 ? -10.287 14.077 2.274 1.00 65.06 682 ASP A O 1
ATOM 5389 N N . SER A 1 683 ? -11.770 13.169 3.694 1.00 57.47 683 SER A N 1
ATOM 5390 C CA . SER A 1 683 ? -11.301 11.794 3.478 1.00 57.47 683 SER A CA 1
ATOM 5391 C C . SER A 1 683 ? -11.652 11.327 2.067 1.00 57.47 683 SER A C 1
ATOM 5393 O O . SER A 1 683 ? -12.726 11.621 1.521 1.00 57.47 683 SER A O 1
ATOM 5395 N N . ASN A 1 684 ? -10.771 10.525 1.489 1.00 53.09 684 ASN A N 1
ATOM 5396 C CA . ASN A 1 684 ? -10.987 9.932 0.181 1.00 53.09 684 ASN A CA 1
ATOM 5397 C C . ASN A 1 684 ? -11.774 8.615 0.244 1.00 53.09 684 ASN A C 1
ATOM 5399 O O . ASN A 1 684 ? -12.186 8.098 -0.809 1.00 53.09 684 ASN A O 1
ATOM 5403 N N . MET A 1 685 ? -12.045 8.026 1.420 1.00 51.06 685 MET A N 1
ATOM 5404 C CA . MET A 1 685 ? -13.096 7.006 1.495 1.00 51.06 685 MET A CA 1
ATOM 5405 C C . MET A 1 685 ? -14.433 7.548 1.036 1.00 51.06 685 MET A C 1
ATOM 5407 O O . MET A 1 685 ? -14.782 8.707 1.219 1.00 51.06 685 MET A O 1
ATOM 5411 N N . ARG A 1 686 ? -15.245 6.635 0.513 1.00 49.50 686 ARG A N 1
ATOM 5412 C CA . ARG A 1 686 ? -16.666 6.879 0.312 1.00 49.50 686 ARG A CA 1
ATOM 5413 C C . ARG A 1 686 ? -17.416 5.871 1.149 1.00 49.50 686 ARG A C 1
ATOM 5415 O O . ARG A 1 686 ? -17.156 4.675 1.037 1.00 49.50 686 ARG A O 1
ATOM 5422 N N . GLY A 1 687 ? -18.351 6.354 1.958 1.00 50.16 687 GLY A N 1
ATOM 5423 C CA . GLY A 1 687 ? -19.253 5.467 2.680 1.00 50.16 687 GLY A CA 1
ATOM 5424 C C . GLY A 1 687 ? -20.125 4.642 1.724 1.00 50.16 687 GLY A C 1
ATOM 5425 O O . GLY A 1 687 ? -20.147 4.842 0.505 1.00 50.16 687 GLY A O 1
ATOM 5426 N N . SER A 1 688 ? -20.946 3.758 2.293 1.00 40.97 688 SER A N 1
ATOM 5427 C CA . SER A 1 688 ? -22.014 3.063 1.552 1.00 40.97 688 SER A CA 1
ATOM 5428 C C . SER A 1 688 ? -22.973 4.039 0.843 1.00 40.97 688 SER A C 1
ATOM 5430 O O . SER A 1 688 ? -23.547 3.726 -0.202 1.00 40.97 688 SER A O 1
ATOM 5432 N N . ILE A 1 689 ? -23.086 5.263 1.368 1.00 44.16 689 ILE A N 1
ATOM 5433 C CA . ILE A 1 689 ? -23.590 6.450 0.672 1.00 44.16 689 ILE A CA 1
ATOM 5434 C C . ILE A 1 689 ? -22.380 7.221 0.122 1.00 44.16 689 ILE A C 1
ATOM 5436 O O . ILE A 1 689 ? -21.461 7.518 0.874 1.00 44.16 689 ILE A O 1
ATOM 5440 N N . LYS A 1 690 ? -22.410 7.600 -1.167 1.00 52.22 690 LYS A N 1
ATOM 5441 C CA . LYS A 1 690 ? -21.278 8.146 -1.960 1.00 52.22 690 LYS A CA 1
ATOM 5442 C C . LYS A 1 690 ? -20.686 9.509 -1.520 1.00 52.22 690 LYS A C 1
ATOM 5444 O O . LYS A 1 690 ? -20.052 10.171 -2.340 1.00 52.22 690 LYS A O 1
ATOM 5449 N N . ALA A 1 691 ? -20.924 9.958 -0.294 1.00 55.56 691 ALA A N 1
ATOM 5450 C CA . ALA A 1 691 ? -20.228 11.100 0.293 1.00 55.56 691 ALA A CA 1
ATOM 5451 C C . ALA A 1 691 ? -18.820 10.682 0.768 1.00 55.56 691 ALA A C 1
ATOM 5453 O O . ALA A 1 691 ? -18.637 9.499 1.080 1.00 55.56 691 ALA A O 1
ATOM 5454 N N . PRO A 1 692 ? -17.852 11.617 0.843 1.00 65.44 692 PRO A N 1
ATOM 5455 C CA . PRO A 1 692 ? -16.648 11.405 1.639 1.00 65.44 692 PRO A CA 1
ATOM 5456 C C . PRO A 1 692 ? -17.025 11.128 3.100 1.00 65.44 692 PRO A C 1
ATOM 5458 O O . PRO A 1 692 ? -18.069 11.599 3.573 1.00 65.44 692 PRO A O 1
ATOM 5461 N N . LEU A 1 693 ? -16.208 10.356 3.813 1.00 77.88 693 LEU A N 1
ATOM 5462 C CA . LEU A 1 693 ? -16.329 10.250 5.269 1.00 77.88 693 LEU A CA 1
ATOM 5463 C C . LEU A 1 693 ? -15.715 11.497 5.932 1.00 77.88 693 LEU A C 1
ATOM 5465 O O . LEU A 1 693 ? -15.023 12.285 5.282 1.00 77.88 693 LEU A O 1
ATOM 5469 N N . SER A 1 694 ? -16.011 11.719 7.213 1.00 89.25 694 SER A N 1
ATOM 5470 C CA . SER A 1 694 ? -15.287 12.731 7.984 1.00 89.25 694 SER A CA 1
ATOM 5471 C C . SER A 1 694 ? -14.002 12.143 8.538 1.00 89.25 694 SER A C 1
ATOM 5473 O O . SER A 1 694 ? -14.030 10.970 8.890 1.00 89.25 694 SER A O 1
ATOM 5475 N N . ARG A 1 695 ? -12.946 12.948 8.697 1.00 90.62 695 ARG A N 1
ATOM 5476 C CA . ARG A 1 695 ? -11.627 12.553 9.230 1.00 90.62 695 ARG A CA 1
ATOM 5477 C C . ARG A 1 695 ? -11.714 11.706 10.537 1.00 90.62 695 ARG A C 1
ATOM 5479 O O . ARG A 1 695 ? -10.948 10.787 10.779 1.00 90.62 695 ARG A O 1
ATOM 5486 N N . TRP A 1 696 ? -12.760 11.903 11.335 1.00 94.00 696 TRP A N 1
ATOM 5487 C CA . TRP A 1 696 ? -13.111 11.112 12.524 1.00 94.00 696 TRP A CA 1
ATOM 5488 C C . TRP A 1 696 ? -13.785 9.748 12.281 1.00 94.00 696 TRP A C 1
ATOM 5490 O O . TRP A 1 696 ? -13.423 8.754 12.906 1.00 94.00 696 TRP A O 1
ATOM 5500 N N . ASN A 1 697 ? -14.779 9.693 11.383 1.00 92.00 697 ASN A N 1
ATOM 5501 C CA . ASN A 1 697 ? -15.381 8.426 10.925 1.00 92.00 697 ASN A CA 1
ATOM 5502 C C . ASN A 1 697 ? -14.368 7.626 10.099 1.00 92.00 697 ASN A C 1
ATOM 5504 O O . ASN A 1 697 ? -14.487 6.411 9.946 1.00 92.00 697 ASN A O 1
ATOM 5508 N N . GLU A 1 698 ? -13.411 8.370 9.548 1.00 91.38 698 GLU A N 1
ATOM 5509 C CA . GLU A 1 698 ? -12.075 7.942 9.240 1.00 91.38 698 GLU A CA 1
ATOM 5510 C C . GLU A 1 698 ? -11.437 7.327 10.513 1.00 91.38 698 GLU A C 1
ATOM 5512 O O . GLU A 1 698 ? -11.712 6.151 10.724 1.00 91.38 698 GLU A O 1
ATOM 5517 N N . ALA A 1 699 ? -10.704 7.990 11.409 1.00 93.00 699 ALA A N 1
ATOM 5518 C CA . ALA A 1 699 ? -10.004 7.318 12.532 1.00 93.00 699 ALA A CA 1
ATOM 5519 C C . ALA A 1 699 ? -10.711 6.094 13.201 1.00 93.00 699 ALA A C 1
ATOM 5521 O O . ALA A 1 699 ? -10.090 5.042 13.389 1.00 93.00 699 ALA A O 1
ATOM 5522 N N . GLN A 1 700 ? -12.027 6.177 13.459 1.00 95.62 700 GLN A N 1
ATOM 5523 C CA . GLN A 1 700 ? -12.890 5.080 13.935 1.00 95.62 700 GLN A CA 1
ATOM 5524 C C . GLN A 1 700 ? -12.746 3.773 13.147 1.00 95.62 700 GLN A C 1
ATOM 5526 O O . GLN A 1 700 ? -12.632 2.691 13.725 1.00 95.62 700 GLN A O 1
ATOM 5531 N N . GLY A 1 701 ? -12.839 3.855 11.820 1.00 92.56 701 GLY A N 1
ATOM 5532 C CA . GLY A 1 701 ? -12.821 2.689 10.952 1.00 92.56 701 GLY A CA 1
ATOM 5533 C C . GLY A 1 701 ? -11.479 1.980 11.020 1.00 92.56 701 GLY A C 1
ATOM 5534 O O . GLY A 1 701 ? -11.438 0.755 10.911 1.00 92.56 701 GLY A O 1
ATOM 5535 N N . ARG A 1 702 ? -10.377 2.732 11.158 1.00 93.19 702 ARG A N 1
ATOM 5536 C CA . ARG A 1 702 ? -9.016 2.172 11.186 1.00 93.19 702 ARG A CA 1
ATOM 5537 C C . ARG A 1 702 ? -8.879 1.354 12.439 1.00 93.19 702 ARG A C 1
ATOM 5539 O O . ARG A 1 702 ? -8.754 0.141 12.355 1.00 93.19 702 ARG A O 1
ATOM 5546 N N . LEU A 1 703 ? -9.078 2.006 13.579 1.00 94.56 703 LEU A N 1
ATOM 5547 C CA . LEU A 1 703 ? -9.087 1.384 14.893 1.00 94.56 703 LEU A CA 1
ATOM 5548 C C . LEU A 1 703 ? -9.881 0.067 14.940 1.00 94.56 703 LEU A C 1
ATOM 5550 O O . LEU A 1 703 ? -9.448 -0.866 15.600 1.00 94.56 703 LEU A O 1
ATOM 5554 N N . LYS A 1 704 ? -11.006 -0.040 14.219 1.00 96.19 704 LYS A N 1
ATOM 5555 C CA . LYS A 1 704 ? -11.798 -1.277 14.121 1.00 96.19 704 LYS A CA 1
ATOM 5556 C C . LYS A 1 704 ? -11.187 -2.379 13.271 1.00 96.19 704 LYS A C 1
ATOM 5558 O O . LYS A 1 704 ? -11.128 -3.505 13.751 1.00 96.19 704 LYS A O 1
ATOM 5563 N N . GLU A 1 705 ? -10.788 -2.086 12.032 1.00 95.12 705 GLU A N 1
ATOM 5564 C CA . GLU A 1 705 ? -10.160 -3.100 11.172 1.00 95.12 705 GLU A CA 1
ATOM 5565 C C . GLU A 1 705 ? -8.903 -3.654 11.869 1.00 95.12 705 GLU A C 1
ATOM 5567 O O . GLU A 1 705 ? -8.695 -4.863 11.902 1.00 95.12 705 GLU A O 1
ATOM 5572 N N . LEU A 1 706 ? -8.172 -2.777 12.563 1.00 92.69 706 LEU A N 1
ATOM 5573 C CA . LEU A 1 706 ? -7.017 -3.080 13.406 1.00 92.69 706 LEU A CA 1
ATOM 5574 C C . LEU A 1 706 ? -7.384 -3.882 14.662 1.00 92.69 706 LEU A C 1
ATOM 5576 O O . LEU A 1 706 ? -6.784 -4.922 14.894 1.00 92.69 706 LEU A O 1
ATOM 5580 N N . LEU A 1 707 ? -8.394 -3.474 15.443 1.00 95.38 707 LEU A N 1
ATOM 5581 C CA . LEU A 1 707 ? -8.909 -4.246 16.590 1.00 95.38 707 LEU A CA 1
ATOM 5582 C C . LEU A 1 707 ? -9.393 -5.649 16.208 1.00 95.38 707 LEU A C 1
ATOM 5584 O O . LEU A 1 707 ? -9.308 -6.570 17.018 1.00 95.38 707 LEU A O 1
ATOM 5588 N N . GLU A 1 708 ? -9.890 -5.814 14.987 1.00 95.38 708 GLU A N 1
ATOM 5589 C CA . GLU A 1 708 ? -10.293 -7.103 14.438 1.00 95.38 708 GLU A CA 1
ATOM 5590 C C . GLU A 1 708 ? -9.101 -7.986 14.073 1.00 95.38 708 GLU A C 1
ATOM 5592 O O . GLU A 1 708 ? -9.122 -9.179 14.365 1.00 95.38 708 GLU A O 1
ATOM 5597 N N . ILE A 1 709 ? -8.039 -7.410 13.518 1.00 91.44 709 ILE A N 1
ATOM 5598 C CA . ILE A 1 709 ? -6.774 -8.119 13.323 1.00 91.44 709 ILE A CA 1
ATOM 5599 C C . ILE A 1 709 ? -6.213 -8.520 14.695 1.00 91.44 709 ILE A C 1
ATOM 5601 O O . ILE A 1 709 ? -6.042 -9.709 14.934 1.00 91.44 709 ILE A O 1
ATOM 5605 N N . LEU A 1 710 ? -6.141 -7.574 15.636 1.00 92.50 710 LEU A N 1
ATOM 5606 C CA . LEU A 1 710 ? -5.800 -7.743 17.057 1.00 92.50 710 LEU A CA 1
ATOM 5607 C C . LEU A 1 710 ? -6.615 -8.792 17.830 1.00 92.50 710 LEU A C 1
ATOM 5609 O O . LEU A 1 710 ? -6.344 -9.096 19.001 1.00 92.50 710 LEU A O 1
ATOM 5613 N N . ALA A 1 711 ? -7.701 -9.288 17.249 1.00 95.06 711 ALA A N 1
ATOM 5614 C CA . ALA A 1 711 ? -8.625 -10.113 17.982 1.00 95.06 711 ALA A CA 1
ATOM 5615 C C . ALA A 1 711 ? -8.051 -11.494 18.325 1.00 95.06 711 ALA A C 1
ATOM 5617 O O . ALA A 1 711 ? -8.593 -12.099 19.239 1.00 95.06 711 ALA A O 1
ATOM 5618 N N . TYR A 1 712 ? -6.970 -12.005 17.737 1.00 92.25 712 TYR A N 1
ATOM 5619 C CA . TYR A 1 712 ? -6.546 -13.390 18.002 1.00 92.25 712 TYR A CA 1
ATOM 5620 C C . TYR A 1 712 ? -5.077 -13.484 18.407 1.00 92.25 712 TYR A C 1
ATOM 5622 O O . TYR A 1 712 ? -4.479 -14.552 18.303 1.00 92.25 712 TYR A O 1
ATOM 5630 N N . VAL A 1 713 ? -4.572 -12.367 18.941 1.00 88.31 713 VAL A N 1
ATOM 5631 C CA . VAL A 1 713 ? -3.181 -12.183 19.347 1.00 88.31 713 VAL A CA 1
ATOM 5632 C C . VAL A 1 713 ? -2.832 -13.023 20.613 1.00 88.31 713 VAL A C 1
ATOM 5634 O O . VAL A 1 713 ? -3.732 -13.767 20.989 1.00 88.31 713 VAL A O 1
ATOM 5637 N N . PRO A 1 714 ? -1.661 -13.019 21.324 1.00 86.06 714 PRO A N 1
ATOM 5638 C CA . PRO A 1 714 ? -1.654 -12.564 22.765 1.00 86.06 714 PRO A CA 1
ATOM 5639 C C . PRO A 1 714 ? -1.001 -11.212 23.317 1.00 86.06 714 PRO A C 1
ATOM 5641 O O . PRO A 1 714 ? -0.418 -10.465 22.559 1.00 86.06 714 PRO A O 1
ATOM 5644 N N . PHE A 1 715 ? -1.234 -10.793 24.600 1.00 93.06 715 PHE A N 1
ATOM 5645 C CA . PHE A 1 715 ? -0.902 -9.509 25.313 1.00 93.06 715 PHE A CA 1
ATOM 5646 C C . PHE A 1 715 ? -1.174 -9.388 26.932 1.00 93.06 715 PHE A C 1
ATOM 5648 O O . PHE A 1 715 ? -1.568 -10.411 27.472 1.00 93.06 715 PHE A O 1
ATOM 5655 N N . HIS A 1 716 ? -1.001 -8.288 27.780 1.00 89.00 716 HIS A N 1
ATOM 5656 C CA . HIS A 1 716 ? -1.209 -8.220 29.334 1.00 89.00 716 HIS A CA 1
ATOM 5657 C C . HIS A 1 716 ? -1.656 -6.934 30.318 1.00 89.00 716 HIS A C 1
ATOM 5659 O O . HIS A 1 716 ? -0.816 -6.581 31.151 1.00 89.00 716 HIS A O 1
ATOM 5665 N N . GLN A 1 717 ? -2.697 -6.040 30.576 1.00 95.00 717 GLN A N 1
ATOM 5666 C CA . GLN A 1 717 ? -4.109 -5.414 30.472 1.00 95.00 717 GLN A CA 1
ATOM 5667 C C . GLN A 1 717 ? -4.601 -4.342 29.348 1.00 95.00 717 GLN A C 1
ATOM 5669 O O . GLN A 1 717 ? -3.824 -3.907 28.503 1.00 95.00 717 GLN A O 1
ATOM 5674 N N . ILE A 1 718 ? -5.871 -3.801 29.275 1.00 97.56 718 ILE A N 1
ATOM 5675 C CA . ILE A 1 718 ? -6.309 -2.648 28.329 1.00 97.56 718 ILE A CA 1
ATOM 5676 C C . ILE A 1 718 ? -6.853 -1.291 28.952 1.00 97.56 718 ILE A C 1
ATOM 5678 O O . ILE A 1 718 ? -7.306 -1.451 30.066 1.00 97.56 718 ILE A O 1
ATOM 5682 N N . THR A 1 719 ? -6.849 -0.057 28.318 1.00 97.19 719 THR A N 1
ATOM 5683 C CA . THR A 1 719 ? -7.257 1.375 28.676 1.00 97.19 719 THR A CA 1
ATOM 5684 C C . THR A 1 719 ? -7.429 2.516 27.530 1.00 97.19 719 THR A C 1
ATOM 5686 O O . THR A 1 719 ? -7.357 3.672 27.893 1.00 97.19 719 THR A O 1
ATOM 5689 N N . ILE A 1 720 ? -7.760 2.372 26.211 1.00 98.25 720 ILE A N 1
ATOM 5690 C CA . ILE A 1 720 ? -7.667 3.390 25.042 1.00 98.25 720 ILE A CA 1
ATOM 5691 C C . ILE A 1 720 ? -7.990 4.923 25.222 1.00 98.25 720 ILE A C 1
ATOM 5693 O O . ILE A 1 720 ? -9.111 5.257 25.600 1.00 98.25 720 ILE A O 1
ATOM 5697 N N . GLU A 1 721 ? -7.145 5.886 24.755 1.00 96.69 721 GLU A N 1
ATOM 5698 C CA . GLU A 1 721 ? -7.286 7.374 24.947 1.00 96.69 721 GLU A CA 1
ATOM 5699 C C . GLU A 1 721 ? -7.776 8.252 23.762 1.00 96.69 721 GLU A C 1
ATOM 5701 O O . GLU A 1 721 ? -7.744 7.885 22.592 1.00 96.69 721 GLU A O 1
ATOM 5706 N N . PHE A 1 722 ? -8.211 9.481 24.084 1.00 97.50 722 PHE A N 1
ATOM 5707 C CA . PHE A 1 722 ? -8.625 10.546 23.159 1.00 97.50 722 PHE A CA 1
ATOM 5708 C C . PHE A 1 722 ? -8.077 11.920 23.608 1.00 97.50 722 PHE A C 1
ATOM 5710 O O . PHE A 1 722 ? -8.263 12.298 24.770 1.00 97.50 722 PHE A O 1
ATOM 5717 N N . LEU A 1 723 ? -7.441 12.691 22.713 1.00 96.12 723 LEU A N 1
ATOM 5718 C CA . LEU A 1 723 ? -6.606 13.861 23.072 1.00 96.12 723 LEU A CA 1
ATOM 5719 C C . LEU A 1 723 ? -7.288 14.931 23.942 1.00 96.12 723 LEU A C 1
ATOM 5721 O O . LEU A 1 723 ? -6.715 15.394 24.934 1.00 96.12 723 LEU A O 1
ATOM 5725 N N . ASN A 1 724 ? -8.504 15.340 23.588 1.00 95.81 724 ASN A N 1
ATOM 5726 C CA . ASN A 1 724 ? -9.262 16.407 24.249 1.00 95.81 724 ASN A CA 1
ATOM 5727 C C . ASN A 1 724 ? -10.161 15.870 25.381 1.00 95.81 724 ASN A C 1
ATOM 5729 O O . ASN A 1 724 ? -10.923 16.633 25.985 1.00 95.81 724 ASN A O 1
ATOM 5733 N N . ARG A 1 725 ? -10.076 14.570 25.709 1.00 93.25 725 ARG A N 1
ATOM 5734 C CA . ARG A 1 725 ? -10.920 13.894 26.712 1.00 93.25 725 ARG A CA 1
ATOM 5735 C C . ARG A 1 725 ? -10.095 13.334 27.864 1.00 93.25 725 ARG A C 1
ATOM 5737 O O . ARG A 1 725 ? -8.889 13.158 27.780 1.00 93.25 725 ARG A O 1
ATOM 5744 N N . SER A 1 726 ? -10.770 12.994 28.954 1.00 90.31 726 SER A N 1
ATOM 5745 C CA . SER A 1 726 ? -10.206 12.158 30.021 1.00 90.31 726 SER A CA 1
ATOM 5746 C C . SER A 1 726 ? -10.716 10.714 29.932 1.00 90.31 726 SER A C 1
ATOM 5748 O O . SER A 1 726 ? -10.873 10.074 30.971 1.00 90.31 726 SER A O 1
ATOM 5750 N N . THR A 1 727 ? -11.094 10.251 28.734 1.00 93.88 727 THR A N 1
ATOM 5751 C CA . THR A 1 727 ? -11.475 8.850 28.528 1.00 93.88 727 THR A CA 1
ATOM 5752 C C . THR A 1 727 ? -10.249 8.055 28.126 1.00 93.88 727 THR A C 1
ATOM 5754 O O . THR A 1 727 ? -9.492 8.486 27.258 1.00 93.88 727 THR A O 1
ATOM 5757 N N . THR A 1 728 ? -10.124 6.902 28.769 1.00 95.31 728 THR A N 1
ATOM 5758 C CA . THR A 1 728 ? -9.061 5.913 28.644 1.00 95.31 728 THR A CA 1
ATOM 5759 C C . THR A 1 728 ? -9.841 4.568 28.820 1.00 95.31 728 THR A C 1
ATOM 5761 O O . THR A 1 728 ? -10.345 4.298 29.911 1.00 95.31 728 THR A O 1
ATOM 5764 N N . ILE A 1 729 ? -10.141 3.822 27.736 1.00 97.75 729 ILE A N 1
ATOM 5765 C CA . ILE A 1 729 ? -11.076 2.665 27.630 1.00 97.75 729 ILE A CA 1
ATOM 5766 C C . ILE A 1 729 ? -10.446 1.299 28.001 1.00 97.75 729 ILE A C 1
ATOM 5768 O O . ILE A 1 729 ? -9.752 0.691 27.187 1.00 97.75 729 ILE A O 1
ATOM 5772 N N . SER A 1 730 ? -10.745 0.746 29.183 1.00 96.62 730 SER A N 1
ATOM 5773 C CA . SER A 1 730 ? -10.047 -0.436 29.733 1.00 96.62 730 SER A CA 1
ATOM 5774 C C . SER A 1 730 ? -10.674 -1.815 29.462 1.00 96.62 730 SER A C 1
ATOM 5776 O O . SER A 1 730 ? -11.804 -2.065 29.865 1.00 96.62 730 SER A O 1
ATOM 5778 N N . LEU A 1 731 ? -9.957 -2.731 28.789 1.00 96.62 731 LEU A N 1
ATOM 5779 C CA . LEU A 1 731 ? -10.466 -4.048 28.338 1.00 96.62 731 LEU A CA 1
ATOM 5780 C C . LEU A 1 731 ? -9.448 -5.217 28.337 1.00 96.62 731 LEU A C 1
ATOM 5782 O O . LEU A 1 731 ? -9.320 -5.896 27.323 1.00 96.62 731 LEU A O 1
ATOM 5786 N N . GLU A 1 732 ? -8.750 -5.434 29.466 1.00 93.38 732 GLU A N 1
ATOM 5787 C CA . GLU A 1 732 ? -8.066 -6.708 29.783 1.00 93.38 732 GLU A CA 1
ATOM 5788 C C . GLU A 1 732 ? -8.835 -7.891 29.222 1.00 93.38 732 GLU A C 1
ATOM 5790 O O . GLU A 1 732 ? -10.054 -7.986 29.423 1.00 93.38 732 GLU A O 1
ATOM 5795 N N . ARG A 1 733 ? -8.190 -8.833 28.559 1.00 86.00 733 ARG A N 1
ATOM 5796 C CA . ARG A 1 733 ? -8.936 -9.905 27.947 1.00 86.00 733 ARG A CA 1
ATOM 5797 C C . ARG A 1 733 ? -9.273 -10.978 28.953 1.00 86.00 733 ARG A C 1
ATOM 5799 O O . ARG A 1 733 ? -10.376 -11.508 28.830 1.00 86.00 733 ARG A O 1
ATOM 5806 N N . ASN A 1 734 ? -8.441 -11.219 29.971 1.00 87.06 734 ASN A N 1
ATOM 5807 C CA . ASN A 1 734 ? -8.762 -12.066 31.134 1.00 87.06 734 ASN A CA 1
ATOM 5808 C C . ASN A 1 734 ? -9.471 -13.397 30.811 1.00 87.06 734 ASN A C 1
ATOM 5810 O O . ASN A 1 734 ? -10.312 -13.902 31.553 1.00 87.06 734 ASN A O 1
ATOM 5814 N N . GLY A 1 735 ? -9.153 -13.964 29.663 1.00 82.31 735 GLY A N 1
ATOM 5815 C CA . GLY A 1 735 ? -9.654 -15.230 29.195 1.00 82.31 735 GLY A CA 1
ATOM 5816 C C . GLY A 1 735 ? -10.909 -15.146 28.319 1.00 82.31 735 GLY A C 1
ATOM 5817 O O . GLY A 1 735 ? -11.770 -16.021 28.373 1.00 82.31 735 GLY A O 1
ATOM 5818 N N . ARG A 1 736 ? -11.047 -14.115 27.484 1.00 87.88 736 ARG A N 1
ATOM 5819 C CA . ARG A 1 736 ? -12.090 -14.021 26.440 1.00 87.88 736 ARG A CA 1
ATOM 5820 C C . ARG A 1 736 ? -11.604 -14.381 25.034 1.00 87.88 736 ARG A C 1
ATOM 5822 O O . ARG A 1 736 ? -10.789 -13.664 24.469 1.00 87.88 736 ARG A O 1
ATOM 5829 N N . ASN A 1 737 ? -12.143 -15.427 24.414 1.00 87.19 737 ASN A N 1
ATOM 5830 C CA . ASN A 1 737 ? -11.750 -15.788 23.046 1.00 87.19 737 ASN A CA 1
ATOM 5831 C C . ASN A 1 737 ? -11.904 -14.618 22.035 1.00 87.19 737 ASN A C 1
ATOM 5833 O O . ASN A 1 737 ? -12.556 -13.612 22.331 1.00 87.19 737 ASN A O 1
ATOM 5837 N N . PRO A 1 738 ? -11.300 -14.723 20.845 1.00 91.12 738 PRO A N 1
ATOM 5838 C CA . PRO A 1 738 ? -11.201 -13.627 19.893 1.00 91.12 738 PRO A CA 1
ATOM 5839 C C . PRO A 1 738 ? -12.465 -12.852 19.569 1.00 91.12 738 PRO A C 1
ATOM 5841 O O . PRO A 1 738 ? -12.519 -11.645 19.804 1.00 91.12 738 PRO A O 1
ATOM 5844 N N . ALA A 1 739 ? -13.510 -13.537 19.111 1.00 91.69 739 ALA A N 1
ATOM 5845 C CA . ALA A 1 739 ? -14.784 -12.902 18.807 1.00 91.69 739 ALA A CA 1
ATOM 5846 C C . ALA A 1 739 ? -15.419 -12.240 20.049 1.00 91.69 739 ALA A C 1
ATOM 5848 O O . ALA A 1 739 ? -16.006 -11.162 19.942 1.00 91.69 739 ALA A O 1
ATOM 5849 N N . ALA A 1 740 ? -15.276 -12.844 21.237 1.00 90.75 740 ALA A N 1
ATOM 5850 C CA . ALA A 1 740 ? -15.805 -12.299 22.490 1.00 90.75 740 ALA A CA 1
ATOM 5851 C C . ALA A 1 740 ? -15.029 -11.074 22.999 1.00 90.75 740 ALA A C 1
ATOM 5853 O O . ALA A 1 740 ? -15.614 -10.194 23.632 1.00 90.75 740 ALA A O 1
ATOM 5854 N N . PHE A 1 741 ? -13.727 -11.001 22.726 1.00 91.81 741 PHE A N 1
ATOM 5855 C CA . PHE A 1 741 ? -12.944 -9.793 22.948 1.00 91.81 741 PHE A CA 1
ATOM 5856 C C . PHE A 1 741 ? -13.303 -8.695 21.947 1.00 91.81 741 PHE A C 1
ATOM 5858 O O . PHE A 1 741 ? -13.616 -7.575 22.342 1.00 91.81 741 PHE A O 1
ATOM 5865 N N . LEU A 1 742 ? -13.280 -9.029 20.656 1.00 94.94 742 LEU A N 1
ATOM 5866 C CA . LEU A 1 742 ? -13.468 -8.083 19.564 1.00 94.94 742 LEU A CA 1
ATOM 5867 C C . LEU A 1 742 ? -14.810 -7.360 19.655 1.00 94.94 742 LEU A C 1
ATOM 5869 O O . LEU A 1 742 ? -14.880 -6.145 19.487 1.00 94.94 742 LEU A O 1
ATOM 5873 N N . ALA A 1 743 ? -15.874 -8.105 19.960 1.00 94.50 743 ALA A N 1
ATOM 5874 C CA . ALA A 1 743 ? -17.211 -7.549 20.115 1.00 94.50 743 ALA A CA 1
ATOM 5875 C C . ALA A 1 743 ? -17.304 -6.524 21.262 1.00 94.50 743 ALA A C 1
ATOM 5877 O O . ALA A 1 743 ? -18.066 -5.566 21.154 1.00 94.50 743 ALA A O 1
ATOM 5878 N N . ASP A 1 744 ? -16.529 -6.702 22.335 1.00 94.88 744 ASP A N 1
ATOM 5879 C CA . ASP A 1 744 ? -16.441 -5.751 23.447 1.00 94.88 744 ASP A CA 1
ATOM 5880 C C . ASP A 1 744 ? -15.554 -4.547 23.089 1.00 94.88 744 ASP A C 1
ATOM 5882 O O . ASP A 1 744 ? -15.977 -3.404 23.253 1.00 94.88 744 ASP A O 1
ATOM 5886 N N . ALA A 1 745 ? -14.381 -4.784 22.494 1.00 93.50 745 ALA A N 1
ATOM 5887 C CA . ALA A 1 745 ? -13.478 -3.727 22.043 1.00 93.50 745 ALA A CA 1
ATOM 5888 C C . ALA A 1 745 ? -14.151 -2.771 21.041 1.00 93.50 745 ALA A C 1
ATOM 5890 O O . ALA A 1 745 ? -14.132 -1.554 21.230 1.00 93.50 745 ALA A O 1
ATOM 5891 N N . ILE A 1 746 ? -14.820 -3.314 20.016 1.00 97.06 746 ILE A N 1
ATOM 5892 C CA . ILE A 1 746 ? -15.585 -2.530 19.033 1.00 97.06 746 ILE A CA 1
ATOM 5893 C C . ILE A 1 746 ? -16.740 -1.776 19.700 1.00 97.06 746 ILE A C 1
ATOM 5895 O O . ILE A 1 746 ? -16.994 -0.630 19.329 1.00 97.06 746 ILE A O 1
ATOM 5899 N N . ALA A 1 747 ? -17.430 -2.374 20.677 1.00 96.62 747 ALA A N 1
ATOM 5900 C CA . ALA A 1 747 ? -18.543 -1.718 21.363 1.00 96.62 747 ALA A CA 1
ATOM 5901 C C . ALA A 1 747 ? -18.086 -0.512 22.197 1.00 96.62 747 ALA A C 1
ATOM 5903 O O . ALA A 1 747 ? -18.727 0.539 22.146 1.00 96.62 747 ALA A O 1
ATOM 5904 N N . GLN A 1 748 ? -16.972 -0.635 22.924 1.00 96.38 748 GLN A N 1
ATOM 5905 C CA . GLN A 1 748 ? -16.440 0.470 23.724 1.00 96.38 748 GLN A CA 1
ATOM 5906 C C . GLN A 1 748 ? -15.831 1.574 22.837 1.00 96.38 748 GLN A C 1
ATOM 5908 O O . GLN A 1 748 ? -16.046 2.760 23.094 1.00 96.38 748 GLN A O 1
ATOM 5913 N N . VAL A 1 749 ? -15.179 1.206 21.726 1.00 96.69 749 VAL A N 1
ATOM 5914 C CA . VAL A 1 749 ? -14.764 2.153 20.674 1.00 96.69 749 VAL A CA 1
ATOM 5915 C C . VAL A 1 749 ? -15.959 2.902 20.080 1.00 96.69 749 VAL A C 1
ATOM 5917 O O . VAL A 1 749 ? -15.916 4.127 19.962 1.00 96.69 749 VAL A O 1
ATOM 5920 N N . ASP A 1 750 ? -17.052 2.212 19.749 1.00 95.44 750 ASP A N 1
ATOM 5921 C CA . ASP A 1 750 ? -18.245 2.857 19.190 1.00 95.44 750 ASP A CA 1
ATOM 5922 C C . ASP A 1 750 ? -18.935 3.817 20.165 1.00 95.44 750 ASP A C 1
ATOM 5924 O O . ASP A 1 750 ? -19.513 4.810 19.716 1.00 95.44 750 ASP A O 1
ATOM 5928 N N . GLU A 1 751 ? -18.848 3.593 21.481 1.00 96.94 751 GLU A N 1
ATOM 5929 C CA . GLU A 1 751 ? -19.372 4.544 22.468 1.00 96.94 751 GLU A CA 1
ATOM 5930 C C . GLU A 1 751 ? -18.578 5.864 22.491 1.00 96.94 751 GLU A C 1
ATOM 5932 O O . GLU A 1 751 ? -19.183 6.938 22.582 1.00 96.94 751 GLU A O 1
ATOM 5937 N N . GLU A 1 752 ? -17.249 5.830 22.349 1.00 96.12 752 GLU A N 1
ATOM 5938 C CA . GLU A 1 752 ? -16.447 7.058 22.269 1.00 96.12 752 GLU A CA 1
ATOM 5939 C C . GLU A 1 752 ? -16.516 7.737 20.898 1.00 96.12 752 GLU A C 1
ATOM 5941 O O . GLU A 1 752 ? -16.653 8.963 20.840 1.00 96.12 752 GLU A O 1
ATOM 5946 N N . PHE A 1 753 ? -16.497 6.986 19.795 1.00 96.56 753 PHE A N 1
ATOM 5947 C CA . PHE A 1 753 ? -16.592 7.573 18.453 1.00 96.56 753 PHE A CA 1
ATOM 5948 C C . PHE A 1 753 ? -17.986 8.111 18.107 1.00 96.56 753 PHE A C 1
ATOM 5950 O O . PHE A 1 753 ? -18.105 9.036 17.300 1.00 96.56 753 PHE A O 1
ATOM 5957 N N . ALA A 1 754 ? -19.043 7.649 18.785 1.00 94.62 754 ALA A N 1
ATOM 5958 C CA . ALA A 1 754 ? -20.366 8.276 18.722 1.00 94.62 754 ALA A CA 1
ATOM 5959 C C . ALA A 1 754 ? -20.398 9.719 19.276 1.00 94.62 754 ALA A C 1
ATOM 5961 O O . ALA A 1 754 ? -21.374 10.445 19.051 1.00 94.62 754 ALA A O 1
ATOM 5962 N N . LYS A 1 755 ? -19.354 10.158 19.993 1.00 96.12 755 LYS A N 1
ATOM 5963 C CA . LYS A 1 755 ? -19.187 11.537 20.472 1.00 96.12 755 LYS A CA 1
ATOM 5964 C C . LYS A 1 755 ? -18.324 12.293 19.452 1.00 96.12 755 LYS A C 1
ATOM 5966 O O . LYS A 1 755 ? -17.181 11.888 19.239 1.00 96.12 755 LYS A O 1
ATOM 5971 N N . PRO A 1 756 ? -18.826 13.373 18.825 1.00 93.44 756 PRO A N 1
ATOM 5972 C CA . PRO A 1 756 ? -18.096 14.064 17.767 1.00 93.44 756 PRO A CA 1
ATOM 5973 C C . PRO A 1 756 ? -16.799 14.695 18.295 1.00 93.44 756 PRO A C 1
ATOM 5975 O O . PRO A 1 756 ? -16.747 15.074 19.470 1.00 93.44 756 PRO A O 1
ATOM 5978 N N . PRO A 1 757 ? -15.783 14.859 17.436 1.00 95.06 757 PRO A N 1
ATOM 5979 C CA . PRO A 1 757 ? -14.544 15.518 17.807 1.00 95.06 757 PRO A CA 1
ATOM 5980 C C . PRO A 1 757 ? -14.778 17.025 18.013 1.00 95.06 757 PRO A C 1
ATOM 5982 O O . PRO A 1 757 ? -15.586 17.657 17.321 1.00 95.06 757 PRO A O 1
ATOM 5985 N N . ALA A 1 758 ? -14.099 17.600 19.001 1.00 93.56 758 ALA A N 1
ATOM 5986 C CA . ALA A 1 758 ? -14.096 19.019 19.310 1.00 93.56 758 ALA A CA 1
ATOM 5987 C C . ALA A 1 758 ? -12.854 19.399 20.129 1.00 93.56 758 ALA A C 1
ATOM 5989 O O . ALA A 1 758 ? -12.571 18.798 21.161 1.00 93.56 758 ALA A O 1
ATOM 5990 N N . GLY A 1 759 ? -12.192 20.486 19.733 1.00 91.56 759 GLY A N 1
ATOM 5991 C CA . GLY A 1 759 ? -10.994 20.991 20.399 1.00 91.56 759 GLY A CA 1
ATOM 5992 C C . GLY A 1 759 ? -9.875 21.225 19.397 1.00 91.56 759 GLY A C 1
ATOM 5993 O O . GLY A 1 759 ? -10.137 21.662 18.273 1.00 91.56 759 GLY A O 1
ATOM 5994 N N . THR A 1 760 ? -8.652 20.923 19.802 1.00 91.31 760 THR A N 1
ATOM 5995 C CA . THR A 1 760 ? -7.416 21.128 19.038 1.00 91.31 760 THR A CA 1
ATOM 5996 C C . THR A 1 760 ? -6.471 19.951 19.274 1.00 91.31 760 THR A C 1
ATOM 5998 O O . THR A 1 760 ? -6.643 19.207 20.237 1.00 91.31 760 THR A O 1
ATOM 6001 N N . SER A 1 761 ? -5.492 19.756 18.389 1.00 92.00 761 SER A N 1
ATOM 6002 C CA . SER A 1 761 ? -4.536 18.645 18.474 1.00 92.00 761 SER A CA 1
ATOM 6003 C C . SER A 1 761 ? -3.576 18.842 19.659 1.00 92.00 761 SER A C 1
ATOM 6005 O O . SER A 1 761 ? -2.443 19.296 19.472 1.00 92.00 761 SER A O 1
ATOM 6007 N N . LEU A 1 762 ? -4.027 18.507 20.877 1.00 94.31 762 LEU A N 1
ATOM 6008 C CA . LEU A 1 762 ? -3.278 18.507 22.153 1.00 94.31 762 LEU A CA 1
ATOM 6009 C C . LEU A 1 762 ? -2.239 17.380 22.214 1.00 94.31 762 LEU A C 1
ATOM 6011 O O . LEU A 1 762 ? -2.124 16.644 23.194 1.00 94.31 762 LEU A O 1
ATOM 6015 N N . PHE A 1 763 ? -1.558 17.175 21.099 1.00 96.12 763 PHE A N 1
ATOM 6016 C CA . PHE A 1 763 ? -0.738 16.018 20.857 1.00 96.12 763 PHE A CA 1
ATOM 6017 C C . PHE A 1 763 ? 0.507 16.162 21.753 1.00 96.12 763 PHE A C 1
ATOM 6019 O O . PHE A 1 763 ? 0.610 15.456 22.759 1.00 96.12 763 PHE A O 1
ATOM 6026 N N . LEU A 1 764 ? 1.394 17.126 21.469 1.00 95.50 764 LEU A N 1
ATOM 6027 C CA . LEU A 1 764 ? 2.642 17.430 22.201 1.00 95.50 764 LEU A CA 1
ATOM 6028 C C . LEU A 1 764 ? 2.526 17.417 23.741 1.00 95.50 764 LEU A C 1
ATOM 6030 O O . LEU A 1 764 ? 3.434 16.968 24.449 1.00 95.50 764 LEU A O 1
ATOM 6034 N N . GLU A 1 765 ? 1.419 17.902 24.299 1.00 95.19 765 GLU A N 1
ATOM 6035 C CA . GLU A 1 765 ? 1.204 17.888 25.745 1.00 95.19 765 GLU A CA 1
ATOM 6036 C C . GLU A 1 765 ? 1.025 16.470 26.281 1.00 95.19 765 GLU A C 1
ATOM 6038 O O . GLU A 1 765 ? 1.664 16.113 27.278 1.00 95.19 765 GLU A O 1
ATOM 6043 N N . ARG A 1 766 ? 0.210 15.647 25.606 1.00 95.69 766 ARG A N 1
ATOM 6044 C CA . ARG A 1 766 ? 0.002 14.258 26.016 1.00 95.69 766 ARG A CA 1
ATOM 6045 C C . ARG A 1 766 ? 1.303 13.490 26.017 1.00 95.69 766 ARG A C 1
ATOM 6047 O O . ARG A 1 766 ? 1.496 12.767 26.977 1.00 95.69 766 ARG A O 1
ATOM 6054 N N . LEU A 1 767 ? 2.207 13.710 25.050 1.00 95.06 767 LEU A N 1
ATOM 6055 C CA . LEU A 1 767 ? 3.585 13.170 24.988 1.00 95.06 767 LEU A CA 1
ATOM 6056 C C . LEU A 1 767 ? 4.355 13.387 26.278 1.00 95.06 767 LEU A C 1
ATOM 6058 O O . LEU A 1 767 ? 5.012 12.483 26.797 1.00 95.06 767 LEU A O 1
ATOM 6062 N N . THR A 1 768 ? 4.325 14.626 26.751 1.00 94.88 768 THR A N 1
ATOM 6063 C CA . THR A 1 768 ? 5.381 15.125 27.631 1.00 94.88 768 THR A CA 1
ATOM 6064 C C . THR A 1 768 ? 5.211 14.613 29.059 1.00 94.88 768 THR A C 1
ATOM 6066 O O . THR A 1 768 ? 6.187 14.366 29.755 1.00 94.88 768 THR A O 1
ATOM 6069 N N . GLN A 1 769 ? 3.969 14.358 29.470 1.00 94.44 769 GLN A N 1
ATOM 6070 C CA . GLN A 1 769 ? 3.556 13.730 30.737 1.00 94.44 769 GLN A CA 1
ATOM 6071 C C . GLN A 1 769 ? 4.213 12.354 31.036 1.00 94.44 769 GLN A C 1
ATOM 6073 O O . GLN A 1 769 ? 4.188 11.859 32.157 1.00 94.44 769 GLN A O 1
ATOM 6078 N N . SER A 1 770 ? 4.815 11.727 30.034 1.00 93.94 770 SER A N 1
ATOM 6079 C CA . SER A 1 770 ? 4.167 10.534 29.494 1.00 93.94 770 SER A CA 1
ATOM 6080 C C . SER A 1 770 ? 5.173 9.596 28.819 1.00 93.94 770 SER A C 1
ATOM 6082 O O . SER A 1 770 ? 4.982 8.388 28.702 1.00 93.94 770 SER A O 1
ATOM 6084 N N . LEU A 1 771 ? 6.310 10.148 28.419 1.00 91.06 771 LEU A N 1
ATOM 6085 C CA . LEU A 1 771 ? 7.583 9.457 28.552 1.00 91.06 771 LEU A CA 1
ATOM 6086 C C . LEU A 1 771 ? 7.913 9.137 30.008 1.00 91.06 771 LEU A C 1
ATOM 6088 O O . LEU A 1 771 ? 8.452 8.089 30.352 1.00 91.06 771 LEU A O 1
ATOM 6092 N N . THR A 1 772 ? 7.629 10.124 30.845 1.00 91.38 772 THR A N 1
ATOM 6093 C CA . THR A 1 772 ? 8.178 10.260 32.184 1.00 91.38 772 THR A CA 1
ATOM 6094 C C . THR A 1 772 ? 7.386 9.500 33.240 1.00 91.38 772 THR A C 1
ATOM 6096 O O . THR A 1 772 ? 7.726 9.600 34.416 1.00 91.38 772 THR A O 1
ATOM 6099 N N . GLU A 1 773 ? 6.320 8.801 32.850 1.00 84.31 773 GLU A N 1
ATOM 6100 C CA . GLU A 1 773 ? 5.365 8.190 33.775 1.00 84.31 773 GLU A CA 1
ATOM 6101 C C . GLU A 1 773 ? 5.863 6.841 34.293 1.00 84.31 773 GLU A C 1
ATOM 6103 O O . GLU A 1 773 ? 5.924 6.651 35.510 1.00 84.31 773 GLU A O 1
ATOM 6108 N N . SER A 1 774 ? 6.326 5.964 33.402 1.00 72.06 774 SER A N 1
ATOM 6109 C CA . SER A 1 774 ? 6.597 4.565 33.745 1.00 72.06 774 SER A CA 1
ATOM 6110 C C . SER A 1 774 ? 8.067 4.092 33.627 1.00 72.06 774 SER A C 1
ATOM 6112 O O . SER A 1 774 ? 8.306 3.045 33.022 1.00 72.06 774 SER A O 1
ATOM 6114 N N . PRO A 1 775 ? 9.097 4.805 34.146 1.00 79.31 775 PRO A N 1
ATOM 6115 C CA . PRO A 1 775 ? 10.454 4.267 34.297 1.00 79.31 775 PRO A CA 1
ATOM 6116 C C . PRO A 1 775 ? 10.442 2.820 34.811 1.00 79.31 775 PRO A C 1
ATOM 6118 O O . PRO A 1 775 ? 9.825 2.551 35.837 1.00 79.31 775 PRO A O 1
ATOM 6121 N N . GLY A 1 776 ? 11.082 1.872 34.125 1.00 82.94 776 GLY A N 1
ATOM 6122 C CA . GLY A 1 776 ? 10.870 0.444 34.435 1.00 82.94 776 GLY A CA 1
ATOM 6123 C C . GLY A 1 776 ? 9.562 -0.208 33.914 1.00 82.94 776 GLY A C 1
ATOM 6124 O O . GLY A 1 776 ? 9.220 -1.284 34.380 1.00 82.94 776 GLY A O 1
ATOM 6125 N N . ILE A 1 777 ? 8.872 0.378 32.923 1.00 91.56 777 ILE A N 1
ATOM 6126 C CA . ILE A 1 777 ? 7.879 -0.248 32.026 1.00 91.56 777 ILE A CA 1
ATOM 6127 C C . ILE A 1 777 ? 8.244 0.111 30.533 1.00 91.56 777 ILE A C 1
ATOM 6129 O O . ILE A 1 777 ? 8.351 1.267 30.178 1.00 91.56 777 ILE A O 1
ATOM 6133 N N . LYS A 1 778 ? 8.560 -0.881 29.687 1.00 92.06 778 LYS A N 1
ATOM 6134 C CA . LYS A 1 778 ? 9.313 -1.042 28.389 1.00 92.06 778 LYS A CA 1
ATOM 6135 C C . LYS A 1 778 ? 8.179 -1.005 27.339 1.00 92.06 778 LYS A C 1
ATOM 6137 O O . LYS A 1 778 ? 7.665 -2.050 26.968 1.00 92.06 778 LYS A O 1
ATOM 6142 N N . ILE A 1 779 ? 7.638 0.183 27.069 1.00 94.56 779 ILE A N 1
ATOM 6143 C CA . ILE A 1 779 ? 6.277 0.415 26.517 1.00 94.56 779 ILE A CA 1
ATOM 6144 C C . ILE A 1 779 ? 6.408 0.876 25.027 1.00 94.56 779 ILE A C 1
ATOM 6146 O O . ILE A 1 779 ? 7.138 0.150 24.374 1.00 94.56 779 ILE A O 1
ATOM 6150 N N . ALA A 1 780 ? 5.727 1.932 24.481 1.00 92.25 780 ALA A N 1
ATOM 6151 C CA . ALA A 1 780 ? 5.620 2.436 23.072 1.00 92.25 780 ALA A CA 1
ATOM 6152 C C . ALA A 1 780 ? 4.323 3.195 22.661 1.00 92.25 780 ALA A C 1
ATOM 6154 O O . ALA A 1 780 ? 3.510 2.860 23.461 1.00 92.25 780 ALA A O 1
ATOM 6155 N N . ARG A 1 781 ? 4.054 4.104 21.626 1.00 96.88 781 ARG A N 1
ATOM 6156 C CA . ARG A 1 781 ? 2.866 5.105 21.526 1.00 96.88 781 ARG A CA 1
ATOM 6157 C C . ARG A 1 781 ? 1.952 5.642 20.320 1.00 96.88 781 ARG A C 1
ATOM 6159 O O . ARG A 1 781 ? 1.969 6.842 20.042 1.00 96.88 781 ARG A O 1
ATOM 6166 N N . TRP A 1 782 ? 0.958 4.916 19.779 1.00 97.75 782 TRP A N 1
ATOM 6167 C CA . TRP A 1 782 ? -0.125 5.339 18.842 1.00 97.75 782 TRP A CA 1
ATOM 6168 C C . TRP A 1 782 ? -0.658 6.801 18.837 1.00 97.75 782 TRP A C 1
ATOM 6170 O O . TRP A 1 782 ? -0.867 7.394 19.891 1.00 97.75 782 TRP A O 1
ATOM 6180 N N . TYR A 1 783 ? -1.125 7.303 17.681 1.00 96.81 783 TYR A N 1
ATOM 6181 C CA . TYR A 1 783 ? -2.056 8.440 17.499 1.00 96.81 783 TYR A CA 1
ATOM 6182 C C . TYR A 1 783 ? -2.953 8.384 16.239 1.00 96.81 783 TYR A C 1
ATOM 6184 O O . TYR A 1 783 ? -2.747 7.552 15.375 1.00 96.81 783 TYR A O 1
ATOM 6192 N N . PHE A 1 784 ? -4.000 9.219 16.139 1.00 97.31 784 PHE A N 1
ATOM 6193 C CA . PHE A 1 784 ? -4.826 9.390 14.932 1.00 97.31 784 PHE A CA 1
ATOM 6194 C C . PHE A 1 784 ? -5.105 10.867 14.622 1.00 97.31 784 PHE A C 1
ATOM 6196 O O . PHE A 1 784 ? -6.155 11.355 15.023 1.00 97.31 784 PHE A O 1
ATOM 6203 N N . GLY A 1 785 ? -4.182 11.573 13.965 1.00 94.06 785 GLY A N 1
ATOM 6204 C CA . GLY A 1 785 ? -4.265 13.010 13.661 1.00 94.06 785 GLY A CA 1
ATOM 6205 C C . GLY A 1 785 ? -4.948 13.421 12.357 1.00 94.06 785 GLY A C 1
ATOM 6206 O O . GLY A 1 785 ? -5.621 12.652 11.682 1.00 94.06 785 GLY A O 1
ATOM 6207 N N . ASP A 1 786 ? -4.741 14.671 11.954 1.00 78.81 786 ASP A N 1
ATOM 6208 C CA . ASP A 1 786 ? -5.111 15.153 10.620 1.00 78.81 786 ASP A CA 1
ATOM 6209 C C . ASP A 1 786 ? -4.270 16.335 10.128 1.00 78.81 786 ASP A C 1
ATOM 6211 O O . ASP A 1 786 ? -4.779 17.276 9.510 1.00 78.81 786 ASP A O 1
ATOM 6215 N N . GLY A 1 787 ? -2.966 16.256 10.394 1.00 79.25 787 GLY A N 1
ATOM 6216 C CA . GLY A 1 787 ? -1.985 17.249 9.985 1.00 79.25 787 GLY A CA 1
ATOM 6217 C C . GLY A 1 787 ? -1.459 18.078 11.151 1.00 79.25 787 GLY A C 1
ATOM 6218 O O . GLY A 1 787 ? -0.987 17.536 12.150 1.00 79.25 787 GLY A O 1
ATOM 6219 N N . LYS A 1 788 ? -1.461 19.407 11.003 1.00 84.25 788 LYS A N 1
ATOM 6220 C CA . LYS A 1 788 ? -0.645 20.292 11.847 1.00 84.25 788 LYS A CA 1
ATOM 6221 C C . LYS A 1 788 ? -1.098 20.334 13.331 1.00 84.25 788 LYS A C 1
ATOM 6223 O O . LYS A 1 788 ? -2.225 20.747 13.615 1.00 84.25 788 LYS A O 1
ATOM 6228 N N . PRO A 1 789 ? -0.212 20.008 14.298 1.00 86.06 789 PRO A N 1
ATOM 6229 C CA . PRO A 1 789 ? -0.528 19.939 15.726 1.00 86.06 789 PRO A CA 1
ATOM 6230 C C . PRO A 1 789 ? -0.773 21.324 16.344 1.00 86.06 789 PRO A C 1
ATOM 6232 O O . PRO A 1 789 ? -0.467 22.362 15.747 1.00 86.06 789 PRO A O 1
ATOM 6235 N N . GLN A 1 790 ? -1.298 21.375 17.577 1.00 87.06 790 GLN A N 1
ATOM 6236 C CA . GLN A 1 790 ? -1.573 22.643 18.259 1.00 87.06 790 GLN A CA 1
ATOM 6237 C C . GLN A 1 790 ? -0.284 23.441 18.524 1.00 87.06 790 GLN A C 1
ATOM 6239 O O . GLN A 1 790 ? 0.428 23.221 19.499 1.00 87.06 790 GLN A O 1
ATOM 6244 N N . GLY A 1 791 ? -0.042 24.434 17.672 1.00 83.56 791 GLY A N 1
ATOM 6245 C CA . GLY A 1 791 ? 1.163 25.265 17.668 1.00 83.56 791 GLY A CA 1
ATOM 6246 C C . GLY A 1 791 ? 1.772 25.427 16.275 1.00 83.56 791 GLY A C 1
ATOM 6247 O O . GLY A 1 791 ? 2.620 26.299 16.101 1.00 83.56 791 GLY A O 1
ATOM 6248 N N . GLY A 1 792 ? 1.304 24.654 15.285 1.00 88.56 792 GLY A N 1
ATOM 6249 C CA . GLY A 1 792 ? 1.841 24.673 13.926 1.00 88.56 792 GLY A CA 1
ATOM 6250 C C . GLY A 1 792 ? 3.310 24.271 13.919 1.00 88.56 792 GLY A C 1
ATOM 6251 O O . GLY A 1 792 ? 3.737 23.493 14.766 1.00 88.56 792 GLY A O 1
ATOM 6252 N N . ASP A 1 793 ? 4.081 24.842 13.004 1.00 89.81 793 ASP A N 1
ATOM 6253 C CA . ASP A 1 793 ? 5.454 24.439 12.681 1.00 89.81 793 ASP A CA 1
ATOM 6254 C C . ASP A 1 793 ? 6.416 24.408 13.898 1.00 89.81 793 ASP A C 1
ATOM 6256 O O . ASP A 1 793 ? 7.320 23.589 13.956 1.00 89.81 793 ASP A O 1
ATOM 6260 N N . THR A 1 794 ? 6.184 25.195 14.957 1.00 92.00 794 THR A N 1
ATOM 6261 C CA . THR A 1 794 ? 6.972 25.086 16.209 1.00 92.00 794 THR A CA 1
ATOM 6262 C C . THR A 1 794 ? 6.547 23.911 17.099 1.00 92.00 794 THR A C 1
ATOM 6264 O O . THR A 1 794 ? 7.370 23.349 17.818 1.00 92.00 794 THR A O 1
ATOM 6267 N N . ALA A 1 795 ? 5.270 23.519 17.081 1.00 91.50 795 ALA A N 1
ATOM 6268 C CA . ALA A 1 795 ? 4.851 22.254 17.681 1.00 91.50 795 ALA A CA 1
ATOM 6269 C C . ALA A 1 795 ? 5.328 21.073 16.828 1.00 91.50 795 ALA A C 1
ATOM 6271 O O . ALA A 1 795 ? 5.687 20.056 17.395 1.00 91.50 795 ALA A O 1
ATOM 6272 N N . GLN A 1 796 ? 5.426 21.233 15.506 1.00 93.50 796 GLN A N 1
ATOM 6273 C CA . GLN A 1 796 ? 6.073 20.273 14.609 1.00 93.50 796 GLN A CA 1
ATOM 6274 C C . GLN A 1 796 ? 7.541 20.080 15.007 1.00 93.50 796 GLN A C 1
ATOM 6276 O O . GLN A 1 796 ? 7.896 19.005 15.464 1.00 93.50 796 GLN A O 1
ATOM 6281 N N . GLU A 1 797 ? 8.347 21.147 15.027 1.00 89.69 797 GLU A N 1
ATOM 6282 C CA . GLU A 1 797 ? 9.726 21.155 15.550 1.00 89.69 797 GLU A CA 1
ATOM 6283 C C . GLU A 1 797 ? 9.858 20.581 16.973 1.00 89.69 797 GLU A C 1
ATOM 6285 O O . GLU A 1 797 ? 10.894 20.025 17.314 1.00 89.69 797 GLU A O 1
ATOM 6290 N N . GLN A 1 798 ? 8.852 20.725 17.843 1.00 92.00 798 GLN A N 1
ATOM 6291 C CA . GLN A 1 798 ? 8.889 20.194 19.215 1.00 92.00 798 GLN A CA 1
ATOM 6292 C C . GLN A 1 798 ? 8.427 18.747 19.332 1.00 92.00 798 GLN A C 1
ATOM 6294 O O . GLN A 1 798 ? 8.909 18.070 20.236 1.00 92.00 798 GLN A O 1
ATOM 6299 N N . ILE A 1 799 ? 7.565 18.289 18.426 1.00 94.81 799 ILE A N 1
ATOM 6300 C CA . ILE A 1 799 ? 7.260 16.878 18.176 1.00 94.81 799 ILE A CA 1
ATOM 6301 C C . ILE A 1 799 ? 8.399 16.250 17.335 1.00 94.81 799 ILE A C 1
ATOM 6303 O O . ILE A 1 799 ? 8.531 15.042 17.312 1.00 94.81 799 ILE A O 1
ATOM 6307 N N . VAL A 1 800 ? 9.324 17.058 16.793 1.00 91.94 800 VAL A N 1
ATOM 6308 C CA . VAL A 1 800 ? 10.623 16.651 16.225 1.00 91.94 800 VAL A CA 1
ATOM 6309 C C . VAL A 1 800 ? 11.802 16.817 17.213 1.00 91.94 800 VAL A C 1
ATOM 6311 O O . VAL A 1 800 ? 12.800 16.135 17.027 1.00 91.94 800 VAL A O 1
ATOM 6314 N N . ASN A 1 801 ? 11.723 17.614 18.307 1.00 89.94 801 ASN A N 1
ATOM 6315 C CA . ASN A 1 801 ? 12.843 17.857 19.266 1.00 89.94 801 ASN A CA 1
ATOM 6316 C C . ASN A 1 801 ? 12.651 17.703 20.822 1.00 89.94 801 ASN A C 1
ATOM 6318 O O . ASN A 1 801 ? 13.657 17.569 21.516 1.00 89.94 801 ASN A O 1
ATOM 6322 N N . LEU A 1 802 ? 11.481 17.720 21.482 1.00 93.44 802 LEU A N 1
ATOM 6323 C CA . LEU A 1 802 ? 11.474 17.664 22.969 1.00 93.44 802 LEU A CA 1
ATOM 6324 C C . LEU A 1 802 ? 11.849 16.312 23.640 1.00 93.44 802 LEU A C 1
ATOM 6326 O O . LEU A 1 802 ? 11.979 16.289 24.865 1.00 93.44 802 LEU A O 1
ATOM 6330 N N . VAL A 1 803 ? 12.105 15.227 22.885 1.00 93.00 803 VAL A N 1
ATOM 6331 C CA . VAL A 1 803 ? 12.641 13.938 23.397 1.00 93.00 803 VAL A CA 1
ATOM 6332 C C . VAL A 1 803 ? 14.057 13.609 22.870 1.00 93.00 803 VAL A C 1
ATOM 6334 O O . VAL A 1 803 ? 14.976 14.316 23.281 1.00 93.00 803 VAL A O 1
ATOM 6337 N N . MET A 1 804 ? 14.274 12.581 22.034 1.00 90.00 804 MET A N 1
ATOM 6338 C CA . MET A 1 804 ? 15.466 12.118 21.264 1.00 90.00 804 MET A CA 1
ATOM 6339 C C . MET A 1 804 ? 16.868 12.050 21.926 1.00 90.00 804 MET A C 1
ATOM 6341 O O . MET A 1 804 ? 17.615 11.163 21.568 1.00 90.00 804 MET A O 1
ATOM 6345 N N . ASN A 1 805 ? 17.145 12.738 23.045 1.00 88.00 805 ASN A N 1
ATOM 6346 C CA . ASN A 1 805 ? 18.436 12.889 23.756 1.00 88.00 805 ASN A CA 1
ATOM 6347 C C . ASN A 1 805 ? 18.503 12.086 25.107 1.00 88.00 805 ASN A C 1
ATOM 6349 O O . ASN A 1 805 ? 18.151 12.653 26.144 1.00 88.00 805 ASN A O 1
ATOM 6353 N N . ARG A 1 806 ? 18.795 10.761 25.118 1.00 92.56 806 ARG A N 1
ATOM 6354 C CA . ARG A 1 806 ? 18.027 9.797 25.969 1.00 92.56 806 ARG A CA 1
ATOM 6355 C C . ARG A 1 806 ? 18.431 8.282 26.080 1.00 92.56 806 ARG A C 1
ATOM 6357 O O . ARG A 1 806 ? 19.596 7.957 26.301 1.00 92.56 806 ARG A O 1
ATOM 6364 N N . ASP A 1 807 ? 17.437 7.355 26.051 1.00 86.62 807 ASP A N 1
ATOM 6365 C CA . ASP A 1 807 ? 17.177 6.480 27.202 1.00 86.62 807 ASP A CA 1
ATOM 6366 C C . ASP A 1 807 ? 16.902 4.931 27.105 1.00 86.62 807 ASP A C 1
ATOM 6368 O O . ASP A 1 807 ? 16.686 4.411 28.201 1.00 86.62 807 ASP A O 1
ATOM 6372 N N . ASN A 1 808 ? 17.033 4.199 25.952 1.00 88.19 808 ASN A N 1
ATOM 6373 C CA . ASN A 1 808 ? 17.377 2.737 25.732 1.00 88.19 808 ASN A CA 1
ATOM 6374 C C . ASN A 1 808 ? 16.924 2.016 24.399 1.00 88.19 808 ASN A C 1
ATOM 6376 O O . ASN A 1 808 ? 16.923 0.786 24.287 1.00 88.19 808 ASN A O 1
ATOM 6380 N N . PRO A 1 809 ? 16.695 2.747 23.300 1.00 91.19 809 PRO A N 1
ATOM 6381 C CA . PRO A 1 809 ? 15.603 2.442 22.377 1.00 91.19 809 PRO A CA 1
ATOM 6382 C C . PRO A 1 809 ? 14.433 1.639 22.926 1.00 91.19 809 PRO A C 1
ATOM 6384 O O . PRO A 1 809 ? 13.470 2.198 23.436 1.00 91.19 809 PRO A O 1
ATOM 6387 N N . ALA A 1 810 ? 14.504 0.329 22.770 1.00 86.50 810 ALA A N 1
ATOM 6388 C CA . ALA A 1 810 ? 13.625 -0.656 23.336 1.00 86.50 810 ALA A CA 1
ATOM 6389 C C . ALA A 1 810 ? 12.116 -0.695 23.140 1.00 86.50 810 ALA A C 1
ATOM 6391 O O . ALA A 1 810 ? 11.572 -1.748 22.832 1.00 86.50 810 ALA A O 1
ATOM 6392 N N . GLY A 1 811 ? 11.429 0.387 23.427 1.00 87.81 811 GLY A N 1
ATOM 6393 C CA . GLY A 1 811 ? 10.005 0.312 23.618 1.00 87.81 811 GLY A CA 1
ATOM 6394 C C . GLY A 1 811 ? 9.317 1.560 23.313 1.00 87.81 811 GLY A C 1
ATOM 6395 O O . GLY A 1 811 ? 8.955 2.256 24.223 1.00 87.81 811 GLY A O 1
ATOM 6396 N N . ASN A 1 812 ? 9.107 1.816 22.047 1.00 90.44 812 ASN A N 1
ATOM 6397 C CA . ASN A 1 812 ? 8.481 3.008 21.560 1.00 90.44 812 ASN A CA 1
ATOM 6398 C C . ASN A 1 812 ? 7.399 2.797 20.476 1.00 90.44 812 ASN A C 1
ATOM 6400 O O . ASN A 1 812 ? 6.496 3.618 20.534 1.00 90.44 812 ASN A O 1
ATOM 6404 N N . PRO A 1 813 ? 7.337 1.758 19.594 1.00 93.00 813 PRO A N 1
ATOM 6405 C CA . PRO A 1 813 ? 7.102 1.931 18.161 1.00 93.00 813 PRO A CA 1
ATOM 6406 C C . PRO A 1 813 ? 5.755 2.570 17.860 1.00 93.00 813 PRO A C 1
ATOM 6408 O O . PRO A 1 813 ? 4.798 2.340 18.576 1.00 93.00 813 PRO A O 1
ATOM 6411 N N . ILE A 1 814 ? 5.707 3.506 16.919 1.00 94.31 814 ILE A N 1
ATOM 6412 C CA . ILE A 1 814 ? 5.370 4.915 17.210 1.00 94.31 814 ILE A CA 1
ATOM 6413 C C . ILE A 1 814 ? 3.773 5.382 17.032 1.00 94.31 814 ILE A C 1
ATOM 6415 O O . ILE A 1 814 ? 3.234 5.283 18.107 1.00 94.31 814 ILE A O 1
ATOM 6419 N N . THR A 1 815 ? 2.778 5.820 16.093 1.00 95.94 815 THR A N 1
ATOM 6420 C CA . THR A 1 815 ? 2.310 6.236 14.616 1.00 95.94 815 THR A CA 1
ATOM 6421 C C . THR A 1 815 ? 1.233 7.260 14.795 1.00 95.94 815 THR A C 1
ATOM 6423 O O . THR A 1 815 ? 0.779 7.463 15.915 1.00 95.94 815 THR A O 1
ATOM 6426 N N . PHE A 1 816 ? 0.883 8.013 13.760 1.00 96.25 816 PHE A N 1
ATOM 6427 C CA . PHE A 1 816 ? -0.320 8.834 13.820 1.00 96.25 816 PHE A CA 1
ATOM 6428 C C . PHE A 1 816 ? -1.402 8.176 12.999 1.00 96.25 816 PHE A C 1
ATOM 6430 O O . PHE A 1 816 ? -1.384 7.016 12.709 1.00 96.25 816 PHE A O 1
ATOM 6437 N N . VAL A 1 817 ? -2.420 8.889 12.606 1.00 95.94 817 VAL A N 1
ATOM 6438 C CA . VAL A 1 817 ? -3.318 8.410 11.577 1.00 95.94 817 VAL A CA 1
ATOM 6439 C C . VAL A 1 817 ? -3.814 9.685 11.007 1.00 95.94 817 VAL A C 1
ATOM 6441 O O . VAL A 1 817 ? -4.863 10.112 11.456 1.00 95.94 817 VAL A O 1
ATOM 6444 N N . SER A 1 818 ? -3.045 10.352 10.141 1.00 94.00 818 SER A N 1
ATOM 6445 C CA . SER A 1 818 ? -3.628 11.453 9.393 1.00 94.00 818 SER A CA 1
ATOM 6446 C C . SER A 1 818 ? -4.854 10.923 8.719 1.00 94.00 818 SER A C 1
ATOM 6448 O O . SER A 1 818 ? -4.882 9.894 8.054 1.00 94.00 818 SER A O 1
ATOM 6450 N N . CYS A 1 819 ? -5.900 11.659 8.994 1.00 91.69 819 CYS A N 1
ATOM 6451 C CA . CYS A 1 819 ? -7.230 11.413 8.533 1.00 91.69 819 CYS A CA 1
ATOM 6452 C C . CYS A 1 819 ? -7.585 12.415 7.418 1.00 91.69 819 CYS A C 1
ATOM 6454 O O . CYS A 1 819 ? -8.757 12.655 7.152 1.00 91.69 819 CYS A O 1
ATOM 6456 N N . THR A 1 820 ? -6.570 13.039 6.802 1.00 86.38 820 THR A N 1
ATOM 6457 C CA . THR A 1 820 ? -6.650 14.109 5.801 1.00 86.38 820 THR A CA 1
ATOM 6458 C C . THR A 1 820 ? -5.965 13.751 4.479 1.00 86.38 820 THR A C 1
ATOM 6460 O O . THR A 1 820 ? -4.891 13.168 4.474 1.00 86.38 820 THR A O 1
ATOM 6463 N N . ASN A 1 821 ? -6.558 14.171 3.361 1.00 80.31 821 ASN A N 1
ATOM 6464 C CA . ASN A 1 821 ? -5.947 14.125 2.025 1.00 80.31 821 ASN A CA 1
ATOM 6465 C C . ASN A 1 821 ? -5.565 15.555 1.610 1.00 80.31 821 ASN A C 1
ATOM 6467 O O . ASN A 1 821 ? -6.102 16.115 0.650 1.00 80.31 821 ASN A O 1
ATOM 6471 N N . VAL A 1 822 ? -4.751 16.191 2.453 1.00 84.38 822 VAL A N 1
ATOM 6472 C CA . VAL A 1 822 ? -4.222 17.546 2.265 1.00 84.38 822 VAL A CA 1
ATOM 6473 C C . VAL A 1 822 ? -2.730 17.447 2.498 1.00 84.38 8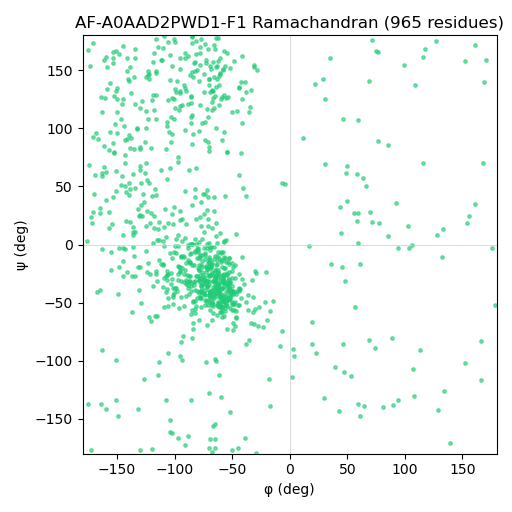22 VAL A C 1
ATOM 6475 O O . VAL A 1 822 ? -2.265 17.688 3.607 1.00 84.38 822 VAL A O 1
ATOM 6478 N N . ASP A 1 823 ? -2.039 17.032 1.445 1.00 83.00 823 ASP A N 1
ATOM 6479 C CA . ASP A 1 823 ? -0.638 16.625 1.432 1.00 83.00 823 ASP A CA 1
ATOM 6480 C C . ASP A 1 823 ? 0.232 17.662 2.176 1.00 83.00 823 ASP A C 1
ATOM 6482 O O . ASP A 1 823 ? 0.818 17.315 3.180 1.00 83.00 823 ASP A O 1
ATOM 6486 N N . ASP A 1 824 ? 0.127 18.971 1.898 1.00 86.31 824 ASP A N 1
ATOM 6487 C CA . ASP A 1 824 ? 0.787 20.064 2.657 1.00 86.31 824 ASP A CA 1
ATOM 6488 C C . ASP A 1 824 ? 0.630 20.034 4.208 1.00 86.31 824 ASP A C 1
ATOM 6490 O O . ASP A 1 824 ? 1.561 20.371 4.953 1.00 86.31 824 ASP A O 1
ATOM 6494 N N . ASP A 1 825 ? -0.558 19.693 4.732 1.00 84.44 825 ASP A N 1
ATOM 6495 C CA . ASP A 1 825 ? -0.805 19.567 6.186 1.00 84.44 825 ASP A CA 1
ATOM 6496 C C . ASP A 1 825 ? -0.095 18.326 6.758 1.00 84.44 825 ASP A C 1
ATOM 6498 O O . ASP A 1 825 ? 0.163 18.252 7.969 1.00 84.44 825 ASP A O 1
ATOM 6502 N N . VAL A 1 826 ? 0.222 17.386 5.866 1.00 86.81 826 VAL A N 1
ATOM 6503 C CA . VAL A 1 826 ? 0.908 16.116 6.068 1.00 86.81 826 VAL A CA 1
ATOM 6504 C C . VAL A 1 826 ? 2.255 16.028 5.297 1.00 86.81 826 VAL A C 1
ATOM 6506 O O . VAL A 1 826 ? 2.773 14.939 5.129 1.00 86.81 826 VAL A O 1
ATOM 6509 N N . GLU A 1 827 ? 2.901 17.164 4.972 1.00 87.06 827 GLU A N 1
ATOM 6510 C CA . GLU A 1 827 ? 4.188 17.185 4.232 1.00 87.06 827 GLU A CA 1
ATOM 6511 C C . GLU A 1 827 ? 5.402 17.560 5.103 1.00 87.06 827 GLU A C 1
ATOM 6513 O O . GLU A 1 827 ? 6.457 16.988 4.892 1.00 87.06 827 GLU A O 1
ATOM 6518 N N . TRP A 1 828 ? 5.250 18.344 6.199 1.00 90.31 828 TRP A N 1
ATOM 6519 C CA . TRP A 1 828 ? 6.198 18.208 7.353 1.00 90.31 828 TRP A CA 1
ATOM 6520 C C . TRP A 1 828 ? 6.366 16.726 7.661 1.00 90.31 828 TRP A C 1
ATOM 6522 O O . TRP A 1 828 ? 7.420 16.151 7.864 1.00 90.31 828 TRP A O 1
ATOM 6532 N N . MET A 1 829 ? 5.201 16.141 7.603 1.00 91.88 829 MET A N 1
ATOM 6533 C CA . MET A 1 829 ? 4.836 14.792 7.754 1.00 91.88 829 MET A CA 1
ATOM 6534 C C . MET A 1 829 ? 5.440 13.867 6.642 1.00 91.88 829 MET A C 1
ATOM 6536 O O . MET A 1 829 ? 5.715 12.714 6.921 1.00 91.88 829 MET A O 1
ATOM 6540 N N . LYS A 1 830 ? 5.842 14.352 5.464 1.00 86.88 830 LYS A N 1
ATOM 6541 C CA . LYS A 1 830 ? 6.615 13.592 4.456 1.00 86.88 830 LYS A CA 1
ATOM 6542 C C . LYS A 1 830 ? 8.137 13.866 4.434 1.00 86.88 830 LYS A C 1
ATOM 6544 O O . LYS A 1 830 ? 8.840 13.280 3.631 1.00 86.88 830 LYS A O 1
ATOM 6549 N N . ASP A 1 831 ? 8.667 14.762 5.272 1.00 83.00 831 ASP A N 1
ATOM 6550 C CA . ASP A 1 831 ? 10.006 15.356 5.049 1.00 83.00 831 ASP A CA 1
ATOM 6551 C C . ASP A 1 831 ? 11.226 14.588 5.595 1.00 83.00 831 ASP A C 1
ATOM 6553 O O . ASP A 1 831 ? 12.362 15.015 5.390 1.00 83.00 831 ASP A O 1
ATOM 6557 N N . LEU A 1 832 ? 11.023 13.615 6.478 1.00 81.50 832 LEU A N 1
ATOM 6558 C CA . LEU A 1 832 ? 12.005 13.376 7.549 1.00 81.50 832 LEU A CA 1
ATOM 6559 C C . LEU A 1 832 ? 12.039 11.937 8.115 1.00 81.50 832 LEU A C 1
ATOM 6561 O O . LEU A 1 832 ? 12.465 11.811 9.254 1.00 81.50 832 LEU A O 1
ATOM 6565 N N . GLU A 1 833 ? 11.485 10.952 7.395 1.00 87.81 833 GLU A N 1
ATOM 6566 C CA . GLU A 1 833 ? 11.384 9.513 7.695 1.00 87.81 833 GLU A CA 1
ATOM 6567 C C . GLU A 1 833 ? 12.565 8.695 7.215 1.00 87.81 833 GLU A C 1
ATOM 6569 O O . GLU A 1 833 ? 12.980 7.744 7.841 1.00 87.81 833 GLU A O 1
ATOM 6574 N N . GLU A 1 834 ? 13.109 9.010 6.067 1.00 76.00 834 GLU A N 1
ATOM 6575 C CA . GLU A 1 834 ? 14.077 10.062 5.902 1.00 76.00 834 GLU A CA 1
ATOM 6576 C C . GLU A 1 834 ? 14.944 10.277 7.212 1.00 76.00 834 GLU A C 1
ATOM 6578 O O . GLU A 1 834 ? 15.486 9.315 7.766 1.00 76.00 834 GLU A O 1
ATOM 6583 N N . ILE A 1 835 ? 15.164 11.495 7.759 1.00 72.31 835 ILE A N 1
ATOM 6584 C CA . ILE A 1 835 ? 16.166 11.724 8.850 1.00 72.31 835 ILE A CA 1
ATOM 6585 C C . ILE A 1 835 ? 15.719 11.774 10.344 1.00 72.31 835 ILE A C 1
ATOM 6587 O O . ILE A 1 835 ? 15.877 12.814 10.996 1.00 72.31 835 ILE A O 1
ATOM 6591 N N . ALA A 1 836 ? 15.321 10.676 11.000 1.00 77.44 836 ALA A N 1
ATOM 6592 C CA . ALA A 1 836 ? 16.006 10.097 12.189 1.00 77.44 836 ALA A CA 1
ATOM 6593 C C . ALA A 1 836 ? 15.184 8.999 12.925 1.00 77.44 836 ALA A C 1
ATOM 6595 O O . ALA A 1 836 ? 14.005 9.208 13.179 1.00 77.44 836 ALA A O 1
ATOM 6596 N N . PRO A 1 837 ? 15.811 7.896 13.403 1.00 74.19 837 PRO A N 1
ATOM 6597 C CA . PRO A 1 837 ? 15.232 6.558 13.296 1.00 74.19 837 PRO A CA 1
ATOM 6598 C C . PRO A 1 837 ? 14.152 6.144 14.280 1.00 74.19 837 PRO A C 1
ATOM 6600 O O . PRO A 1 837 ? 14.336 6.426 15.458 1.00 74.19 837 PRO A O 1
ATOM 6603 N N . PHE A 1 838 ? 13.130 5.412 13.773 1.00 85.19 838 PHE A N 1
ATOM 6604 C CA . PHE A 1 838 ? 12.325 4.289 14.307 1.00 85.19 838 PHE A CA 1
ATOM 6605 C C . PHE A 1 838 ? 10.886 4.090 13.758 1.00 85.19 838 PHE A C 1
ATOM 6607 O O . PHE A 1 838 ? 10.051 3.460 14.417 1.00 85.19 838 PHE A O 1
ATOM 6614 N N . CYS A 1 839 ? 10.581 4.676 12.612 1.00 89.00 839 CYS A N 1
ATOM 6615 C CA . CYS A 1 839 ? 9.280 5.064 12.146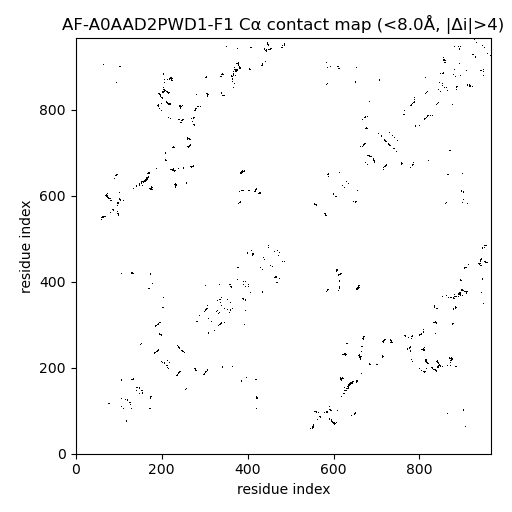 1.00 89.00 839 CYS A CA 1
ATOM 6616 C C . CYS A 1 839 ? 9.061 5.138 10.620 1.00 89.00 839 CYS A C 1
ATOM 6618 O O . CYS A 1 839 ? 10.016 5.446 9.929 1.00 89.00 839 CYS A O 1
ATOM 6620 N N . SER A 1 840 ? 7.833 5.216 10.081 1.00 90.94 840 SER A N 1
ATOM 6621 C CA . SER A 1 840 ? 6.720 4.243 10.037 1.00 90.94 840 SER A CA 1
ATOM 6622 C C . SER A 1 840 ? 5.377 4.885 9.566 1.00 90.94 840 SER A C 1
ATOM 6624 O O . SER A 1 840 ? 4.447 5.042 10.360 1.00 90.94 840 SER A O 1
ATOM 6626 N N . GLU A 1 841 ? 5.175 5.284 8.308 1.00 91.56 841 GLU A N 1
ATOM 6627 C CA . GLU A 1 841 ? 4.048 6.170 7.916 1.00 91.56 841 GLU A CA 1
ATOM 6628 C C . GLU A 1 841 ? 3.051 5.760 6.818 1.00 91.56 841 GLU A C 1
ATOM 6630 O O . GLU A 1 841 ? 3.517 5.149 5.912 1.00 91.56 841 GLU A O 1
ATOM 6635 N N . TYR A 1 842 ? 1.718 6.040 6.797 1.00 91.50 842 TYR A N 1
ATOM 6636 C CA . TYR A 1 842 ? 0.791 5.352 5.860 1.00 91.50 842 TYR A CA 1
ATOM 6637 C C . TYR A 1 842 ? -0.525 5.929 5.279 1.00 91.50 842 TYR A C 1
ATOM 6639 O O . TYR A 1 842 ? -1.587 5.827 5.909 1.00 91.50 842 TYR A O 1
ATOM 6647 N N . ASP A 1 843 ? -0.544 6.357 4.007 1.00 82.44 843 ASP A N 1
ATOM 6648 C CA . ASP A 1 843 ? -1.660 7.024 3.284 1.00 82.44 843 ASP A CA 1
ATOM 6649 C C . ASP A 1 843 ? -3.039 6.309 3.105 1.00 82.44 843 ASP A C 1
ATOM 6651 O O . ASP A 1 843 ? -3.739 5.898 4.031 1.00 82.44 843 ASP A O 1
ATOM 6655 N N . ASP A 1 844 ? -3.568 6.298 1.881 1.00 87.25 844 ASP A N 1
ATOM 6656 C CA . ASP A 1 844 ? -5.004 6.283 1.574 1.00 87.25 844 ASP A CA 1
ATOM 6657 C C . ASP A 1 844 ? -5.684 4.862 1.347 1.00 87.25 844 ASP A C 1
ATOM 6659 O O . ASP A 1 844 ? -6.087 4.156 2.272 1.00 87.25 844 ASP A O 1
ATOM 6663 N N . TYR A 1 845 ? -5.889 4.423 0.102 1.00 87.38 845 TYR A N 1
ATOM 6664 C CA . TYR A 1 845 ? -6.054 3.076 -0.538 1.00 87.38 845 TYR A CA 1
ATOM 6665 C C . TYR A 1 845 ? -6.169 3.189 -2.076 1.00 87.38 845 TYR A C 1
ATOM 6667 O O . TYR A 1 845 ? -6.426 2.236 -2.815 1.00 87.38 845 TYR A O 1
ATOM 6675 N N . GLN A 1 846 ? -6.037 4.412 -2.572 1.00 79.50 846 GLN A N 1
ATOM 6676 C CA . GLN A 1 846 ? -6.257 4.949 -3.897 1.00 79.50 846 GLN A CA 1
ATOM 6677 C C . GLN A 1 846 ? -5.262 6.079 -4.304 1.00 79.50 846 GLN A C 1
ATOM 6679 O O . GLN A 1 846 ? -5.036 6.139 -5.514 1.00 79.50 846 GLN A O 1
ATOM 6684 N N . THR A 1 847 ? -4.670 6.876 -3.385 1.00 84.62 847 THR A N 1
ATOM 6685 C CA . THR A 1 847 ? -3.487 7.782 -3.547 1.00 84.62 847 THR A CA 1
ATOM 6686 C C . THR A 1 847 ? -2.208 6.945 -3.652 1.00 84.62 847 THR A C 1
ATOM 6688 O O . THR A 1 847 ? -2.104 6.230 -4.628 1.00 84.62 847 THR A O 1
ATOM 6691 N N . GLU A 1 848 ? -1.396 6.790 -2.612 1.00 84.44 848 GLU A N 1
ATOM 6692 C CA . GLU A 1 848 ? -0.239 5.881 -2.491 1.00 84.44 848 GLU A CA 1
ATOM 6693 C C . GLU A 1 848 ? -0.171 4.529 -3.301 1.00 84.44 848 GLU A C 1
ATOM 6695 O O . GLU A 1 848 ? 0.578 4.452 -4.222 1.00 84.44 848 GLU A O 1
ATOM 6700 N N . ALA A 1 849 ? -0.887 3.412 -3.148 1.00 89.88 849 ALA A N 1
ATOM 6701 C CA . ALA A 1 849 ? -1.096 2.323 -4.138 1.00 89.88 849 ALA A CA 1
ATOM 6702 C C . ALA A 1 849 ? -1.478 2.731 -5.593 1.00 89.88 849 ALA A C 1
ATOM 6704 O O . ALA A 1 849 ? -1.952 1.907 -6.382 1.00 89.88 849 ALA A O 1
ATOM 6705 N N . GLY A 1 850 ? -1.404 4.019 -5.898 1.00 84.06 850 GLY A N 1
ATOM 6706 C CA . GLY A 1 850 ? -1.243 4.720 -7.163 1.00 84.06 850 GLY A CA 1
ATOM 6707 C C . GLY A 1 850 ? 0.172 5.317 -7.342 1.00 84.06 850 GLY A C 1
ATOM 6708 O O . GLY A 1 850 ? 0.643 5.231 -8.461 1.00 84.06 850 GLY A O 1
ATOM 6709 N N . GLU A 1 851 ? 0.820 5.853 -6.299 1.00 86.81 851 GLU A N 1
ATOM 6710 C CA . GLU A 1 851 ? 2.281 5.911 -5.980 1.00 86.81 851 GLU A CA 1
ATOM 6711 C C . GLU A 1 851 ? 2.998 4.542 -6.095 1.00 86.81 851 GLU A C 1
ATOM 6713 O O . GLU A 1 851 ? 3.555 4.313 -7.152 1.00 86.81 851 GLU A O 1
ATOM 6718 N N . VAL A 1 852 ? 2.880 3.531 -5.223 1.00 84.00 852 VAL A N 1
ATOM 6719 C CA . VAL A 1 852 ? 3.455 2.184 -5.483 1.00 84.00 852 VAL A CA 1
ATOM 6720 C C . VAL A 1 852 ? 3.037 1.588 -6.839 1.00 84.00 852 VAL A C 1
ATOM 6722 O O . VAL A 1 852 ? 3.759 0.790 -7.418 1.00 84.00 852 VAL A O 1
ATOM 6725 N N . LEU A 1 853 ? 1.917 1.996 -7.453 1.00 90.38 853 LEU A N 1
ATOM 6726 C CA . LEU A 1 853 ? 1.627 1.642 -8.861 1.00 90.38 853 LEU A CA 1
ATOM 6727 C C . LEU A 1 853 ? 2.255 2.571 -9.938 1.00 90.38 853 LEU A C 1
ATOM 6729 O O . LEU A 1 853 ? 2.333 2.163 -11.100 1.00 90.38 853 LEU A O 1
ATOM 6733 N N . ARG A 1 854 ? 2.685 3.785 -9.581 1.00 87.88 854 ARG A N 1
ATOM 6734 C CA . ARG A 1 854 ? 3.514 4.780 -10.306 1.00 87.88 854 ARG A CA 1
ATOM 6735 C C . ARG A 1 854 ? 4.975 4.356 -10.274 1.00 87.88 854 ARG A C 1
ATOM 6737 O O . ARG A 1 854 ? 5.637 4.460 -11.305 1.00 87.88 854 ARG A O 1
ATOM 6744 N N . ASP A 1 855 ? 5.435 3.864 -9.133 1.00 87.19 855 ASP A N 1
ATOM 6745 C CA . ASP A 1 855 ? 6.805 3.439 -8.906 1.00 87.19 855 ASP A CA 1
ATOM 6746 C C . ASP A 1 855 ? 6.977 1.998 -9.392 1.00 87.19 855 ASP A C 1
ATOM 6748 O O . ASP A 1 855 ? 7.714 1.778 -10.354 1.00 87.19 855 ASP A O 1
ATOM 6752 N N . GLN A 1 856 ? 6.169 1.056 -8.886 1.00 88.62 856 GLN A N 1
ATOM 6753 C CA . GLN A 1 856 ? 6.309 -0.384 -9.162 1.00 88.62 856 GLN A CA 1
ATOM 6754 C C . GLN A 1 856 ? 5.521 -0.925 -10.350 1.00 88.62 856 GLN A C 1
ATOM 6756 O O . GLN A 1 856 ? 5.732 -2.044 -10.828 1.00 88.62 856 GLN A O 1
ATOM 6761 N N . GLY A 1 857 ? 4.618 -0.113 -10.887 1.00 89.06 857 GLY A N 1
ATOM 6762 C CA . GLY A 1 857 ? 3.871 -0.449 -12.087 1.00 89.06 857 GLY A CA 1
ATOM 6763 C C . GLY A 1 857 ? 2.733 -1.443 -11.874 1.00 89.06 857 GLY A C 1
ATOM 6764 O O . GLY A 1 857 ? 2.623 -2.160 -10.889 1.00 89.06 857 GLY A O 1
ATOM 6765 N N . MET A 1 858 ? 1.862 -1.522 -12.880 1.00 85.56 858 MET A N 1
ATOM 6766 C CA . MET A 1 858 ? 0.557 -2.207 -12.830 1.00 85.56 858 MET A CA 1
ATOM 6767 C C . MET A 1 858 ? 0.575 -3.729 -12.606 1.00 85.56 858 MET A C 1
ATOM 6769 O O . MET A 1 858 ? -0.492 -4.355 -12.621 1.00 85.56 858 MET A O 1
ATOM 6773 N N . ALA A 1 859 ? 1.763 -4.301 -12.451 1.00 89.88 859 ALA A N 1
ATOM 6774 C CA . ALA A 1 859 ? 2.009 -5.701 -12.181 1.00 89.88 859 ALA A CA 1
ATOM 6775 C C . ALA A 1 859 ? 2.154 -5.979 -10.687 1.00 89.88 859 ALA A C 1
ATOM 6777 O O . ALA A 1 859 ? 1.479 -6.890 -10.197 1.00 89.88 859 ALA A O 1
ATOM 6778 N N . MET A 1 860 ? 2.929 -5.139 -9.985 1.00 91.56 860 MET A N 1
ATOM 6779 C CA . MET A 1 860 ? 2.935 -5.062 -8.528 1.00 91.56 860 MET A CA 1
ATOM 6780 C C . MET A 1 860 ? 1.482 -5.051 -8.049 1.00 91.56 860 MET A C 1
ATOM 6782 O O . MET A 1 860 ? 0.690 -4.150 -8.376 1.00 91.56 860 MET A O 1
ATOM 6786 N N . PRO A 1 861 ? 1.059 -6.090 -7.326 1.00 86.88 861 PRO A N 1
ATOM 6787 C CA . PRO A 1 861 ? -0.281 -6.157 -6.841 1.00 86.88 861 PRO A CA 1
ATOM 6788 C C . PRO A 1 861 ? -0.328 -5.789 -5.361 1.00 86.88 861 PRO A C 1
ATOM 6790 O O . PRO A 1 861 ? -0.205 -6.667 -4.554 1.00 86.88 861 PRO A O 1
ATOM 6793 N N . TYR A 1 862 ? -0.602 -4.534 -5.022 1.00 92.56 862 TYR A N 1
ATOM 6794 C CA . TYR A 1 862 ? -0.809 -3.970 -3.674 1.00 92.56 862 TYR A CA 1
ATOM 6795 C C . TYR A 1 862 ? -2.274 -4.107 -3.164 1.00 92.56 862 TYR A C 1
ATOM 6797 O O . TYR A 1 862 ? -3.186 -3.574 -3.800 1.00 92.56 862 TYR A O 1
ATOM 6805 N N . SER A 1 863 ? -2.607 -4.651 -1.988 1.00 90.75 863 SER A N 1
ATOM 6806 C CA . SER A 1 863 ? -4.021 -4.741 -1.508 1.00 90.75 863 SER A CA 1
ATOM 6807 C C . SER A 1 863 ? -4.408 -3.827 -0.325 1.00 90.75 863 SER A C 1
ATOM 6809 O O . SER A 1 863 ? -3.589 -3.066 0.176 1.00 90.75 863 SER A O 1
ATOM 6811 N N . LYS A 1 864 ? -5.676 -3.873 0.131 1.00 90.69 864 LYS A N 1
ATOM 6812 C CA . LYS A 1 864 ? -6.080 -3.175 1.368 1.00 90.69 864 LYS A CA 1
ATOM 6813 C C . LYS A 1 864 ? -5.450 -3.832 2.601 1.00 90.69 864 LYS A C 1
ATOM 6815 O O . LYS A 1 864 ? -5.417 -3.249 3.666 1.00 90.69 864 LYS A O 1
ATOM 6820 N N . GLY A 1 865 ? -4.998 -5.066 2.480 1.00 87.00 865 GLY A N 1
ATOM 6821 C CA . GLY A 1 865 ? -4.697 -5.902 3.614 1.00 87.00 865 GLY A CA 1
ATOM 6822 C C . GLY A 1 865 ? -3.246 -6.012 3.965 1.00 87.00 865 GLY A C 1
ATOM 6823 O O . GLY A 1 865 ? -2.900 -5.729 5.099 1.00 87.00 865 GLY A O 1
ATOM 6824 N N . PHE A 1 866 ? -2.423 -6.329 2.975 1.00 88.94 866 PHE A N 1
ATOM 6825 C CA . PHE A 1 866 ? -1.362 -5.406 2.605 1.00 88.94 866 PHE A CA 1
ATOM 6826 C C . PHE A 1 866 ? -1.291 -4.188 3.463 1.00 88.94 866 PHE A C 1
ATOM 6828 O O . PHE A 1 866 ? -0.690 -4.278 4.520 1.00 88.94 866 PHE A O 1
ATOM 6835 N N . HIS A 1 867 ? -2.007 -3.135 3.090 1.00 92.50 867 HIS A N 1
ATOM 6836 C CA . HIS A 1 867 ? -1.878 -1.943 3.869 1.00 92.50 867 HIS A CA 1
ATOM 6837 C C . HIS A 1 867 ? -2.323 -2.185 5.320 1.00 92.50 867 HIS A C 1
ATOM 6839 O O . HIS A 1 867 ? -1.785 -1.552 6.195 1.00 92.50 867 HIS A O 1
ATOM 6845 N N . LEU A 1 868 ? -3.397 -2.911 5.635 1.00 91.38 868 LEU A N 1
ATOM 6846 C CA . LEU A 1 868 ? -4.013 -2.857 6.981 1.00 91.38 868 LEU A CA 1
ATOM 6847 C C . LEU A 1 868 ? -3.205 -3.473 8.083 1.00 91.38 868 LEU A C 1
ATOM 6849 O O . LEU A 1 868 ? -3.398 -3.195 9.257 1.00 91.38 868 LEU A O 1
ATOM 6853 N N . VAL A 1 869 ? -2.404 -4.403 7.649 1.00 78.44 869 VAL A N 1
ATOM 6854 C CA . VAL A 1 869 ? -1.778 -5.409 8.457 1.00 78.44 869 VAL A CA 1
ATOM 6855 C C . VAL A 1 869 ? -0.294 -5.303 8.218 1.00 78.44 869 VAL A C 1
ATOM 6857 O O . VAL A 1 869 ? 0.495 -5.677 9.058 1.00 78.44 869 VAL A O 1
ATOM 6860 N N . GLY A 1 870 ? 0.082 -4.755 7.064 1.00 90.38 870 GLY A N 1
ATOM 6861 C CA . GLY A 1 870 ? 0.576 -3.381 7.000 1.00 90.38 870 GLY A CA 1
ATOM 6862 C C . GLY A 1 870 ? 0.474 -2.520 8.262 1.00 90.38 870 GLY A C 1
ATOM 6863 O O . GLY A 1 870 ? 1.453 -2.440 8.946 1.00 90.38 870 GLY A O 1
ATOM 6864 N N . THR A 1 871 ? -0.645 -1.822 8.507 1.00 92.38 871 THR A N 1
ATOM 6865 C CA . THR A 1 871 ? -0.936 -0.709 9.460 1.00 92.38 871 THR A CA 1
ATOM 6866 C C . THR A 1 871 ? -1.111 -1.201 10.881 1.00 92.38 871 THR A C 1
ATOM 6868 O O . THR A 1 871 ? -1.043 -0.438 11.848 1.00 92.38 871 THR A O 1
ATOM 6871 N N . LEU A 1 872 ? -1.337 -2.506 10.984 1.00 83.06 872 LEU A N 1
ATOM 6872 C CA . LEU A 1 872 ? -0.533 -3.270 11.892 1.00 83.06 872 LEU A CA 1
ATOM 6873 C C . LEU A 1 872 ? 0.976 -3.186 11.464 1.00 83.06 872 LEU A C 1
ATOM 6875 O O . LEU A 1 872 ? 1.455 -2.075 11.576 1.00 83.06 872 LEU A O 1
ATOM 6879 N N . VAL A 1 873 ? 1.734 -4.185 10.981 1.00 72.12 873 VAL A N 1
ATOM 6880 C CA . VAL A 1 873 ? 3.197 -4.087 10.608 1.00 72.12 873 VAL A CA 1
ATOM 6881 C C . VAL A 1 873 ? 4.109 -2.834 10.746 1.00 72.12 873 VAL A C 1
ATOM 6883 O O . VAL A 1 873 ? 4.669 -2.669 11.806 1.00 72.12 873 VAL A O 1
ATOM 6886 N N . ALA A 1 874 ? 4.593 -2.248 9.647 1.00 82.31 874 ALA A N 1
ATOM 6887 C CA . ALA A 1 874 ? 6.018 -2.025 9.341 1.00 82.31 874 ALA A CA 1
ATOM 6888 C C . ALA A 1 874 ? 7.130 -2.066 10.431 1.00 82.31 874 ALA A C 1
ATOM 6890 O O . ALA A 1 874 ? 7.330 -3.165 10.883 1.00 82.31 874 ALA A O 1
ATOM 6891 N N . ALA A 1 875 ? 7.921 -1.068 10.833 1.00 79.88 875 ALA A N 1
ATOM 6892 C CA . ALA A 1 875 ? 9.055 -1.090 11.770 1.00 79.88 875 ALA A CA 1
ATOM 6893 C C . ALA A 1 875 ? 8.821 -1.931 13.021 1.00 79.88 875 ALA A C 1
ATOM 6895 O O . ALA A 1 875 ? 8.604 -1.444 14.122 1.00 79.88 875 ALA A O 1
ATOM 6896 N N . ILE A 1 876 ? 8.958 -3.236 12.849 1.00 63.84 876 ILE A N 1
ATOM 6897 C CA . ILE A 1 876 ? 9.520 -4.211 13.755 1.00 63.84 876 ILE A CA 1
ATOM 6898 C C . ILE A 1 876 ? 10.509 -5.172 12.952 1.00 63.84 876 ILE A C 1
ATOM 6900 O O . ILE A 1 876 ? 10.899 -6.196 13.486 1.00 63.84 876 ILE A O 1
ATOM 6904 N N . ASN A 1 877 ? 10.887 -4.874 11.678 1.00 71.94 877 ASN A N 1
ATOM 6905 C CA . ASN A 1 877 ? 12.051 -5.075 10.707 1.00 71.94 877 ASN A CA 1
ATOM 6906 C C . ASN A 1 877 ? 11.762 -4.159 9.415 1.00 71.94 877 ASN A C 1
ATOM 6908 O O . ASN A 1 877 ? 10.716 -3.553 9.539 1.00 71.94 877 ASN A O 1
ATOM 6912 N N . PRO A 1 878 ? 12.542 -3.889 8.310 1.00 64.31 878 PRO A N 1
ATOM 6913 C CA . PRO A 1 878 ? 12.263 -2.803 7.270 1.00 64.31 878 PRO A CA 1
ATOM 6914 C C . PRO A 1 878 ? 12.303 -3.117 5.798 1.00 64.31 878 PRO A C 1
ATOM 6916 O O . PRO A 1 878 ? 11.675 -2.435 4.999 1.00 64.31 878 PRO A O 1
ATOM 6919 N N . ASP A 1 879 ? 13.264 -3.937 5.439 1.00 53.06 879 ASP A N 1
ATOM 6920 C CA . ASP A 1 879 ? 14.306 -3.325 4.611 1.00 53.06 879 ASP A CA 1
ATOM 6921 C C . ASP A 1 879 ? 14.197 -3.872 3.192 1.00 53.06 879 ASP A C 1
ATOM 6923 O O . ASP A 1 879 ? 14.154 -3.094 2.243 1.00 53.06 879 ASP A O 1
ATOM 6927 N N . ASP A 1 880 ? 13.858 -5.152 3.067 1.00 66.50 880 ASP A N 1
ATOM 6928 C CA . ASP A 1 880 ? 12.641 -5.554 2.364 1.00 66.50 880 ASP A CA 1
ATOM 6929 C C . ASP A 1 880 ? 11.673 -4.414 1.910 1.00 66.50 880 ASP A C 1
ATOM 6931 O O . ASP A 1 880 ? 11.449 -4.265 0.717 1.00 66.50 880 ASP A O 1
ATOM 6935 N N . LEU A 1 881 ? 10.906 -3.769 2.817 1.00 72.19 881 LEU A N 1
ATOM 6936 C CA . LEU A 1 881 ? 9.429 -3.790 2.735 1.00 72.19 881 LEU A CA 1
ATOM 6937 C C . LEU A 1 881 ? 8.565 -2.503 2.858 1.00 72.19 881 LEU A C 1
ATOM 6939 O O . LEU A 1 881 ? 7.454 -2.628 2.355 1.00 72.19 881 LEU A O 1
ATOM 6943 N N . ASP A 1 882 ? 8.950 -1.330 3.387 1.00 68.31 882 ASP A N 1
ATOM 6944 C CA . ASP A 1 882 ? 8.080 -0.097 3.328 1.00 68.31 882 ASP A CA 1
ATOM 6945 C C . ASP A 1 882 ? 8.579 1.030 2.400 1.00 68.31 882 ASP A C 1
ATOM 6947 O O . ASP A 1 882 ? 7.835 1.895 1.937 1.00 68.31 882 ASP A O 1
ATOM 6951 N N . ALA A 1 883 ? 9.853 0.902 2.076 1.00 65.44 883 ALA A N 1
ATOM 6952 C CA . ALA A 1 883 ? 10.625 1.379 0.945 1.00 65.44 883 ALA A CA 1
ATOM 6953 C C . ALA A 1 883 ? 9.936 1.296 -0.455 1.00 65.44 883 ALA A C 1
ATOM 6955 O O . ALA A 1 883 ? 10.503 0.769 -1.393 1.00 65.44 883 ALA A O 1
ATOM 6956 N N . MET A 1 884 ? 8.693 1.747 -0.651 1.00 73.50 884 MET A N 1
ATOM 6957 C CA . MET A 1 884 ? 7.726 1.109 -1.587 1.00 73.50 884 MET A CA 1
ATOM 6958 C C . MET A 1 884 ? 7.469 1.828 -2.893 1.00 73.50 884 MET A C 1
ATOM 6960 O O . MET A 1 884 ? 7.317 1.260 -3.985 1.00 73.50 884 MET A O 1
ATOM 6964 N N . ASP A 1 885 ? 7.280 3.114 -2.694 1.00 60.19 885 ASP A N 1
ATOM 6965 C CA . ASP A 1 885 ? 7.223 4.164 -3.666 1.00 60.19 885 ASP A CA 1
ATOM 6966 C C . ASP A 1 885 ? 8.654 4.696 -3.915 1.00 60.19 885 ASP A C 1
ATOM 6968 O O . ASP A 1 885 ? 8.870 5.505 -4.833 1.00 60.19 885 ASP A O 1
ATOM 6972 N N . GLU A 1 886 ? 9.657 4.127 -3.213 1.00 71.38 886 GLU A N 1
ATOM 6973 C CA . GLU A 1 886 ? 10.992 3.946 -3.767 1.00 71.38 886 GLU A CA 1
ATOM 6974 C C . GLU A 1 886 ? 10.850 3.549 -5.232 1.00 71.38 886 GLU A C 1
ATOM 6976 O O . GLU A 1 886 ? 9.977 2.793 -5.668 1.00 71.38 886 GLU A O 1
ATOM 6981 N N . SER A 1 887 ? 11.730 4.115 -6.035 1.00 75.69 887 SER A N 1
ATOM 6982 C CA . SER A 1 887 ? 11.741 3.879 -7.474 1.00 75.69 887 SER A CA 1
ATOM 6983 C C . SER A 1 887 ? 12.918 3.052 -7.920 1.00 75.69 887 SER A C 1
ATOM 6985 O O . SER A 1 887 ? 13.181 2.936 -9.121 1.00 75.69 887 SER A O 1
ATOM 6987 N N . VAL A 1 888 ? 13.552 2.428 -6.941 1.00 84.75 888 VAL A N 1
ATOM 6988 C CA . VAL A 1 888 ? 14.080 1.096 -7.055 1.00 84.75 888 VAL A CA 1
ATOM 6989 C C . VAL A 1 888 ? 12.907 0.263 -7.609 1.00 84.75 888 VAL A C 1
ATOM 6991 O O . VAL A 1 888 ? 11.857 0.158 -6.997 1.00 84.75 888 VAL A O 1
ATOM 6994 N N . PRO A 1 889 ? 12.969 -0.280 -8.833 1.00 89.44 889 PRO A N 1
ATOM 6995 C CA . PRO A 1 889 ? 12.658 -1.692 -8.893 1.00 89.44 889 PRO A CA 1
ATOM 6996 C C . PRO A 1 889 ? 13.716 -2.317 -7.964 1.00 89.44 889 PRO A C 1
ATOM 6998 O O . PRO A 1 889 ? 14.854 -1.959 -8.257 1.00 89.44 889 PRO A O 1
ATOM 7001 N N . PHE A 1 890 ? 13.534 -3.121 -6.888 1.00 90.88 890 PHE A N 1
ATOM 7002 C CA . PHE A 1 890 ? 12.817 -4.387 -6.603 1.00 90.88 890 PHE A CA 1
ATOM 7003 C C . PHE A 1 890 ? 13.451 -6.000 -6.412 1.00 90.88 890 PHE A C 1
ATOM 7005 O O . PHE A 1 890 ? 12.735 -6.874 -6.004 1.00 90.88 890 PHE A O 1
ATOM 7012 N N . THR A 1 891 ? 14.653 -6.752 -6.475 1.00 87.75 891 THR A N 1
ATOM 7013 C CA . THR A 1 891 ? 15.980 -7.278 -7.232 1.00 87.75 891 THR A CA 1
ATOM 7014 C C . THR A 1 891 ? 16.445 -8.534 -8.305 1.00 87.75 891 THR A C 1
ATOM 7016 O O . THR A 1 891 ? 17.664 -8.544 -8.455 1.00 87.75 891 THR A O 1
ATOM 7019 N N . LYS A 1 892 ? 15.907 -9.680 -9.036 1.00 91.81 892 LYS A N 1
ATOM 7020 C CA . LYS A 1 892 ? 14.585 -10.590 -9.365 1.00 91.81 892 LYS A CA 1
ATOM 7021 C C . LYS A 1 892 ? 13.320 -11.251 -8.420 1.00 91.81 892 LYS A C 1
ATOM 7023 O O . LYS A 1 892 ? 12.310 -11.293 -9.105 1.00 91.81 892 LYS A O 1
ATOM 7028 N N . THR A 1 893 ? 13.076 -11.670 -7.048 1.00 82.31 893 THR A N 1
ATOM 7029 C CA . THR A 1 893 ? 13.625 -11.934 -5.495 1.00 82.31 893 THR A CA 1
ATOM 7030 C C . THR A 1 893 ? 13.747 -10.833 -4.240 1.00 82.31 893 THR A C 1
ATOM 7032 O O . THR A 1 893 ? 14.239 -11.209 -3.211 1.00 82.31 893 THR A O 1
ATOM 7035 N N . THR A 1 894 ? 13.323 -9.543 -4.123 1.00 85.88 894 THR A N 1
ATOM 7036 C CA . THR A 1 894 ? 12.629 -8.937 -2.865 1.00 85.88 894 THR A CA 1
ATOM 7037 C C . THR A 1 894 ? 10.962 -8.623 -2.561 1.00 85.88 894 THR A C 1
ATOM 7039 O O . THR A 1 894 ? 10.905 -7.687 -1.878 1.00 85.88 894 THR A O 1
ATOM 7042 N N . LEU A 1 895 ? 9.578 -9.042 -2.805 1.00 86.88 895 LEU A N 1
ATOM 7043 C CA . LEU A 1 895 ? 8.452 -9.807 -3.698 1.00 86.88 895 LEU A CA 1
ATOM 7044 C C . LEU A 1 895 ? 7.977 -11.360 -3.626 1.00 86.88 895 LEU A C 1
ATOM 7046 O O . LEU A 1 895 ? 6.922 -11.610 -3.098 1.00 86.88 895 LEU A O 1
ATOM 7050 N N . ASP A 1 896 ? 8.657 -12.410 -4.213 1.00 86.94 896 ASP A N 1
ATOM 7051 C CA . ASP A 1 896 ? 8.679 -13.880 -3.910 1.00 86.94 896 ASP A CA 1
ATOM 7052 C C . ASP A 1 896 ? 8.715 -14.297 -2.423 1.00 86.94 896 ASP A C 1
ATOM 7054 O O . ASP A 1 896 ? 8.289 -15.392 -2.087 1.00 86.94 896 ASP A O 1
ATOM 7058 N N . ASN A 1 897 ? 9.278 -13.535 -1.512 1.00 82.62 897 ASN A N 1
ATOM 7059 C CA . ASN A 1 897 ? 9.536 -13.979 -0.129 1.00 82.62 897 ASN A CA 1
ATOM 7060 C C . ASN A 1 897 ? 8.408 -13.553 1.089 1.00 82.62 897 ASN A C 1
ATOM 7062 O O . ASN A 1 897 ? 8.113 -14.126 2.969 1.00 82.62 897 ASN A O 1
ATOM 7066 N N . LEU A 1 898 ? 7.596 -12.829 0.112 1.00 84.12 898 LEU A N 1
ATOM 7067 C CA . LEU A 1 898 ? 6.590 -11.697 0.070 1.00 84.12 898 LEU A CA 1
ATOM 7068 C C . LEU A 1 898 ? 5.059 -11.770 -0.335 1.00 84.12 898 LEU A C 1
ATOM 7070 O O . LEU A 1 898 ? 4.280 -11.405 0.519 1.00 84.12 898 LEU A O 1
ATOM 7074 N N . LEU A 1 899 ? 4.484 -12.123 -1.503 1.00 87.25 899 LEU A N 1
ATOM 7075 C CA . LEU A 1 899 ? 3.029 -12.305 -1.827 1.00 87.25 899 LEU A CA 1
ATOM 7076 C C . LEU A 1 899 ? 2.291 -13.602 -2.294 1.00 87.25 899 LEU A C 1
ATOM 7078 O O . LEU A 1 899 ? 1.143 -13.478 -2.682 1.00 87.25 899 LEU A O 1
ATOM 7082 N N . GLY A 1 900 ? 2.858 -14.813 -2.203 1.00 82.38 900 GLY A N 1
ATOM 7083 C CA . GLY A 1 900 ? 2.432 -16.235 -2.479 1.00 82.38 900 GLY A CA 1
ATOM 7084 C C . GLY A 1 900 ? 3.375 -17.494 -2.591 1.00 82.38 900 GLY A C 1
ATOM 7085 O O . GLY A 1 900 ? 3.541 -18.195 -1.617 1.00 82.38 900 GLY A O 1
ATOM 7086 N N . ILE A 1 901 ? 4.017 -17.789 -3.733 1.00 86.44 901 ILE A N 1
ATOM 7087 C CA . ILE A 1 901 ? 4.221 -19.123 -4.408 1.00 86.44 901 ILE A CA 1
ATOM 7088 C C . ILE A 1 901 ? 5.703 -19.552 -4.792 1.00 86.44 901 ILE A C 1
ATOM 7090 O O . ILE A 1 901 ? 6.432 -19.683 -3.852 1.00 86.44 901 ILE A O 1
ATOM 7094 N N . GLN A 1 902 ? 6.202 -19.753 -6.053 1.00 85.19 902 GLN A N 1
ATOM 7095 C CA . GLN A 1 902 ? 7.657 -19.758 -6.515 1.00 85.19 902 GLN A CA 1
ATOM 7096 C C . GLN A 1 902 ? 7.877 -19.291 -7.990 1.00 85.19 902 GLN A C 1
ATOM 7098 O O . GLN A 1 902 ? 7.091 -19.614 -8.852 1.00 85.19 902 GLN A O 1
ATOM 7103 N N . HIS A 1 903 ? 8.825 -18.429 -8.373 1.00 89.56 903 HIS A N 1
ATOM 7104 C CA . HIS A 1 903 ? 8.447 -17.250 -9.221 1.00 89.56 903 HIS A CA 1
ATOM 7105 C C . HIS A 1 903 ? 8.783 -17.209 -10.731 1.00 89.56 903 HIS A C 1
ATOM 7107 O O . HIS A 1 903 ? 9.819 -16.748 -11.123 1.00 89.56 903 HIS A O 1
ATOM 7113 N N . THR A 1 904 ? 7.873 -17.551 -11.645 1.00 86.44 904 THR A N 1
ATOM 7114 C CA . THR A 1 904 ? 8.034 -17.660 -13.124 1.00 86.44 904 THR A CA 1
ATOM 7115 C C . THR A 1 904 ? 8.847 -16.582 -13.866 1.00 86.44 904 THR A C 1
ATOM 7117 O O . THR A 1 904 ? 8.282 -15.567 -14.221 1.00 86.44 904 THR A O 1
ATOM 7120 N N . GLU A 1 905 ? 10.086 -16.835 -14.298 1.00 85.88 905 GLU A N 1
ATOM 7121 C CA . GLU A 1 905 ? 10.459 -17.099 -15.706 1.00 85.88 905 GLU A CA 1
ATOM 7122 C C . GLU A 1 905 ? 9.829 -16.081 -16.666 1.00 85.88 905 GLU A C 1
ATOM 7124 O O . GLU A 1 905 ? 10.198 -14.907 -16.654 1.00 85.88 905 GLU A O 1
ATOM 7129 N N . GLU A 1 906 ? 8.858 -16.482 -17.477 1.00 83.12 906 GLU A N 1
ATOM 7130 C CA . GLU A 1 906 ? 8.164 -15.671 -18.489 1.00 83.12 906 GLU A CA 1
ATOM 7131 C C . GLU A 1 906 ? 7.639 -14.301 -18.036 1.00 83.12 906 GLU A C 1
ATOM 7133 O O . GLU A 1 906 ? 7.322 -13.413 -18.834 1.00 83.12 906 GLU A O 1
ATOM 7138 N N . MET A 1 907 ? 7.504 -14.156 -16.736 1.00 85.25 907 MET A N 1
ATOM 7139 C CA . MET A 1 907 ? 6.396 -13.496 -16.100 1.00 85.25 907 MET A CA 1
ATOM 7140 C C . MET A 1 907 ? 6.927 -12.604 -14.970 1.00 85.25 907 MET A C 1
ATOM 7142 O O . MET A 1 907 ? 6.404 -11.521 -14.742 1.00 85.25 907 MET A O 1
ATOM 7146 N N . TYR A 1 908 ? 8.072 -12.929 -14.372 1.00 85.00 908 TYR A N 1
ATOM 7147 C CA . TYR A 1 908 ? 8.875 -11.931 -13.697 1.00 85.00 908 TYR A CA 1
ATOM 7148 C C . TYR A 1 908 ? 9.209 -10.858 -14.691 1.00 85.00 908 TYR A C 1
ATOM 7150 O O . TYR A 1 908 ? 8.957 -9.679 -14.489 1.00 85.00 908 TYR A O 1
ATOM 7158 N N . ARG A 1 909 ? 9.642 -11.337 -15.862 1.00 87.81 909 ARG A N 1
ATOM 7159 C CA . ARG A 1 909 ? 9.721 -10.569 -17.079 1.00 87.81 909 ARG A CA 1
ATOM 7160 C C . ARG A 1 909 ? 8.468 -9.709 -17.226 1.00 87.81 909 ARG A C 1
ATOM 7162 O O . ARG A 1 909 ? 8.574 -8.548 -17.591 1.00 87.81 909 ARG A O 1
ATOM 7169 N N . HIS A 1 910 ? 7.269 -10.229 -17.019 1.00 86.94 910 HIS A N 1
ATOM 7170 C CA . HIS A 1 910 ? 6.071 -9.401 -17.079 1.00 86.94 910 HIS A CA 1
ATOM 7171 C C . HIS A 1 910 ? 6.039 -8.252 -16.062 1.00 86.94 910 HIS A C 1
ATOM 7173 O O . HIS A 1 910 ? 5.992 -7.116 -16.542 1.00 86.94 910 HIS A O 1
ATOM 7179 N N . TYR A 1 911 ? 6.138 -8.474 -14.739 1.00 92.44 911 TYR A N 1
ATOM 7180 C CA . TYR A 1 911 ? 6.255 -7.321 -13.820 1.00 92.44 911 TYR A CA 1
ATOM 7181 C C . TYR A 1 911 ? 7.362 -6.405 -14.256 1.00 92.44 911 TYR A C 1
ATOM 7183 O O . TYR A 1 911 ? 7.182 -5.200 -14.273 1.00 92.44 911 TYR A O 1
ATOM 7191 N N . PHE A 1 912 ? 8.469 -6.975 -14.707 1.00 88.50 912 PHE A N 1
ATOM 7192 C CA . PHE A 1 912 ? 9.640 -6.194 -14.970 1.00 88.50 912 PHE A CA 1
ATOM 7193 C C . PHE A 1 912 ? 9.478 -5.283 -16.189 1.00 88.50 912 PHE A C 1
ATOM 7195 O O . PHE A 1 912 ? 9.917 -4.133 -16.187 1.00 88.50 912 PHE A O 1
ATOM 7202 N N . ARG A 1 913 ? 8.733 -5.742 -17.205 1.00 88.25 913 ARG A N 1
ATOM 7203 C CA . ARG A 1 913 ? 8.262 -4.874 -18.297 1.00 88.25 913 ARG A CA 1
ATOM 7204 C C . ARG A 1 913 ? 7.299 -3.833 -17.731 1.00 88.25 913 ARG A C 1
ATOM 7206 O O . ARG A 1 913 ? 7.414 -2.676 -18.106 1.00 88.25 913 ARG A O 1
ATOM 7213 N N . CYS A 1 914 ? 6.379 -4.205 -16.840 1.00 87.50 914 CYS A N 1
ATOM 7214 C CA . CYS A 1 914 ? 5.454 -3.267 -16.197 1.00 87.50 914 CYS A CA 1
ATOM 7215 C C . CYS A 1 914 ? 6.145 -2.201 -15.335 1.00 87.50 914 CYS A C 1
ATOM 7217 O O . CYS A 1 914 ? 5.690 -1.061 -15.366 1.00 87.50 914 CYS A O 1
ATOM 7219 N N . PHE A 1 915 ? 7.246 -2.531 -14.666 1.00 90.38 915 PHE A N 1
ATOM 7220 C CA . PHE A 1 915 ? 8.087 -1.617 -13.912 1.00 90.38 915 PHE A CA 1
ATOM 7221 C C . PHE A 1 915 ? 8.864 -0.673 -14.837 1.00 90.38 915 PHE A C 1
ATOM 7223 O O . PHE A 1 915 ? 8.808 0.546 -14.690 1.00 90.38 915 PHE A O 1
ATOM 7230 N N . GLN A 1 916 ? 9.542 -1.208 -15.862 1.00 91.56 916 GLN A N 1
ATOM 7231 C CA . GLN A 1 916 ? 10.181 -0.386 -16.905 1.00 91.56 916 GLN A CA 1
ATOM 7232 C C . GLN A 1 916 ? 9.168 0.583 -17.532 1.00 91.56 916 GLN A C 1
ATOM 7234 O O . GLN A 1 916 ? 9.471 1.745 -17.807 1.00 91.56 916 GLN A O 1
ATOM 7239 N N . VAL A 1 917 ? 7.933 0.114 -17.719 1.00 84.12 917 VAL A N 1
ATOM 7240 C CA . VAL A 1 917 ? 6.777 0.881 -18.197 1.00 84.12 917 VAL A CA 1
ATOM 7241 C C . VAL A 1 917 ? 6.226 1.860 -17.145 1.00 84.12 917 VAL A C 1
ATOM 7243 O O . VAL A 1 917 ? 5.530 2.794 -17.537 1.00 84.12 917 VAL A O 1
ATOM 7246 N N . ALA A 1 918 ? 6.538 1.702 -15.858 1.00 86.38 918 ALA A N 1
ATOM 7247 C CA . ALA A 1 918 ? 6.196 2.627 -14.777 1.00 86.38 918 ALA A CA 1
ATOM 7248 C C . ALA A 1 918 ? 7.207 3.781 -14.707 1.00 86.38 918 ALA A C 1
ATOM 7250 O O . ALA A 1 918 ? 6.848 4.922 -14.995 1.00 86.38 918 ALA A O 1
ATOM 7251 N N . GLN A 1 919 ? 8.498 3.490 -14.512 1.00 89.62 919 GLN A N 1
ATOM 7252 C CA . GLN A 1 919 ? 9.543 4.524 -14.426 1.00 89.62 919 GLN A CA 1
ATOM 7253 C C . GLN A 1 919 ? 9.697 5.338 -15.715 1.00 89.62 919 GLN A C 1
ATOM 7255 O O . GLN A 1 919 ? 9.815 6.563 -15.676 1.00 89.62 919 GLN A O 1
ATOM 7260 N N . SER A 1 920 ? 9.579 4.715 -16.894 1.00 87.94 920 SER A N 1
ATOM 7261 C CA . SER A 1 920 ? 9.548 5.479 -18.156 1.00 87.94 920 SER A CA 1
ATOM 7262 C C . SER A 1 920 ? 8.349 6.443 -18.248 1.00 87.94 920 SER A C 1
ATOM 7264 O O . SER A 1 920 ? 8.436 7.479 -18.920 1.00 87.94 920 SER A O 1
ATOM 7266 N N . LYS A 1 921 ? 7.259 6.172 -17.516 1.00 85.12 921 LYS A N 1
ATOM 7267 C CA . LYS A 1 921 ? 6.078 7.039 -17.376 1.00 85.12 921 LYS A CA 1
ATOM 7268 C C . LYS A 1 921 ? 6.117 7.986 -16.169 1.00 85.12 921 LYS A C 1
ATOM 7270 O O . LYS A 1 921 ? 5.294 8.901 -16.167 1.00 85.12 921 LYS A O 1
ATOM 7275 N N . ARG A 1 922 ? 7.065 7.851 -15.224 1.00 85.50 922 ARG A N 1
ATOM 7276 C CA . ARG A 1 922 ? 7.248 8.762 -14.071 1.00 85.50 922 ARG A CA 1
ATOM 7277 C C . ARG A 1 922 ? 7.138 10.224 -14.492 1.00 85.50 922 ARG A C 1
ATOM 7279 O O . ARG A 1 922 ? 7.711 10.626 -15.512 1.00 85.50 922 ARG A O 1
ATOM 7286 N N . GLN A 1 923 ? 6.421 11.026 -13.715 1.00 85.25 923 GLN A N 1
ATOM 7287 C CA . GLN A 1 923 ? 6.452 12.478 -13.862 1.00 85.25 923 GLN A CA 1
ATOM 7288 C C . GLN A 1 923 ? 7.628 13.004 -13.042 1.00 85.25 923 GLN A C 1
ATOM 7290 O O . GLN A 1 923 ? 7.758 12.656 -11.880 1.00 85.25 923 GLN A O 1
ATOM 7295 N N . VAL A 1 924 ? 8.502 13.802 -13.655 1.00 88.94 924 VAL A N 1
ATOM 7296 C CA . VAL A 1 924 ? 9.632 14.404 -12.937 1.00 88.94 924 VAL A CA 1
ATOM 7297 C C . VAL A 1 924 ? 9.127 15.666 -12.252 1.00 88.94 924 VAL A C 1
ATOM 7299 O O . VAL A 1 924 ? 9.030 16.704 -12.911 1.00 88.94 924 VAL A O 1
ATOM 7302 N N . ILE A 1 925 ? 8.749 15.547 -10.977 1.00 82.12 925 ILE A N 1
ATOM 7303 C CA . ILE A 1 925 ? 8.311 16.677 -10.144 1.00 82.12 925 ILE A CA 1
ATOM 7304 C C . ILE A 1 925 ? 9.422 17.138 -9.193 1.00 82.12 925 ILE A C 1
ATOM 7306 O O . ILE A 1 925 ? 9.623 18.344 -9.059 1.00 82.12 925 ILE A O 1
ATOM 7310 N N . SER A 1 926 ? 10.212 16.209 -8.649 1.00 81.56 926 SER A N 1
ATOM 7311 C CA . SER A 1 926 ? 11.409 16.486 -7.843 1.00 81.56 926 SER A CA 1
ATOM 7312 C C . SER A 1 926 ? 12.723 16.208 -8.603 1.00 81.56 926 SER A C 1
ATOM 7314 O O . SER A 1 926 ? 12.733 15.698 -9.731 1.00 81.56 926 SER A O 1
ATOM 7316 N N . ASP A 1 927 ? 13.864 16.544 -7.991 1.00 81.38 927 ASP A N 1
ATOM 7317 C CA . ASP A 1 927 ? 15.184 16.104 -8.471 1.00 81.38 927 ASP A CA 1
ATOM 7318 C C . ASP A 1 927 ? 15.412 14.608 -8.177 1.00 81.38 927 ASP A C 1
ATOM 7320 O O . ASP A 1 927 ? 16.009 13.918 -9.008 1.00 81.38 927 ASP A O 1
ATOM 7324 N N . ALA A 1 928 ? 14.823 14.083 -7.095 1.00 73.88 928 ALA A N 1
ATOM 7325 C CA . ALA A 1 928 ? 14.702 12.651 -6.828 1.00 73.88 928 ALA A CA 1
ATOM 7326 C C . ALA A 1 928 ? 13.990 11.932 -7.987 1.00 73.88 928 ALA A C 1
ATOM 7328 O O . ALA A 1 928 ? 14.568 11.039 -8.598 1.00 73.88 928 ALA A O 1
ATOM 7329 N N . ASP A 1 929 ? 12.813 12.391 -8.428 1.00 79.31 929 ASP A N 1
ATOM 7330 C CA . ASP A 1 929 ? 12.118 11.823 -9.594 1.00 79.31 929 ASP A CA 1
ATOM 7331 C C . ASP A 1 929 ? 12.954 11.879 -10.877 1.00 79.31 929 ASP A C 1
ATOM 7333 O O . ASP A 1 929 ? 12.785 11.053 -11.780 1.00 79.31 929 ASP A O 1
ATOM 7337 N N . ARG A 1 930 ? 13.850 12.866 -10.995 1.00 87.38 930 ARG A N 1
ATOM 7338 C CA . ARG A 1 930 ? 14.773 12.956 -12.129 1.00 87.38 930 ARG A CA 1
ATOM 7339 C C . ARG A 1 930 ? 15.806 11.843 -12.064 1.00 87.38 930 ARG A C 1
ATOM 7341 O O . ARG A 1 930 ? 16.081 11.254 -13.107 1.00 87.38 930 ARG A O 1
ATOM 7348 N N . LEU A 1 931 ? 16.334 11.521 -10.884 1.00 82.81 931 LEU A N 1
ATOM 7349 C CA . LEU A 1 931 ? 17.170 10.342 -10.685 1.00 82.81 931 LEU A CA 1
ATOM 7350 C C . LEU A 1 931 ? 16.368 9.063 -10.950 1.00 82.81 931 LEU A C 1
ATOM 7352 O O . LEU A 1 931 ? 16.660 8.365 -11.921 1.00 82.81 931 LEU A O 1
ATOM 7356 N N . LYS A 1 932 ? 15.295 8.851 -10.179 1.00 85.50 932 LYS A N 1
ATOM 7357 C CA . LYS A 1 932 ? 14.337 7.737 -10.253 1.00 85.50 932 LYS A CA 1
ATOM 7358 C C . LYS A 1 932 ? 13.916 7.425 -11.713 1.00 85.50 932 LYS A C 1
ATOM 7360 O O . LYS A 1 932 ? 13.870 6.265 -12.114 1.00 85.50 932 LYS A O 1
ATOM 7365 N N . LYS A 1 933 ? 13.732 8.448 -12.569 1.00 84.75 933 LYS A N 1
ATOM 7366 C CA . LYS A 1 933 ? 13.459 8.301 -14.020 1.00 84.75 933 LYS A CA 1
ATOM 7367 C C . LYS A 1 933 ? 14.683 8.162 -14.942 1.00 84.75 933 LYS A C 1
ATOM 7369 O O . LYS A 1 933 ? 14.569 7.551 -16.007 1.00 84.75 933 LYS A O 1
ATOM 7374 N N . SER A 1 934 ? 15.794 8.838 -14.646 1.00 88.31 934 SER A N 1
ATOM 7375 C CA . SER A 1 934 ? 16.977 8.878 -15.530 1.00 88.31 934 SER A CA 1
ATOM 7376 C C . SER A 1 934 ? 17.858 7.650 -15.393 1.00 88.31 934 SER A C 1
ATOM 7378 O O . SER A 1 934 ? 18.520 7.263 -16.361 1.00 88.31 934 SER A O 1
ATOM 7380 N N . MET A 1 935 ? 17.829 7.028 -14.218 1.00 82.50 935 MET A N 1
ATOM 7381 C CA . MET A 1 935 ? 18.392 5.718 -14.017 1.00 82.50 935 MET A CA 1
ATOM 7382 C C . MET A 1 935 ? 17.690 4.759 -14.986 1.00 82.50 935 MET A C 1
ATOM 7384 O O . MET A 1 935 ? 16.465 4.760 -15.143 1.00 82.50 935 MET A O 1
ATOM 7388 N N . LYS A 1 936 ? 18.497 4.039 -15.770 1.00 90.94 936 LYS A N 1
ATOM 7389 C CA . LYS A 1 936 ? 18.083 3.528 -17.084 1.00 90.94 936 LYS A CA 1
ATOM 7390 C C . LYS A 1 936 ? 18.815 2.245 -17.398 1.00 90.94 936 LYS A C 1
ATOM 7392 O O . LYS A 1 936 ? 20.037 2.245 -17.557 1.00 90.94 936 LYS A O 1
ATOM 7397 N N . TRP A 1 937 ? 18.074 1.148 -17.464 1.00 89.81 937 TRP A N 1
ATOM 7398 C CA . TRP A 1 937 ? 18.676 -0.052 -16.928 1.00 89.81 937 TRP A CA 1
ATOM 7399 C C . TRP A 1 937 ? 18.093 -1.373 -17.611 1.00 89.81 937 TRP A C 1
ATOM 7401 O O . TRP A 1 937 ? 17.021 -1.305 -18.210 1.00 89.81 937 TRP A O 1
ATOM 7411 N N . ASP A 1 938 ? 18.793 -2.547 -17.633 1.00 88.50 938 ASP A N 1
ATOM 7412 C CA . ASP A 1 938 ? 18.563 -3.843 -18.411 1.00 88.50 938 ASP A CA 1
ATOM 7413 C C . ASP A 1 938 ? 18.574 -5.205 -17.587 1.00 88.50 938 ASP A C 1
ATOM 7415 O O . ASP A 1 938 ? 18.715 -5.109 -16.388 1.00 88.50 938 ASP A O 1
ATOM 7419 N N . TYR A 1 939 ? 18.447 -6.454 -18.131 1.00 92.81 939 TYR A N 1
ATOM 7420 C CA . TYR A 1 939 ? 18.170 -7.700 -17.335 1.00 92.81 939 TYR A CA 1
ATOM 7421 C C . TYR A 1 939 ? 19.262 -8.590 -16.773 1.00 92.81 939 TYR A C 1
ATOM 7423 O O . TYR A 1 939 ? 20.417 -8.267 -16.916 1.00 92.81 939 TYR A O 1
ATOM 7431 N N . ASP A 1 940 ? 18.858 -9.750 -16.211 1.00 86.94 940 ASP A N 1
ATOM 7432 C CA . ASP A 1 940 ? 19.548 -10.886 -15.627 1.00 86.94 940 ASP A CA 1
ATOM 7433 C C . ASP A 1 940 ? 20.354 -10.423 -14.436 1.00 86.94 940 ASP A C 1
ATOM 7435 O O . ASP A 1 940 ? 20.776 -11.167 -13.589 1.00 86.94 940 ASP A O 1
ATOM 7439 N N . GLU A 1 941 ? 20.575 -9.138 -14.352 1.00 87.56 941 GLU A N 1
ATOM 7440 C CA . GLU A 1 941 ? 20.990 -8.482 -13.197 1.00 87.56 941 GLU A CA 1
ATOM 7441 C C . GLU A 1 941 ? 19.900 -8.707 -12.179 1.00 87.56 941 GLU A C 1
ATOM 7443 O O . GLU A 1 941 ? 20.224 -9.151 -11.097 1.00 87.56 941 GLU A O 1
ATOM 7448 N N . PHE A 1 942 ? 18.623 -8.429 -12.457 1.00 91.81 942 PHE A N 1
ATOM 7449 C CA . PHE A 1 942 ? 17.608 -8.868 -11.522 1.00 91.81 942 PHE A CA 1
ATOM 7450 C C . PHE A 1 942 ? 17.616 -10.403 -11.742 1.00 91.81 942 PHE A C 1
ATOM 7452 O O . PHE A 1 942 ? 16.969 -10.842 -12.694 1.00 91.81 942 PHE A O 1
ATOM 7459 N N . PHE A 1 943 ? 18.477 -11.175 -11.018 1.00 90.44 943 PHE A N 1
ATOM 7460 C CA . PHE A 1 943 ? 18.652 -12.648 -11.112 1.00 90.44 943 PHE A CA 1
ATOM 7461 C C . PHE A 1 943 ? 19.406 -13.441 -10.016 1.00 90.44 943 PHE A C 1
ATOM 7463 O O . PHE A 1 943 ? 18.978 -14.582 -9.850 1.00 90.44 943 PHE A O 1
ATOM 7470 N N . THR A 1 944 ? 20.527 -13.011 -9.388 1.00 80.62 944 THR A N 1
ATOM 7471 C CA . THR A 1 944 ? 21.409 -13.978 -8.647 1.00 80.62 944 THR A CA 1
ATOM 7472 C C . THR A 1 944 ? 22.010 -13.683 -7.251 1.00 80.62 944 THR A C 1
ATOM 7474 O O . THR A 1 944 ? 22.931 -14.398 -6.882 1.00 80.62 944 THR A O 1
ATOM 7477 N N . ALA A 1 945 ? 21.577 -12.702 -6.468 1.00 85.38 945 ALA A N 1
ATOM 7478 C CA . ALA A 1 945 ? 22.062 -12.435 -5.116 1.00 85.38 945 ALA A CA 1
ATOM 7479 C C . ALA A 1 945 ? 20.968 -12.475 -4.112 1.00 85.38 945 ALA A C 1
ATOM 7481 O O . ALA A 1 945 ? 19.892 -12.012 -4.391 1.00 85.38 945 ALA A O 1
ATOM 7482 N N . SER A 1 946 ? 21.299 -12.910 -2.932 1.00 76.50 946 SER A N 1
ATOM 7483 C CA . SER A 1 946 ? 21.407 -12.068 -1.749 1.00 76.50 946 SER A CA 1
ATOM 7484 C C . SER A 1 946 ? 20.518 -10.844 -1.375 1.00 76.50 946 SER A C 1
ATOM 7486 O O . SER A 1 946 ? 20.664 -10.487 -0.229 1.00 76.50 946 SER A O 1
ATOM 7488 N N . GLY A 1 947 ? 19.698 -10.149 -2.192 1.00 80.12 947 GLY A N 1
ATOM 7489 C CA . GLY A 1 947 ? 18.924 -8.967 -1.695 1.00 80.12 947 GLY A CA 1
ATOM 7490 C C . GLY A 1 947 ? 19.009 -7.623 -2.440 1.00 80.12 947 GLY A C 1
ATOM 7491 O O . GLY A 1 947 ? 19.834 -7.502 -3.368 1.00 80.12 947 GLY A O 1
ATOM 7492 N N . PRO A 1 948 ? 18.217 -6.590 -2.027 1.00 73.75 948 PRO A N 1
ATOM 7493 C CA . PRO A 1 948 ? 18.282 -5.209 -2.520 1.00 73.75 948 PRO A CA 1
ATOM 7494 C C . PRO A 1 948 ? 19.579 -4.540 -2.076 1.00 73.75 948 PRO A C 1
ATOM 7496 O O . PRO A 1 948 ? 20.351 -4.076 -2.918 1.00 73.75 948 PRO A O 1
ATOM 7499 N N . SER A 1 949 ? 19.822 -4.610 -0.767 1.00 77.38 949 SER A N 1
ATOM 7500 C CA . SER A 1 949 ? 21.087 -4.523 -0.052 1.00 77.38 949 SER A CA 1
ATOM 7501 C C . SER A 1 949 ? 22.217 -5.057 -0.927 1.00 77.38 949 SER A C 1
ATOM 7503 O O . SER A 1 949 ? 23.131 -4.321 -1.314 1.00 77.38 949 SER A O 1
ATOM 7505 N N . ASN A 1 950 ? 22.065 -6.299 -1.395 1.00 76.75 950 ASN A N 1
ATOM 7506 C CA . ASN A 1 950 ? 23.051 -7.051 -2.161 1.00 76.75 950 ASN A CA 1
ATOM 7507 C C . ASN A 1 950 ? 23.147 -6.627 -3.634 1.00 76.75 950 ASN A C 1
ATOM 7509 O O . ASN A 1 950 ? 23.373 -7.453 -4.539 1.00 76.75 950 ASN A O 1
ATOM 7513 N N . ILE A 1 951 ? 23.005 -5.320 -3.903 1.00 83.25 951 ILE A N 1
ATOM 7514 C CA . ILE A 1 951 ? 23.329 -4.727 -5.191 1.00 83.25 951 ILE A CA 1
ATOM 7515 C C . ILE A 1 951 ? 23.888 -3.295 -5.221 1.00 83.25 951 ILE A C 1
ATOM 7517 O O . ILE A 1 951 ? 23.132 -2.331 -5.197 1.00 83.25 951 ILE A O 1
ATOM 7521 N N . PRO A 1 952 ? 25.196 -3.160 -5.528 1.00 80.81 952 PRO A N 1
ATOM 7522 C CA . PRO A 1 952 ? 25.947 -1.941 -5.874 1.00 80.81 952 PRO A CA 1
ATOM 7523 C C . PRO A 1 952 ? 25.387 -0.893 -6.855 1.00 80.81 952 PRO A C 1
ATOM 7525 O O . PRO A 1 952 ? 26.023 -0.634 -7.885 1.00 80.81 952 PRO A O 1
ATOM 7528 N N . SER A 1 953 ? 24.230 -0.305 -6.538 1.00 80.19 953 SER A N 1
ATOM 7529 C CA . SER A 1 953 ? 23.331 0.596 -7.292 1.00 80.19 953 SER A CA 1
ATOM 7530 C C . SER A 1 953 ? 21.808 0.385 -7.346 1.00 80.19 953 SER A C 1
ATOM 7532 O O . SER A 1 953 ? 21.156 1.121 -8.083 1.00 80.19 953 SER A O 1
ATOM 7534 N N . VAL A 1 954 ? 21.265 -0.469 -6.471 1.00 85.56 954 VAL A N 1
ATOM 7535 C CA . VAL A 1 954 ? 20.641 0.122 -5.268 1.00 85.56 954 VAL A CA 1
ATOM 7536 C C . VAL A 1 954 ? 21.702 1.004 -4.622 1.00 85.56 954 VAL A C 1
ATOM 7538 O O . VAL A 1 954 ? 21.777 2.150 -5.033 1.00 85.56 954 VAL A O 1
ATOM 7541 N N . GLN A 1 955 ? 22.745 0.467 -3.981 1.00 80.44 955 GLN A N 1
ATOM 7542 C CA . GLN A 1 955 ? 23.820 1.260 -3.332 1.00 80.44 955 GLN A CA 1
ATOM 7543 C C . GLN A 1 955 ? 24.324 2.572 -4.040 1.00 80.44 955 GLN A C 1
ATOM 7545 O O . GLN A 1 955 ? 24.418 3.603 -3.387 1.00 80.44 955 GLN A O 1
ATOM 7550 N N . ARG A 1 956 ? 24.676 2.634 -5.353 1.00 82.94 956 ARG A N 1
ATOM 7551 C CA . ARG A 1 956 ? 24.924 3.906 -6.129 1.00 82.94 956 ARG A CA 1
ATOM 7552 C C . ARG A 1 956 ? 23.686 4.713 -6.621 1.00 82.94 956 ARG A C 1
ATOM 7554 O O . ARG A 1 956 ? 23.883 5.777 -7.203 1.00 82.94 956 ARG A O 1
ATOM 7561 N N . TYR A 1 957 ? 22.464 4.202 -6.526 1.00 81.94 957 TYR A N 1
ATOM 7562 C CA . TYR A 1 957 ? 21.202 4.934 -6.670 1.00 81.94 957 TYR A CA 1
ATOM 7563 C C . TYR A 1 957 ? 20.885 5.638 -5.352 1.00 81.94 957 TYR A C 1
ATOM 7565 O O . TYR A 1 957 ? 20.798 6.859 -5.414 1.00 81.94 957 TYR A O 1
ATOM 7573 N N . GLU A 1 958 ? 20.849 4.983 -4.180 1.00 79.62 958 GLU A N 1
ATOM 7574 C CA . GLU A 1 958 ? 20.584 5.740 -2.940 1.00 79.62 958 GLU A CA 1
ATOM 7575 C C . GLU A 1 958 ? 21.793 6.605 -2.593 1.00 79.62 958 GLU A C 1
ATOM 7577 O O . GLU A 1 958 ? 21.624 7.759 -2.239 1.00 79.62 958 GLU A O 1
ATOM 7582 N N . THR A 1 959 ? 23.039 6.167 -2.828 1.00 79.75 959 THR A N 1
ATOM 7583 C CA . THR A 1 959 ? 24.209 7.076 -2.705 1.00 79.75 959 THR A CA 1
ATOM 7584 C C . THR A 1 959 ? 24.111 8.319 -3.613 1.00 79.75 959 THR A C 1
ATOM 7586 O O . THR A 1 959 ? 24.776 9.321 -3.351 1.00 79.75 959 THR A O 1
ATOM 7589 N N . GLU A 1 960 ? 23.293 8.302 -4.670 1.00 81.25 960 GLU A N 1
ATOM 7590 C CA . GLU A 1 960 ? 23.017 9.469 -5.523 1.00 81.25 960 GLU A CA 1
ATOM 7591 C C . GLU A 1 960 ? 21.708 10.192 -5.138 1.00 81.25 960 GLU A C 1
ATOM 7593 O O . GLU A 1 960 ? 21.604 11.398 -5.367 1.00 81.25 960 GLU A O 1
ATOM 7598 N N . LEU A 1 961 ? 20.748 9.498 -4.521 1.00 77.25 961 LEU A N 1
ATOM 7599 C CA . LEU A 1 961 ? 19.469 10.020 -4.036 1.00 77.25 961 LEU A CA 1
ATOM 7600 C C . LEU A 1 961 ? 19.647 10.723 -2.668 1.00 77.25 961 LEU A C 1
ATOM 7602 O O . LEU A 1 961 ? 19.331 11.912 -2.601 1.00 77.25 961 LEU A O 1
ATOM 7606 N N . LYS A 1 962 ? 20.379 10.117 -1.708 1.00 73.50 962 LYS A N 1
ATOM 7607 C CA . LYS A 1 962 ? 20.884 10.688 -0.429 1.00 73.50 962 LYS A CA 1
ATOM 7608 C C . LYS A 1 962 ? 21.562 12.037 -0.702 1.00 73.50 962 LYS A C 1
ATOM 7610 O O . LYS A 1 962 ? 21.396 13.050 -0.022 1.00 73.50 962 LYS A O 1
ATOM 7615 N N . ARG A 1 963 ? 22.322 12.068 -1.802 1.00 80.56 963 ARG A N 1
ATOM 7616 C CA . ARG A 1 963 ? 23.089 13.221 -2.297 1.00 80.56 963 ARG A CA 1
ATOM 7617 C C . ARG A 1 963 ? 22.233 14.303 -2.983 1.00 80.56 963 ARG A C 1
ATOM 7619 O O . ARG A 1 963 ? 22.774 15.359 -3.335 1.00 80.56 963 ARG A O 1
ATOM 7626 N N . ILE A 1 964 ? 20.952 14.042 -3.237 1.00 67.88 964 ILE A N 1
ATOM 7627 C CA . ILE A 1 964 ? 19.969 14.931 -3.882 1.00 67.88 964 ILE A CA 1
ATOM 7628 C C . ILE A 1 964 ? 18.948 15.468 -2.869 1.00 67.88 964 ILE A C 1
ATOM 7630 O O . ILE A 1 964 ? 18.652 16.662 -2.933 1.00 67.88 964 ILE A O 1
ATOM 7634 N N . THR A 1 965 ? 18.461 14.643 -1.938 1.00 67.25 965 THR A N 1
ATOM 7635 C CA . THR A 1 965 ? 17.661 15.074 -0.771 1.00 67.25 965 THR A CA 1
ATOM 7636 C C . THR A 1 965 ? 18.464 16.009 0.137 1.00 67.25 965 THR A C 1
ATOM 7638 O O . THR A 1 965 ? 17.946 17.023 0.607 1.00 67.25 965 THR A O 1
ATOM 7641 N N . GLY A 1 966 ? 19.779 15.783 0.231 1.00 67.31 966 GLY A N 1
ATOM 7642 C CA . GLY A 1 966 ? 20.748 16.742 0.773 1.00 67.31 966 GLY A CA 1
ATOM 7643 C C . GLY A 1 966 ? 21.211 16.445 2.197 1.00 67.31 966 GLY A C 1
ATOM 7644 O O . GLY A 1 966 ? 21.788 17.338 2.836 1.00 67.31 966 GLY A O 1
ATOM 7645 N N . TYR A 1 967 ? 20.960 15.220 2.654 1.00 46.22 967 TYR A N 1
ATOM 7646 C CA . TYR A 1 967 ? 21.276 14.712 3.983 1.00 46.22 967 TYR A CA 1
ATOM 7647 C C . TYR A 1 967 ? 22.670 14.091 4.106 1.00 46.22 967 TYR A C 1
ATOM 7649 O O . TYR A 1 967 ? 23.375 13.919 3.087 1.00 46.22 967 TYR A O 1
#

Foldseek 3Di:
DDDDDDDDDDPPPPVPVVVVVVVVVVVVVVVVVVVVVVVVVPDDDDDDDDDPDDDDDDDFQVNQVVLLLLWFFAQQLCLLLVVLLLLQVQAFFWAQFFFRAFHFFAQDPVLQVVQQVRNCVGPVDNGWAFAPLLVLQQVLLQPPCVLVQLAFDHSQLQVAFSAAARLLQQFGQLAAVFLLCQQVAAEAFAQAKQFQLLQFFDFFFAFDQFFKKFWFCLQVLLLLQAQLALLLHDYNWYWFCAFLQLFIDTFHRPHFFFFQQAPAFAAPLVLVAAFFGAAAAPSLVFLVVVLPVDPPGQYEYEAWFLAAHGVGVVSLVSVLVCQQPGPPQLSHQYFYFDDDQQLFRNCSLLLRCLRGQLYFFAWQQPALLLFCLFLFFFSFAFFRRFRLLSLRGCSNPVLFNLCFLFQLQAALQLQSSLRGINDDLLALVVLVLQFDLLPWFDFALFDLLVVLQVDDDDSVQRPPDNTSVVGPSQVVSSVVLSVLSVDDPCVVVVVVPVVVVVVVVVVVVVVVVVVVVVVVPDDDDDDDPPPPDPPPPPDDCVVVVRVVSSLVRFQHPVRLVSSVVSVVSHDYDDHDRADSQAHHFAAGRSSRNNQGRISRDSNGSHGHTKGTSSHVPNSSSSSSSNSVTNARRHPNNSNSHNSSLSSRWSSHHHHRNSSHRSPSAAGAEAEEELAPQQQDQAGPGADVDRGGDGLLVVVLSSQLSSLLNSLSRGHRWHFYYYQVDPGTRTQSSSHPHRVRSSVVSNVSSCVVSVDHRYHFQNNNVSNVCRSHPRSNRSHAYHEEAAAAHDPGPVVSNCSHRVINPDHNSGHHRTIYHRSHPPVVSRVSSVQRSVPDIDTDMHGTQPPSVVLLCLQQFSHSRQISSSSSSSSSMHGSRHRLDRNRSVNDPHQVRSRNSRRIHRGRSSHSVSSSVRNLVNLCVQDCPFVLNVLSNVSGGIRSSSRGTSRCSSTRVSVVSSVVSSVRSPD

Radius of gyration: 28.68 Å; Cα contacts (8 Å, |Δi|>4): 3109; chains: 1; bounding box: 63×132×71 Å

Mean predicted aligned error: 17.46 Å

Organism: NCBI:txid2856

Secondary structure (DSSP, 8-state):
-------PPPSTTSHHHHHHHHHHHHHHHHHHHHHHHHHHHS----------S---S--STHHHHHHTTS-SSSS-TTHHHHHHHHHHHS---------S------S-HHHHHHHHHHHHHHT----PBPPHHHHHHHHHHHH-HHHHHTTS--TTTTSSB-SSGGGTS---TT--TTTHHHHT-SEE--B----STTS----S---TTSS-B-SSSHHHHHHHHHTTTTTSS--SEE----SSS-B---B---S-BSSSSSS--BSSBTTTTSS---S--THHHHHHHHHHHSTTS---EEB--SB--TTTHHHHHHHHHHHHT-S-GGGS-EE-----SSGGGTHHHHHHHTT-TTEE---STTSTTTSSTTTT-SS--B-SSSTHHIIIIITT-TTTTTSSS--SPPPHHHHHHTTTSB--HHHHHHHHTTSGGGSS-----SHHHHHHHH----HHHHHH-SSGGG-HHHHHHHHHHTTTSSPPTTGGGTHHHHTTTHHHHHHHHHHHHHHHHHHTTS------TTSSSS-SSS-STHHHHHHHTTHHHHT-HHHHHHHHHHHHHS----PPPPPTT------SSGGGTTTSSSSBTTTB-------STTTTSSSHHHH-TTTS-BSS-BSSSSSTTHHHHTTTTB--SS--SSSS-TTTSSSB--EE---GGGG----S-B-SSSSBPPHHHHHHHHHHHHHHHGGG---S-B-EEETTS--EE----TT--HHHHHHHHHHHHHHHHTSPP-S---HHHHHHTTSSS-BT-------B--SS-TTTHHHHHHHHHSS-SSS-SSS-----------GGGGTGGGSSSSBSSS---B--SSSHHHHHHHHSTTTS---HHHHHHHHHHSSSS-TTTT--S-SS--TTTSSTTBSSS---HHHHHHHHHHHHHHHTT----SHHHHHHHH----SSSTTSSS-STTSTTTHHHHHHHHHHHT-